Protein AF-0000000076683600 (afdb_homodimer)

Radius of gyration: 38.12 Å; Cα contacts (8 Å, |Δi|>4): 2781; chains: 2; bounding box: 148×106×95 Å

Secondary structure (DSSP, 8-state):
-----------GGGTHHHHHHHHHHHTTSS------S---------------------PPTT--HHHHHHHHHHHTT--HHHHHHHHTTB-HHHHHH----SEEEEES--EEEE---TTS-TTEEEEEEEE-EEEEEETT--EEE--PPEEEEEEEEE-TTS-EEEEE--SS-EEEHHHHHHHEEEEEEEEE-TTSSSEEEEEEEEETT-S-HHHHHHHHHHT---GGGGGG-B-SS-TT-EEEEEE-S-TTS-SEEEEEES--S--HHHHHHHHHHHHHHHHHTT----EEEEETTEESSTT--S-B-TT-TTTGGG-TT--GGGGS--EEE-SSBEEEEETTEEEE--GGGB--TT-EEEEEEEEE-TT--EEEEEEEESSSSTTS-EEEEEEETTS--EEEEEES-BPPPEEPGGG--EEEEETTTEEEEEEE-TTT--EEEEE-B-HHHHHHH-TT---EEEEEE-TTSSEEEEEETTEEEEEEEEP-SSS--EEEEEEEE---TT--EEEEEEEGGGEEEEEES-SS--EEEE-TT-S-EEEPP-TT--S---EEEE-SS-EEEE-SS-EEEEE-SSSSS-EEEEPTT--TTPEEPEE-/----------GGGGHHHHHHHHHHHHTTSS----------------------------PPTT--HHHHHHHHHHHTT--HHHHHHHHTTB-HHHHHH----SEEEEES--EEEE---TTS-TTEEEEEEEE-EEEEEETT--EEE--PPEEEEEEEEE-TTS-EEEEE--SS-EEEHHHHHHHEEEEEEEEE-TTSSSEEEEEEEEETT-S-HHHHHHHHHHT---GGGGGG-B-SS-TT-EEEEEE-S-TTS-SEEEEEES--S--HHHHHHHHHHHHHHHHHTT----EEEEETTEESSTT--S-B-TT-TTTGGG-TT--GGGGS--EEE-SSBEEEEETTEEEE--GGGB--TT-EEEEEEEEE-TT--EEEEEEEESSSSTTS-EEEEEEETTS--EEEEEES-BPPPEEPGGG--EEEEETTTEEEEEEE-TTT--EEEEE-B-HHHHHHH-TT---EEEEEE-TTSSEEEEEETTEEEEEEEEP-SSS--EEEEEEEE---TT--EEEEEEEGGGEEEEEES-SS--EEEE-TT-S-EEEPP-TT--S---EEEE-SS-EEEE-SS-EEEEE-SSSSS-EEEEPTT--TTPEEPEE-

InterPro domains:
  IPR018910 Lipoprotein LpqB, C-terminal domain [PF10647] (342-601)
  IPR019606 GerMN domain [PF10646] (188-300)
  IPR019606 GerMN domain [SM00909] (214-304)
  IPR023959 Lipoprotein LpqB [MF_01373] (13-604)
  IPR059026 Lipoprotein LpqB, N-terminal domain [PF25976] (58-180)

Structure (mmCIF, N/CA/C/O backbone):
data_AF-0000000076683600-model_v1
#
loop_
_entity.id
_entity.type
_entity.pdbx_description
1 polymer 'Lipoprotein LpqB'
#
loop_
_atom_site.group_PDB
_atom_site.id
_atom_site.type_symbol
_atom_site.label_atom_id
_atom_site.label_alt_id
_atom_site.label_comp_id
_atom_site.label_asym_id
_atom_site.label_entity_id
_atom_site.label_seq_id
_atom_site.pdbx_PDB_ins_code
_atom_site.Cartn_x
_atom_site.Cartn_y
_atom_site.Cartn_z
_atom_site.occupancy
_atom_site.B_iso_or_equiv
_atom_site.auth_seq_id
_atom_site.auth_comp_id
_atom_site.auth_asym_id
_atom_site.auth_atom_id
_atom_site.pdbx_PDB_model_num
ATOM 1 N N . MET A 1 1 ? -86.562 -39.281 -3.051 1 23.92 1 MET A N 1
ATOM 2 C CA . MET A 1 1 ? -86.688 -37.969 -3.68 1 23.92 1 MET A CA 1
ATOM 3 C C . MET A 1 1 ? -85.375 -37.531 -4.27 1 23.92 1 MET A C 1
ATOM 5 O O . MET A 1 1 ? -84.375 -37.375 -3.543 1 23.92 1 MET A O 1
ATOM 9 N N . SER A 1 2 ? -85.188 -37.719 -5.656 1 22.61 2 SER A N 1
ATOM 10 C CA . SER A 1 2 ? -84.188 -37.906 -6.707 1 22.61 2 SER A CA 1
ATOM 11 C C . SER A 1 2 ? -83.562 -36.562 -7.086 1 22.61 2 SER A C 1
ATOM 13 O O . SER A 1 2 ? -84.125 -35.5 -6.871 1 22.61 2 SER A O 1
ATOM 15 N N . GLU A 1 3 ? -82.188 -36.469 -7.602 1 23.19 3 GLU A N 1
ATOM 16 C CA . GLU A 1 3 ? -80.875 -35.938 -7.652 1 23.19 3 GLU A CA 1
ATOM 17 C C . GLU A 1 3 ? -80.688 -35 -8.852 1 23.19 3 GLU A C 1
ATOM 19 O O . GLU A 1 3 ? -79.562 -34.531 -9.117 1 23.19 3 GLU A O 1
ATOM 24 N N . PHE A 1 4 ? -81.812 -34.5 -9.57 1 23.47 4 PHE A N 1
ATOM 25 C CA . PHE A 1 4 ? -81.625 -34.219 -10.984 1 23.47 4 PHE A CA 1
ATOM 26 C C . PHE A 1 4 ? -80.812 -32.938 -11.172 1 23.47 4 PHE A C 1
ATOM 28 O O . PHE A 1 4 ? -81.188 -31.891 -10.617 1 23.47 4 PHE A O 1
ATOM 35 N N . GLN A 1 5 ? -79.5 -33.031 -11.68 1 24.97 5 GLN A N 1
ATOM 36 C CA . GLN A 1 5 ? -78.25 -32.312 -11.828 1 24.97 5 GLN A CA 1
ATOM 37 C C . GLN A 1 5 ? -78.312 -31.359 -13.016 1 24.97 5 GLN A C 1
ATOM 39 O O . GLN A 1 5 ? -78.375 -31.797 -14.164 1 24.97 5 GLN A O 1
ATOM 44 N N . HIS A 1 6 ? -79.188 -30.297 -12.977 1 24.27 6 HIS A N 1
ATOM 45 C CA . HIS A 1 6 ? -79.5 -29.5 -14.164 1 24.27 6 HIS A CA 1
ATOM 46 C C . HIS A 1 6 ? -78.312 -28.766 -14.664 1 24.27 6 HIS A C 1
ATOM 48 O O . HIS A 1 6 ? -77.562 -28.109 -13.891 1 24.27 6 HIS A O 1
ATOM 54 N N . PRO A 1 7 ? -77.625 -29.109 -15.93 1 26.67 7 PRO A N 1
ATOM 55 C CA . PRO A 1 7 ? -76.375 -28.844 -16.641 1 26.67 7 PRO A CA 1
ATOM 56 C C . PRO A 1 7 ? -76.375 -27.469 -17.297 1 26.67 7 PRO A C 1
ATOM 58 O O . PRO A 1 7 ? -77.188 -27.156 -18.141 1 26.67 7 PRO A O 1
ATOM 61 N N . ARG A 1 8 ? -76.125 -26.281 -16.469 1 25.33 8 ARG A N 1
ATOM 62 C CA . ARG A 1 8 ? -76.312 -24.922 -16.969 1 25.33 8 ARG A CA 1
ATOM 63 C C . ARG A 1 8 ? -75.375 -24.688 -18.172 1 25.33 8 ARG A C 1
ATOM 65 O O . ARG A 1 8 ? -74.25 -25.188 -18.203 1 25.33 8 ARG A O 1
ATOM 72 N N . SER A 1 9 ? -75.875 -24.219 -19.375 1 23.08 9 SER A N 1
ATOM 73 C CA . SER A 1 9 ? -75.562 -24.094 -20.781 1 23.08 9 SER A CA 1
ATOM 74 C C . SER A 1 9 ? -74.438 -23.094 -21.016 1 23.08 9 SER A C 1
ATOM 76 O O . SER A 1 9 ? -74.375 -22.031 -20.359 1 23.08 9 SER A O 1
ATOM 78 N N . PRO A 1 10 ? -73.125 -23.359 -21.719 1 26.23 10 PRO A N 1
ATOM 79 C CA . PRO A 1 10 ? -71.688 -22.953 -21.938 1 26.23 10 PRO A CA 1
ATOM 80 C C . PRO A 1 10 ? -71.562 -21.75 -22.844 1 26.23 10 PRO A C 1
ATOM 82 O O . PRO A 1 10 ? -70.5 -21.203 -23 1 26.23 10 PRO A O 1
ATOM 85 N N . LEU A 1 11 ? -72.5 -21.203 -23.766 1 23.78 11 LEU A N 1
ATOM 86 C CA . LEU A 1 11 ? -72.062 -20.875 -25.125 1 23.78 11 LEU A CA 1
ATOM 87 C C . LEU A 1 11 ? -71.625 -19.438 -25.234 1 23.78 11 LEU A C 1
ATOM 89 O O . LEU A 1 11 ? -71.062 -19.016 -26.25 1 23.78 11 LEU A O 1
ATOM 93 N N . ARG A 1 12 ? -72.125 -18.406 -24.484 1 26.25 12 ARG A N 1
ATOM 94 C CA . ARG A 1 12 ? -72.25 -17.062 -25.047 1 26.25 12 ARG A CA 1
ATOM 95 C C . ARG A 1 12 ? -70.875 -16.406 -25.172 1 26.25 12 ARG A C 1
ATOM 97 O O . ARG A 1 12 ? -70.75 -15.297 -25.672 1 26.25 12 ARG A O 1
ATOM 104 N N . ARG A 1 13 ? -70 -16.688 -24.25 1 31.48 13 ARG A N 1
ATOM 105 C CA . ARG A 1 13 ? -69 -15.656 -24.016 1 31.48 13 ARG A CA 1
ATOM 106 C C . ARG A 1 13 ? -68 -15.586 -25.172 1 31.48 13 ARG A C 1
ATOM 108 O O . ARG A 1 13 ? -66.875 -15.047 -25.031 1 31.48 13 ARG A O 1
ATOM 115 N N . ASN A 1 14 ? -68.312 -16.172 -26.406 1 27.25 14 ASN A N 1
ATOM 116 C CA . ASN A 1 14 ? -67.375 -16.375 -27.516 1 27.25 14 ASN A CA 1
ATOM 117 C C . ASN A 1 14 ? -67 -15.07 -28.203 1 27.25 14 ASN A C 1
ATOM 119 O O . ASN A 1 14 ? -66 -14.977 -28.828 1 27.25 14 ASN A O 1
ATOM 123 N N . ALA A 1 15 ? -68.062 -14.109 -28.422 1 33.12 15 ALA A N 1
ATOM 124 C CA . ALA A 1 15 ? -68 -13.211 -29.578 1 33.12 15 ALA A CA 1
ATOM 125 C C . ALA A 1 15 ? -67 -12.094 -29.359 1 33.12 15 ALA A C 1
ATOM 127 O O . ALA A 1 15 ? -66.375 -11.625 -30.312 1 33.12 15 ALA A O 1
ATOM 128 N N . ARG A 1 16 ? -67.125 -11.516 -28.156 1 33.59 16 ARG A N 1
ATOM 129 C CA . ARG A 1 16 ? -66.438 -10.242 -28 1 33.59 16 ARG A CA 1
ATOM 130 C C . ARG A 1 16 ? -64.938 -10.438 -28.094 1 33.59 16 ARG A C 1
ATOM 132 O O . ARG A 1 16 ? -64.188 -9.477 -27.938 1 33.59 16 ARG A O 1
ATOM 139 N N . ARG A 1 17 ? -64.5 -11.781 -28.031 1 31.97 17 ARG A N 1
ATOM 140 C CA . ARG A 1 17 ? -63.062 -12.047 -28.141 1 31.97 17 ARG A CA 1
ATOM 141 C C . ARG A 1 17 ? -62.531 -11.711 -29.531 1 31.97 17 ARG A C 1
ATOM 143 O O . ARG A 1 17 ? -61.344 -11.469 -29.703 1 31.97 17 ARG A O 1
ATOM 150 N N . ILE A 1 18 ? -63.5 -11.82 -30.5 1 36.06 18 ILE A N 1
ATOM 151 C CA . ILE A 1 18 ? -63 -11.844 -31.875 1 36.06 18 ILE A CA 1
ATOM 152 C C . ILE A 1 18 ? -62.531 -10.445 -32.281 1 36.06 18 ILE A C 1
ATOM 154 O O . ILE A 1 18 ? -61.531 -10.305 -32.969 1 36.06 18 ILE A O 1
ATOM 158 N N . VAL A 1 19 ? -63.375 -9.414 -31.859 1 38.5 19 VAL A N 1
ATOM 159 C CA . VAL A 1 19 ? -63.156 -8.125 -32.5 1 38.5 19 VAL A CA 1
ATOM 160 C C . VAL A 1 19 ? -61.812 -7.555 -32.062 1 38.5 19 VAL A C 1
ATOM 162 O O . VAL A 1 19 ? -61.125 -6.875 -32.812 1 38.5 19 VAL A O 1
ATOM 165 N N . ALA A 1 20 ? -61.594 -7.84 -30.719 1 34.91 20 ALA A N 1
ATOM 166 C CA . ALA A 1 20 ? -60.406 -7.148 -30.219 1 34.91 20 ALA A CA 1
ATOM 167 C C . ALA A 1 20 ? -59.156 -7.699 -30.875 1 34.91 20 ALA A C 1
ATOM 169 O O . ALA A 1 20 ? -58.062 -7.164 -30.656 1 34.91 20 ALA A O 1
ATOM 170 N N . VAL A 1 21 ? -59.219 -9.008 -31.453 1 36.06 21 VAL A N 1
ATOM 171 C CA . VAL A 1 21 ? -58.031 -9.594 -32.031 1 36.06 21 VAL A CA 1
ATOM 172 C C . VAL A 1 21 ? -57.625 -8.82 -33.312 1 36.06 21 VAL A C 1
ATOM 174 O O . VAL A 1 21 ? -56.438 -8.672 -33.625 1 36.06 21 VAL A O 1
ATOM 177 N N . SER A 1 22 ? -58.719 -8.352 -34 1 33.5 22 SER A N 1
ATOM 178 C CA . SER A 1 22 ? -58.375 -7.922 -35.344 1 33.5 22 SER A CA 1
ATOM 179 C C . SER A 1 22 ? -57.531 -6.652 -35.344 1 33.5 22 SER A C 1
ATOM 181 O O . SER A 1 22 ? -56.719 -6.418 -36.25 1 33.5 22 SER A O 1
ATOM 183 N N . ALA A 1 23 ? -58.031 -5.723 -34.406 1 35.59 23 ALA A N 1
ATOM 184 C CA . ALA A 1 23 ? -57.375 -4.418 -34.562 1 35.59 23 ALA A CA 1
ATOM 185 C C . ALA A 1 23 ? -55.875 -4.504 -34.25 1 35.59 23 ALA A C 1
ATOM 187 O O . ALA A 1 23 ? -55.125 -3.623 -34.625 1 35.59 23 ALA A O 1
ATOM 188 N N . ALA A 1 24 ? -55.594 -5.469 -33.312 1 33.28 24 ALA A N 1
ATOM 189 C CA . ALA A 1 24 ? -54.188 -5.531 -32.938 1 33.28 24 ALA A CA 1
ATOM 190 C C . ALA A 1 24 ? -53.312 -5.949 -34.125 1 33.28 24 ALA A C 1
ATOM 192 O O . ALA A 1 24 ? -52.094 -5.93 -34.031 1 33.28 24 ALA A O 1
ATOM 193 N N . LEU A 1 25 ? -54 -6.598 -35.188 1 33.19 25 LEU A N 1
ATOM 194 C CA . LEU A 1 25 ? -53.188 -7.133 -36.25 1 33.19 25 LEU A CA 1
ATOM 195 C C . LEU A 1 25 ? -52.562 -6.008 -37.094 1 33.19 25 LEU A C 1
ATOM 197 O O . LEU A 1 25 ? -51.531 -6.195 -37.719 1 33.19 25 LEU A O 1
ATOM 201 N N . VAL A 1 26 ? -53.438 -4.941 -37.281 1 34.44 26 VAL A N 1
ATOM 202 C CA . VAL A 1 26 ? -53.031 -4.105 -38.406 1 34.44 26 VAL A CA 1
ATOM 203 C C . VAL A 1 26 ? -51.719 -3.387 -38.094 1 34.44 26 VAL A C 1
ATOM 205 O O . VAL A 1 26 ? -50.938 -3.039 -38.969 1 34.44 26 VAL A O 1
ATOM 208 N N . LEU A 1 27 ? -51.625 -2.996 -36.812 1 32.88 27 LEU A N 1
ATOM 209 C CA . LEU A 1 27 ? -50.562 -2.004 -36.656 1 32.88 27 LEU A CA 1
ATOM 210 C C . LEU A 1 27 ? -49.188 -2.645 -36.812 1 32.88 27 LEU A C 1
ATOM 212 O O . LEU A 1 27 ? -48.188 -2.004 -36.562 1 32.88 27 LEU A O 1
ATOM 216 N N . GLY A 1 28 ? -49.125 -4.055 -36.938 1 29.48 28 GLY A N 1
ATOM 217 C CA . GLY A 1 28 ? -47.844 -4.695 -36.875 1 29.48 28 GLY A CA 1
ATOM 218 C C . GLY A 1 28 ? -46.938 -4.406 -38.062 1 29.48 28 GLY A C 1
ATOM 219 O O . GLY A 1 28 ? -45.75 -4.695 -38.031 1 29.48 28 GLY A O 1
ATOM 220 N N . VAL A 1 29 ? -47.594 -4.211 -39.281 1 31.8 29 VAL A N 1
ATOM 221 C CA . VAL A 1 29 ? -46.781 -4.594 -40.406 1 31.8 29 VAL A CA 1
ATOM 222 C C . VAL A 1 29 ? -45.781 -3.479 -40.75 1 31.8 29 VAL A C 1
ATOM 224 O O . VAL A 1 29 ? -45 -3.611 -41.688 1 31.8 29 VAL A O 1
ATOM 227 N N . ALA A 1 30 ? -46.125 -2.23 -40.406 1 29.38 30 ALA A N 1
ATOM 228 C CA . ALA A 1 30 ? -45.5 -1.264 -41.344 1 29.38 30 ALA A CA 1
ATOM 229 C C . ALA A 1 30 ? -43.969 -1.368 -41.312 1 29.38 30 ALA A C 1
ATOM 231 O O . ALA A 1 30 ? -43.344 -1.32 -42.375 1 29.38 30 ALA A O 1
ATOM 232 N N . GLY A 1 31 ? -43.312 -0.838 -40.312 1 29.45 31 GLY A N 1
ATOM 233 C CA . GLY A 1 31 ? -42.125 -0.04 -40.594 1 29.45 31 GLY A CA 1
ATOM 234 C C . GLY A 1 31 ? -40.906 -0.879 -40.875 1 29.45 31 GLY A C 1
ATOM 235 O O . GLY A 1 31 ? -40.125 -1.169 -39.938 1 29.45 31 GLY A O 1
ATOM 236 N N . CYS A 1 32 ? -41 -2.004 -41.625 1 30.34 32 CYS A N 1
ATOM 237 C CA . CYS A 1 32 ? -39.812 -2.775 -41.875 1 30.34 32 CYS A CA 1
ATOM 238 C C . CYS A 1 32 ? -38.75 -1.916 -42.562 1 30.34 32 CYS A C 1
ATOM 240 O O . CYS A 1 32 ? -38.812 -1.64 -43.75 1 30.34 32 CYS A O 1
ATOM 242 N N . THR A 1 33 ? -38.375 -0.649 -42.031 1 32.47 33 THR A N 1
ATOM 243 C CA . THR A 1 33 ? -37.25 0.003 -42.719 1 32.47 33 THR A CA 1
ATOM 244 C C . THR A 1 33 ? -36.125 -0.986 -42.969 1 32.47 33 THR A C 1
ATOM 246 O O . THR A 1 33 ? -35.781 -1.796 -42.094 1 32.47 33 THR A O 1
ATOM 249 N N . THR A 1 34 ? -36.094 -1.511 -44.188 1 30.12 34 THR A N 1
ATOM 250 C CA . THR A 1 34 ? -35.031 -2.336 -44.719 1 30.12 34 THR A CA 1
ATOM 251 C C . THR A 1 34 ? -33.656 -1.743 -44.406 1 30.12 34 THR A C 1
ATOM 253 O O . THR A 1 34 ? -33.344 -0.619 -44.812 1 30.12 34 THR A O 1
ATOM 256 N N . VAL A 1 35 ? -33.125 -1.924 -43.156 1 33.25 35 VAL A N 1
ATOM 257 C CA . VAL A 1 35 ? -31.734 -1.572 -42.969 1 33.25 35 VAL A CA 1
ATOM 258 C C . VAL A 1 35 ? -30.875 -2.191 -44.062 1 33.25 35 VAL A C 1
ATOM 260 O O . VAL A 1 35 ? -30.953 -3.395 -44.312 1 33.25 35 VAL A O 1
ATOM 263 N N . PRO A 1 36 ? -30.469 -1.374 -45.062 1 31.94 36 PRO A N 1
ATOM 264 C CA . PRO A 1 36 ? -29.656 -1.981 -46.125 1 31.94 36 PRO A CA 1
ATOM 265 C C . PRO A 1 36 ? -28.625 -2.979 -45.562 1 31.94 36 PRO A C 1
ATOM 267 O O . PRO A 1 36 ? -28 -2.725 -44.531 1 31.94 36 PRO A O 1
ATOM 270 N N . ARG A 1 37 ? -28.844 -4.238 -45.781 1 30.88 37 ARG A N 1
ATOM 271 C CA . ARG A 1 37 ? -28.109 -5.457 -45.469 1 30.88 37 ARG A CA 1
ATOM 272 C C . ARG A 1 37 ? -26.688 -5.391 -46 1 30.88 37 ARG A C 1
ATOM 274 O O . ARG A 1 37 ? -25.953 -6.375 -45.969 1 30.88 37 ARG A O 1
ATOM 281 N N . ASN A 1 38 ? -26.625 -4.484 -46.938 1 28.39 38 ASN A N 1
ATOM 282 C CA . ASN A 1 38 ? -25.312 -4.684 -47.531 1 28.39 38 ASN A CA 1
ATOM 283 C C . ASN A 1 38 ? -24.188 -4.363 -46.531 1 28.39 38 ASN A C 1
ATOM 285 O O . ASN A 1 38 ? -23.609 -3.283 -46.594 1 28.39 38 ASN A O 1
ATOM 289 N N . THR A 1 39 ? -24.484 -4.445 -45.312 1 31.55 39 THR A N 1
ATOM 290 C CA . THR A 1 39 ? -23.297 -4.129 -44.531 1 31.55 39 THR A CA 1
ATOM 291 C C . THR A 1 39 ? -22.203 -5.16 -44.75 1 31.55 39 THR A C 1
ATOM 293 O O . THR A 1 39 ? -22.344 -6.32 -44.344 1 31.55 39 THR A O 1
ATOM 296 N N . THR A 1 40 ? -21.641 -5.113 -45.969 1 32.81 40 THR A N 1
ATOM 297 C CA . THR A 1 40 ? -20.438 -5.914 -46.062 1 32.81 40 THR A CA 1
ATOM 298 C C . THR A 1 40 ? -19.641 -5.859 -44.75 1 32.81 40 THR A C 1
ATOM 300 O O . THR A 1 40 ? -19.375 -4.777 -44.25 1 32.81 40 THR A O 1
ATOM 303 N N . PRO A 1 41 ? -19.734 -6.996 -44.062 1 31.53 41 PRO A N 1
ATOM 304 C CA . PRO A 1 41 ? -18.969 -7.012 -42.812 1 31.53 41 PRO A CA 1
ATOM 305 C C . PRO A 1 41 ? -17.562 -6.434 -43 1 31.53 41 PRO A C 1
ATOM 307 O O . PRO A 1 41 ? -16.812 -6.855 -43.875 1 31.53 41 PRO A O 1
ATOM 310 N N . HIS A 1 42 ? -17.547 -5.105 -42.938 1 34.19 42 HIS A N 1
ATOM 311 C CA . HIS A 1 42 ? -16.172 -4.641 -42.844 1 34.19 42 HIS A CA 1
ATOM 312 C C . HIS A 1 42 ? -15.367 -5.488 -41.875 1 34.19 42 HIS A C 1
ATOM 314 O O . HIS A 1 42 ? -15.812 -5.711 -40.75 1 34.19 42 HIS A O 1
ATOM 320 N N . VAL A 1 43 ? -14.609 -6.328 -42.5 1 34 43 VAL A N 1
ATOM 321 C CA . VAL A 1 43 ? -13.625 -7.082 -41.719 1 34 43 VAL A CA 1
ATOM 322 C C . VAL A 1 43 ? -13.016 -6.18 -40.656 1 34 43 VAL A C 1
ATOM 324 O O . VAL A 1 43 ? -12.375 -5.172 -40.969 1 34 43 VAL A O 1
ATOM 327 N N . LEU A 1 44 ? -13.68 -6.059 -39.531 1 32.56 44 LEU A N 1
ATOM 328 C CA . LEU A 1 44 ? -12.977 -5.484 -38.406 1 32.56 44 LEU A CA 1
ATOM 329 C C . LEU A 1 44 ? -11.516 -5.91 -38.375 1 32.56 44 LEU A C 1
ATOM 331 O O . LEU A 1 44 ? -11.211 -7.105 -38.312 1 32.56 44 LEU A O 1
ATOM 335 N N . ARG A 1 45 ? -10.727 -5.059 -38.969 1 35.28 45 ARG A N 1
ATOM 336 C CA . ARG A 1 45 ? -9.305 -5.309 -38.75 1 35.28 45 ARG A CA 1
ATOM 337 C C . ARG A 1 45 ? -9.008 -5.668 -37.312 1 35.28 45 ARG A C 1
ATOM 339 O O . ARG A 1 45 ? -9.578 -5.086 -36.375 1 35.28 45 ARG A O 1
ATOM 346 N N . PRO A 1 46 ? -8.469 -6.867 -37.281 1 34.62 46 PRO A N 1
ATOM 347 C CA . PRO A 1 46 ? -8.109 -7.199 -35.875 1 34.62 46 PRO A CA 1
ATOM 348 C C . PRO A 1 46 ? -7.512 -6.012 -35.125 1 34.62 46 PRO A C 1
ATOM 350 O O . PRO A 1 46 ? -6.66 -5.301 -35.656 1 34.62 46 PRO A O 1
ATOM 353 N N . PHE A 1 47 ? -8.336 -5.309 -34.281 1 33.94 47 PHE A N 1
ATOM 354 C CA . PHE A 1 47 ? -7.797 -4.277 -33.406 1 33.94 47 PHE A CA 1
ATOM 355 C C . PHE A 1 47 ? -6.457 -4.711 -32.844 1 33.94 47 PHE A C 1
ATOM 357 O O . PHE A 1 47 ? -6.391 -5.672 -32.062 1 33.94 47 PHE A O 1
ATOM 364 N N . GLU A 1 48 ? -5.434 -4.715 -33.625 1 37.5 48 GLU A N 1
ATOM 365 C CA . GLU A 1 48 ? -4.172 -4.727 -32.906 1 37.5 48 GLU A CA 1
ATOM 366 C C . GLU A 1 48 ? -4.043 -3.5 -32 1 37.5 48 GLU A C 1
ATOM 368 O O . GLU A 1 48 ? -4.293 -2.375 -32.438 1 37.5 48 GLU A O 1
ATOM 373 N N . ALA A 1 49 ? -4.086 -3.727 -30.875 1 44.16 49 ALA A N 1
ATOM 374 C CA . ALA A 1 49 ? -3.852 -2.596 -29.984 1 44.16 49 ALA A CA 1
ATOM 375 C C . ALA A 1 49 ? -2.754 -1.686 -30.516 1 44.16 49 ALA A C 1
ATOM 377 O O . ALA A 1 49 ? -1.677 -2.156 -30.906 1 44.16 49 ALA A O 1
ATOM 378 N N . PRO A 1 50 ? -3.08 -0.482 -31.047 1 44.34 50 PRO A N 1
ATOM 379 C CA . PRO A 1 50 ? -2.01 0.401 -31.516 1 44.34 50 PRO A CA 1
ATOM 380 C C . PRO A 1 50 ? -0.745 0.298 -30.672 1 44.34 50 PRO A C 1
ATOM 382 O O . PRO A 1 50 ? -0.825 0.034 -29.469 1 44.34 50 PRO A O 1
ATOM 385 N N . GLN A 1 51 ? 0.361 -0.062 -31.25 1 48.34 51 GLN A N 1
ATOM 386 C CA . GLN A 1 51 ? 1.643 0.06 -30.562 1 48.34 51 GLN A CA 1
ATOM 387 C C . GLN A 1 51 ? 1.701 1.338 -29.734 1 48.34 51 GLN A C 1
ATOM 389 O O . GLN A 1 51 ? 1.467 2.434 -30.25 1 48.34 51 GLN A O 1
ATOM 394 N N . ALA A 1 52 ? 1.398 1.231 -28.609 1 55.34 52 ALA A N 1
ATOM 395 C CA . ALA A 1 52 ? 1.508 2.361 -27.688 1 55.34 52 ALA A CA 1
ATOM 396 C C . ALA A 1 52 ? 2.725 3.221 -28.016 1 55.34 52 ALA A C 1
ATOM 398 O O . ALA A 1 52 ? 3.818 2.699 -28.25 1 55.34 52 ALA A O 1
ATOM 399 N N . ARG A 1 53 ? 2.623 4.355 -28.609 1 66 53 ARG A N 1
ATOM 400 C CA . ARG A 1 53 ? 3.736 5.285 -28.766 1 66 53 ARG A CA 1
ATOM 401 C C . ARG A 1 53 ? 4.566 5.383 -27.484 1 66 53 ARG A C 1
ATOM 403 O O . ARG A 1 53 ? 4.07 5.836 -26.453 1 66 53 ARG A O 1
ATOM 410 N N . ILE A 1 54 ? 5.684 4.422 -27.531 1 82.12 54 ILE A N 1
ATOM 411 C CA . ILE A 1 54 ? 6.574 4.426 -26.375 1 82.12 54 ILE A CA 1
ATOM 412 C C . ILE A 1 54 ? 7.504 5.637 -26.438 1 82.12 54 ILE A C 1
ATOM 414 O O . ILE A 1 54 ? 8.141 5.883 -27.469 1 82.12 54 ILE A O 1
ATOM 418 N N . ASP A 1 55 ? 7.414 6.492 -25.5 1 86.12 55 ASP A N 1
ATOM 419 C CA . ASP A 1 55 ? 8.305 7.641 -25.375 1 86.12 55 ASP A CA 1
ATOM 420 C C . ASP A 1 55 ? 9.672 7.223 -24.844 1 86.12 55 ASP A C 1
ATOM 422 O O . ASP A 1 55 ? 9.812 6.852 -23.688 1 86.12 55 ASP A O 1
ATOM 426 N N . VAL A 1 56 ? 10.648 7.207 -25.781 1 93.62 56 VAL A N 1
ATOM 427 C CA . VAL A 1 56 ? 12.016 6.848 -25.422 1 93.62 56 VAL A CA 1
ATOM 428 C C . VAL A 1 56 ? 12.781 8.094 -24.984 1 93.62 56 VAL A C 1
ATOM 430 O O . VAL A 1 56 ? 12.875 9.07 -25.734 1 93.62 56 VAL A O 1
ATOM 433 N N . PRO A 1 57 ? 13.367 8.055 -23.75 1 94.12 57 PRO A N 1
ATOM 434 C CA . PRO A 1 57 ? 14.078 9.227 -23.25 1 94.12 57 PRO A CA 1
ATOM 435 C C . PRO A 1 57 ? 15.266 9.617 -24.141 1 94.12 57 PRO A C 1
ATOM 437 O O . PRO A 1 57 ? 15.961 8.742 -24.656 1 94.12 57 PRO A O 1
ATOM 440 N N . LYS A 1 58 ? 15.414 10.875 -24.312 1 95.25 58 LYS A N 1
ATOM 441 C CA . LYS A 1 58 ? 16.562 11.484 -25 1 95.25 58 LYS A CA 1
ATOM 442 C C . LYS A 1 58 ? 17.203 12.562 -24.125 1 95.25 58 LYS A C 1
ATOM 444 O O . LYS A 1 58 ? 16.547 13.141 -23.25 1 95.25 58 LYS A O 1
ATOM 449 N N . PRO A 1 59 ? 18.484 12.703 -24.297 1 96 59 PRO A N 1
ATOM 450 C CA . PRO A 1 59 ? 19.109 13.773 -23.516 1 96 59 PRO A CA 1
ATOM 451 C C . PRO A 1 59 ? 18.453 15.133 -23.75 1 96 59 PRO A C 1
ATOM 453 O O . PRO A 1 59 ? 18.406 15.609 -24.875 1 96 59 PRO A O 1
ATOM 456 N N . ARG A 1 60 ? 18.031 15.688 -22.719 1 93.94 60 ARG A N 1
ATOM 457 C CA . ARG A 1 60 ? 17.438 17.016 -22.781 1 93.94 60 ARG A CA 1
ATOM 458 C C . ARG A 1 60 ? 18.516 18.094 -22.828 1 93.94 60 ARG A C 1
ATOM 460 O O . ARG A 1 60 ? 19.531 17.984 -22.141 1 93.94 60 ARG A O 1
ATOM 467 N N . PRO A 1 61 ? 18.312 19.188 -23.531 1 94.25 61 PRO A N 1
ATOM 468 C CA . PRO A 1 61 ? 19.344 20.234 -23.594 1 94.25 61 PRO A CA 1
ATOM 469 C C . PRO A 1 61 ? 19.344 21.125 -22.359 1 94.25 61 PRO A C 1
ATOM 471 O O . PRO A 1 61 ? 18.281 21.422 -21.797 1 94.25 61 PRO A O 1
ATOM 474 N N . ASN A 1 62 ? 20.516 21.5 -21.984 1 93.19 62 ASN A N 1
ATOM 475 C CA . ASN A 1 62 ? 20.75 22.547 -20.984 1 93.19 62 ASN A CA 1
ATOM 476 C C . ASN A 1 62 ? 20.109 22.203 -19.656 1 93.19 62 ASN A C 1
ATOM 478 O O . ASN A 1 62 ? 19.438 23.031 -19.047 1 93.19 62 ASN A O 1
ATOM 482 N N . VAL A 1 63 ? 20.219 20.953 -19.25 1 91.38 63 VAL A N 1
ATOM 483 C CA . VAL A 1 63 ? 19.75 20.531 -17.938 1 91.38 63 VAL A CA 1
ATOM 484 C C . VAL A 1 63 ? 20.922 20.062 -17.078 1 91.38 63 VAL A C 1
ATOM 486 O O . VAL A 1 63 ? 22 19.766 -17.609 1 91.38 63 VAL A O 1
ATOM 489 N N . ASN A 1 64 ? 20.625 20.047 -15.805 1 88.06 64 ASN A N 1
ATOM 490 C CA . ASN A 1 64 ? 21.672 19.656 -14.852 1 88.06 64 ASN A CA 1
ATOM 491 C C . ASN A 1 64 ? 22.078 18.203 -15.023 1 88.06 64 ASN A C 1
ATOM 493 O O . ASN A 1 64 ? 21.297 17.391 -15.516 1 88.06 64 ASN A O 1
ATOM 497 N N . ALA A 1 65 ? 23.281 17.875 -14.617 1 92.06 65 ALA A N 1
ATOM 498 C CA . ALA A 1 65 ? 23.875 16.547 -14.82 1 92.06 65 ALA A CA 1
ATOM 499 C C . ALA A 1 65 ? 23.031 15.469 -14.156 1 92.06 65 ALA A C 1
ATOM 501 O O . ALA A 1 65 ? 22.875 14.367 -14.703 1 92.06 65 ALA A O 1
ATOM 502 N N . ASP A 1 66 ? 22.484 15.727 -12.969 1 89.94 66 ASP A N 1
ATOM 503 C CA . ASP A 1 66 ? 21.719 14.719 -12.25 1 89.94 66 ASP A CA 1
ATOM 504 C C . ASP A 1 66 ? 20.453 14.336 -13.031 1 89.94 66 ASP A C 1
ATOM 506 O O . ASP A 1 66 ? 20.047 13.18 -13.023 1 89.94 66 ASP A O 1
ATOM 510 N N . LEU A 1 67 ? 19.891 15.289 -13.742 1 91.12 67 LEU A N 1
ATOM 511 C CA . LEU A 1 67 ? 18.703 15.016 -14.539 1 91.12 67 LEU A CA 1
ATOM 512 C C . LEU A 1 67 ? 19.047 14.195 -15.773 1 91.12 67 LEU A C 1
ATOM 514 O O . LEU A 1 67 ? 18.281 13.32 -16.188 1 91.12 67 LEU A O 1
ATOM 518 N N . ILE A 1 68 ? 20.203 14.508 -16.344 1 95.19 68 ILE A N 1
ATOM 519 C CA . ILE A 1 68 ? 20.703 13.711 -17.453 1 95.19 68 ILE A CA 1
ATOM 520 C C . ILE A 1 68 ? 20.922 12.273 -17 1 95.19 68 ILE A C 1
ATOM 522 O O . ILE A 1 68 ? 20.531 11.328 -17.703 1 95.19 68 ILE A O 1
ATOM 526 N N . LEU A 1 69 ? 21.469 12.141 -15.867 1 95.62 69 LEU A N 1
ATOM 527 C CA . LEU A 1 69 ? 21.734 10.805 -15.336 1 95.62 69 LEU A CA 1
ATOM 528 C C . LEU A 1 69 ? 20.438 10.078 -15.023 1 95.62 69 LEU A C 1
ATOM 530 O O . LEU A 1 69 ? 20.312 8.875 -15.273 1 95.62 69 LEU A O 1
ATOM 534 N N . ARG A 1 70 ? 19.484 10.758 -14.555 1 93.25 70 ARG A N 1
ATOM 535 C CA . ARG A 1 70 ? 18.172 10.156 -14.305 1 93.25 70 ARG A CA 1
ATOM 536 C C . ARG A 1 70 ? 17.531 9.688 -15.609 1 93.25 70 ARG A C 1
ATOM 538 O O . ARG A 1 70 ? 16.969 8.586 -15.672 1 93.25 70 ARG A O 1
ATOM 545 N N . ASP A 1 71 ? 17.594 10.508 -16.578 1 94.88 71 ASP A N 1
ATOM 546 C CA . ASP A 1 71 ? 17.062 10.148 -17.891 1 94.88 71 ASP A CA 1
ATOM 547 C C . ASP A 1 71 ? 17.812 8.953 -18.484 1 94.88 71 ASP A C 1
ATOM 549 O O . ASP A 1 71 ? 17.219 8.125 -19.172 1 94.88 71 ASP A O 1
ATOM 553 N N . PHE A 1 72 ? 19.109 8.898 -18.188 1 97.06 72 PHE A N 1
ATOM 554 C CA . PHE A 1 72 ? 19.906 7.75 -18.594 1 97.06 72 PHE A CA 1
ATOM 555 C C . PHE A 1 72 ? 19.328 6.453 -18.047 1 97.06 72 PHE A C 1
ATOM 557 O O . PHE A 1 72 ? 19.141 5.484 -18.781 1 97.06 72 PHE A O 1
ATOM 564 N N . TYR A 1 73 ? 18.984 6.438 -16.797 1 96.5 73 TYR A N 1
ATOM 565 C CA . TYR A 1 73 ? 18.469 5.23 -16.172 1 96.5 73 TYR A CA 1
ATOM 566 C C . TYR A 1 73 ? 17.047 4.926 -16.672 1 96.5 73 TYR A C 1
ATOM 568 O O . TYR A 1 73 ? 16.656 3.762 -16.781 1 96.5 73 TYR A O 1
ATOM 576 N N . ALA A 1 74 ? 16.297 5.93 -17.016 1 95 74 ALA A N 1
ATOM 577 C CA . ALA A 1 74 ? 14.984 5.711 -17.625 1 95 74 ALA A CA 1
ATOM 578 C C . ALA A 1 74 ? 15.117 5.066 -19 1 95 74 ALA A C 1
ATOM 580 O O . ALA A 1 74 ? 14.281 4.25 -19.406 1 95 74 ALA A O 1
ATOM 581 N N . ALA A 1 75 ? 16.172 5.402 -19.688 1 97.25 75 ALA A N 1
ATOM 582 C CA . ALA A 1 75 ? 16.438 4.883 -21.031 1 97.25 75 ALA A CA 1
ATOM 583 C C . ALA A 1 75 ? 16.781 3.396 -20.984 1 97.25 75 ALA A C 1
ATOM 585 O O . ALA A 1 75 ? 16.719 2.709 -22.016 1 97.25 75 ALA A O 1
ATOM 586 N N . ALA A 1 76 ? 17.125 2.926 -19.844 1 97.5 76 ALA A N 1
ATOM 587 C CA . ALA A 1 76 ? 17.547 1.539 -19.672 1 97.5 76 ALA A CA 1
ATOM 588 C C . ALA A 1 76 ? 16.422 0.573 -20.016 1 97.5 76 ALA A C 1
ATOM 590 O O . ALA A 1 76 ? 16.656 -0.602 -20.297 1 97.5 76 ALA A O 1
ATOM 591 N N . ALA A 1 77 ? 15.156 1.039 -20.016 1 95.56 77 ALA A N 1
ATOM 592 C CA . ALA A 1 77 ? 14.008 0.18 -20.266 1 95.56 77 ALA A CA 1
ATOM 593 C C . ALA A 1 77 ? 13.836 -0.081 -21.75 1 95.56 77 ALA A C 1
ATOM 595 O O . ALA A 1 77 ? 12.977 -0.871 -22.156 1 95.56 77 ALA A O 1
ATOM 596 N N . HIS A 1 78 ? 14.68 0.533 -22.594 1 95.69 78 HIS A N 1
ATOM 597 C CA . HIS A 1 78 ? 14.539 0.439 -24.047 1 95.69 78 HIS A CA 1
ATOM 598 C C . HIS A 1 78 ? 15.742 -0.249 -24.672 1 95.69 78 HIS A C 1
ATOM 600 O O . HIS A 1 78 ? 16.703 0.415 -25.078 1 95.69 78 HIS A O 1
ATOM 606 N N . PRO A 1 79 ? 15.672 -1.553 -24.891 1 95.56 79 PRO A N 1
ATOM 607 C CA . PRO A 1 79 ? 16.844 -2.348 -25.281 1 95.56 79 PRO A CA 1
ATOM 608 C C . PRO A 1 79 ? 17.078 -2.359 -26.781 1 95.56 79 PRO A C 1
ATOM 610 O O . PRO A 1 79 ? 18.062 -2.928 -27.25 1 95.56 79 PRO A O 1
ATOM 613 N N . ILE A 1 80 ? 16.281 -1.76 -27.578 1 92.56 80 ILE A N 1
ATOM 614 C CA . ILE A 1 80 ? 16.344 -1.832 -29.031 1 92.56 80 ILE A CA 1
ATOM 615 C C . ILE A 1 80 ? 17.656 -1.237 -29.531 1 92.56 80 ILE A C 1
ATOM 617 O O . ILE A 1 80 ? 18.141 -0.242 -28.984 1 92.56 80 ILE A O 1
ATOM 621 N N . ASP A 1 81 ? 18.234 -1.909 -30.578 1 94 81 ASP A N 1
ATOM 622 C CA . ASP A 1 81 ? 19.469 -1.466 -31.219 1 94 81 ASP A CA 1
ATOM 623 C C . ASP A 1 81 ? 20.594 -1.364 -30.203 1 94 81 ASP A C 1
ATOM 625 O O . ASP A 1 81 ? 21.281 -0.34 -30.141 1 94 81 ASP A O 1
ATOM 629 N N . ASP A 1 82 ? 20.766 -2.377 -29.438 1 95.69 82 ASP A N 1
ATOM 630 C CA . ASP A 1 82 ? 21.844 -2.496 -28.453 1 95.69 82 ASP A CA 1
ATOM 631 C C . ASP A 1 82 ? 21.812 -1.325 -27.469 1 95.69 82 ASP A C 1
ATOM 633 O O . ASP A 1 82 ? 22.844 -0.666 -27.266 1 95.69 82 ASP A O 1
ATOM 637 N N . TYR A 1 83 ? 20.703 -0.963 -27 1 96.88 83 TYR A N 1
ATOM 638 C CA . TYR A 1 83 ? 20.453 0.097 -26.016 1 96.88 83 TYR A CA 1
ATOM 639 C C . TYR A 1 83 ? 20.891 1.45 -26.562 1 96.88 83 TYR A C 1
ATOM 641 O O . TYR A 1 83 ? 21.578 2.215 -25.875 1 96.88 83 TYR A O 1
ATOM 649 N N . ALA A 1 84 ? 20.469 1.76 -27.75 1 97.06 84 ALA A N 1
ATOM 650 C CA . ALA A 1 84 ? 20.766 3.037 -28.391 1 97.06 84 ALA A CA 1
ATOM 651 C C . ALA A 1 84 ? 20.297 4.207 -27.531 1 97.06 84 ALA A C 1
ATOM 653 O O . ALA A 1 84 ? 20.938 5.258 -27.5 1 97.06 84 ALA A O 1
ATOM 654 N N . ALA A 1 85 ? 19.203 3.984 -26.891 1 97.06 85 ALA A N 1
ATOM 655 C CA . ALA A 1 85 ? 18.656 5.035 -26.031 1 97.06 85 ALA A CA 1
ATOM 656 C C . ALA A 1 85 ? 19.625 5.398 -24.922 1 97.06 85 ALA A C 1
ATOM 658 O O . ALA A 1 85 ? 19.844 6.578 -24.641 1 97.06 85 ALA A O 1
ATOM 659 N N . MET A 1 86 ? 20.219 4.402 -24.25 1 98.25 86 MET A N 1
ATOM 660 C CA . MET A 1 86 ? 21.203 4.648 -23.188 1 98.25 86 MET A CA 1
ATOM 661 C C . MET A 1 86 ? 22.469 5.262 -23.75 1 98.25 86 MET A C 1
ATOM 663 O O . MET A 1 86 ? 23.016 6.211 -23.188 1 98.25 86 MET A O 1
ATOM 667 N N . ARG A 1 87 ? 22.922 4.754 -24.906 1 98.5 87 ARG A N 1
ATOM 668 C CA . ARG A 1 87 ? 24.172 5.191 -25.5 1 98.5 87 ARG A CA 1
ATOM 669 C C . ARG A 1 87 ? 24.109 6.664 -25.891 1 98.5 87 ARG A C 1
ATOM 671 O O . ARG A 1 87 ? 25.141 7.359 -25.875 1 98.5 87 ARG A O 1
ATOM 678 N N . ALA A 1 88 ? 22.953 7.184 -26.141 1 97.94 88 ALA A N 1
ATOM 679 C CA . ALA A 1 88 ? 22.766 8.586 -26.5 1 97.94 88 ALA A CA 1
ATOM 680 C C . ALA A 1 88 ? 23.188 9.508 -25.359 1 97.94 88 ALA A C 1
ATOM 682 O O . ALA A 1 88 ? 23.438 10.695 -25.562 1 97.94 88 ALA A O 1
ATOM 683 N N . PHE A 1 89 ? 23.281 9.008 -24.156 1 98.62 89 PHE A N 1
ATOM 684 C CA . PHE A 1 89 ? 23.594 9.82 -23 1 98.62 89 PHE A CA 1
ATOM 685 C C . PHE A 1 89 ? 25.094 9.758 -22.688 1 98.62 89 PHE A C 1
ATOM 687 O O . PHE A 1 89 ? 25.562 10.445 -21.781 1 98.62 89 PHE A O 1
ATOM 694 N N . MET A 1 90 ? 25.812 8.93 -23.422 1 98.62 90 MET A N 1
ATOM 695 C CA . MET A 1 90 ? 27.234 8.688 -23.188 1 98.62 90 MET A CA 1
ATOM 696 C C . MET A 1 90 ? 28.094 9.531 -24.109 1 98.62 90 MET A C 1
ATOM 698 O O . MET A 1 90 ? 27.609 10.016 -25.141 1 98.62 90 MET A O 1
ATOM 702 N N . THR A 1 91 ? 29.328 9.734 -23.688 1 98 91 THR A N 1
ATOM 703 C CA . THR A 1 91 ? 30.297 10.25 -24.641 1 98 91 THR A CA 1
ATOM 704 C C . THR A 1 91 ? 30.516 9.258 -25.781 1 98 91 THR A C 1
ATOM 706 O O . THR A 1 91 ? 30.281 8.055 -25.625 1 98 91 THR A O 1
ATOM 709 N N . PRO A 1 92 ? 30.906 9.75 -26.922 1 96.94 92 PRO A N 1
ATOM 710 C CA . PRO A 1 92 ? 31.125 8.844 -28.047 1 96.94 92 PRO A CA 1
ATOM 711 C C . PRO A 1 92 ? 32.094 7.719 -27.734 1 96.94 92 PRO A C 1
ATOM 713 O O . PRO A 1 92 ? 31.906 6.578 -28.156 1 96.94 92 PRO A O 1
ATOM 716 N N . GLU A 1 93 ? 33.125 8 -26.984 1 97.38 93 GLU A N 1
ATOM 717 C CA . GLU A 1 93 ? 34.125 6.992 -26.609 1 97.38 93 GLU A CA 1
ATOM 718 C C . GLU A 1 93 ? 33.5 5.906 -25.75 1 97.38 93 GLU A C 1
ATOM 720 O O . GLU A 1 93 ? 33.719 4.715 -25.984 1 97.38 93 GLU A O 1
ATOM 725 N N . LEU A 1 94 ? 32.781 6.348 -24.766 1 98.12 94 LEU A N 1
ATOM 726 C CA . LEU A 1 94 ? 32.125 5.379 -23.875 1 98.12 94 LEU A CA 1
ATOM 727 C C . LEU A 1 94 ? 31.078 4.574 -24.625 1 98.12 94 LEU A C 1
ATOM 729 O O . LEU A 1 94 ? 30.953 3.363 -24.422 1 98.12 94 LEU A O 1
ATOM 733 N N . ALA A 1 95 ? 30.281 5.199 -25.438 1 98.06 95 ALA A N 1
ATOM 734 C CA . ALA A 1 95 ? 29.203 4.543 -26.188 1 98.06 95 ALA A CA 1
ATOM 735 C C . ALA A 1 95 ? 29.734 3.379 -27.016 1 98.06 95 ALA A C 1
ATOM 737 O O . ALA A 1 95 ? 29.062 2.355 -27.156 1 98.06 95 ALA A O 1
ATOM 738 N N . LYS A 1 96 ? 30.859 3.51 -27.5 1 97.25 96 LYS A N 1
ATOM 739 C CA . LYS A 1 96 ? 31.484 2.484 -28.344 1 97.25 96 LYS A CA 1
ATOM 740 C C . LYS A 1 96 ? 31.984 1.315 -27.5 1 97.25 96 LYS A C 1
ATOM 742 O O . LYS A 1 96 ? 31.891 0.158 -27.906 1 97.25 96 LYS A O 1
ATOM 747 N N . SER A 1 97 ? 32.438 1.605 -26.312 1 97.69 97 SER A N 1
ATOM 748 C CA . SER A 1 97 ? 33.125 0.58 -25.531 1 97.69 97 SER A CA 1
ATOM 749 C C . SER A 1 97 ? 32.156 -0.072 -24.531 1 97.69 97 SER A C 1
ATOM 751 O O . SER A 1 97 ? 32.438 -1.177 -24.047 1 97.69 97 SER A O 1
ATOM 753 N N . TRP A 1 98 ? 31.188 0.56 -24.188 1 97.94 98 TRP A N 1
ATOM 754 C CA . TRP A 1 98 ? 30.266 0.113 -23.141 1 97.94 98 TRP A CA 1
ATOM 755 C C . TRP A 1 98 ? 29.562 -1.179 -23.547 1 97.94 98 TRP A C 1
ATOM 757 O O . TRP A 1 98 ? 29.125 -1.322 -24.688 1 97.94 98 TRP A O 1
ATOM 767 N N . ASN A 1 99 ? 29.469 -2.057 -22.594 1 97.81 99 ASN A N 1
ATOM 768 C CA . ASN A 1 99 ? 28.812 -3.346 -22.797 1 97.81 99 ASN A CA 1
ATOM 769 C C . ASN A 1 99 ? 27.594 -3.494 -21.891 1 97.81 99 ASN A C 1
ATOM 771 O O . ASN A 1 99 ? 27.719 -3.521 -20.672 1 97.81 99 ASN A O 1
ATOM 775 N N . PRO A 1 100 ? 26.406 -3.584 -22.422 1 96.19 100 PRO A N 1
ATOM 776 C CA . PRO A 1 100 ? 25.203 -3.723 -21.609 1 96.19 100 PRO A CA 1
ATOM 777 C C . PRO A 1 100 ? 25.156 -5.051 -20.844 1 96.19 100 PRO A C 1
ATOM 779 O O . PRO A 1 100 ? 24.422 -5.184 -19.875 1 96.19 100 PRO A O 1
ATOM 782 N N . LYS A 1 101 ? 25.938 -6.078 -21.188 1 90.12 101 LYS A N 1
ATOM 783 C CA . LYS A 1 101 ? 25.938 -7.422 -20.609 1 90.12 101 LYS A CA 1
ATOM 784 C C . LYS A 1 101 ? 24.641 -8.156 -20.922 1 90.12 101 LYS A C 1
ATOM 786 O O . LYS A 1 101 ? 23.734 -7.59 -21.547 1 90.12 101 LYS A O 1
ATOM 791 N N . GLU A 1 102 ? 24.5 -9.383 -20.422 1 88.19 102 GLU A N 1
ATOM 792 C CA . GLU A 1 102 ? 23.406 -10.266 -20.844 1 88.19 102 GLU A CA 1
ATOM 793 C C . GLU A 1 102 ? 22.172 -10.055 -19.969 1 88.19 102 GLU A C 1
ATOM 795 O O . GLU A 1 102 ? 21.047 -10.328 -20.406 1 88.19 102 GLU A O 1
ATOM 800 N N . ARG A 1 103 ? 22.438 -9.602 -18.766 1 95 103 ARG A N 1
ATOM 801 C CA . ARG A 1 103 ? 21.297 -9.422 -17.844 1 95 103 ARG A CA 1
ATOM 802 C C . ARG A 1 103 ? 21.297 -8.008 -17.266 1 95 103 ARG A C 1
ATOM 804 O O . ARG A 1 103 ? 22.328 -7.477 -16.891 1 95 103 ARG A O 1
ATOM 811 N N . ALA A 1 104 ? 20.156 -7.492 -17.266 1 97.44 104 ALA A N 1
ATOM 812 C CA . ALA A 1 104 ? 19.953 -6.176 -16.656 1 97.44 104 ALA A CA 1
ATOM 813 C C . ALA A 1 104 ? 19.562 -6.301 -15.195 1 97.44 104 ALA A C 1
ATOM 815 O O . ALA A 1 104 ? 18.828 -7.223 -14.82 1 97.44 104 ALA A O 1
ATOM 816 N N . ARG A 1 105 ? 19.969 -5.395 -14.398 1 97.75 105 ARG A N 1
ATOM 817 C CA . ARG A 1 105 ? 19.625 -5.352 -12.977 1 97.75 105 ARG A CA 1
ATOM 818 C C . ARG A 1 105 ? 18.422 -4.453 -12.734 1 97.75 105 ARG A C 1
ATOM 820 O O . ARG A 1 105 ? 18.344 -3.355 -13.289 1 97.75 105 ARG A O 1
ATOM 827 N N . ILE A 1 106 ? 17.547 -4.949 -11.953 1 97.88 106 ILE A N 1
ATOM 828 C CA . ILE A 1 106 ? 16.391 -4.176 -11.539 1 97.88 106 ILE A CA 1
ATOM 829 C C . ILE A 1 106 ? 16.531 -3.77 -10.078 1 97.88 106 ILE A C 1
ATOM 831 O O . ILE A 1 106 ? 16.812 -4.605 -9.219 1 97.88 106 ILE A O 1
ATOM 835 N N . VAL A 1 107 ? 16.312 -2.424 -9.828 1 96.12 107 VAL A N 1
ATOM 836 C CA . VAL A 1 107 ? 16.469 -1.916 -8.469 1 96.12 107 VAL A CA 1
ATOM 837 C C . VAL A 1 107 ? 15.211 -1.15 -8.055 1 96.12 107 VAL A C 1
ATOM 839 O O . VAL A 1 107 ? 14.484 -0.624 -8.906 1 96.12 107 VAL A O 1
ATOM 842 N N . ASP A 1 108 ? 14.906 -1.175 -6.797 1 91.44 108 ASP A N 1
ATOM 843 C CA . ASP A 1 108 ? 13.797 -0.404 -6.242 1 91.44 108 ASP A CA 1
ATOM 844 C C . ASP A 1 108 ? 14.227 1.033 -5.949 1 91.44 108 ASP A C 1
ATOM 846 O O . ASP A 1 108 ? 14.516 1.376 -4.801 1 91.44 108 ASP A O 1
ATOM 850 N N . GLY A 1 109 ? 14.242 1.831 -6.93 1 89.12 109 GLY A N 1
ATOM 851 C CA . GLY A 1 109 ? 14.68 3.215 -6.836 1 89.12 109 GLY A CA 1
ATOM 852 C C . GLY A 1 109 ? 16.188 3.381 -6.969 1 89.12 109 GLY A C 1
ATOM 853 O O . GLY A 1 109 ? 16.953 2.57 -6.445 1 89.12 109 GLY A O 1
ATOM 854 N N . ILE A 1 110 ? 16.625 4.387 -7.656 1 93.31 110 ILE A N 1
ATOM 855 C CA . ILE A 1 110 ? 18.031 4.719 -7.809 1 93.31 110 ILE A CA 1
ATOM 856 C C . ILE A 1 110 ? 18.328 6.07 -7.156 1 93.31 110 ILE A C 1
ATOM 858 O O . ILE A 1 110 ? 17.828 7.102 -7.609 1 93.31 110 ILE A O 1
ATOM 862 N N . ASN A 1 111 ? 19.156 5.992 -6.129 1 91.31 111 ASN A N 1
ATOM 863 C CA . ASN A 1 111 ? 19.594 7.223 -5.477 1 91.31 111 ASN A CA 1
ATOM 864 C C . ASN A 1 111 ? 20.891 7.746 -6.082 1 91.31 111 ASN A C 1
ATOM 866 O O . ASN A 1 111 ? 21.891 7.02 -6.156 1 91.31 111 ASN A O 1
ATOM 870 N N . LEU A 1 112 ? 20.844 8.922 -6.566 1 92.06 112 LEU A N 1
ATOM 871 C CA . LEU A 1 112 ? 22.016 9.578 -7.141 1 92.06 112 LEU A CA 1
ATOM 872 C C . LEU A 1 112 ? 22.625 10.555 -6.148 1 92.06 112 LEU A C 1
ATOM 874 O O . LEU A 1 112 ? 22.062 11.617 -5.879 1 92.06 112 LEU A O 1
ATOM 878 N N . ILE A 1 113 ? 23.812 10.211 -5.684 1 82.81 113 ILE A N 1
ATOM 879 C CA . ILE A 1 113 ? 24.484 11.023 -4.676 1 82.81 113 ILE A CA 1
ATOM 880 C C . ILE A 1 113 ? 25.703 11.703 -5.293 1 82.81 113 ILE A C 1
ATOM 882 O O . ILE A 1 113 ? 26.625 11.031 -5.777 1 82.81 113 ILE A O 1
ATOM 886 N N . SER A 1 114 ? 25.656 13.016 -5.297 1 84.19 114 SER A N 1
ATOM 887 C CA . SER A 1 114 ? 26.812 13.758 -5.805 1 84.19 114 SER A CA 1
ATOM 888 C C . SER A 1 114 ? 28.031 13.578 -4.906 1 84.19 114 SER A C 1
ATOM 890 O O . SER A 1 114 ? 27.922 13.664 -3.68 1 84.19 114 SER A O 1
ATOM 892 N N . THR A 1 115 ? 29.078 13.234 -5.438 1 79.5 115 THR A N 1
ATOM 893 C CA . THR A 1 115 ? 30.328 13.086 -4.684 1 79.5 115 THR A CA 1
ATOM 894 C C . THR A 1 115 ? 31.312 14.195 -5.031 1 79.5 115 THR A C 1
ATOM 896 O O . THR A 1 115 ? 32.5 14.047 -4.828 1 79.5 115 THR A O 1
ATOM 899 N N . ASN A 1 116 ? 30.688 15.18 -5.555 1 76.38 116 ASN A N 1
ATOM 900 C CA . ASN A 1 116 ? 31.531 16.297 -5.957 1 76.38 116 ASN A CA 1
ATOM 901 C C . ASN A 1 116 ? 32.031 17.094 -4.75 1 76.38 116 ASN A C 1
ATOM 903 O O . ASN A 1 116 ? 31.297 17.266 -3.771 1 76.38 116 ASN A O 1
ATOM 907 N N . SER A 1 117 ? 33.344 17.297 -4.715 1 62.81 117 SER A N 1
ATOM 908 C CA . SER A 1 117 ? 33.875 18.234 -3.736 1 62.81 117 SER A CA 1
ATOM 909 C C . SER A 1 117 ? 33.656 19.672 -4.168 1 62.81 117 SER A C 1
ATOM 911 O O . SER A 1 117 ? 33.375 19.938 -5.336 1 62.81 117 SER A O 1
ATOM 913 N N . GLU A 1 118 ? 33.438 20.672 -3.262 1 56.97 118 GLU A N 1
ATOM 914 C CA . GLU A 1 118 ? 33.25 22.094 -3.523 1 56.97 118 GLU A CA 1
ATOM 915 C C . GLU A 1 118 ? 34.25 22.578 -4.586 1 56.97 118 GLU A C 1
ATOM 917 O O . GLU A 1 118 ? 33.938 23.5 -5.355 1 56.97 118 GLU A O 1
ATOM 922 N N . SER A 1 119 ? 35.438 22.047 -4.641 1 53.59 119 SER A N 1
ATOM 923 C CA . SER A 1 119 ? 36.5 22.531 -5.516 1 53.59 119 SER A CA 1
ATOM 924 C C . SER A 1 119 ? 36.5 21.812 -6.863 1 53.59 119 SER A C 1
ATOM 926 O O . SER A 1 119 ? 37.344 22.062 -7.715 1 53.59 119 SER A O 1
ATOM 928 N N . SER A 1 120 ? 35.469 21.078 -7.102 1 58.94 120 SER A N 1
ATOM 929 C CA . SER A 1 120 ? 35.594 20.219 -8.266 1 58.94 120 SER A CA 1
ATOM 930 C C . SER A 1 120 ? 35.406 21 -9.562 1 58.94 120 SER A C 1
ATOM 932 O O . SER A 1 120 ? 34.812 22.094 -9.555 1 58.94 120 SER A O 1
ATOM 934 N N . ASN A 1 121 ? 36.156 20.703 -10.555 1 66.81 121 ASN A N 1
ATOM 935 C CA . ASN A 1 121 ? 36.031 21.172 -11.93 1 66.81 121 ASN A CA 1
ATOM 936 C C . ASN A 1 121 ? 34.594 21.266 -12.375 1 66.81 121 ASN A C 1
ATOM 938 O O . ASN A 1 121 ? 33.844 20.266 -12.344 1 66.81 121 ASN A O 1
ATOM 942 N N . GLN A 1 122 ? 34.125 22.484 -12.648 1 77.75 122 GLN A N 1
ATOM 943 C CA . GLN A 1 122 ? 32.75 22.797 -12.984 1 77.75 122 GLN A CA 1
ATOM 944 C C . GLN A 1 122 ? 32.281 22.016 -14.211 1 77.75 122 GLN A C 1
ATOM 946 O O . GLN A 1 122 ? 31.078 21.859 -14.445 1 77.75 122 GLN A O 1
ATOM 951 N N . ASN A 1 123 ? 33.312 21.453 -14.906 1 89.81 123 ASN A N 1
ATOM 952 C CA . ASN A 1 123 ? 32.906 20.766 -16.125 1 89.81 123 ASN A CA 1
ATOM 953 C C . ASN A 1 123 ? 32.875 19.25 -15.922 1 89.81 123 ASN A C 1
ATOM 955 O O . ASN A 1 123 ? 32.781 18.484 -16.891 1 89.81 123 ASN A O 1
ATOM 959 N N . ARG A 1 124 ? 33.094 18.797 -14.727 1 93 124 ARG A N 1
ATOM 960 C CA . ARG A 1 124 ? 33 17.391 -14.375 1 93 124 ARG A CA 1
ATOM 961 C C . ARG A 1 124 ? 32.156 17.188 -13.117 1 93 124 ARG A C 1
ATOM 963 O O . ARG A 1 124 ? 32.25 18 -12.188 1 93 124 ARG A O 1
ATOM 970 N N . GLN A 1 125 ? 31.375 16.172 -13.188 1 92.25 125 GLN A N 1
ATOM 971 C CA . GLN A 1 125 ? 30.578 15.82 -12.008 1 92.25 125 GLN A CA 1
ATOM 972 C C . GLN A 1 125 ? 30.594 14.312 -11.766 1 92.25 125 GLN A C 1
ATOM 974 O O . GLN A 1 125 ? 30.578 13.523 -12.711 1 92.25 125 GLN A O 1
ATOM 979 N N . SER A 1 126 ? 30.703 14 -10.516 1 93.19 126 SER A N 1
ATOM 980 C CA . SER A 1 126 ? 30.719 12.602 -10.109 1 93.19 126 SER A CA 1
ATOM 981 C C . SER A 1 126 ? 29.516 12.266 -9.227 1 93.19 126 SER A C 1
ATOM 983 O O . SER A 1 126 ? 29.125 13.062 -8.383 1 93.19 126 SER A O 1
ATOM 985 N N . PHE A 1 127 ? 28.938 11.094 -9.578 1 93 127 PHE A N 1
ATOM 986 C CA . PHE A 1 127 ? 27.812 10.602 -8.789 1 93 127 PHE A CA 1
ATOM 987 C C . PHE A 1 127 ? 28.047 9.172 -8.336 1 93 127 PHE A C 1
ATOM 989 O O . PHE A 1 127 ? 28.781 8.422 -8.992 1 93 127 PHE A O 1
ATOM 996 N N . THR A 1 128 ? 27.516 8.836 -7.23 1 93.12 128 THR A N 1
ATOM 997 C CA . THR A 1 128 ? 27.344 7.445 -6.832 1 93.12 128 THR A CA 1
ATOM 998 C C . THR A 1 128 ? 25.875 7.043 -6.93 1 93.12 128 THR A C 1
ATOM 1000 O O . THR A 1 128 ? 25 7.688 -6.34 1 93.12 128 THR A O 1
ATOM 1003 N N . ALA A 1 129 ? 25.578 6.07 -7.754 1 95 129 ALA A N 1
ATOM 1004 C CA . ALA A 1 129 ? 24.234 5.5 -7.852 1 95 129 ALA A CA 1
ATOM 1005 C C . ALA A 1 129 ? 24.078 4.324 -6.895 1 95 129 ALA A C 1
ATOM 1007 O O . ALA A 1 129 ? 24.875 3.385 -6.906 1 95 129 ALA A O 1
ATOM 1008 N N . ARG A 1 130 ? 23.062 4.438 -6.078 1 92.88 130 ARG A N 1
ATOM 1009 C CA . ARG A 1 130 ? 22.781 3.395 -5.094 1 92.88 130 ARG A CA 1
ATOM 1010 C C . ARG A 1 130 ? 21.328 2.949 -5.168 1 92.88 130 ARG A C 1
ATOM 1012 O O . ARG A 1 130 ? 20.438 3.752 -5.469 1 92.88 130 ARG A O 1
ATOM 1019 N N . GLY A 1 131 ? 21.094 1.673 -4.898 1 92.5 131 GLY A N 1
ATOM 1020 C CA . GLY A 1 131 ? 19.75 1.124 -4.863 1 92.5 131 GLY A CA 1
ATOM 1021 C C . GLY A 1 131 ? 19.703 -0.3 -4.344 1 92.5 131 GLY A C 1
ATOM 1022 O O . GLY A 1 131 ? 20.719 -0.999 -4.332 1 92.5 131 GLY A O 1
ATOM 1023 N N . ASN A 1 132 ? 18.5 -0.701 -3.959 1 91.38 132 ASN A N 1
ATOM 1024 C CA . ASN A 1 132 ? 18.297 -2.08 -3.531 1 91.38 132 ASN A CA 1
ATOM 1025 C C . ASN A 1 132 ? 17.906 -2.977 -4.703 1 91.38 132 ASN A C 1
ATOM 1027 O O . ASN A 1 132 ? 16.906 -2.715 -5.387 1 91.38 132 ASN A O 1
ATOM 1031 N N . GLY A 1 133 ? 18.703 -3.965 -4.863 1 95 133 GLY A N 1
ATOM 1032 C CA . GLY A 1 133 ? 18.375 -4.91 -5.918 1 95 133 GLY A CA 1
ATOM 1033 C C . GLY A 1 133 ? 17.125 -5.715 -5.629 1 95 133 GLY A C 1
ATOM 1034 O O . GLY A 1 133 ? 16.875 -6.109 -4.488 1 95 133 GLY A O 1
ATOM 1035 N N . VAL A 1 134 ? 16.297 -5.934 -6.762 1 95.06 134 VAL A N 1
ATOM 1036 C CA . VAL A 1 134 ? 15.102 -6.75 -6.559 1 95.06 134 VAL A CA 1
ATOM 1037 C C . VAL A 1 134 ? 15.078 -7.891 -7.574 1 95.06 134 VAL A C 1
ATOM 1039 O O . VAL A 1 134 ? 14.352 -8.867 -7.402 1 95.06 134 VAL A O 1
ATOM 1042 N N . GLY A 1 135 ? 15.875 -7.762 -8.641 1 96.5 135 GLY A N 1
ATOM 1043 C CA . GLY A 1 135 ? 15.867 -8.859 -9.602 1 96.5 135 GLY A CA 1
ATOM 1044 C C . GLY A 1 135 ? 16.781 -8.617 -10.789 1 96.5 135 GLY A C 1
ATOM 1045 O O . GLY A 1 135 ? 17.438 -7.578 -10.875 1 96.5 135 GLY A O 1
ATOM 1046 N N . LEU A 1 136 ? 16.906 -9.578 -11.641 1 96.75 136 LEU A N 1
ATOM 1047 C CA . LEU A 1 136 ? 17.594 -9.578 -12.922 1 96.75 136 LEU A CA 1
ATOM 1048 C C . LEU A 1 136 ? 16.656 -9.969 -14.055 1 96.75 136 LEU A C 1
ATOM 1050 O O . LEU A 1 136 ? 15.727 -10.766 -13.852 1 96.75 136 LEU A O 1
ATOM 1054 N N . ILE A 1 137 ? 16.891 -9.383 -15.164 1 96.88 137 ILE A N 1
ATOM 1055 C CA . ILE A 1 137 ? 16.125 -9.766 -16.344 1 96.88 137 ILE A CA 1
ATOM 1056 C C . ILE A 1 137 ? 17.062 -10.008 -17.516 1 96.88 137 ILE A C 1
ATOM 1058 O O . ILE A 1 137 ? 17.969 -9.203 -17.781 1 96.88 137 ILE A O 1
ATOM 1062 N N . GLY A 1 138 ? 16.891 -11.102 -18.172 1 93.75 138 GLY A N 1
ATOM 1063 C CA . GLY A 1 138 ? 17.719 -11.445 -19.312 1 93.75 138 GLY A CA 1
ATOM 1064 C C . GLY A 1 138 ? 17.062 -11.109 -20.641 1 93.75 138 GLY A C 1
ATOM 1065 O O . GLY A 1 138 ? 15.898 -10.719 -20.688 1 93.75 138 GLY A O 1
ATOM 1066 N N . ASP A 1 139 ? 17.859 -11.305 -21.688 1 90.56 139 ASP A N 1
ATOM 1067 C CA . ASP A 1 139 ? 17.359 -11.078 -23.047 1 90.56 139 ASP A CA 1
ATOM 1068 C C . ASP A 1 139 ? 16.234 -12.047 -23.375 1 90.56 139 ASP A C 1
ATOM 1070 O O . ASP A 1 139 ? 15.43 -11.789 -24.281 1 90.56 139 ASP A O 1
ATOM 1074 N N . ASP A 1 140 ? 16.172 -13.039 -22.656 1 93 140 ASP A N 1
ATOM 1075 C CA . ASP A 1 140 ? 15.125 -14.031 -22.875 1 93 140 ASP A CA 1
ATOM 1076 C C . ASP A 1 140 ? 13.828 -13.625 -22.172 1 93 140 ASP A C 1
ATOM 1078 O O . ASP A 1 140 ? 12.812 -14.312 -22.297 1 93 140 ASP A O 1
ATOM 1082 N N . GLY A 1 141 ? 13.844 -12.547 -21.406 1 96.06 141 GLY A N 1
ATOM 1083 C CA . GLY A 1 141 ? 12.656 -12.031 -20.75 1 96.06 141 GLY A CA 1
ATOM 1084 C C . GLY A 1 141 ? 12.383 -12.695 -19.406 1 96.06 141 GLY A C 1
ATOM 1085 O O . GLY A 1 141 ? 11.367 -12.43 -18.766 1 96.06 141 GLY A O 1
ATOM 1086 N N . ALA A 1 142 ? 13.273 -13.578 -19.047 1 96.75 142 ALA A N 1
ATOM 1087 C CA . ALA A 1 142 ? 13.078 -14.266 -17.766 1 96.75 142 ALA A CA 1
ATOM 1088 C C . ALA A 1 142 ? 13.516 -13.375 -16.594 1 96.75 142 ALA A C 1
ATOM 1090 O O . ALA A 1 142 ? 14.625 -12.844 -16.594 1 96.75 142 ALA A O 1
ATOM 1091 N N . TYR A 1 143 ? 12.68 -13.227 -15.656 1 96.69 143 TYR A N 1
ATOM 1092 C CA . TYR A 1 143 ? 12.977 -12.492 -14.43 1 96.69 143 TYR A CA 1
ATOM 1093 C C . TYR A 1 143 ? 13.438 -13.438 -13.328 1 96.69 143 TYR A C 1
ATOM 1095 O O . TYR A 1 143 ? 12.883 -14.523 -13.156 1 96.69 143 TYR A O 1
ATOM 1103 N N . GLU A 1 144 ? 14.445 -13.039 -12.594 1 94.5 144 GLU A N 1
ATOM 1104 C CA . GLU A 1 144 ? 14.945 -13.781 -11.438 1 94.5 144 GLU A CA 1
ATOM 1105 C C . GLU A 1 144 ? 15.156 -12.867 -10.242 1 94.5 144 GLU A C 1
ATOM 1107 O O . GLU A 1 144 ? 15.82 -11.836 -10.352 1 94.5 144 GLU A O 1
ATOM 1112 N N . PRO A 1 145 ? 14.633 -13.273 -9.117 1 93.5 145 PRO A N 1
ATOM 1113 C CA . PRO A 1 145 ? 14.883 -12.461 -7.922 1 93.5 145 PRO A CA 1
ATOM 1114 C C . PRO A 1 145 ? 16.375 -12.375 -7.578 1 93.5 145 PRO A C 1
ATOM 1116 O O . PRO A 1 145 ? 17.094 -13.352 -7.715 1 93.5 145 PRO A O 1
ATOM 1119 N N . ASN A 1 146 ? 16.781 -11.18 -7.258 1 93.31 146 ASN A N 1
ATOM 1120 C CA . ASN A 1 146 ? 18.156 -10.891 -6.84 1 93.31 146 ASN A CA 1
ATOM 1121 C C . ASN A 1 146 ? 18.219 -9.656 -5.941 1 93.31 146 ASN A C 1
ATOM 1123 O O . ASN A 1 146 ? 17.859 -8.555 -6.363 1 93.31 146 ASN A O 1
ATOM 1127 N N . THR A 1 147 ? 18.688 -9.766 -4.676 1 91.31 147 THR A N 1
ATOM 1128 C CA . THR A 1 147 ? 18.609 -8.695 -3.686 1 91.31 147 THR A CA 1
ATOM 1129 C C . THR A 1 147 ? 19.938 -7.969 -3.561 1 91.31 147 THR A C 1
ATOM 1131 O O . THR A 1 147 ? 20.141 -7.172 -2.641 1 91.31 147 THR A O 1
ATOM 1134 N N . ALA A 1 148 ? 20.828 -8.219 -4.461 1 92.31 148 ALA A N 1
ATOM 1135 C CA . ALA A 1 148 ? 22.125 -7.559 -4.387 1 92.31 148 ALA A CA 1
ATOM 1136 C C . ALA A 1 148 ? 21.984 -6.051 -4.559 1 92.31 148 ALA A C 1
ATOM 1138 O O . ALA A 1 148 ? 21.312 -5.586 -5.48 1 92.31 148 ALA A O 1
ATOM 1139 N N . ALA A 1 149 ? 22.672 -5.301 -3.756 1 93.06 149 ALA A N 1
ATOM 1140 C CA . ALA A 1 149 ? 22.578 -3.844 -3.783 1 93.06 149 ALA A CA 1
ATOM 1141 C C . ALA A 1 149 ? 23.375 -3.27 -4.953 1 93.06 149 ALA A C 1
ATOM 1143 O O . ALA A 1 149 ? 24.344 -3.881 -5.414 1 93.06 149 ALA A O 1
ATOM 1144 N N . LEU A 1 150 ? 22.906 -2.186 -5.434 1 95.06 150 LEU A N 1
ATOM 1145 C CA . LEU A 1 150 ? 23.609 -1.403 -6.445 1 95.06 150 LEU A CA 1
ATOM 1146 C C . LEU A 1 150 ? 24.469 -0.334 -5.797 1 95.06 150 LEU A C 1
ATOM 1148 O O . LEU A 1 150 ? 24 0.422 -4.941 1 95.06 150 LEU A O 1
ATOM 1152 N N . GLU A 1 151 ? 25.703 -0.266 -6.078 1 95.06 151 GLU A N 1
ATOM 1153 C CA . GLU A 1 151 ? 26.625 0.829 -5.789 1 95.06 151 GLU A CA 1
ATOM 1154 C C . GLU A 1 151 ? 27.625 1.03 -6.93 1 95.06 151 GLU A C 1
ATOM 1156 O O . GLU A 1 151 ? 28.516 0.206 -7.133 1 95.06 151 GLU A O 1
ATOM 1161 N N . GLU A 1 152 ? 27.391 2.051 -7.66 1 96.19 152 GLU A N 1
ATOM 1162 C CA . GLU A 1 152 ? 28.25 2.307 -8.812 1 96.19 152 GLU A CA 1
ATOM 1163 C C . GLU A 1 152 ? 28.641 3.779 -8.898 1 96.19 152 GLU A C 1
ATOM 1165 O O . GLU A 1 152 ? 27.828 4.656 -8.57 1 96.19 152 GLU A O 1
ATOM 1170 N N . SER A 1 153 ? 29.812 4.02 -9.336 1 96.38 153 SER A N 1
ATOM 1171 C CA . SER A 1 153 ? 30.312 5.375 -9.562 1 96.38 153 SER A CA 1
ATOM 1172 C C . SER A 1 153 ? 30.094 5.801 -11.016 1 96.38 153 SER A C 1
ATOM 1174 O O . SER A 1 153 ? 30.344 5.023 -11.938 1 96.38 153 SER A O 1
ATOM 1176 N N . VAL A 1 154 ? 29.656 7.012 -11.18 1 97.69 154 VAL A N 1
ATOM 1177 C CA . VAL A 1 154 ? 29.391 7.566 -12.508 1 97.69 154 VAL A CA 1
ATOM 1178 C C . VAL A 1 154 ? 30.109 8.906 -12.656 1 97.69 154 VAL A C 1
ATOM 1180 O O . VAL A 1 154 ? 30.047 9.758 -11.773 1 97.69 154 VAL A O 1
ATOM 1183 N N . GLU A 1 155 ? 30.797 9.047 -13.742 1 97.25 155 GLU A N 1
ATOM 1184 C CA . GLU A 1 155 ? 31.453 10.305 -14.086 1 97.25 155 GLU A CA 1
ATOM 1185 C C . GLU A 1 155 ? 30.781 10.969 -15.281 1 97.25 155 GLU A C 1
ATOM 1187 O O . GLU A 1 155 ? 30.438 10.289 -16.266 1 97.25 155 GLU A O 1
ATOM 1192 N N . MET A 1 156 ? 30.562 12.203 -15.133 1 97.25 156 MET A N 1
ATOM 1193 C CA . MET A 1 156 ? 29.969 12.977 -16.219 1 97.25 156 MET A CA 1
ATOM 1194 C C . MET A 1 156 ? 30.844 14.164 -16.578 1 97.25 156 MET A C 1
ATOM 1196 O O . MET A 1 156 ? 31.594 14.68 -15.742 1 97.25 156 MET A O 1
ATOM 1200 N N . GLU A 1 157 ? 30.75 14.539 -17.844 1 96.62 157 GLU A N 1
ATOM 1201 C CA . GLU A 1 157 ? 31.531 15.688 -18.328 1 96.62 157 GLU A CA 1
ATOM 1202 C C . GLU A 1 157 ? 30.672 16.594 -19.203 1 96.62 157 GLU A C 1
ATOM 1204 O O . GLU A 1 157 ? 29.75 16.125 -19.875 1 96.62 157 GLU A O 1
ATOM 1209 N N . LEU A 1 158 ? 30.969 17.797 -19.094 1 95.69 158 LEU A N 1
ATOM 1210 C CA . LEU A 1 158 ? 30.344 18.781 -19.969 1 95.69 158 LEU A CA 1
ATOM 1211 C C . LEU A 1 158 ? 31.062 18.844 -21.297 1 95.69 158 LEU A C 1
ATOM 1213 O O . LEU A 1 158 ? 32.25 19.172 -21.359 1 95.69 158 LEU A O 1
ATOM 1217 N N . GLY A 1 159 ? 30.328 18.516 -22.375 1 92.88 159 GLY A N 1
ATOM 1218 C CA . GLY A 1 159 ? 30.922 18.531 -23.703 1 92.88 159 GLY A CA 1
ATOM 1219 C C . GLY A 1 159 ? 31.141 19.938 -24.234 1 92.88 159 GLY A C 1
ATOM 1220 O O . GLY A 1 159 ? 30.703 20.906 -23.641 1 92.88 159 GLY A O 1
ATOM 1221 N N . ALA A 1 160 ? 31.75 19.969 -25.375 1 92.19 160 ALA A N 1
ATOM 1222 C CA . ALA A 1 160 ? 32.031 21.234 -26.047 1 92.19 160 ALA A CA 1
ATOM 1223 C C . ALA A 1 160 ? 30.734 21.922 -26.469 1 92.19 160 ALA A C 1
ATOM 1225 O O . ALA A 1 160 ? 30.688 23.156 -26.578 1 92.19 160 ALA A O 1
ATOM 1226 N N . ASP A 1 161 ? 29.719 21.172 -26.609 1 93.56 161 ASP A N 1
ATOM 1227 C CA . ASP A 1 161 ? 28.422 21.703 -26.984 1 93.56 161 ASP A CA 1
ATOM 1228 C C . ASP A 1 161 ? 27.656 22.219 -25.766 1 93.56 161 ASP A C 1
ATOM 1230 O O . ASP A 1 161 ? 26.516 22.672 -25.891 1 93.56 161 ASP A O 1
ATOM 1234 N N . GLY A 1 162 ? 28.219 22.047 -24.672 1 94.5 162 GLY A N 1
ATOM 1235 C CA . GLY A 1 162 ? 27.594 22.531 -23.453 1 94.5 162 GLY A CA 1
ATOM 1236 C C . GLY A 1 162 ? 26.578 21.562 -22.859 1 94.5 162 GLY A C 1
ATOM 1237 O O . GLY A 1 162 ? 25.719 21.969 -22.078 1 94.5 162 GLY A O 1
ATOM 1238 N N . GLN A 1 163 ? 26.703 20.344 -23.359 1 96.75 163 GLN A N 1
ATOM 1239 C CA . GLN A 1 163 ? 25.75 19.359 -22.875 1 96.75 163 GLN A CA 1
ATOM 1240 C C . GLN A 1 163 ? 26.438 18.312 -22 1 96.75 163 GLN A C 1
ATOM 1242 O O . GLN A 1 163 ? 27.562 17.875 -22.312 1 96.75 163 GLN A O 1
ATOM 1247 N N . TRP A 1 164 ? 25.828 17.953 -20.922 1 97.06 164 TRP A N 1
ATOM 1248 C CA . TRP A 1 164 ? 26.359 16.922 -20.031 1 97.06 164 TRP A CA 1
ATOM 1249 C C . TRP A 1 164 ? 26.219 15.531 -20.672 1 97.06 164 TRP A C 1
ATOM 1251 O O . TRP A 1 164 ? 25.188 15.211 -21.25 1 97.06 164 TRP A O 1
ATOM 1261 N N . ARG A 1 165 ? 27.297 14.75 -20.562 1 98.38 165 ARG A N 1
ATOM 1262 C CA . ARG A 1 165 ? 27.312 13.359 -21 1 98.38 165 ARG A CA 1
ATOM 1263 C C . ARG A 1 165 ? 28.047 12.477 -19.984 1 98.38 165 ARG A C 1
ATOM 1265 O O . ARG A 1 165 ? 28.906 12.953 -19.25 1 98.38 165 ARG A O 1
ATOM 1272 N N . ILE A 1 166 ? 27.703 11.266 -19.953 1 98.62 166 ILE A N 1
ATOM 1273 C CA . ILE A 1 166 ? 28.359 10.297 -19.094 1 98.62 166 ILE A CA 1
ATOM 1274 C C . ILE A 1 166 ? 29.703 9.891 -19.719 1 98.62 166 ILE A C 1
ATOM 1276 O O . ILE A 1 166 ? 29.75 9.445 -20.859 1 98.62 166 ILE A O 1
ATOM 1280 N N . SER A 1 167 ? 30.719 9.992 -18.969 1 98.25 167 SER A N 1
ATOM 1281 C CA . SER A 1 167 ? 32.031 9.68 -19.484 1 98.25 167 SER A CA 1
ATOM 1282 C C . SER A 1 167 ? 32.562 8.367 -18.922 1 98.25 167 SER A C 1
ATOM 1284 O O . SER A 1 167 ? 33.469 7.754 -19.484 1 98.25 167 SER A O 1
ATOM 1286 N N . SER A 1 168 ? 32 7.984 -17.797 1 98.06 168 SER A N 1
ATOM 1287 C CA . SER A 1 168 ? 32.406 6.711 -17.203 1 98.06 168 SER A CA 1
ATOM 1288 C C . SER A 1 168 ? 31.266 6.105 -16.391 1 98.06 168 SER A C 1
ATOM 1290 O O . SER A 1 168 ? 30.641 6.789 -15.57 1 98.06 168 SER A O 1
ATOM 1292 N N . ILE A 1 169 ? 31.062 4.863 -16.625 1 98 169 ILE A N 1
ATOM 1293 C CA . ILE A 1 169 ? 30.078 4.066 -15.898 1 98 169 ILE A CA 1
ATOM 1294 C C . ILE A 1 169 ? 30.406 2.584 -16.047 1 98 169 ILE A C 1
ATOM 1296 O O . ILE A 1 169 ? 30.906 2.148 -17.078 1 98 169 ILE A O 1
ATOM 1300 N N . PRO A 1 170 ? 30.219 1.786 -15.031 1 97.5 170 PRO A N 1
ATOM 1301 C CA . PRO A 1 170 ? 30.453 0.35 -15.188 1 97.5 170 PRO A CA 1
ATOM 1302 C C . PRO A 1 170 ? 29.562 -0.28 -16.266 1 97.5 170 PRO A C 1
ATOM 1304 O O . PRO A 1 170 ? 28.469 0.214 -16.531 1 97.5 170 PRO A O 1
ATOM 1307 N N . ASP A 1 171 ? 30 -1.356 -16.844 1 97.81 171 ASP A N 1
ATOM 1308 C CA . ASP A 1 171 ? 29.203 -2.115 -17.797 1 97.81 171 ASP A CA 1
ATOM 1309 C C . ASP A 1 171 ? 27.953 -2.689 -17.141 1 97.81 171 ASP A C 1
ATOM 1311 O O . ASP A 1 171 ? 27.906 -2.879 -15.922 1 97.81 171 ASP A O 1
ATOM 1315 N N . GLY A 1 172 ? 26.969 -2.879 -18.031 1 97.56 172 GLY A N 1
ATOM 1316 C CA . GLY A 1 172 ? 25.719 -3.457 -17.547 1 97.56 172 GLY A CA 1
ATOM 1317 C C . GLY A 1 172 ? 24.562 -2.467 -17.531 1 97.56 172 GLY A C 1
ATOM 1318 O O . GLY A 1 172 ? 24.781 -1.258 -17.438 1 97.56 172 GLY A O 1
ATOM 1319 N N . VAL A 1 173 ? 23.422 -3.012 -17.578 1 98.19 173 VAL A N 1
ATOM 1320 C CA . VAL A 1 173 ? 22.203 -2.211 -17.578 1 98.19 173 VAL A CA 1
ATOM 1321 C C . VAL A 1 173 ? 21.547 -2.277 -16.203 1 98.19 173 VAL A C 1
ATOM 1323 O O . VAL A 1 173 ? 21.438 -3.354 -15.609 1 98.19 173 VAL A O 1
ATOM 1326 N N . VAL A 1 174 ? 21.141 -1.092 -15.656 1 98 174 VAL A N 1
ATOM 1327 C CA . VAL A 1 174 ? 20.406 -0.969 -14.406 1 98 174 VAL A CA 1
ATOM 1328 C C . VAL A 1 174 ? 19.125 -0.176 -14.633 1 98 174 VAL A C 1
ATOM 1330 O O . VAL A 1 174 ? 19.141 0.875 -15.281 1 98 174 VAL A O 1
ATOM 1333 N N . MET A 1 175 ? 18.062 -0.736 -14.195 1 96.38 175 MET A N 1
ATOM 1334 C CA . MET A 1 175 ? 16.797 -0.013 -14.352 1 96.38 175 MET A CA 1
ATOM 1335 C C . MET A 1 175 ? 15.992 -0.047 -13.062 1 96.38 175 MET A C 1
ATOM 1337 O O . MET A 1 175 ? 16.125 -0.978 -12.266 1 96.38 175 MET A O 1
ATOM 1341 N N . GLU A 1 176 ? 15.203 0.986 -12.875 1 95 176 GLU A N 1
ATOM 1342 C CA . GLU A 1 176 ? 14.266 1.023 -11.75 1 95 176 GLU A CA 1
ATOM 1343 C C . GLU A 1 176 ? 13.094 0.072 -11.977 1 95 176 GLU A C 1
ATOM 1345 O O . GLU A 1 176 ? 12.602 -0.062 -13.102 1 95 176 GLU A O 1
ATOM 1350 N N . ARG A 1 177 ? 12.594 -0.474 -10.922 1 95.25 177 ARG A N 1
ATOM 1351 C CA . ARG A 1 177 ? 11.523 -1.468 -10.969 1 95.25 177 ARG A CA 1
ATOM 1352 C C . ARG A 1 177 ? 10.297 -0.916 -11.68 1 95.25 177 ARG A C 1
ATOM 1354 O O . ARG A 1 177 ? 9.734 -1.57 -12.57 1 95.25 177 ARG A O 1
ATOM 1361 N N . GLN A 1 178 ? 9.883 0.326 -11.281 1 92.06 178 GLN A N 1
ATOM 1362 C CA . GLN A 1 178 ? 8.68 0.884 -11.883 1 92.06 178 GLN A CA 1
ATOM 1363 C C . GLN A 1 178 ? 8.867 1.118 -13.383 1 92.06 178 GLN A C 1
ATOM 1365 O O . GLN A 1 178 ? 7.953 0.888 -14.172 1 92.06 178 GLN A O 1
ATOM 1370 N N . THR A 1 179 ? 10.047 1.589 -13.727 1 94.12 179 THR A N 1
ATOM 1371 C CA . THR A 1 179 ? 10.375 1.776 -15.141 1 94.12 179 THR A CA 1
ATOM 1372 C C . THR A 1 179 ? 10.312 0.449 -15.891 1 94.12 179 THR A C 1
ATOM 1374 O O . THR A 1 179 ? 9.781 0.384 -17 1 94.12 179 THR A O 1
ATOM 1377 N N . PHE A 1 180 ? 10.82 -0.596 -15.344 1 96.44 180 PHE A N 1
ATOM 1378 C CA . PHE A 1 180 ? 10.75 -1.939 -15.898 1 96.44 180 PHE A CA 1
ATOM 1379 C C . PHE A 1 180 ? 9.305 -2.357 -16.125 1 96.44 180 PHE A C 1
ATOM 1381 O O . PHE A 1 180 ? 8.93 -2.76 -17.234 1 96.44 180 PHE A O 1
ATOM 1388 N N . LEU A 1 181 ? 8.484 -2.223 -15.125 1 96.56 181 LEU A N 1
ATOM 1389 C CA . LEU A 1 181 ? 7.102 -2.688 -15.172 1 96.56 181 LEU A CA 1
ATOM 1390 C C . LEU A 1 181 ? 6.281 -1.867 -16.156 1 96.56 181 LEU A C 1
ATOM 1392 O O . LEU A 1 181 ? 5.391 -2.398 -16.828 1 96.56 181 LEU A O 1
ATOM 1396 N N . ASP A 1 182 ? 6.613 -0.603 -16.297 1 93.88 182 ASP A N 1
ATOM 1397 C CA . ASP A 1 182 ? 5.883 0.282 -17.203 1 93.88 182 ASP A CA 1
ATOM 1398 C C . ASP A 1 182 ? 6.195 -0.046 -18.656 1 93.88 182 ASP A C 1
ATOM 1400 O O . ASP A 1 182 ? 5.355 0.161 -19.531 1 93.88 182 ASP A O 1
ATOM 1404 N N . ASN A 1 183 ? 7.395 -0.587 -18.828 1 96.12 183 ASN A N 1
ATOM 1405 C CA . ASN A 1 183 ? 7.84 -0.716 -20.219 1 96.12 183 ASN A CA 1
ATOM 1406 C C . ASN A 1 183 ? 7.859 -2.174 -20.672 1 96.12 183 ASN A C 1
ATOM 1408 O O . ASN A 1 183 ? 8.234 -2.473 -21.797 1 96.12 183 ASN A O 1
ATOM 1412 N N . ASN A 1 184 ? 7.5 -3.074 -19.797 1 96.31 184 ASN A N 1
ATOM 1413 C CA . ASN A 1 184 ? 7.434 -4.492 -20.141 1 96.31 184 ASN A CA 1
ATOM 1414 C C . ASN A 1 184 ? 6.086 -5.094 -19.766 1 96.31 184 ASN A C 1
ATOM 1416 O O . ASN A 1 184 ? 5.43 -4.625 -18.828 1 96.31 184 ASN A O 1
ATOM 1420 N N . ALA A 1 185 ? 5.734 -6.121 -20.531 1 95.94 185 ALA A N 1
ATOM 1421 C CA . ALA A 1 185 ? 4.508 -6.859 -20.25 1 95.94 185 ALA A CA 1
ATOM 1422 C C . ALA A 1 185 ? 4.805 -8.32 -19.938 1 95.94 185 ALA A C 1
ATOM 1424 O O . ALA A 1 185 ? 5.562 -8.977 -20.656 1 95.94 185 ALA A O 1
ATOM 1425 N N . PRO A 1 186 ? 4.254 -8.836 -18.875 1 96.69 186 PRO A N 1
ATOM 1426 C CA . PRO A 1 186 ? 4.41 -10.266 -18.609 1 96.69 186 PRO A CA 1
ATOM 1427 C C . PRO A 1 186 ? 3.584 -11.141 -19.547 1 96.69 186 PRO A C 1
ATOM 1429 O O . PRO A 1 186 ? 2.428 -10.82 -19.828 1 96.69 186 PRO A O 1
ATOM 1432 N N . ARG A 1 187 ? 4.168 -12.156 -20.062 1 96.81 187 ARG A N 1
ATOM 1433 C CA . ARG A 1 187 ? 3.514 -13.141 -20.906 1 96.81 187 ARG A CA 1
ATOM 1434 C C . ARG A 1 187 ? 3.914 -14.562 -20.5 1 96.81 187 ARG A C 1
ATOM 1436 O O . ARG A 1 187 ? 5.062 -14.797 -20.125 1 96.81 187 ARG A O 1
ATOM 1443 N N . ASN A 1 188 ? 3.004 -15.5 -20.688 1 96.94 188 ASN A N 1
ATOM 1444 C CA . ASN A 1 188 ? 3.291 -16.891 -20.391 1 96.94 188 ASN A CA 1
ATOM 1445 C C . ASN A 1 188 ? 3.791 -17.641 -21.625 1 96.94 188 ASN A C 1
ATOM 1447 O O . ASN A 1 188 ? 3.273 -17.438 -22.719 1 96.94 188 ASN A O 1
ATOM 1451 N N . ILE A 1 189 ? 4.82 -18.359 -21.422 1 96.81 189 ILE A N 1
ATOM 1452 C CA . ILE A 1 189 ? 5.281 -19.359 -22.391 1 96.81 189 ILE A CA 1
ATOM 1453 C C . ILE A 1 189 ? 5.129 -20.75 -21.797 1 96.81 189 ILE A C 1
ATOM 1455 O O . ILE A 1 189 ? 5.125 -20.922 -20.578 1 96.81 189 ILE A O 1
ATOM 1459 N N . TYR A 1 190 ? 4.949 -21.719 -22.734 1 97.19 190 TYR A N 1
ATOM 1460 C CA . TYR A 1 190 ? 4.613 -23.047 -22.219 1 97.19 190 TYR A CA 1
ATOM 1461 C C . TYR A 1 190 ? 5.621 -24.078 -22.688 1 97.19 190 TYR A C 1
ATOM 1463 O O . TYR A 1 190 ? 5.844 -24.23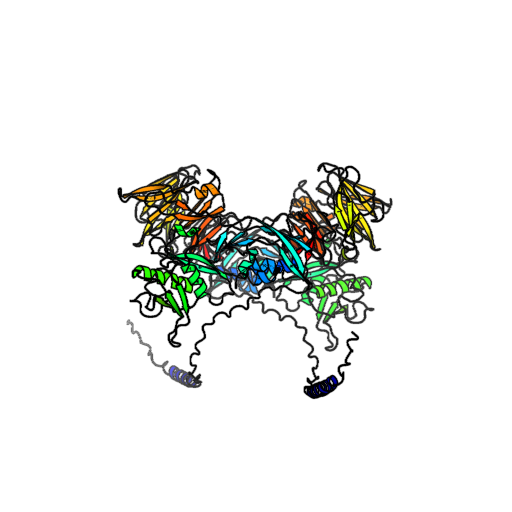4 -23.891 1 97.19 190 TYR A O 1
ATOM 1471 N N . PHE A 1 191 ? 6.176 -24.766 -21.75 1 97.25 191 PHE A N 1
ATOM 1472 C CA . PHE A 1 191 ? 7.012 -25.922 -21.984 1 97.25 191 PHE A CA 1
ATOM 1473 C C . PHE A 1 191 ? 6.277 -27.203 -21.594 1 97.25 191 PHE A C 1
ATOM 1475 O O . PHE A 1 191 ? 5.059 -27.188 -21.406 1 97.25 191 PHE A O 1
ATOM 1482 N N . LEU A 1 192 ? 7.047 -28.328 -21.641 1 96.69 192 LEU A N 1
ATOM 1483 C CA . LEU A 1 192 ? 6.395 -29.609 -21.359 1 96.69 192 LEU A CA 1
ATOM 1484 C C . LEU A 1 192 ? 6.957 -30.234 -20.094 1 96.69 192 LEU A C 1
ATOM 1486 O O . LEU A 1 192 ? 8.164 -30.172 -19.844 1 96.69 192 LEU A O 1
ATOM 1490 N N . ASP A 1 193 ? 6.059 -30.766 -19.297 1 93.69 193 ASP A N 1
ATOM 1491 C CA . ASP A 1 193 ? 6.543 -31.625 -18.234 1 93.69 193 ASP A CA 1
ATOM 1492 C C . ASP A 1 193 ? 7.266 -32.844 -18.781 1 93.69 193 ASP A C 1
ATOM 1494 O O . ASP A 1 193 ? 7.148 -33.156 -19.969 1 93.69 193 ASP A O 1
ATOM 1498 N N . PRO A 1 194 ? 8.008 -33.594 -17.984 1 86.88 194 PRO A N 1
ATOM 1499 C CA . PRO A 1 194 ? 8.812 -34.688 -18.5 1 86.88 194 PRO A CA 1
ATOM 1500 C C . PRO A 1 194 ? 7.965 -35.812 -19.141 1 86.88 194 PRO A C 1
ATOM 1502 O O . PRO A 1 194 ? 8.445 -36.531 -20 1 86.88 194 PRO A O 1
ATOM 1505 N N . SER A 1 195 ? 6.684 -35.906 -18.719 1 85.5 195 SER A N 1
ATOM 1506 C CA . SER A 1 195 ? 5.816 -36.938 -19.312 1 85.5 195 SER A CA 1
ATOM 1507 C C . SER A 1 195 ? 5.203 -36.438 -20.625 1 85.5 195 SER A C 1
ATOM 1509 O O . SER A 1 195 ? 4.66 -37.25 -21.391 1 85.5 195 SER A O 1
ATOM 1511 N N . GLY A 1 196 ? 5.25 -35.188 -20.828 1 89.12 196 GLY A N 1
ATOM 1512 C CA . GLY A 1 196 ? 4.695 -34.594 -22.047 1 89.12 196 GLY A CA 1
ATOM 1513 C C . GLY A 1 196 ? 3.184 -34.469 -22.016 1 89.12 196 GLY A C 1
ATOM 1514 O O . GLY A 1 196 ? 2.547 -34.281 -23.047 1 89.12 196 GLY A O 1
ATOM 1515 N N . ASN A 1 197 ? 2.615 -34.562 -20.875 1 87.69 197 ASN A N 1
ATOM 1516 C CA . ASN A 1 197 ? 1.159 -34.594 -20.781 1 87.69 197 ASN A CA 1
ATOM 1517 C C . ASN A 1 197 ? 0.602 -33.219 -20.375 1 87.69 197 ASN A C 1
ATOM 1519 O O . ASN A 1 197 ? -0.595 -32.969 -20.516 1 87.69 197 ASN A O 1
ATOM 1523 N N . GLN A 1 198 ? 1.513 -32.406 -19.891 1 92.56 198 GLN A N 1
ATOM 1524 C CA . GLN A 1 198 ? 1.049 -31.109 -19.391 1 92.56 198 GLN A CA 1
ATOM 1525 C C . GLN A 1 198 ? 1.972 -29.984 -19.828 1 92.56 198 GLN A C 1
ATOM 1527 O O . GLN A 1 198 ? 3.182 -30.172 -19.969 1 92.56 198 GLN A O 1
ATOM 1532 N N . LEU A 1 199 ? 1.301 -28.844 -20.047 1 96 199 LEU A N 1
ATOM 1533 C CA . LEU A 1 199 ? 2.076 -27.625 -20.266 1 96 199 LEU A CA 1
ATOM 1534 C C . LEU A 1 199 ? 2.516 -27.016 -18.938 1 96 199 LEU A C 1
ATOM 1536 O O . LEU A 1 199 ? 1.755 -27.016 -17.969 1 96 199 LEU A O 1
ATOM 1540 N N . VAL A 1 200 ? 3.723 -26.641 -18.922 1 96.69 200 VAL A N 1
ATOM 1541 C CA . VAL A 1 200 ? 4.285 -25.953 -17.766 1 96.69 200 VAL A CA 1
ATOM 1542 C C . VAL A 1 200 ? 4.461 -24.469 -18.078 1 96.69 200 VAL A C 1
ATOM 1544 O O . VAL A 1 200 ? 5.16 -24.109 -19.031 1 96.69 200 VAL A O 1
ATOM 1547 N N . THR A 1 201 ? 3.859 -23.625 -17.266 1 96.38 201 THR A N 1
ATOM 1548 C CA . THR A 1 201 ? 3.836 -22.188 -17.5 1 96.38 201 THR A CA 1
ATOM 1549 C C . THR A 1 201 ? 5.148 -21.547 -17.047 1 96.38 201 THR A C 1
ATOM 1551 O O . THR A 1 201 ? 5.641 -21.828 -15.953 1 96.38 201 THR A O 1
ATOM 1554 N N . GLU A 1 202 ? 5.672 -20.781 -17.875 1 96.5 202 GLU A N 1
ATOM 1555 C CA . GLU A 1 202 ? 6.773 -19.891 -17.5 1 96.5 202 GLU A CA 1
ATOM 1556 C C . GLU A 1 202 ? 6.484 -18.453 -17.906 1 96.5 202 GLU A C 1
ATOM 1558 O O . GLU A 1 202 ? 6.176 -18.172 -19.062 1 96.5 202 GLU A O 1
ATOM 1563 N N . ARG A 1 203 ? 6.645 -17.562 -16.938 1 96.19 203 ARG A N 1
ATOM 1564 C CA . ARG A 1 203 ? 6.375 -16.141 -17.188 1 96.19 203 ARG A CA 1
ATOM 1565 C C . ARG A 1 203 ? 7.602 -15.445 -17.75 1 96.19 203 ARG A C 1
ATOM 1567 O O . ARG A 1 203 ? 8.719 -15.625 -17.25 1 96.19 203 ARG A O 1
ATOM 1574 N N . ARG A 1 204 ? 7.41 -14.766 -18.891 1 97.38 204 ARG A N 1
ATOM 1575 C CA . ARG A 1 204 ? 8.438 -13.961 -19.531 1 97.38 204 ARG A CA 1
ATOM 1576 C C . ARG A 1 204 ? 7.988 -12.508 -19.688 1 97.38 204 ARG A C 1
ATOM 1578 O O . ARG A 1 204 ? 6.785 -12.234 -19.734 1 97.38 204 ARG A O 1
ATOM 1585 N N . TRP A 1 205 ? 8.969 -11.648 -19.734 1 97.19 205 TRP A N 1
ATOM 1586 C CA . TRP A 1 205 ? 8.664 -10.234 -19.891 1 97.19 205 TRP A CA 1
ATOM 1587 C C . TRP A 1 205 ? 9.047 -9.742 -21.281 1 97.19 205 TRP A C 1
ATOM 1589 O O . TRP A 1 205 ? 10.18 -9.945 -21.734 1 97.19 205 TRP A O 1
ATOM 1599 N N . LEU A 1 206 ? 8.07 -9.117 -21.938 1 95.94 206 LEU A N 1
ATOM 1600 C CA . LEU A 1 206 ? 8.25 -8.602 -23.281 1 95.94 206 LEU A CA 1
ATOM 1601 C C . LEU A 1 206 ? 8.273 -7.074 -23.281 1 95.94 206 LEU A C 1
ATOM 1603 O O . LEU A 1 206 ? 7.391 -6.434 -22.703 1 95.94 206 LEU A O 1
ATOM 1607 N N . TYR A 1 207 ? 9.312 -6.617 -23.938 1 95.5 207 TYR A N 1
ATOM 1608 C CA . TYR A 1 207 ? 9.359 -5.172 -24.109 1 95.5 207 TYR A CA 1
ATOM 1609 C C . TYR A 1 207 ? 8.164 -4.68 -24.922 1 95.5 207 TYR A C 1
ATOM 1611 O O . TYR A 1 207 ? 7.855 -5.223 -25.984 1 95.5 207 TYR A O 1
ATOM 1619 N N . ARG A 1 208 ? 7.5 -3.674 -24.406 1 93.56 208 ARG A N 1
ATOM 1620 C CA . ARG A 1 208 ? 6.266 -3.188 -25 1 93.56 208 ARG A CA 1
ATOM 1621 C C . ARG A 1 208 ? 6.543 -2.52 -26.344 1 93.56 208 ARG A C 1
ATOM 1623 O O . ARG A 1 208 ? 5.652 -2.42 -27.188 1 93.56 208 ARG A O 1
ATOM 1630 N N . GLY A 1 209 ? 7.723 -2.105 -26.562 1 91 209 GLY A N 1
ATOM 1631 C CA . GLY A 1 209 ? 8.055 -1.386 -27.781 1 91 209 GLY A CA 1
ATOM 1632 C C . GLY A 1 209 ? 8.453 -2.301 -28.938 1 91 209 GLY A C 1
ATOM 1633 O O . GLY A 1 209 ? 8.859 -1.831 -30 1 91 209 GLY A O 1
ATOM 1634 N N . VAL A 1 210 ? 8.328 -3.572 -28.75 1 89.06 210 VAL A N 1
ATOM 1635 C CA . VAL A 1 210 ? 8.727 -4.5 -29.797 1 89.06 210 VAL A CA 1
ATOM 1636 C C . VAL A 1 210 ? 7.73 -4.414 -30.953 1 89.06 210 VAL A C 1
ATOM 1638 O O . VAL A 1 210 ? 6.531 -4.242 -30.75 1 89.06 210 VAL A O 1
ATOM 1641 N N . ASN A 1 211 ? 8.195 -4.59 -32.125 1 85.19 211 ASN A N 1
ATOM 1642 C CA . ASN A 1 211 ? 7.359 -4.461 -33.344 1 85.19 211 ASN A CA 1
ATOM 1643 C C . ASN A 1 211 ? 6.453 -5.676 -33.531 1 85.19 211 ASN A C 1
ATOM 1645 O O . ASN A 1 211 ? 5.258 -5.531 -33.781 1 85.19 211 ASN A O 1
ATOM 1649 N N . ASP A 1 212 ? 7.016 -6.855 -33.375 1 88.31 212 ASP A N 1
ATOM 1650 C CA . ASP A 1 212 ? 6.289 -8.109 -33.531 1 88.31 212 ASP A CA 1
ATOM 1651 C C . ASP A 1 212 ? 6.312 -8.922 -32.25 1 88.31 212 ASP A C 1
ATOM 1653 O O . ASP A 1 212 ? 7.195 -9.766 -32.062 1 88.31 212 ASP A O 1
ATOM 1657 N N . GLY A 1 213 ? 5.316 -8.75 -31.516 1 91.75 213 GLY A N 1
ATOM 1658 C CA . GLY A 1 213 ? 5.262 -9.383 -30.203 1 91.75 213 GLY A CA 1
ATOM 1659 C C . GLY A 1 213 ? 5.117 -10.891 -30.281 1 91.75 213 GLY A C 1
ATOM 1660 O O . GLY A 1 213 ? 5.688 -11.617 -29.453 1 91.75 213 GLY A O 1
ATOM 1661 N N . ALA A 1 214 ? 4.352 -11.336 -31.25 1 93.56 214 ALA A N 1
ATOM 1662 C CA . ALA A 1 214 ? 4.133 -12.773 -31.391 1 93.56 214 ALA A CA 1
ATOM 1663 C C . ALA A 1 214 ? 5.43 -13.492 -31.75 1 93.56 214 ALA A C 1
ATOM 1665 O O . ALA A 1 214 ? 5.773 -14.508 -31.141 1 93.56 214 ALA A O 1
ATOM 1666 N N . THR A 1 215 ? 6.156 -12.93 -32.719 1 93.5 215 THR A N 1
ATOM 1667 C CA . THR A 1 215 ? 7.43 -13.523 -33.094 1 93.5 215 THR A CA 1
ATOM 1668 C C . THR A 1 215 ? 8.43 -13.469 -31.953 1 93.5 215 THR A C 1
ATOM 1670 O O . THR A 1 215 ? 9.156 -14.438 -31.703 1 93.5 215 THR A O 1
ATOM 1673 N N . ASP A 1 216 ? 8.453 -12.367 -31.312 1 93.56 216 ASP A N 1
ATOM 1674 C CA . ASP A 1 216 ? 9.367 -12.234 -30.172 1 93.56 216 ASP A CA 1
ATOM 1675 C C . ASP A 1 216 ? 9.062 -13.273 -29.094 1 93.56 216 ASP A C 1
ATOM 1677 O O . ASP A 1 216 ? 9.977 -13.898 -28.562 1 93.56 216 ASP A O 1
ATOM 1681 N N . LEU A 1 217 ? 7.82 -13.453 -28.828 1 95.69 217 LEU A N 1
ATOM 1682 C CA . LEU A 1 217 ? 7.398 -14.414 -27.812 1 95.69 217 LEU A CA 1
ATOM 1683 C C . LEU A 1 217 ? 7.758 -15.836 -28.219 1 95.69 217 LEU A C 1
ATOM 1685 O O . LEU A 1 217 ? 8.289 -16.609 -27.422 1 95.69 217 LEU A O 1
ATOM 1689 N N . LEU A 1 218 ? 7.543 -16.188 -29.438 1 95.62 218 LEU A N 1
ATOM 1690 C CA . LEU A 1 218 ? 7.855 -17.531 -29.922 1 95.62 218 LEU A CA 1
ATOM 1691 C C . LEU A 1 218 ? 9.367 -17.734 -30 1 95.62 218 LEU A C 1
ATOM 1693 O O . LEU A 1 218 ? 9.852 -18.859 -29.812 1 95.62 218 LEU A O 1
ATOM 1697 N N . THR A 1 219 ? 10.078 -16.672 -30.266 1 94.38 219 THR A N 1
ATOM 1698 C CA . THR A 1 219 ? 11.531 -16.766 -30.234 1 94.38 219 THR A CA 1
ATOM 1699 C C . THR A 1 219 ? 12.016 -17.109 -28.812 1 94.38 219 THR A C 1
ATOM 1701 O O . THR A 1 219 ? 12.953 -17.891 -28.656 1 94.38 219 THR A O 1
ATOM 1704 N N . LYS A 1 220 ? 11.406 -16.547 -27.859 1 95.19 220 LYS A N 1
ATOM 1705 C CA . LYS A 1 220 ? 11.734 -16.875 -26.469 1 95.19 220 LYS A CA 1
ATOM 1706 C C . LYS A 1 220 ? 11.398 -18.344 -26.172 1 95.19 220 LYS A C 1
ATOM 1708 O O . LYS A 1 220 ? 12.133 -19.016 -25.438 1 95.19 220 LYS A O 1
ATOM 1713 N N . LEU A 1 221 ? 10.312 -18.812 -26.6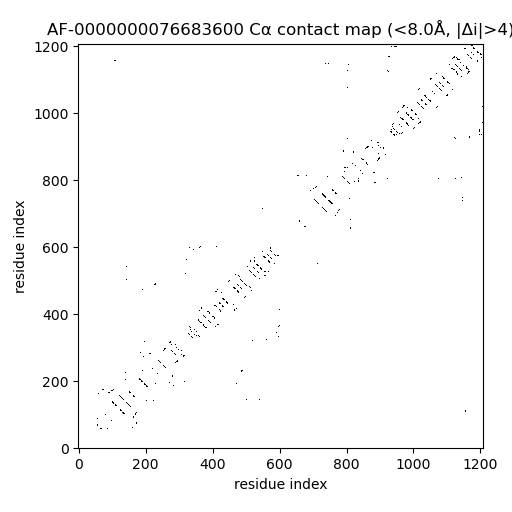88 1 96.06 221 LEU A N 1
ATOM 1714 C CA . LEU A 1 221 ? 9.992 -20.234 -26.562 1 96.06 221 LEU A CA 1
ATOM 1715 C C . LEU A 1 221 ? 11.078 -21.094 -27.203 1 96.06 221 LEU A C 1
ATOM 1717 O O . LEU A 1 221 ? 11.555 -22.062 -26.594 1 96.06 221 LEU A O 1
ATOM 1721 N N . LYS A 1 222 ? 11.469 -20.672 -28.375 1 94.88 222 LYS A N 1
ATOM 1722 C CA . LYS A 1 222 ? 12.484 -21.406 -29.141 1 94.88 222 LYS A CA 1
ATOM 1723 C C . LYS A 1 222 ? 13.812 -21.438 -28.391 1 94.88 222 LYS A C 1
ATOM 1725 O O . LYS A 1 222 ? 14.531 -22.438 -28.422 1 94.88 222 LYS A O 1
ATOM 1730 N N . ASN A 1 223 ? 14.086 -20.375 -27.703 1 93.56 223 ASN A N 1
ATOM 1731 C CA . ASN A 1 223 ? 15.344 -20.266 -26.984 1 93.56 223 ASN A CA 1
ATOM 1732 C C . ASN A 1 223 ? 15.359 -21.141 -25.734 1 93.56 223 ASN A C 1
ATOM 1734 O O . ASN A 1 223 ? 16.406 -21.312 -25.094 1 93.56 223 ASN A O 1
ATOM 1738 N N . GLY A 1 224 ? 14.234 -21.641 -25.328 1 94.69 224 GLY A N 1
ATOM 1739 C CA . GLY A 1 224 ? 14.195 -22.641 -24.266 1 94.69 224 GLY A CA 1
ATOM 1740 C C . GLY A 1 224 ? 13.844 -22.078 -22.906 1 94.69 224 GLY A C 1
ATOM 1741 O O . GLY A 1 224 ? 13.633 -20.859 -22.781 1 94.69 224 GLY A O 1
ATOM 1742 N N . PRO A 1 225 ? 13.734 -22.938 -21.906 1 95.44 225 PRO A N 1
ATOM 1743 C CA . PRO A 1 225 ? 13.352 -22.516 -20.547 1 95.44 225 PRO A CA 1
ATOM 1744 C C . PRO A 1 225 ? 14.453 -21.75 -19.828 1 95.44 225 PRO A C 1
ATOM 1746 O O . PRO A 1 225 ? 15.617 -21.781 -20.25 1 95.44 225 PRO A O 1
ATOM 1749 N N . SER A 1 226 ? 14.07 -21.031 -18.859 1 93.94 226 SER A N 1
ATOM 1750 C CA . SER A 1 226 ? 15.039 -20.375 -17.984 1 93.94 226 SER A CA 1
ATOM 1751 C C . SER A 1 226 ? 15.844 -21.391 -17.188 1 93.94 226 SER A C 1
ATOM 1753 O O . SER A 1 226 ? 15.422 -22.547 -17.047 1 93.94 226 SER A O 1
ATOM 1755 N N . ALA A 1 227 ? 16.953 -20.984 -16.625 1 91.44 227 ALA A N 1
ATOM 1756 C CA . ALA A 1 227 ? 17.891 -21.875 -15.953 1 91.44 227 ALA A CA 1
ATOM 1757 C C . ALA A 1 227 ? 17.219 -22.625 -14.805 1 91.44 227 ALA A C 1
ATOM 1759 O O . ALA A 1 227 ? 17.344 -23.844 -14.695 1 91.44 227 ALA A O 1
ATOM 1760 N N . PRO A 1 228 ? 16.438 -22 -14.031 1 93.31 228 PRO A N 1
ATOM 1761 C CA . PRO A 1 228 ? 15.852 -22.719 -12.906 1 93.31 228 PRO A CA 1
ATOM 1762 C C . PRO A 1 228 ? 14.844 -23.781 -13.344 1 93.31 228 PRO A C 1
ATOM 1764 O O . PRO A 1 228 ? 14.594 -24.734 -12.609 1 93.31 228 PRO A O 1
ATOM 1767 N N . LEU A 1 229 ? 14.281 -23.688 -14.523 1 95.5 229 LEU A N 1
ATOM 1768 C CA . LEU A 1 229 ? 13.195 -24.578 -14.93 1 95.5 229 LEU A CA 1
ATOM 1769 C C . LEU A 1 229 ? 13.727 -25.719 -15.789 1 95.5 229 LEU A C 1
ATOM 1771 O O . LEU A 1 229 ? 13.031 -26.719 -16.016 1 95.5 229 LEU A O 1
ATOM 1775 N N . ILE A 1 230 ? 15.016 -25.672 -16.234 1 94.62 230 ILE A N 1
ATOM 1776 C CA . ILE A 1 230 ? 15.609 -26.609 -17.188 1 94.62 230 ILE A CA 1
ATOM 1777 C C . ILE A 1 230 ? 15.539 -28.031 -16.641 1 94.62 230 ILE A C 1
ATOM 1779 O O . ILE A 1 230 ? 15.133 -28.953 -17.344 1 94.62 230 ILE A O 1
ATOM 1783 N N . PRO A 1 231 ? 15.812 -28.203 -15.352 1 94.69 231 PRO A N 1
ATOM 1784 C CA . PRO A 1 231 ? 15.812 -29.594 -14.867 1 94.69 231 PRO A CA 1
ATOM 1785 C C . PRO A 1 231 ? 14.422 -30.219 -14.844 1 94.69 231 PRO A C 1
ATOM 1787 O O . PRO A 1 231 ? 14.289 -31.438 -14.734 1 94.69 231 PRO A O 1
ATOM 1790 N N . GLY A 1 232 ? 13.406 -29.422 -14.93 1 94.94 232 GLY A N 1
ATOM 1791 C CA . GLY A 1 232 ? 12.07 -29.922 -14.68 1 94.94 232 GLY A CA 1
ATOM 1792 C C . GLY A 1 232 ? 11.203 -29.969 -15.93 1 94.94 232 GLY A C 1
ATOM 1793 O O . GLY A 1 232 ? 10.07 -30.438 -15.891 1 94.94 232 GLY A O 1
ATOM 1794 N N . VAL A 1 233 ? 11.719 -29.469 -17.062 1 96.44 233 VAL A N 1
ATOM 1795 C CA . VAL A 1 233 ? 10.859 -29.375 -18.219 1 96.44 233 VAL A CA 1
ATOM 1796 C C . VAL A 1 233 ? 11.594 -29.891 -19.453 1 96.44 233 VAL A C 1
ATOM 1798 O O . VAL A 1 233 ? 12.805 -30.141 -19.406 1 96.44 233 VAL A O 1
ATOM 1801 N N . THR A 1 234 ? 10.828 -30.094 -20.469 1 93.19 234 THR A N 1
ATOM 1802 C CA . THR A 1 234 ? 11.336 -30.422 -21.797 1 93.19 234 THR A CA 1
ATOM 1803 C C . THR A 1 234 ? 10.656 -29.578 -22.875 1 93.19 234 THR A C 1
ATOM 1805 O O . THR A 1 234 ? 9.711 -28.844 -22.578 1 93.19 234 THR A O 1
ATOM 1808 N N . THR A 1 235 ? 11.258 -29.469 -23.953 1 92.19 235 THR A N 1
ATOM 1809 C CA . THR A 1 235 ? 10.688 -28.75 -25.078 1 92.19 235 THR A CA 1
ATOM 1810 C C . THR A 1 235 ? 11.016 -29.453 -26.391 1 92.19 235 THR A C 1
ATOM 1812 O O . THR A 1 235 ? 12.039 -30.125 -26.5 1 92.19 235 THR A O 1
ATOM 1815 N N . VAL A 1 236 ? 10.117 -29.344 -27.312 1 89.75 236 VAL A N 1
ATOM 1816 C CA . VAL A 1 236 ? 10.281 -30.016 -28.594 1 89.75 236 VAL A CA 1
ATOM 1817 C C . VAL A 1 236 ? 11.211 -29.188 -29.484 1 89.75 236 VAL A C 1
ATOM 1819 O O . VAL A 1 236 ? 12.062 -29.75 -30.188 1 89.75 236 VAL A O 1
ATOM 1822 N N . LEU A 1 237 ? 11.008 -27.922 -29.438 1 89.88 237 LEU A N 1
ATOM 1823 C CA . LEU A 1 237 ? 11.781 -27.031 -30.297 1 89.88 237 LEU A CA 1
ATOM 1824 C C . LEU A 1 237 ? 13.219 -26.922 -29.812 1 89.88 237 LEU A C 1
ATOM 1826 O O . LEU A 1 237 ? 13.461 -26.656 -28.625 1 89.88 237 LEU A O 1
ATOM 1830 N N . ARG A 1 238 ? 14.133 -27.172 -30.75 1 82.81 238 ARG A N 1
ATOM 1831 C CA . ARG A 1 238 ? 15.547 -27.016 -30.438 1 82.81 238 ARG A CA 1
ATOM 1832 C C . ARG A 1 238 ? 16.016 -25.609 -30.781 1 82.81 238 ARG A C 1
ATOM 1834 O O . ARG A 1 238 ? 15.438 -24.938 -31.641 1 82.81 238 ARG A O 1
ATOM 1841 N N . ASN A 1 239 ? 17.109 -25.234 -30.188 1 82.25 239 ASN A N 1
ATOM 1842 C CA . ASN A 1 239 ? 17.609 -23.875 -30.328 1 82.25 239 ASN A CA 1
ATOM 1843 C C . ASN A 1 239 ? 18.125 -23.609 -31.734 1 82.25 239 ASN A C 1
ATOM 1845 O O . ASN A 1 239 ? 18.25 -22.453 -32.156 1 82.25 239 ASN A O 1
ATOM 1849 N N . THR A 1 240 ? 18.25 -24.562 -32.531 1 86.44 240 THR A N 1
ATOM 1850 C CA . THR A 1 240 ? 18.797 -24.406 -33.875 1 86.44 240 THR A CA 1
ATOM 1851 C C . THR A 1 240 ? 17.688 -24.094 -34.875 1 86.44 240 THR A C 1
ATOM 1853 O O . THR A 1 240 ? 17.953 -23.672 -36 1 86.44 240 THR A O 1
ATOM 1856 N N . ALA A 1 241 ? 16.484 -24.312 -34.438 1 91.31 241 ALA A N 1
ATOM 1857 C CA . ALA A 1 241 ? 15.352 -24 -35.312 1 91.31 241 ALA A CA 1
ATOM 1858 C C . ALA A 1 241 ? 15.086 -22.5 -35.344 1 91.31 241 ALA A C 1
ATOM 1860 O O . ALA A 1 241 ? 15.641 -21.75 -34.531 1 91.31 241 ALA A O 1
ATOM 1861 N N . SER A 1 242 ? 14.445 -22.062 -36.375 1 93.19 242 SER A N 1
ATOM 1862 C CA . SER A 1 242 ? 13.945 -20.703 -36.438 1 93.19 242 SER A CA 1
ATOM 1863 C C . SER A 1 242 ? 12.422 -20.672 -36.469 1 93.19 242 SER A C 1
ATOM 1865 O O . SER A 1 242 ? 11.797 -21.578 -37 1 93.19 242 SER A O 1
ATOM 1867 N N . ILE A 1 243 ? 11.898 -19.656 -35.844 1 93.94 243 ILE A N 1
ATOM 1868 C CA . ILE A 1 243 ? 10.445 -19.531 -35.781 1 93.94 243 ILE A CA 1
ATOM 1869 C C . ILE A 1 243 ? 10.039 -18.094 -36.062 1 93.94 243 ILE A C 1
ATOM 1871 O O . ILE A 1 243 ? 10.688 -17.156 -35.562 1 93.94 243 ILE A O 1
ATOM 1875 N N . SER A 1 244 ? 9.016 -17.844 -36.844 1 92.06 244 SER A N 1
ATOM 1876 C CA . SER A 1 244 ? 8.5 -16.516 -37.125 1 92.06 244 SER A CA 1
ATOM 1877 C C . SER A 1 244 ? 6.992 -16.547 -37.375 1 92.06 244 SER A C 1
ATOM 1879 O O . SER A 1 244 ? 6.422 -17.594 -37.656 1 92.06 244 SER A O 1
ATOM 1881 N N . VAL A 1 245 ? 6.445 -15.461 -37.125 1 90 245 VAL A N 1
ATOM 1882 C CA . VAL A 1 245 ? 5.023 -15.281 -37.406 1 90 245 VAL A CA 1
ATOM 1883 C C . VAL A 1 245 ? 4.84 -14.344 -38.594 1 90 245 VAL A C 1
ATOM 1885 O O . VAL A 1 245 ? 5.438 -13.266 -38.625 1 90 245 VAL A O 1
ATOM 1888 N N . GLU A 1 246 ? 4.262 -14.758 -39.594 1 81.75 246 GLU A N 1
ATOM 1889 C CA . GLU A 1 246 ? 4.023 -13.953 -40.781 1 81.75 246 GLU A CA 1
ATOM 1890 C C . GLU A 1 246 ? 2.535 -13.852 -41.094 1 81.75 246 GLU A C 1
ATOM 1892 O O . GLU A 1 246 ? 1.743 -14.688 -40.656 1 81.75 246 GLU A O 1
ATOM 1897 N N . ALA A 1 247 ? 2.197 -12.602 -41.688 1 65.88 247 ALA A N 1
ATOM 1898 C CA . ALA A 1 247 ? 0.834 -12.484 -42.188 1 65.88 247 ALA A CA 1
ATOM 1899 C C . ALA A 1 247 ? 0.567 -13.5 -43.281 1 65.88 247 ALA A C 1
ATOM 1901 O O . ALA A 1 247 ? 1.472 -13.852 -44.062 1 65.88 247 ALA A O 1
ATOM 1902 N N . GLY A 1 248 ? -0.384 -14.438 -43.094 1 54.69 248 GLY A N 1
ATOM 1903 C CA . GLY A 1 248 ? -0.706 -15.461 -44.062 1 54.69 248 GLY A CA 1
ATOM 1904 C C . GLY A 1 248 ? -0.784 -14.93 -45.469 1 54.69 248 GLY A C 1
ATOM 1905 O O . GLY A 1 248 ? -1.078 -13.75 -45.688 1 54.69 248 GLY A O 1
ATOM 1906 N N . PRO A 1 249 ? -0.082 -15.492 -46.5 1 46.59 249 PRO A N 1
ATOM 1907 C CA . PRO A 1 249 ? -0.179 -15.047 -47.906 1 46.59 249 PRO A CA 1
ATOM 1908 C C . PRO A 1 249 ? -1.599 -14.633 -48.281 1 46.59 249 PRO A C 1
ATOM 1910 O O . PRO A 1 249 ? -1.781 -13.734 -49.125 1 46.59 249 PRO A O 1
ATOM 1913 N N . ASP A 1 250 ? -2.525 -15.594 -48.281 1 42.66 250 ASP A N 1
ATOM 1914 C CA . ASP A 1 250 ? -3.854 -15.391 -48.844 1 42.66 250 ASP A CA 1
ATOM 1915 C C . ASP A 1 250 ? -4.734 -14.562 -47.938 1 42.66 250 ASP A C 1
ATOM 1917 O O . ASP A 1 250 ? -4.926 -14.914 -46.781 1 42.66 250 ASP A O 1
ATOM 1921 N N . ILE A 1 251 ? -4.93 -13.352 -48.344 1 42.56 251 ILE A N 1
ATOM 1922 C CA . ILE A 1 251 ? -5.844 -12.375 -47.75 1 42.56 251 ILE A CA 1
ATOM 1923 C C . ILE A 1 251 ? -7.098 -13.078 -47.25 1 42.56 251 ILE A C 1
ATOM 1925 O O . ILE A 1 251 ? -7.863 -12.508 -46.469 1 42.56 251 ILE A O 1
ATOM 1929 N N . THR A 1 252 ? -7.559 -13.977 -48.031 1 43.75 252 THR A N 1
ATOM 1930 C CA . THR A 1 252 ? -8.883 -14.539 -47.781 1 43.75 252 THR A CA 1
ATOM 1931 C C . THR A 1 252 ? -8.844 -15.508 -46.594 1 43.75 252 THR A C 1
ATOM 1933 O O . THR A 1 252 ? -9.898 -15.953 -46.125 1 43.75 252 THR A O 1
ATOM 1936 N N . ALA A 1 253 ? -7.789 -16.328 -46.406 1 46.81 253 ALA A N 1
ATOM 1937 C CA . ALA A 1 253 ? -7.781 -17.344 -45.375 1 46.81 253 ALA A CA 1
ATOM 1938 C C . ALA A 1 253 ? -7.582 -16.719 -44 1 46.81 253 ALA A C 1
ATOM 1940 O O . ALA A 1 253 ? -6.688 -15.898 -43.812 1 46.81 253 ALA A O 1
ATOM 1941 N N . GLU A 1 254 ? -8.469 -16.672 -43.156 1 55.81 254 GLU A N 1
ATOM 1942 C CA . GLU A 1 254 ? -8.773 -16.234 -41.781 1 55.81 254 GLU A CA 1
ATOM 1943 C C . GLU A 1 254 ? -7.758 -16.797 -40.812 1 55.81 254 GLU A C 1
ATOM 1945 O O . GLU A 1 254 ? -7.594 -18.016 -40.688 1 55.81 254 GLU A O 1
ATOM 1950 N N . GLY A 1 255 ? -6.332 -16.312 -40.719 1 71.81 255 GLY A N 1
ATOM 1951 C CA . GLY A 1 255 ? -5.434 -16.578 -39.594 1 71.81 255 GLY A CA 1
ATOM 1952 C C . GLY A 1 255 ? -3.998 -16.172 -39.875 1 71.81 255 GLY A C 1
ATOM 1953 O O . GLY A 1 255 ? -3.682 -15.727 -41 1 71.81 255 GLY A O 1
ATOM 1954 N N . ARG A 1 256 ? -3.092 -16.094 -38.969 1 85.62 256 ARG A N 1
ATOM 1955 C CA . ARG A 1 256 ? -1.66 -15.836 -39.062 1 85.62 256 ARG A CA 1
ATOM 1956 C C . ARG A 1 256 ? -0.862 -17.125 -39.062 1 85.62 256 ARG A C 1
ATOM 1958 O O . ARG A 1 256 ? -1.31 -18.141 -38.531 1 85.62 256 ARG A O 1
ATOM 1965 N N . THR A 1 257 ? 0.171 -17.141 -39.938 1 92.5 257 THR A N 1
ATOM 1966 C CA . THR A 1 257 ? 0.959 -18.359 -40.125 1 92.5 257 THR A CA 1
ATOM 1967 C C . THR A 1 257 ? 2.209 -18.328 -39.25 1 92.5 257 THR A C 1
ATOM 1969 O O . THR A 1 257 ? 2.908 -17.312 -39.188 1 92.5 257 THR A O 1
ATOM 1972 N N . VAL A 1 258 ? 2.438 -19.391 -38.531 1 95.5 258 VAL A N 1
ATOM 1973 C CA . VAL A 1 258 ? 3.693 -19.625 -37.812 1 95.5 258 VAL A CA 1
ATOM 1974 C C . VAL A 1 258 ? 4.582 -20.562 -38.625 1 95.5 258 VAL A C 1
ATOM 1976 O O . VAL A 1 258 ? 4.195 -21.688 -38.906 1 95.5 258 VAL A O 1
ATOM 1979 N N . ASN A 1 259 ? 5.723 -20.047 -38.969 1 95 259 ASN A N 1
ATOM 1980 C CA . ASN A 1 259 ? 6.664 -20.812 -39.781 1 95 259 ASN A CA 1
ATOM 1981 C C . ASN A 1 259 ? 7.863 -21.266 -38.938 1 95 259 ASN A C 1
ATOM 1983 O O . ASN A 1 259 ? 8.531 -20.453 -38.312 1 95 259 ASN A O 1
ATOM 1987 N N . ILE A 1 260 ? 8.062 -22.609 -38.906 1 96 260 ILE A N 1
ATOM 1988 C CA . ILE A 1 260 ? 9.227 -23.188 -38.25 1 96 260 ILE A CA 1
ATOM 1989 C C . ILE A 1 260 ? 10.18 -23.766 -39.281 1 96 260 ILE A C 1
ATOM 1991 O O . ILE A 1 260 ? 9.781 -24.547 -40.156 1 96 260 ILE A O 1
ATOM 1995 N N . SER A 1 261 ? 11.359 -23.344 -39.25 1 94.94 261 SER A N 1
ATOM 1996 C CA . SER A 1 261 ? 12.398 -23.891 -40.125 1 94.94 261 SER A CA 1
ATOM 1997 C C . SER A 1 261 ? 13.438 -24.672 -39.312 1 94.94 261 SER A C 1
ATOM 1999 O O . SER A 1 261 ? 13.82 -24.25 -38.219 1 94.94 261 SER A O 1
ATOM 2001 N N . GLY A 1 262 ? 13.781 -25.891 -39.844 1 93.88 262 GLY A N 1
ATOM 2002 C CA . GLY A 1 262 ? 14.82 -26.672 -39.188 1 93.88 262 GLY A CA 1
ATOM 2003 C C . GLY A 1 262 ? 14.281 -27.609 -38.125 1 93.88 262 GLY A C 1
ATOM 2004 O O . GLY A 1 262 ? 15 -27.969 -37.188 1 93.88 262 GLY A O 1
ATOM 2005 N N . LEU A 1 263 ? 13.039 -27.922 -38.125 1 93.12 263 LEU A N 1
ATOM 2006 C CA . LEU A 1 263 ? 12.469 -28.844 -37.125 1 93.12 263 LEU A CA 1
ATOM 2007 C C . LEU A 1 263 ? 12.977 -30.266 -37.344 1 93.12 263 LEU A C 1
ATOM 2009 O O . LEU A 1 263 ? 13.219 -30.984 -36.375 1 93.12 263 LEU A O 1
ATOM 2013 N N . GLY A 1 264 ? 13.156 -30.625 -38.594 1 88.69 264 GLY A N 1
ATOM 2014 C CA . GLY A 1 264 ? 13.625 -31.953 -38.938 1 88.69 264 GLY A CA 1
ATOM 2015 C C . GLY A 1 264 ? 12.594 -33.031 -38.688 1 88.69 264 GLY A C 1
ATOM 2016 O O . GLY A 1 264 ? 11.391 -32.812 -38.844 1 88.69 264 GLY A O 1
ATOM 2017 N N . GLU A 1 265 ? 13.141 -34.312 -38.406 1 87.94 265 GLU A N 1
ATOM 2018 C CA . GLU A 1 265 ? 12.242 -35.469 -38.25 1 87.94 265 GLU A CA 1
ATOM 2019 C C . GLU A 1 265 ? 11.828 -35.625 -36.781 1 87.94 265 GLU A C 1
ATOM 2021 O O . GLU A 1 265 ? 12.648 -36 -35.938 1 87.94 265 GLU A O 1
ATOM 2026 N N . VAL A 1 266 ? 10.703 -35.219 -36.562 1 91.38 266 VAL A N 1
ATOM 2027 C CA . VAL A 1 266 ? 10.07 -35.312 -35.25 1 91.38 266 VAL A CA 1
ATOM 2028 C C . VAL A 1 266 ? 8.781 -36.125 -35.375 1 91.38 266 VAL A C 1
ATOM 2030 O O . VAL A 1 266 ? 8.039 -36 -36.344 1 91.38 266 VAL A O 1
ATOM 2033 N N . ASP A 1 267 ? 8.555 -37 -34.469 1 91.5 267 ASP A N 1
ATOM 2034 C CA . ASP A 1 267 ? 7.367 -37.875 -34.531 1 91.5 267 ASP A CA 1
ATOM 2035 C C . ASP A 1 267 ? 6.09 -37.031 -34.375 1 91.5 267 ASP A C 1
ATOM 2037 O O . ASP A 1 267 ? 6.137 -35.875 -33.969 1 91.5 267 ASP A O 1
ATOM 2041 N N . SER A 1 268 ? 5.008 -37.656 -34.719 1 91.75 268 SER A N 1
ATOM 2042 C CA . SER A 1 268 ? 3.725 -36.969 -34.812 1 91.75 268 SER A CA 1
ATOM 2043 C C . SER A 1 268 ? 3.26 -36.5 -33.438 1 91.75 268 SER A C 1
ATOM 2045 O O . SER A 1 268 ? 2.678 -35.406 -33.312 1 91.75 268 SER A O 1
ATOM 2047 N N . ASP A 1 269 ? 3.523 -37.25 -32.406 1 92.94 269 ASP A N 1
ATOM 2048 C CA . ASP A 1 269 ? 3.105 -36.875 -31.078 1 92.94 269 ASP A CA 1
ATOM 2049 C C . ASP A 1 269 ? 3.842 -35.625 -30.594 1 92.94 269 ASP A C 1
ATOM 2051 O O . ASP A 1 269 ? 3.229 -34.719 -30.031 1 92.94 269 ASP A O 1
ATOM 2055 N N . LEU A 1 270 ? 5.078 -35.688 -30.844 1 94.31 270 LEU A N 1
ATOM 2056 C CA . LEU A 1 270 ? 5.887 -34.531 -30.469 1 94.31 270 LEU A CA 1
ATOM 2057 C C . LEU A 1 270 ? 5.473 -33.281 -31.266 1 94.31 270 LEU A C 1
ATOM 2059 O O . LEU A 1 270 ? 5.484 -32.156 -30.734 1 94.31 270 LEU A O 1
ATOM 2063 N N . ARG A 1 271 ? 5.121 -33.438 -32.469 1 95.69 271 ARG A N 1
ATOM 2064 C CA . ARG A 1 271 ? 4.641 -32.312 -33.281 1 95.69 271 ARG A CA 1
ATOM 2065 C C . ARG A 1 271 ? 3.346 -31.75 -32.719 1 95.69 271 ARG A C 1
ATOM 2067 O O . ARG A 1 271 ? 3.148 -30.531 -32.719 1 95.69 271 ARG A O 1
ATOM 2074 N N . THR A 1 272 ? 2.508 -32.625 -32.312 1 96 272 THR A N 1
ATOM 2075 C CA . THR A 1 272 ? 1.271 -32.188 -31.672 1 96 272 THR A CA 1
ATOM 2076 C C . THR A 1 272 ? 1.565 -31.422 -30.391 1 96 272 THR A C 1
ATOM 2078 O O . THR A 1 272 ? 0.936 -30.391 -30.125 1 96 272 THR A O 1
ATOM 2081 N N . MET A 1 273 ? 2.52 -31.906 -29.641 1 96.56 273 MET A N 1
ATOM 2082 C CA . MET A 1 273 ? 2.928 -31.219 -28.422 1 96.56 273 MET A CA 1
ATOM 2083 C C . MET A 1 273 ? 3.494 -29.828 -28.75 1 96.56 273 MET A C 1
ATOM 2085 O O . MET A 1 273 ? 3.254 -28.875 -28.016 1 96.56 273 MET A O 1
ATOM 2089 N N . LEU A 1 274 ? 4.207 -29.766 -29.797 1 96.56 274 LEU A N 1
ATOM 2090 C CA . LEU A 1 274 ? 4.738 -28.484 -30.234 1 96.56 274 LEU A CA 1
ATOM 2091 C C . LEU A 1 274 ? 3.607 -27.531 -30.625 1 96.56 274 LEU A C 1
ATOM 2093 O O . LEU A 1 274 ? 3.646 -26.344 -30.297 1 96.56 274 LEU A O 1
ATOM 2097 N N . ALA A 1 275 ? 2.639 -28.047 -31.297 1 96.94 275 ALA A N 1
ATOM 2098 C CA . ALA A 1 275 ? 1.46 -27.25 -31.625 1 96.94 275 ALA A CA 1
ATOM 2099 C C . ALA A 1 275 ? 0.816 -26.688 -30.359 1 96.94 275 ALA A C 1
ATOM 2101 O O . ALA A 1 275 ? 0.449 -25.516 -30.297 1 96.94 275 ALA A O 1
ATOM 2102 N N . ALA A 1 276 ? 0.705 -27.531 -29.328 1 97.31 276 ALA A N 1
ATOM 2103 C CA . ALA A 1 276 ? 0.14 -27.109 -28.047 1 97.31 276 ALA A CA 1
ATOM 2104 C C . ALA A 1 276 ? 0.969 -25.984 -27.438 1 97.31 276 ALA A C 1
ATOM 2106 O O . ALA A 1 276 ? 0.422 -24.969 -27 1 97.31 276 ALA A O 1
ATOM 2107 N N . GLN A 1 277 ? 2.293 -26.141 -27.438 1 97.31 277 GLN A N 1
ATOM 2108 C CA . GLN A 1 277 ? 3.172 -25.109 -26.891 1 97.31 277 GLN A CA 1
ATOM 2109 C C . GLN A 1 277 ? 2.965 -23.766 -27.594 1 97.31 277 GLN A C 1
ATOM 2111 O O . GLN A 1 277 ? 2.816 -22.734 -26.953 1 97.31 277 GLN A O 1
ATOM 2116 N N . ILE A 1 278 ? 2.875 -23.828 -28.859 1 97.25 278 ILE A N 1
ATOM 2117 C CA . ILE A 1 278 ? 2.807 -22.609 -29.672 1 97.25 278 ILE A CA 1
ATOM 2118 C C . ILE A 1 278 ? 1.439 -21.953 -29.516 1 97.25 278 ILE A C 1
ATOM 2120 O O . ILE A 1 278 ? 1.349 -20.781 -29.172 1 97.25 278 ILE A O 1
ATOM 2124 N N . VAL A 1 279 ? 0.391 -22.703 -29.688 1 97.12 279 VAL A N 1
ATOM 2125 C CA . VAL A 1 279 ? -0.958 -22.141 -29.734 1 97.12 279 VAL A CA 1
ATOM 2126 C C . VAL A 1 279 ? -1.357 -21.625 -28.359 1 97.12 279 VAL A C 1
ATOM 2128 O O . VAL A 1 279 ? -1.899 -20.516 -28.234 1 97.12 279 VAL A O 1
ATOM 2131 N N . TRP A 1 280 ? -1.071 -22.344 -27.312 1 96.88 280 TRP A N 1
ATOM 2132 C CA . TRP A 1 280 ? -1.437 -21.891 -25.984 1 96.88 280 TRP A CA 1
ATOM 2133 C C . TRP A 1 280 ? -0.609 -20.672 -25.562 1 96.88 280 TRP A C 1
ATOM 2135 O O . TRP A 1 280 ? -1.1 -19.797 -24.859 1 96.88 280 TRP A O 1
ATOM 2145 N N . THR A 1 281 ? 0.674 -20.625 -25.969 1 97.12 281 THR A N 1
ATOM 2146 C CA . THR A 1 281 ? 1.502 -19.438 -25.719 1 97.12 281 THR A CA 1
ATOM 2147 C C . THR A 1 281 ? 0.893 -18.203 -26.359 1 97.12 281 THR A C 1
ATOM 2149 O O . THR A 1 281 ? 0.709 -17.172 -25.703 1 97.12 281 THR A O 1
ATOM 2152 N N . LEU A 1 282 ? 0.52 -18.328 -27.562 1 96.56 282 LEU A N 1
ATOM 2153 C CA . LEU A 1 282 ? -0.044 -17.188 -28.281 1 96.56 282 LEU A CA 1
ATOM 2154 C C . LEU A 1 282 ? -1.421 -16.828 -27.75 1 96.56 282 LEU A C 1
ATOM 2156 O O . LEU A 1 282 ? -1.723 -15.648 -27.547 1 96.56 282 LEU A O 1
ATOM 2160 N N . ALA A 1 283 ? -2.195 -17.797 -27.453 1 94.62 283 ALA A N 1
ATOM 2161 C CA . ALA A 1 283 ? -3.545 -17.562 -26.938 1 94.62 283 ALA A CA 1
ATOM 2162 C C . ALA A 1 283 ? -3.508 -16.875 -25.578 1 94.62 283 ALA A C 1
ATOM 2164 O O . ALA A 1 283 ? -4.266 -15.93 -25.328 1 94.62 283 ALA A O 1
ATOM 2165 N N . SER A 1 284 ? -2.648 -17.328 -24.75 1 94.25 284 SER A N 1
ATOM 2166 C CA . SER A 1 284 ? -2.561 -16.781 -23.406 1 94.25 284 SER A CA 1
ATOM 2167 C C . SER A 1 284 ? -2.043 -15.344 -23.422 1 94.25 284 SER A C 1
ATOM 2169 O O . SER A 1 284 ? -2.262 -14.586 -22.484 1 94.25 284 SER A O 1
ATOM 2171 N N . ALA A 1 285 ? -1.381 -14.961 -24.453 1 94.19 285 ALA A N 1
ATOM 2172 C CA . ALA A 1 285 ? -0.837 -13.609 -24.594 1 94.19 285 ALA A CA 1
ATOM 2173 C C . ALA A 1 285 ? -1.801 -12.703 -25.359 1 94.19 285 ALA A C 1
ATOM 2175 O O . ALA A 1 285 ? -1.451 -11.578 -25.719 1 94.19 285 ALA A O 1
ATOM 2176 N N . ASP A 1 286 ? -2.912 -13.203 -25.703 1 88.69 286 ASP A N 1
ATOM 2177 C CA . ASP A 1 286 ? -4.008 -12.477 -26.328 1 88.69 286 ASP A CA 1
ATOM 2178 C C . ASP A 1 286 ? -3.682 -12.148 -27.781 1 88.69 286 ASP A C 1
ATOM 2180 O O . ASP A 1 286 ? -4.113 -11.117 -28.297 1 88.69 286 ASP A O 1
ATOM 2184 N N . PHE A 1 287 ? -2.756 -12.945 -28.266 1 88.19 287 PHE A N 1
ATOM 2185 C CA . PHE A 1 287 ? -2.621 -12.906 -29.719 1 88.19 287 PHE A CA 1
ATOM 2186 C C . PHE A 1 287 ? -3.709 -13.734 -30.391 1 88.19 287 PHE A C 1
ATOM 2188 O O . PHE A 1 287 ? -3.812 -14.938 -30.141 1 88.19 287 PHE A O 1
ATOM 2195 N N . ARG A 1 288 ? -4.496 -13.148 -31.141 1 83.81 288 ARG A N 1
ATOM 2196 C CA . ARG A 1 288 ? -5.688 -13.797 -31.688 1 83.81 288 ARG A CA 1
ATOM 2197 C C . ARG A 1 288 ? -5.344 -14.656 -32.906 1 83.81 288 ARG A C 1
ATOM 2199 O O . ARG A 1 288 ? -4.586 -14.227 -33.781 1 83.81 288 ARG A O 1
ATOM 2206 N N . GLY A 1 289 ? -5.789 -15.906 -32.812 1 80.12 289 GLY A N 1
ATOM 2207 C CA . GLY A 1 289 ? -5.738 -16.766 -34 1 80.12 289 GLY A CA 1
ATOM 2208 C C . GLY A 1 289 ? -6.91 -16.562 -34.938 1 80.12 289 GLY A C 1
ATOM 2209 O O . GLY A 1 289 ? -7.512 -15.484 -34.969 1 80.12 289 GLY A O 1
ATOM 2210 N N . PRO A 1 290 ? -7.121 -17.516 -35.812 1 90.44 290 PRO A N 1
ATOM 2211 C CA . PRO A 1 290 ? -6.516 -18.859 -35.812 1 90.44 290 PRO A CA 1
ATOM 2212 C C . PRO A 1 290 ? -5.105 -18.859 -36.406 1 90.44 290 PRO A C 1
ATOM 2214 O O . PRO A 1 290 ? -4.68 -17.859 -37 1 90.44 290 PRO A O 1
ATOM 2217 N N . TRP A 1 291 ? -4.367 -20.062 -36.125 1 94.31 291 TRP A N 1
ATOM 2218 C CA . TRP A 1 291 ? -2.959 -20.141 -36.5 1 94.31 291 TRP A CA 1
ATOM 2219 C C . TRP A 1 291 ? -2.715 -21.281 -37.469 1 94.31 291 TRP A C 1
ATOM 2221 O O . TRP A 1 291 ? -3.145 -22.422 -37.25 1 94.31 291 TRP A O 1
ATOM 2231 N N . LEU A 1 292 ? -2.104 -20.953 -38.594 1 93.94 292 LEU A N 1
ATOM 2232 C CA . LEU A 1 292 ? -1.567 -21.984 -39.438 1 93.94 292 LEU A CA 1
ATOM 2233 C C . LEU A 1 292 ? -0.129 -22.328 -39.062 1 93.94 292 LEU A C 1
ATOM 2235 O O . LEU A 1 292 ? 0.749 -21.469 -39.125 1 93.94 292 LEU A O 1
ATOM 2239 N N . LEU A 1 293 ? 0.074 -23.578 -38.656 1 96 293 LEU A N 1
ATOM 2240 C CA . LEU A 1 293 ? 1.409 -23.984 -38.219 1 96 293 LEU A CA 1
ATOM 2241 C C . LEU A 1 293 ? 2.111 -24.766 -39.344 1 96 293 LEU A C 1
ATOM 2243 O O . LEU A 1 293 ? 1.609 -25.797 -39.781 1 96 293 LEU A O 1
ATOM 2247 N N . MET A 1 294 ? 3.219 -24.188 -39.719 1 94.38 294 MET A N 1
ATOM 2248 C CA . MET A 1 294 ? 4 -24.797 -40.812 1 94.38 294 MET A CA 1
ATOM 2249 C C . MET A 1 294 ? 5.406 -25.156 -40.312 1 94.38 294 MET A C 1
ATOM 2251 O O . MET A 1 294 ? 6.008 -24.391 -39.562 1 94.38 294 MET A O 1
ATOM 2255 N N . ALA A 1 295 ? 5.926 -26.328 -40.688 1 94.56 295 ALA A N 1
ATOM 2256 C CA . ALA A 1 295 ? 7.301 -26.75 -40.438 1 94.56 295 ALA A CA 1
ATOM 2257 C C . ALA A 1 295 ? 7.984 -27.203 -41.719 1 94.56 295 ALA A C 1
ATOM 2259 O O . ALA A 1 295 ? 7.555 -28.172 -42.344 1 94.56 295 ALA A O 1
ATOM 2260 N N . ASP A 1 296 ? 9.008 -26.453 -42.062 1 94.19 296 ASP A N 1
ATOM 2261 C CA . ASP A 1 296 ? 9.789 -26.797 -43.25 1 94.19 296 ASP A CA 1
ATOM 2262 C C . ASP A 1 296 ? 8.898 -26.906 -44.469 1 94.19 296 ASP A C 1
ATOM 2264 O O . ASP A 1 296 ? 8.992 -27.859 -45.25 1 94.19 296 ASP A O 1
ATOM 2268 N N . GLY A 1 297 ? 7.926 -26 -44.531 1 90.38 297 GLY A N 1
ATOM 2269 C CA . GLY A 1 297 ? 7.109 -25.828 -45.719 1 90.38 297 GLY A CA 1
ATOM 2270 C C . GLY A 1 297 ? 5.883 -26.719 -45.75 1 90.38 297 GLY A C 1
ATOM 2271 O O . GLY A 1 297 ? 5.07 -26.656 -46.656 1 90.38 297 GLY A O 1
ATOM 2272 N N . LYS A 1 298 ? 5.719 -27.547 -44.75 1 92.75 298 LYS A N 1
ATOM 2273 C CA . LYS A 1 298 ? 4.574 -28.438 -44.656 1 92.75 298 LYS A CA 1
ATOM 2274 C C . LYS A 1 298 ? 3.797 -28.188 -43.344 1 92.75 298 LYS A C 1
ATOM 2276 O O . LYS A 1 298 ? 4.32 -27.578 -42.406 1 92.75 298 LYS A O 1
ATOM 2281 N N . PRO A 1 299 ? 2.557 -28.672 -43.375 1 93.75 299 PRO A N 1
ATOM 2282 C CA . PRO A 1 299 ? 1.83 -28.531 -42.125 1 93.75 299 PRO A CA 1
ATOM 2283 C C . PRO A 1 299 ? 2.543 -29.219 -40.969 1 93.75 299 PRO A C 1
ATOM 2285 O O . PRO A 1 299 ? 3.109 -30.297 -41.125 1 93.75 299 PRO A O 1
ATOM 2288 N N . LEU A 1 300 ? 2.598 -28.578 -39.844 1 95.88 300 LEU A N 1
ATOM 2289 C CA . LEU A 1 300 ? 3.303 -29.094 -38.688 1 95.88 300 LEU A CA 1
ATOM 2290 C C . LEU A 1 300 ? 2.811 -30.5 -38.344 1 95.88 300 LEU A C 1
ATOM 2292 O O . LEU A 1 300 ? 3.613 -31.391 -38.062 1 95.88 300 LEU A O 1
ATOM 2296 N N . VAL A 1 301 ? 1.507 -30.625 -38.344 1 96 301 VAL A N 1
ATOM 2297 C CA . VAL A 1 301 ? 0.867 -31.906 -38.125 1 96 301 VAL A CA 1
ATOM 2298 C C . VAL A 1 301 ? 0.103 -32.312 -39.375 1 96 301 VAL A C 1
ATOM 2300 O O . VAL A 1 301 ? -0.935 -31.75 -39.688 1 96 301 VAL A O 1
ATOM 2303 N N . PRO A 1 302 ? 0.559 -33.281 -40.094 1 90 302 PRO A N 1
ATOM 2304 C CA . PRO A 1 302 ? 0.023 -33.625 -41.406 1 90 302 PRO A CA 1
ATOM 2305 C C . PRO A 1 302 ? -1.472 -33.938 -41.375 1 90 302 PRO A C 1
ATOM 2307 O O . PRO A 1 302 ? -2.201 -33.594 -42.312 1 90 302 PRO A O 1
ATOM 2310 N N . ASN A 1 303 ? -2.002 -34.562 -40.406 1 87.56 303 ASN A N 1
ATOM 2311 C CA . ASN A 1 303 ? -3.393 -35 -40.375 1 87.56 303 ASN A CA 1
ATOM 2312 C C . ASN A 1 303 ? -4.316 -33.938 -39.812 1 87.56 303 ASN A C 1
ATOM 2314 O O . ASN A 1 303 ? -5.531 -34.125 -39.719 1 87.56 303 ASN A O 1
ATOM 2318 N N . HIS A 1 304 ? -3.699 -32.844 -39.438 1 89.81 304 HIS A N 1
ATOM 2319 C CA . HIS A 1 304 ? -4.551 -31.75 -38.938 1 89.81 304 HIS A CA 1
ATOM 2320 C C . HIS A 1 304 ? -4.992 -30.828 -40.062 1 89.81 304 HIS A C 1
ATOM 2322 O O . HIS A 1 304 ? -4.156 -30.281 -40.781 1 89.81 304 HIS A O 1
ATOM 2328 N N . GLU A 1 305 ? -6.324 -30.75 -40.188 1 81.5 305 GLU A N 1
ATOM 2329 C CA . GLU A 1 305 ? -6.879 -29.938 -41.25 1 81.5 305 GLU A CA 1
ATOM 2330 C C . GLU A 1 305 ? -7.168 -28.516 -40.781 1 81.5 305 GLU A C 1
ATOM 2332 O O . GLU A 1 305 ? -7.809 -28.328 -39.75 1 81.5 305 GLU A O 1
ATOM 2337 N N . GLY A 1 306 ? -6.578 -27.594 -41.5 1 84.44 306 GLY A N 1
ATOM 2338 C CA . GLY A 1 306 ? -6.984 -26.219 -41.25 1 84.44 306 GLY A CA 1
ATOM 2339 C C . GLY A 1 306 ? -6.168 -25.531 -40.156 1 84.44 306 GLY A C 1
ATOM 2340 O O . GLY A 1 306 ? -5.094 -26.016 -39.781 1 84.44 306 GLY A O 1
ATOM 2341 N N . PRO A 1 307 ? -6.703 -24.391 -39.688 1 92.25 307 PRO A N 1
ATOM 2342 C CA . PRO A 1 307 ? -5.98 -23.594 -38.688 1 92.25 307 PRO A CA 1
ATOM 2343 C C . PRO A 1 307 ? -6.199 -24.094 -37.281 1 92.25 307 PRO A C 1
ATOM 2345 O O . PRO A 1 307 ? -7.195 -24.766 -37 1 92.25 307 PRO A O 1
ATOM 2348 N N . TRP A 1 308 ? -5.266 -23.812 -36.438 1 95.12 308 TRP A N 1
ATOM 2349 C CA . TRP A 1 308 ? -5.266 -24.234 -35.031 1 95.12 308 TRP A CA 1
ATOM 2350 C C . TRP A 1 308 ? -5.867 -23.141 -34.125 1 95.12 308 TRP A C 1
ATOM 2352 O O . TRP A 1 308 ? -5.668 -21.953 -34.375 1 95.12 308 TRP A O 1
ATOM 2362 N N . THR A 1 309 ? -6.547 -23.5 -33.125 1 94.25 309 THR A N 1
ATOM 2363 C CA . THR A 1 309 ? -6.961 -22.688 -31.984 1 94.25 309 THR A CA 1
ATOM 2364 C C . THR A 1 309 ? -6.801 -23.469 -30.688 1 94.25 309 THR A C 1
ATOM 2366 O O . THR A 1 309 ? -6.512 -24.672 -30.703 1 94.25 309 THR A O 1
ATOM 2369 N N . LYS A 1 310 ? -6.945 -22.797 -29.641 1 94.12 310 LYS A N 1
ATOM 2370 C CA . LYS A 1 310 ? -6.824 -23.484 -28.359 1 94.12 310 LYS A CA 1
ATOM 2371 C C . LYS A 1 310 ? -7.902 -24.547 -28.188 1 94.12 310 LYS A C 1
ATOM 2373 O O . LYS A 1 310 ? -7.758 -25.469 -27.375 1 94.12 310 LYS A O 1
ATOM 2378 N N . ASP A 1 311 ? -8.93 -24.484 -29.062 1 94.19 311 ASP A N 1
ATOM 2379 C CA . ASP A 1 311 ? -10.055 -25.406 -28.969 1 94.19 311 ASP A CA 1
ATOM 2380 C C . ASP A 1 311 ? -9.867 -26.578 -29.922 1 94.19 311 ASP A C 1
ATOM 2382 O O . ASP A 1 311 ? -10.734 -27.469 -30 1 94.19 311 ASP A O 1
ATOM 2386 N N . SER A 1 312 ? -8.75 -26.547 -30.625 1 95.69 312 SER A N 1
ATOM 2387 C CA . SER A 1 312 ? -8.477 -27.703 -31.469 1 95.69 312 SER A CA 1
ATOM 2388 C C . SER A 1 312 ? -8.406 -28.984 -30.656 1 95.69 312 SER A C 1
ATOM 2390 O O . SER A 1 312 ? -7.777 -29.016 -29.594 1 95.69 312 SER A O 1
ATOM 2392 N N . ASP A 1 313 ? -8.969 -30.062 -31.109 1 94.31 313 ASP A N 1
ATOM 2393 C CA . ASP A 1 313 ? -9.172 -31.312 -30.375 1 94.31 313 ASP A CA 1
ATOM 2394 C C . ASP A 1 313 ? -7.84 -31.891 -29.906 1 94.31 313 ASP A C 1
ATOM 2396 O O . ASP A 1 313 ? -7.746 -32.438 -28.812 1 94.31 313 ASP A O 1
ATOM 2400 N N . GLU A 1 314 ? -6.867 -31.766 -30.672 1 94.88 314 GLU A N 1
ATOM 2401 C CA . GLU A 1 314 ? -5.59 -32.406 -30.391 1 94.88 314 GLU A CA 1
ATOM 2402 C C . GLU A 1 314 ? -4.867 -31.75 -29.234 1 94.88 314 GLU A C 1
ATOM 2404 O O . GLU A 1 314 ? -3.988 -32.344 -28.609 1 94.88 314 GLU A O 1
ATOM 2409 N N . ILE A 1 315 ? -5.27 -30.438 -28.984 1 96.12 315 ILE A N 1
ATOM 2410 C CA . ILE A 1 315 ? -4.41 -29.75 -28.031 1 96.12 315 ILE A CA 1
ATOM 2411 C C . ILE A 1 315 ? -5.254 -29.188 -26.891 1 96.12 315 ILE A C 1
ATOM 2413 O O . ILE A 1 315 ? -4.715 -28.672 -25.906 1 96.12 315 ILE A O 1
ATOM 2417 N N . ARG A 1 316 ? -6.531 -29.266 -26.922 1 95.25 316 ARG A N 1
ATOM 2418 C CA . ARG A 1 316 ? -7.422 -28.719 -25.906 1 95.25 316 ARG A CA 1
ATOM 2419 C C . ARG A 1 316 ? -7.117 -29.328 -24.531 1 95.25 316 ARG A C 1
ATOM 2421 O O . ARG A 1 316 ? -7.242 -28.641 -23.516 1 95.25 316 ARG A O 1
ATOM 2428 N N . SER A 1 317 ? -6.656 -30.547 -24.516 1 92.38 317 SER A N 1
ATOM 2429 C CA . SER A 1 317 ? -6.383 -31.25 -23.266 1 92.38 317 SER A CA 1
ATOM 2430 C C . SER A 1 317 ? -5.16 -30.672 -22.562 1 92.38 317 SER A C 1
ATOM 2432 O O . SER A 1 317 ? -4.918 -30.953 -21.391 1 92.38 317 SER A O 1
ATOM 2434 N N . PHE A 1 318 ? -4.414 -29.812 -23.25 1 94.56 318 PHE A N 1
ATOM 2435 C CA . PHE A 1 318 ? -3.207 -29.219 -22.688 1 94.56 318 PHE A CA 1
ATOM 2436 C C . PHE A 1 318 ? -3.529 -27.906 -21.984 1 94.56 318 PHE A C 1
ATOM 2438 O O . PHE A 1 318 ? -2.623 -27.172 -21.578 1 94.56 318 PHE A O 1
ATOM 2445 N N . ASP A 1 319 ? -4.781 -27.547 -21.812 1 93.81 319 ASP A N 1
ATOM 2446 C CA . ASP A 1 319 ? -5.172 -26.297 -21.172 1 93.81 319 ASP A CA 1
ATOM 2447 C C . ASP A 1 319 ? -4.48 -26.125 -19.828 1 93.81 319 ASP A C 1
ATOM 2449 O O . ASP A 1 319 ? -4.766 -26.859 -18.875 1 93.81 319 ASP A O 1
ATOM 2453 N N . PRO A 1 320 ? -3.6 -25.141 -19.766 1 92.19 320 PRO A N 1
ATOM 2454 C CA . PRO A 1 320 ? -2.824 -24.969 -18.531 1 92.19 320 PRO A CA 1
ATOM 2455 C C . PRO A 1 320 ? -3.664 -24.422 -17.375 1 92.19 320 PRO A C 1
ATOM 2457 O O . PRO A 1 320 ? -3.209 -24.406 -16.234 1 92.19 320 PRO A O 1
ATOM 2460 N N . SER A 1 321 ? -4.801 -23.906 -17.609 1 91.06 321 SER A N 1
ATOM 2461 C CA . SER A 1 321 ? -5.645 -23.328 -16.562 1 91.06 321 SER A CA 1
ATOM 2462 C C . SER A 1 321 ? -6.473 -24.406 -15.875 1 91.06 321 SER A C 1
ATOM 2464 O O . SER A 1 321 ? -7.055 -24.172 -14.812 1 91.06 321 SER A O 1
ATOM 2466 N N . ARG A 1 322 ? -6.492 -25.547 -16.406 1 88.75 322 ARG A N 1
ATOM 2467 C CA . ARG A 1 322 ? -7.293 -26.625 -15.844 1 88.75 322 ARG A CA 1
ATOM 2468 C C . ARG A 1 322 ? -6.602 -27.234 -14.625 1 88.75 322 ARG A C 1
ATOM 2470 O O . ARG A 1 322 ? -5.387 -27.438 -14.633 1 88.75 322 ARG A O 1
ATOM 2477 N N . MET A 1 323 ? -7.41 -27.484 -13.664 1 89.31 323 MET A N 1
ATOM 2478 C CA . MET A 1 323 ? -6.914 -28.094 -12.43 1 89.31 323 MET A CA 1
ATOM 2479 C C . MET A 1 323 ? -7.652 -29.391 -12.125 1 89.31 323 MET A C 1
ATOM 2481 O O . MET A 1 323 ? -8.836 -29.531 -12.445 1 89.31 323 MET A O 1
ATOM 2485 N N . PRO A 1 324 ? -6.957 -30.297 -11.5 1 85.12 324 PRO A N 1
ATOM 2486 C CA . PRO A 1 324 ? -7.613 -31.547 -11.133 1 85.12 324 PRO A CA 1
ATOM 2487 C C . PRO A 1 324 ? -8.844 -31.328 -10.25 1 85.12 324 PRO A C 1
ATOM 2489 O O . PRO A 1 324 ? -9.781 -32.125 -10.289 1 85.12 324 PRO A O 1
ATOM 2492 N N . ALA A 1 325 ? -8.844 -30.328 -9.547 1 86 325 ALA A N 1
ATOM 2493 C CA . ALA A 1 325 ? -9.922 -30.047 -8.602 1 86 325 ALA A CA 1
ATOM 2494 C C . ALA A 1 325 ? -11.242 -29.812 -9.328 1 86 325 ALA A C 1
ATOM 2496 O O . ALA A 1 325 ? -12.312 -29.891 -8.727 1 86 325 ALA A O 1
ATOM 2497 N N . ASP A 1 326 ? -11.188 -29.562 -10.594 1 85.75 326 ASP A N 1
ATOM 2498 C CA . ASP A 1 326 ? -12.391 -29.312 -11.383 1 85.75 326 ASP A CA 1
ATOM 2499 C C . ASP A 1 326 ? -13.195 -30.609 -11.57 1 85.75 326 ASP A C 1
ATOM 2501 O O . ASP A 1 326 ? -14.383 -30.562 -11.875 1 85.75 326 ASP A O 1
ATOM 2505 N N . LEU A 1 327 ? -12.523 -31.719 -11.352 1 82.38 327 LEU A N 1
ATOM 2506 C CA . LEU A 1 327 ? -13.086 -33 -11.758 1 82.38 327 LEU A CA 1
ATOM 2507 C C . LEU A 1 327 ? -13.727 -33.719 -10.57 1 82.38 327 LEU A C 1
ATOM 2509 O O . LEU A 1 327 ? -14.336 -34.781 -10.734 1 82.38 327 LEU A O 1
ATOM 2513 N N . VAL A 1 328 ? -13.547 -33.156 -9.43 1 87.75 328 VAL A N 1
ATOM 2514 C CA . VAL A 1 328 ? -13.992 -33.906 -8.25 1 87.75 328 VAL A CA 1
ATOM 2515 C C . VAL A 1 328 ? -14.836 -32.969 -7.363 1 87.75 328 VAL A C 1
ATOM 2517 O O . VAL A 1 328 ? -14.789 -31.766 -7.5 1 87.75 328 VAL A O 1
ATOM 2520 N N . ARG A 1 329 ? -15.508 -33.688 -6.527 1 88.75 329 ARG A N 1
ATOM 2521 C CA . ARG A 1 329 ? -16.312 -32.938 -5.562 1 88.75 329 ARG A CA 1
ATOM 2522 C C . ARG A 1 329 ? -15.438 -32.281 -4.5 1 88.75 329 ARG A C 1
ATOM 2524 O O . ARG A 1 329 ? -14.367 -32.812 -4.168 1 88.75 329 ARG A O 1
ATOM 2531 N N . MET A 1 330 ? -16 -31.266 -4.023 1 92.94 330 MET A N 1
ATOM 2532 C CA . MET A 1 330 ? -15.305 -30.594 -2.934 1 92.94 330 MET A CA 1
ATOM 2533 C C . MET A 1 330 ? -15.305 -31.453 -1.672 1 92.94 330 MET A C 1
ATOM 2535 O O . MET A 1 330 ? -16.312 -32.094 -1.346 1 92.94 330 MET A O 1
ATOM 2539 N N . ARG A 1 331 ? -14.227 -31.453 -1.027 1 95.81 331 ARG A N 1
ATOM 2540 C CA . ARG A 1 331 ? -14.102 -32.125 0.262 1 95.81 331 ARG A CA 1
ATOM 2541 C C . ARG A 1 331 ? -13.516 -31.188 1.314 1 95.81 331 ARG A C 1
ATOM 2543 O O . ARG A 1 331 ? -12.805 -30.234 0.98 1 95.81 331 ARG A O 1
ATOM 2550 N N . THR A 1 332 ? -13.836 -31.453 2.508 1 97.44 332 THR A N 1
ATOM 2551 C CA . THR A 1 332 ? -13.312 -30.719 3.65 1 97.44 332 THR A CA 1
ATOM 2552 C C . THR A 1 332 ? -12.82 -31.672 4.734 1 97.44 332 THR A C 1
ATOM 2554 O O . THR A 1 332 ? -13.109 -32.875 4.691 1 97.44 332 THR A O 1
ATOM 2557 N N . VAL A 1 333 ? -12.023 -31.125 5.621 1 97.44 333 VAL A N 1
ATOM 2558 C CA . VAL A 1 333 ? -11.469 -31.938 6.699 1 97.44 333 VAL A CA 1
ATOM 2559 C C . VAL A 1 333 ? -11.492 -31.141 8.008 1 97.44 333 VAL A C 1
ATOM 2561 O O . VAL A 1 333 ? -11.242 -29.938 8.008 1 97.44 333 VAL A O 1
ATOM 2564 N N . ASP A 1 334 ? -11.859 -31.734 9.062 1 96.31 334 ASP A N 1
ATOM 2565 C CA . ASP A 1 334 ? -11.672 -31.219 10.422 1 96.31 334 ASP A CA 1
ATOM 2566 C C . ASP A 1 334 ? -11.086 -32.312 11.336 1 96.31 334 ASP A C 1
ATOM 2568 O O . ASP A 1 334 ? -10.594 -33.312 10.867 1 96.31 334 ASP A O 1
ATOM 2572 N N . ASN A 1 335 ? -11.062 -32.031 12.625 1 96.44 335 ASN A N 1
ATOM 2573 C CA . ASN A 1 335 ? -10.406 -32.938 13.562 1 96.44 335 ASN A CA 1
ATOM 2574 C C . ASN A 1 335 ? -11.125 -34.281 13.633 1 96.44 335 ASN A C 1
ATOM 2576 O O . ASN A 1 335 ? -10.547 -35.281 14.062 1 96.44 335 ASN A O 1
ATOM 2580 N N . ASP A 1 336 ? -12.375 -34.312 13.141 1 96 336 ASP A N 1
ATOM 2581 C CA . ASP A 1 336 ? -13.18 -35.531 13.273 1 96 336 ASP A CA 1
ATOM 2582 C C . ASP A 1 336 ? -13.086 -36.375 12.016 1 96 336 ASP A C 1
ATOM 2584 O O . ASP A 1 336 ? -13.367 -37.594 12.062 1 96 336 ASP A O 1
ATOM 2588 N N . GLY A 1 337 ? -12.844 -35.781 10.883 1 96.62 337 GLY A N 1
ATOM 2589 C CA . GLY A 1 337 ? -12.75 -36.594 9.68 1 96.62 337 GLY A CA 1
ATOM 2590 C C . GLY A 1 337 ? -12.852 -35.781 8.398 1 96.62 337 GLY A C 1
ATOM 2591 O O . GLY A 1 337 ? -12.781 -34.531 8.438 1 96.62 337 GLY A O 1
ATOM 2592 N N . ILE A 1 338 ? -12.883 -36.531 7.297 1 97.31 338 ILE A N 1
ATOM 2593 C CA . ILE A 1 338 ? -13.047 -35.938 5.973 1 97.31 338 ILE A CA 1
ATOM 2594 C C . ILE A 1 338 ? -14.516 -35.969 5.566 1 97.31 338 ILE A C 1
ATOM 2596 O O . ILE A 1 338 ? -15.219 -36.938 5.852 1 97.31 338 ILE A O 1
ATOM 2600 N N . TYR A 1 339 ? -14.93 -34.844 4.93 1 96.5 339 TYR A N 1
ATOM 2601 C CA . TYR A 1 339 ? -16.312 -34.719 4.504 1 96.5 339 TYR A CA 1
ATOM 2602 C C . TYR A 1 339 ? -16.406 -34.406 3.012 1 96.5 339 TYR A C 1
ATOM 2604 O O . TYR A 1 339 ? -15.562 -33.688 2.475 1 96.5 339 TYR A O 1
ATOM 2612 N N . GLU A 1 340 ? -17.359 -34.969 2.355 1 95 340 GLU A N 1
ATOM 2613 C CA . GLU A 1 340 ? -17.703 -34.625 0.977 1 95 340 GLU A CA 1
ATOM 2614 C C . GLU A 1 340 ? -18.875 -33.625 0.921 1 95 340 GLU A C 1
ATOM 2616 O O . GLU A 1 340 ? -19.906 -33.875 1.528 1 95 340 GLU A O 1
ATOM 2621 N N . VAL A 1 341 ? -18.672 -32.625 0.243 1 93.25 341 VAL A N 1
ATOM 2622 C CA . VAL A 1 341 ? -19.703 -31.594 0.165 1 93.25 341 VAL A CA 1
ATOM 2623 C C . VAL A 1 341 ? -20.562 -31.828 -1.083 1 93.25 341 VAL A C 1
ATOM 2625 O O . VAL A 1 341 ? -20.094 -31.625 -2.205 1 93.25 341 VAL A O 1
ATOM 2628 N N . VAL A 1 342 ? -21.734 -32.219 -0.902 1 88.88 342 VAL A N 1
ATOM 2629 C CA . VAL A 1 342 ? -22.672 -32.5 -1.978 1 88.88 342 VAL A CA 1
ATOM 2630 C C . VAL A 1 342 ? -24 -31.797 -1.704 1 88.88 342 VAL A C 1
ATOM 2632 O O . VAL A 1 342 ? -24.562 -31.938 -0.62 1 88.88 342 VAL A O 1
ATOM 2635 N N . ASP A 1 343 ? -24.422 -31.094 -2.689 1 84.5 343 ASP A N 1
ATOM 2636 C CA . ASP A 1 343 ? -25.719 -30.406 -2.635 1 84.5 343 ASP A CA 1
ATOM 2637 C C . ASP A 1 343 ? -25.844 -29.562 -1.373 1 84.5 343 ASP A C 1
ATOM 2639 O O . ASP A 1 343 ? -26.844 -29.641 -0.66 1 84.5 343 ASP A O 1
ATOM 2643 N N . GLY A 1 344 ? -24.781 -28.953 -1.021 1 82.56 344 GLY A N 1
ATOM 2644 C CA . GLY A 1 344 ? -24.797 -28 0.083 1 82.56 344 GLY A CA 1
ATOM 2645 C C . GLY A 1 344 ? -24.75 -28.672 1.443 1 82.56 344 GLY A C 1
ATOM 2646 O O . GLY A 1 344 ? -25.141 -28.078 2.447 1 82.56 344 GLY A O 1
ATOM 2647 N N . ARG A 1 345 ? -24.469 -29.984 1.496 1 87.81 345 ARG A N 1
ATOM 2648 C CA . ARG A 1 345 ? -24.344 -30.734 2.744 1 87.81 345 ARG A CA 1
ATOM 2649 C C . ARG A 1 345 ? -23 -31.469 2.807 1 87.81 345 ARG A C 1
ATOM 2651 O O . ARG A 1 345 ? -22.578 -32.094 1.829 1 87.81 345 ARG A O 1
ATOM 2658 N N . ALA A 1 346 ? -22.312 -31.266 3.947 1 92.75 346 ALA A N 1
ATOM 2659 C CA . ALA A 1 346 ? -21.078 -31.984 4.195 1 92.75 346 ALA A CA 1
ATOM 2660 C C . ALA A 1 346 ? -21.359 -33.375 4.766 1 92.75 346 ALA A C 1
ATOM 2662 O O . ALA A 1 346 ? -21.812 -33.5 5.902 1 92.75 346 ALA A O 1
ATOM 2663 N N . ASN A 1 347 ? -21.047 -34.406 3.953 1 94 347 ASN A N 1
ATOM 2664 C CA . ASN A 1 347 ? -21.25 -35.781 4.363 1 94 347 ASN A CA 1
ATOM 2665 C C . ASN A 1 347 ? -19.953 -36.438 4.754 1 94 347 ASN A C 1
ATOM 2667 O O . ASN A 1 347 ? -18.984 -36.438 3.994 1 94 347 ASN A O 1
ATOM 2671 N N . PRO A 1 348 ? -19.984 -37.062 5.922 1 94.19 348 PRO A N 1
ATOM 2672 C CA . PRO A 1 348 ? -18.75 -37.719 6.324 1 94.19 348 PRO A CA 1
ATOM 2673 C C . PRO A 1 348 ? -18.391 -38.906 5.398 1 94.19 348 PRO A C 1
ATOM 2675 O O . PRO A 1 348 ? -19.266 -39.625 4.93 1 94.19 3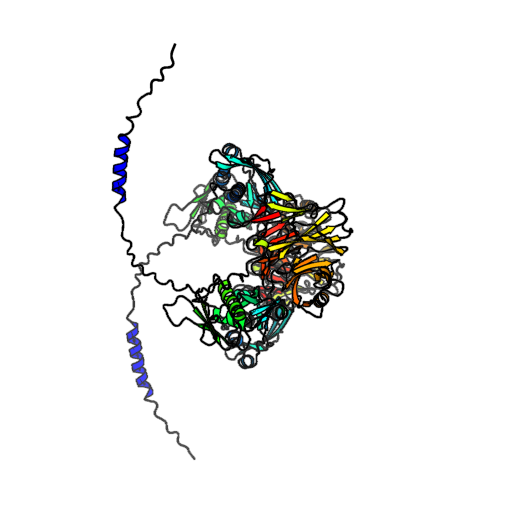48 PRO A O 1
ATOM 2678 N N . MET A 1 349 ? -17.203 -38.938 5.133 1 94.12 349 MET A N 1
ATOM 2679 C CA . MET A 1 349 ? -16.719 -40.062 4.332 1 94.12 349 MET A CA 1
ATOM 2680 C C . MET A 1 349 ? -16.703 -41.344 5.148 1 94.12 349 MET A C 1
ATOM 2682 O O . MET A 1 349 ? -17.141 -41.375 6.301 1 94.12 349 MET A O 1
ATOM 2686 N N . GLY A 1 350 ? -16.266 -42.469 4.512 1 90.06 350 GLY A N 1
ATOM 2687 C CA . GLY A 1 350 ? -16.266 -43.781 5.148 1 90.06 350 GLY A CA 1
ATOM 2688 C C . GLY A 1 350 ? -15.508 -43.812 6.457 1 90.06 350 GLY A C 1
ATOM 2689 O O . GLY A 1 350 ? -14.734 -42.875 6.758 1 90.06 350 GLY A O 1
ATOM 2690 N N . LYS A 1 351 ? -15.664 -44.844 7.215 1 86.44 351 LYS A N 1
ATOM 2691 C CA . LYS A 1 351 ? -15.164 -44.938 8.586 1 86.44 351 LYS A CA 1
ATOM 2692 C C . LYS A 1 351 ? -13.648 -44.875 8.625 1 86.44 351 LYS A C 1
ATOM 2694 O O . LYS A 1 351 ? -13.07 -44.312 9.57 1 86.44 351 LYS A O 1
ATOM 2699 N N . GLY A 1 352 ? -13.047 -45.281 7.648 1 90.56 352 GLY A N 1
ATOM 2700 C CA . GLY A 1 352 ? -11.594 -45.25 7.633 1 90.56 352 GLY A CA 1
ATOM 2701 C C . GLY A 1 352 ? -11.031 -43.844 7.551 1 90.56 352 GLY A C 1
ATOM 2702 O O . GLY A 1 352 ? -9.859 -43.625 7.879 1 90.56 352 GLY A O 1
ATOM 2703 N N . TRP A 1 353 ? -11.758 -42.938 7.172 1 96.25 353 TRP A N 1
ATOM 2704 C CA . TRP A 1 353 ? -11.305 -41.562 6.98 1 96.25 353 TRP A CA 1
ATOM 2705 C C . TRP A 1 353 ? -11.852 -40.625 8.07 1 96.25 353 TRP A C 1
ATOM 2707 O O . TRP A 1 353 ? -11.969 -39.438 7.879 1 96.25 353 TRP A O 1
ATOM 2717 N N . ARG A 1 354 ? -12.133 -41.25 9.219 1 96.12 354 ARG A N 1
ATOM 2718 C CA . ARG A 1 354 ? -12.609 -40.562 10.406 1 96.12 354 ARG A CA 1
ATOM 2719 C C . ARG A 1 354 ? -11.695 -40.812 11.602 1 96.12 354 ARG A C 1
ATOM 2721 O O . ARG A 1 354 ? -11.062 -41.875 11.68 1 96.12 354 ARG A O 1
ATOM 2728 N N . ALA A 1 355 ? -11.664 -39.844 12.422 1 95.75 355 ALA A N 1
ATOM 2729 C CA . ALA A 1 355 ? -10.914 -40 13.664 1 95.75 355 ALA A CA 1
ATOM 2730 C C . ALA A 1 355 ? -11.625 -40.969 14.617 1 95.75 355 ALA A C 1
ATOM 2732 O O . ALA A 1 355 ? -12.859 -41.031 14.625 1 95.75 355 ALA A O 1
ATOM 2733 N N . THR A 1 356 ? -10.859 -41.75 15.375 1 93 356 THR A N 1
ATOM 2734 C CA . THR A 1 356 ? -11.367 -42.656 16.391 1 93 356 THR A CA 1
ATOM 2735 C C . THR A 1 356 ? -10.617 -42.469 17.719 1 93 356 THR A C 1
ATOM 2737 O O . THR A 1 356 ? -9.414 -42.219 17.719 1 93 356 THR A O 1
ATOM 2740 N N . GLY A 1 357 ? -11.367 -42.625 18.734 1 93.88 357 GLY A N 1
ATOM 2741 C CA . GLY A 1 357 ? -10.727 -42.469 20.016 1 93.88 357 GLY A CA 1
ATOM 2742 C C . GLY A 1 357 ? -10.164 -41.094 20.266 1 93.88 357 GLY A C 1
ATOM 2743 O O . GLY A 1 357 ? -10.875 -40.094 20.141 1 93.88 357 GLY A O 1
ATOM 2744 N N . SER A 1 358 ? -8.797 -41.094 20.547 1 95.12 358 SER A N 1
ATOM 2745 C CA . SER A 1 358 ? -8.133 -39.844 20.859 1 95.12 358 SER A CA 1
ATOM 2746 C C . SER A 1 358 ? -7.508 -39.219 19.609 1 95.12 358 SER A C 1
ATOM 2748 O O . SER A 1 358 ? -7.02 -38.094 19.656 1 95.12 358 SER A O 1
ATOM 2750 N N . THR A 1 359 ? -7.598 -39.938 18.562 1 96 359 THR A N 1
ATOM 2751 C CA . THR A 1 359 ? -6.957 -39.469 17.328 1 96 359 THR A CA 1
ATOM 2752 C C . THR A 1 359 ? -7.723 -38.281 16.75 1 96 359 THR A C 1
ATOM 2754 O O . THR A 1 359 ? -8.914 -38.125 17.016 1 96 359 THR A O 1
ATOM 2757 N N . ILE A 1 360 ? -6.977 -37.438 16.078 1 97.06 360 ILE A N 1
ATOM 2758 C CA . ILE A 1 360 ? -7.605 -36.344 15.344 1 97.06 360 ILE A CA 1
ATOM 2759 C C . ILE A 1 360 ? -7.031 -36.25 13.93 1 97.06 360 ILE A C 1
ATOM 2761 O O . ILE A 1 360 ? -5.898 -36.688 13.695 1 97.06 360 ILE A O 1
ATOM 2765 N N . LEU A 1 361 ? -7.805 -35.812 13.055 1 97 361 LEU A N 1
ATOM 2766 C CA . LEU A 1 361 ? -7.352 -35.531 11.695 1 97 361 LEU A CA 1
ATOM 2767 C C . LEU A 1 361 ? -6.895 -34.094 11.57 1 97 361 LEU A C 1
ATOM 2769 O O . LEU A 1 361 ? -7.551 -33.188 12.078 1 97 361 LEU A O 1
ATOM 2773 N N . THR A 1 362 ? -5.754 -33.875 10.922 1 96.06 362 THR A N 1
ATOM 2774 C CA . THR A 1 362 ? -5.223 -32.531 10.859 1 96.06 362 THR A CA 1
ATOM 2775 C C . THR A 1 362 ? -5.258 -31.984 9.43 1 96.06 362 THR A C 1
ATOM 2777 O O . THR A 1 362 ? -5.5 -30.797 9.211 1 96.06 362 THR A O 1
ATOM 2780 N N . SER A 1 363 ? -5.004 -32.812 8.453 1 97.31 363 SER A N 1
ATOM 2781 C CA . SER A 1 363 ? -4.977 -32.375 7.059 1 97.31 363 SER A CA 1
ATOM 2782 C C . SER A 1 363 ? -5.176 -33.531 6.102 1 97.31 363 SER A C 1
ATOM 2784 O O . SER A 1 363 ? -5.074 -34.688 6.504 1 97.31 363 SER A O 1
ATOM 2786 N N . ALA A 1 364 ? -5.516 -33.219 4.863 1 97.75 364 ALA A N 1
ATOM 2787 C CA . ALA A 1 364 ? -5.723 -34.219 3.828 1 97.75 364 ALA A CA 1
ATOM 2788 C C . ALA A 1 364 ? -5.547 -33.625 2.438 1 97.75 364 ALA A C 1
ATOM 2790 O O . ALA A 1 364 ? -5.57 -32.406 2.273 1 97.75 364 ALA A O 1
ATOM 2791 N N . ALA A 1 365 ? -5.336 -34.469 1.495 1 97.5 365 ALA A N 1
ATOM 2792 C CA . ALA A 1 365 ? -5.273 -34.125 0.077 1 97.5 365 ALA A CA 1
ATOM 2793 C C . ALA A 1 365 ? -5.801 -35.281 -0.787 1 97.5 365 ALA A C 1
ATOM 2795 O O . ALA A 1 365 ? -5.723 -36.438 -0.396 1 97.5 365 ALA A O 1
ATOM 2796 N N . VAL A 1 366 ? -6.309 -34.906 -1.899 1 95.88 366 VAL A N 1
ATOM 2797 C CA . VAL A 1 366 ? -6.84 -35.906 -2.838 1 95.88 366 VAL A CA 1
ATOM 2798 C C . VAL A 1 366 ? -5.98 -35.938 -4.098 1 95.88 366 VAL A C 1
ATOM 2800 O O . VAL A 1 366 ? -5.633 -34.875 -4.648 1 95.88 366 VAL A O 1
ATOM 2803 N N . GLY A 1 367 ? -5.578 -37.094 -4.453 1 94.88 367 GLY A N 1
ATOM 2804 C CA . GLY A 1 367 ? -4.969 -37.344 -5.75 1 94.88 367 GLY A CA 1
ATOM 2805 C C . GLY A 1 367 ? -5.895 -38.031 -6.727 1 94.88 367 GLY A C 1
ATOM 2806 O O . GLY A 1 367 ? -6.664 -38.906 -6.336 1 94.88 367 GLY A O 1
ATOM 2807 N N . VAL A 1 368 ? -5.84 -37.594 -7.941 1 92.88 368 VAL A N 1
ATOM 2808 C CA . VAL A 1 368 ? -6.637 -38.25 -8.984 1 92.88 368 VAL A CA 1
ATOM 2809 C C . VAL A 1 368 ? -5.711 -38.875 -10.031 1 92.88 368 VAL A C 1
ATOM 2811 O O . VAL A 1 368 ? -4.875 -38.188 -10.617 1 92.88 368 VAL A O 1
ATOM 2814 N N . ASP A 1 369 ? -5.879 -40.094 -10.258 1 89.88 369 ASP A N 1
ATOM 2815 C CA . ASP A 1 369 ? -5 -40.75 -11.227 1 89.88 369 ASP A CA 1
ATOM 2816 C C . ASP A 1 369 ? -5.547 -40.625 -12.648 1 89.88 369 ASP A C 1
ATOM 2818 O O . ASP A 1 369 ? -6.566 -39.938 -12.859 1 89.88 369 ASP A O 1
ATOM 2822 N N . MET A 1 370 ? -4.922 -41.188 -13.602 1 84.69 370 MET A N 1
ATOM 2823 C CA . MET A 1 370 ? -5.234 -41 -15.016 1 84.69 370 MET A CA 1
ATOM 2824 C C . MET A 1 370 ? -6.602 -41.594 -15.352 1 84.69 370 MET A C 1
ATOM 2826 O O . MET A 1 370 ? -7.262 -41.156 -16.281 1 84.69 370 MET A O 1
ATOM 2830 N N . GLU A 1 371 ? -6.969 -42.594 -14.555 1 88 371 GLU A N 1
ATOM 2831 C CA . GLU A 1 371 ? -8.25 -43.25 -14.789 1 88 371 GLU A CA 1
ATOM 2832 C C . GLU A 1 371 ? -9.383 -42.562 -14.062 1 88 371 GLU A C 1
ATOM 2834 O O . GLU A 1 371 ? -10.547 -42.938 -14.203 1 88 371 GLU A O 1
ATOM 2839 N N . GLY A 1 372 ? -9.031 -41.562 -13.328 1 88.25 372 GLY A N 1
ATOM 2840 C CA . GLY A 1 372 ? -10.039 -40.812 -12.594 1 88.25 372 GLY A CA 1
ATOM 2841 C C . GLY A 1 372 ? -10.273 -41.375 -11.195 1 88.25 372 GLY A C 1
ATOM 2842 O O . GLY A 1 372 ? -11.195 -40.906 -10.508 1 88.25 372 GLY A O 1
ATOM 2843 N N . THR A 1 373 ? -9.453 -42.344 -10.805 1 91.56 373 THR A N 1
ATOM 2844 C CA . THR A 1 373 ? -9.57 -42.875 -9.453 1 91.56 373 THR A CA 1
ATOM 2845 C C . THR A 1 373 ? -9.055 -41.875 -8.422 1 91.56 373 THR A C 1
ATOM 2847 O O . THR A 1 373 ? -7.992 -41.281 -8.602 1 91.56 373 THR A O 1
ATOM 2850 N N . GLU A 1 374 ? -9.82 -41.75 -7.367 1 93.69 374 GLU A N 1
ATOM 2851 C CA . GLU A 1 374 ? -9.469 -40.812 -6.316 1 93.69 374 GLU A CA 1
ATOM 2852 C C . GLU A 1 374 ? -8.742 -41.5 -5.168 1 93.69 374 GLU A C 1
ATOM 2854 O O . GLU A 1 374 ? -9.242 -42.469 -4.609 1 93.69 374 GLU A O 1
ATOM 2859 N N . LEU A 1 375 ? -7.578 -41 -4.863 1 94.75 375 LEU A N 1
ATOM 2860 C CA . LEU A 1 375 ? -6.789 -41.469 -3.723 1 94.75 375 LEU A CA 1
ATOM 2861 C C . LEU A 1 375 ? -6.699 -40.375 -2.658 1 94.75 375 LEU A C 1
ATOM 2863 O O . LEU A 1 375 ? -6.602 -39.188 -2.984 1 94.75 375 LEU A O 1
ATOM 2867 N N . LEU A 1 376 ? -6.727 -40.844 -1.43 1 96.69 376 LEU A N 1
ATOM 2868 C CA . LEU A 1 376 ? -6.664 -39.906 -0.321 1 96.69 376 LEU A CA 1
ATOM 2869 C C . LEU A 1 376 ? -5.387 -40.094 0.489 1 96.69 376 LEU A C 1
ATOM 2871 O O . LEU A 1 376 ? -4.953 -41.219 0.706 1 96.69 376 LEU A O 1
ATOM 2875 N N . ALA A 1 377 ? -4.77 -39.062 0.821 1 98 377 ALA A N 1
ATOM 2876 C CA . ALA A 1 377 ? -3.721 -38.969 1.836 1 98 377 ALA A CA 1
ATOM 2877 C C . ALA A 1 377 ? -4.145 -38.062 2.988 1 98 377 ALA A C 1
ATOM 2879 O O . ALA A 1 377 ? -4.531 -36.906 2.773 1 98 377 ALA A O 1
ATOM 2880 N N . ALA A 1 378 ? -4.098 -38.562 4.227 1 98.31 378 ALA A N 1
ATOM 2881 C CA . ALA A 1 378 ? -4.539 -37.781 5.387 1 98.31 378 ALA A CA 1
ATOM 2882 C C . ALA A 1 378 ? -3.559 -37.938 6.547 1 98.31 378 ALA A C 1
ATOM 2884 O O . ALA A 1 378 ? -3.016 -39 6.781 1 98.31 378 ALA A O 1
ATOM 2885 N N . VAL A 1 379 ? -3.367 -36.906 7.262 1 98.25 379 VAL A N 1
ATOM 2886 C CA . VAL A 1 379 ? -2.504 -36.906 8.438 1 98.25 379 VAL A CA 1
ATOM 2887 C C . VAL A 1 379 ? -3.354 -36.969 9.703 1 98.25 379 VAL A C 1
ATOM 2889 O O . VAL A 1 379 ? -4.168 -36.094 9.953 1 98.25 379 VAL A O 1
ATOM 2892 N N . PHE A 1 380 ? -3.111 -37.969 10.469 1 97.56 380 PHE A N 1
ATOM 2893 C CA . PHE A 1 380 ? -3.725 -38.156 11.781 1 97.56 380 PHE A CA 1
ATOM 2894 C C . PHE A 1 380 ? -2.717 -37.875 12.891 1 97.56 380 PHE A C 1
ATOM 2896 O O . PHE A 1 380 ? -1.524 -38.156 12.734 1 97.56 380 PHE A O 1
ATOM 2903 N N . ARG A 1 381 ? -3.199 -37.312 13.875 1 97.81 381 ARG A N 1
ATOM 2904 C CA . ARG A 1 381 ? -2.426 -37.188 15.102 1 97.81 381 ARG A CA 1
ATOM 2905 C C . ARG A 1 381 ? -3.02 -38.031 16.219 1 97.81 381 ARG A C 1
ATOM 2907 O O . ARG A 1 381 ? -4.242 -38.156 16.344 1 97.81 381 ARG A O 1
ATOM 2914 N N . ALA A 1 382 ? -2.148 -38.5 17.094 1 96.06 382 ALA A N 1
ATOM 2915 C CA . ALA A 1 382 ? -2.561 -39.438 18.109 1 96.06 382 ALA A CA 1
ATOM 2916 C C . ALA A 1 382 ? -3.486 -38.812 19.141 1 96.06 382 ALA A C 1
ATOM 2918 O O . ALA A 1 382 ? -4.285 -39.5 19.781 1 96.06 382 ALA A O 1
ATOM 2919 N N . SER A 1 383 ? -3.285 -37.562 19.375 1 94.88 383 SER A N 1
ATOM 2920 C CA . SER A 1 383 ? -4.145 -36.781 20.266 1 94.88 383 SER A CA 1
ATOM 2921 C C . SER A 1 383 ? -4.102 -35.312 19.953 1 94.88 383 SER A C 1
ATOM 2923 O O . SER A 1 383 ? -3.428 -34.875 19.016 1 94.88 383 SER A O 1
ATOM 2925 N N . ARG A 1 384 ? -4.812 -34.594 20.75 1 93 384 ARG A N 1
ATOM 2926 C CA . ARG A 1 384 ? -4.867 -33.125 20.547 1 93 384 ARG A CA 1
ATOM 2927 C C . ARG A 1 384 ? -3.605 -32.469 21.078 1 93 384 ARG A C 1
ATOM 2929 O O . ARG A 1 384 ? -3.389 -31.281 20.844 1 93 384 ARG A O 1
ATOM 2936 N N . ASP A 1 385 ? -2.773 -33.281 21.688 1 91.94 385 ASP A N 1
ATOM 2937 C CA . ASP A 1 385 ? -1.494 -32.75 22.156 1 91.94 385 ASP A CA 1
ATOM 2938 C C . ASP A 1 385 ? -0.562 -32.438 21 1 91.94 385 ASP A C 1
ATOM 2940 O O . ASP A 1 385 ? -0.348 -33.281 20.125 1 91.94 385 ASP A O 1
ATOM 2944 N N . ASN A 1 386 ? -0.047 -31.281 21.016 1 86.5 386 ASN A N 1
ATOM 2945 C CA . ASN A 1 386 ? 0.8 -30.844 19.922 1 86.5 386 ASN A CA 1
ATOM 2946 C C . ASN A 1 386 ? 2.062 -31.688 19.797 1 86.5 386 ASN A C 1
ATOM 2948 O O . ASN A 1 386 ? 2.719 -31.703 18.766 1 86.5 386 ASN A O 1
ATOM 2952 N N . ASN A 1 387 ? 2.338 -32.438 20.828 1 90.88 387 ASN A N 1
ATOM 2953 C CA . ASN A 1 387 ? 3.531 -33.281 20.828 1 90.88 387 ASN A CA 1
ATOM 2954 C C . ASN A 1 387 ? 3.197 -34.719 20.469 1 90.88 387 ASN A C 1
ATOM 2956 O O . ASN A 1 387 ? 4.09 -35.562 20.359 1 90.88 387 ASN A O 1
ATOM 2960 N N . ALA A 1 388 ? 1.951 -34.969 20.219 1 94.81 388 ALA A N 1
ATOM 2961 C CA . ALA A 1 388 ? 1.556 -36.344 19.859 1 94.81 388 ALA A CA 1
ATOM 2962 C C . ALA A 1 388 ? 2.062 -36.719 18.469 1 94.81 388 ALA A C 1
ATOM 2964 O O . ALA A 1 388 ? 2.197 -35.844 17.594 1 94.81 388 ALA A O 1
ATOM 2965 N N . GLU A 1 389 ? 2.297 -37.969 18.266 1 96.81 389 GLU A N 1
ATOM 2966 C CA . GLU A 1 389 ? 2.82 -38.469 17 1 96.81 389 GLU A CA 1
ATOM 2967 C C . GLU A 1 389 ? 1.796 -38.312 15.875 1 96.81 389 GLU A C 1
ATOM 2969 O O . GLU A 1 389 ? 0.603 -38.562 16.078 1 96.81 389 GLU A O 1
ATOM 2974 N N . SER A 1 390 ? 2.293 -38 14.711 1 98.06 390 SER A N 1
ATOM 2975 C CA . SER A 1 390 ? 1.459 -37.938 13.516 1 98.06 390 SER A CA 1
ATOM 2976 C C . SER A 1 390 ? 1.665 -39.125 12.609 1 98.06 390 SER A C 1
ATOM 2978 O O . SER A 1 390 ? 2.77 -39.688 12.523 1 98.06 390 SER A O 1
ATOM 2980 N N . THR A 1 391 ? 0.606 -39.531 11.953 1 98.12 391 THR A N 1
ATOM 2981 C CA . THR A 1 391 ? 0.638 -40.656 11.016 1 98.12 391 THR A CA 1
ATOM 2982 C C . THR A 1 391 ? -0.035 -40.281 9.703 1 98.12 391 THR A C 1
ATOM 2984 O O . THR A 1 391 ? -1.149 -39.75 9.695 1 98.12 391 THR A O 1
ATOM 2987 N N . LEU A 1 392 ? 0.671 -40.5 8.617 1 98.5 392 LEU A N 1
ATOM 2988 C CA . LEU A 1 392 ? 0.078 -40.344 7.293 1 98.5 392 LEU A CA 1
ATOM 2989 C C . LEU A 1 392 ? -0.653 -41.625 6.867 1 98.5 392 LEU A C 1
ATOM 2991 O O . LEU A 1 392 ? -0.055 -42.688 6.812 1 98.5 392 LEU A O 1
ATOM 2995 N N . MET A 1 393 ? -1.914 -41.469 6.621 1 97.75 393 MET A N 1
ATOM 2996 C CA . MET A 1 393 ? -2.752 -42.531 6.125 1 97.75 393 MET A CA 1
ATOM 2997 C C . MET A 1 393 ? -3.01 -42.406 4.629 1 97.75 393 MET A C 1
ATOM 2999 O O . MET A 1 393 ? -3.238 -41.281 4.145 1 97.75 393 MET A O 1
ATOM 3003 N N . LEU A 1 394 ? -2.928 -43.5 3.926 1 97.31 394 LEU A N 1
ATOM 3004 C CA . LEU A 1 394 ? -3.127 -43.5 2.48 1 97.31 394 LEU A CA 1
ATOM 3005 C C . LEU A 1 394 ? -4.125 -44.594 2.074 1 97.31 394 LEU A C 1
ATOM 3007 O O . LEU A 1 394 ? -4.109 -45.688 2.621 1 97.31 394 LEU A O 1
ATOM 3011 N N . GLY A 1 395 ? -4.973 -44.25 1.087 1 95 395 GLY A N 1
ATOM 3012 C CA . GLY A 1 395 ? -5.895 -45.25 0.56 1 95 395 GLY A CA 1
ATOM 3013 C C . GLY A 1 395 ? -6.871 -44.656 -0.453 1 95 395 GLY A C 1
ATOM 3014 O O . GLY A 1 395 ? -6.824 -43.469 -0.759 1 95 395 GLY A O 1
ATOM 3015 N N . LEU A 1 396 ? -7.645 -45.625 -0.975 1 93.62 396 LEU A N 1
ATOM 3016 C CA . LEU A 1 396 ? -8.727 -45.219 -1.862 1 93.62 396 LEU A CA 1
ATOM 3017 C C . LEU A 1 396 ? -9.797 -44.438 -1.092 1 93.62 396 LEU A C 1
ATOM 3019 O O . LEU A 1 396 ? -10.039 -44.719 0.085 1 93.62 396 LEU A O 1
ATOM 3023 N N . ALA A 1 397 ? -10.406 -43.5 -1.74 1 89.19 397 ALA A N 1
ATOM 3024 C CA . ALA A 1 397 ? -11.477 -42.719 -1.112 1 89.19 397 ALA A CA 1
ATOM 3025 C C . ALA A 1 397 ? -12.594 -43.625 -0.618 1 89.19 397 ALA A C 1
ATOM 3027 O O . ALA A 1 397 ? -13.211 -43.375 0.417 1 89.19 397 ALA A O 1
ATOM 3028 N N . SER A 1 398 ? -12.852 -44.719 -1.305 1 86.31 398 SER A N 1
ATOM 3029 C CA . SER A 1 398 ? -13.922 -45.625 -0.979 1 86.31 398 SER A CA 1
ATOM 3030 C C . SER A 1 398 ? -13.422 -46.781 -0.094 1 86.31 398 SER A C 1
ATOM 3032 O O . SER A 1 398 ? -14.203 -47.625 0.345 1 86.31 398 SER A O 1
ATOM 3034 N N . GLY A 1 399 ? -12.18 -46.75 0.215 1 88.38 399 GLY A N 1
ATOM 3035 C CA . GLY A 1 399 ? -11.594 -47.906 0.897 1 88.38 399 GLY A CA 1
ATOM 3036 C C . GLY A 1 399 ? -11.125 -47.562 2.301 1 88.38 399 GLY A C 1
ATOM 3037 O O . GLY A 1 399 ? -11.578 -46.594 2.908 1 88.38 399 GLY A O 1
ATOM 3038 N N . THR A 1 400 ? -10.32 -48.562 2.797 1 90.56 400 THR A N 1
ATOM 3039 C CA . THR A 1 400 ? -9.727 -48.406 4.121 1 90.56 400 THR A CA 1
ATOM 3040 C C . THR A 1 400 ? -8.289 -47.906 4.023 1 90.56 400 THR A C 1
ATOM 3042 O O . THR A 1 400 ? -7.461 -48.5 3.334 1 90.56 400 THR A O 1
ATOM 3045 N N . PRO A 1 401 ? -8.086 -46.812 4.707 1 95.31 401 PRO A N 1
ATOM 3046 C CA . PRO A 1 401 ? -6.727 -46.25 4.645 1 95.31 401 PRO A CA 1
ATOM 3047 C C . PRO A 1 401 ? -5.715 -47.125 5.391 1 95.31 401 PRO A C 1
ATOM 3049 O O . PRO A 1 401 ? -6.082 -47.844 6.316 1 95.31 401 PRO A O 1
ATOM 3052 N N . ALA A 1 402 ? -4.477 -47.094 5.035 1 95.12 402 ALA A N 1
ATOM 3053 C CA . ALA A 1 402 ? -3.355 -47.75 5.684 1 95.12 402 ALA A CA 1
ATOM 3054 C C . ALA A 1 402 ? -2.295 -46.75 6.129 1 95.12 402 ALA A C 1
ATOM 3056 O O . ALA A 1 402 ? -2.023 -45.781 5.426 1 95.12 402 ALA A O 1
ATOM 3057 N N . PRO A 1 403 ? -1.712 -46.938 7.328 1 96.38 403 PRO A N 1
ATOM 3058 C CA . PRO A 1 403 ? -0.604 -46.094 7.75 1 96.38 403 PRO A CA 1
ATOM 3059 C C . PRO A 1 403 ? 0.651 -46.281 6.902 1 96.38 403 PRO A C 1
ATOM 3061 O O . PRO A 1 403 ? 1.067 -47.406 6.664 1 96.38 403 PRO A O 1
ATOM 3064 N N . VAL A 1 404 ? 1.225 -45.188 6.508 1 97.38 404 VAL A N 1
ATOM 3065 C CA . VAL A 1 404 ? 2.344 -45.375 5.586 1 97.38 404 VAL A CA 1
ATOM 3066 C C . VAL A 1 404 ? 3.564 -44.594 6.113 1 97.38 404 VAL A C 1
ATOM 3068 O O . VAL A 1 404 ? 4.691 -44.875 5.684 1 97.38 404 VAL A O 1
ATOM 3071 N N . LEU A 1 405 ? 3.416 -43.688 6.977 1 97.88 405 LEU A N 1
ATOM 3072 C CA . LEU A 1 405 ? 4.516 -42.875 7.496 1 97.88 405 LEU A CA 1
ATOM 3073 C C . LEU A 1 405 ? 4.172 -42.312 8.867 1 97.88 405 LEU A C 1
ATOM 3075 O O . LEU A 1 405 ? 3.049 -41.844 9.086 1 97.88 405 LEU A O 1
ATOM 3079 N N . LYS A 1 406 ? 5.121 -42.344 9.773 1 97.88 406 LYS A N 1
ATOM 3080 C CA . LYS A 1 406 ? 4.98 -41.75 11.094 1 97.88 406 LYS A CA 1
ATOM 3081 C C . LYS A 1 406 ? 6.039 -40.656 11.32 1 97.88 406 LYS A C 1
ATOM 3083 O O . LYS A 1 406 ? 7.129 -40.75 10.75 1 97.88 406 LYS A O 1
ATOM 3088 N N . GLY A 1 407 ? 5.695 -39.656 12.055 1 97.5 407 GLY A N 1
ATOM 3089 C CA . GLY A 1 407 ? 6.59 -38.594 12.461 1 97.5 407 GLY A CA 1
ATOM 3090 C C . GLY A 1 407 ? 6.031 -37.719 13.586 1 97.5 407 GLY A C 1
ATOM 3091 O O . GLY A 1 407 ? 4.871 -37.875 13.969 1 97.5 407 GLY A O 1
ATOM 3092 N N . GLN A 1 408 ? 6.898 -36.906 14.188 1 96.19 408 GLN A N 1
ATOM 3093 C CA . GLN A 1 408 ? 6.414 -35.969 15.18 1 96.19 408 GLN A CA 1
ATOM 3094 C C . GLN A 1 408 ? 5.453 -34.969 14.547 1 96.19 408 GLN A C 1
ATOM 3096 O O . GLN A 1 408 ? 4.41 -34.625 15.133 1 96.19 408 GLN A O 1
ATOM 3101 N N . SER A 1 409 ? 5.867 -34.5 13.414 1 96.25 409 SER A N 1
ATOM 3102 C CA . SER A 1 409 ? 5.008 -33.594 12.633 1 96.25 409 SER A CA 1
ATOM 3103 C C . SER A 1 409 ? 5.086 -33.938 11.148 1 96.25 409 SER A C 1
ATOM 3105 O O . SER A 1 409 ? 6.145 -34.312 10.648 1 96.25 409 SER A O 1
ATOM 3107 N N . LEU A 1 410 ? 3.953 -33.812 10.492 1 98.06 410 LEU A N 1
ATOM 3108 C CA . LEU A 1 410 ? 3.844 -33.969 9.039 1 98.06 410 LEU A CA 1
ATOM 3109 C C . LEU A 1 410 ? 3.066 -32.781 8.438 1 98.06 410 LEU A C 1
ATOM 3111 O O . LEU A 1 410 ? 2.008 -32.406 8.945 1 98.06 410 LEU A O 1
ATOM 3115 N N . THR A 1 411 ? 3.65 -32.25 7.395 1 98 411 THR A N 1
ATOM 3116 C CA . THR A 1 411 ? 2.896 -31.219 6.723 1 98 411 THR A CA 1
ATOM 3117 C C . THR A 1 411 ? 1.703 -31.797 5.973 1 98 411 THR A C 1
ATOM 3119 O O . THR A 1 411 ? 1.621 -33 5.777 1 98 411 THR A O 1
ATOM 3122 N N . ARG A 1 412 ? 0.795 -30.875 5.555 1 97.81 412 ARG A N 1
ATOM 3123 C CA . ARG A 1 412 ? -0.293 -31.266 4.664 1 97.81 412 ARG A CA 1
ATOM 3124 C C . ARG A 1 412 ? 0.241 -31.984 3.432 1 97.81 412 ARG A C 1
ATOM 3126 O O . ARG A 1 412 ? 1.177 -31.516 2.783 1 97.81 412 ARG A O 1
ATOM 3133 N N . PRO A 1 413 ? -0.272 -33.156 3.195 1 98.25 413 PRO A N 1
ATOM 3134 C CA . PRO A 1 413 ? 0.247 -33.906 2.049 1 98.25 413 PRO A CA 1
ATOM 3135 C C . PRO A 1 413 ? -0.06 -33.25 0.715 1 98.25 413 PRO A C 1
ATOM 3137 O O . PRO A 1 413 ? -1.037 -32.5 0.608 1 98.25 413 PRO A O 1
ATOM 3140 N N . SER A 1 414 ? 0.745 -33.469 -0.233 1 98.25 414 SER A N 1
ATOM 3141 C CA . SER A 1 414 ? 0.593 -32.969 -1.597 1 98.25 414 SER A CA 1
ATOM 3142 C C . SER A 1 414 ? 0.837 -34.062 -2.617 1 98.25 414 SER A C 1
ATOM 3144 O O . SER A 1 414 ? 1.739 -34.906 -2.447 1 98.25 414 SER A O 1
ATOM 3146 N N . TRP A 1 415 ? 0.027 -34.125 -3.641 1 96.88 415 TRP A N 1
ATOM 3147 C CA . TRP A 1 415 ? 0.123 -35.188 -4.625 1 96.88 415 TRP A CA 1
ATOM 3148 C C . TRP A 1 415 ? 0.891 -34.719 -5.859 1 96.88 415 TRP A C 1
ATOM 3150 O O . TRP A 1 415 ? 0.763 -33.562 -6.285 1 96.88 415 TRP A O 1
ATOM 3160 N N . SER A 1 416 ? 1.642 -35.656 -6.398 1 95.19 416 SER A N 1
ATOM 3161 C CA . SER A 1 416 ? 2.131 -35.5 -7.766 1 95.19 416 SER A CA 1
ATOM 3162 C C . SER A 1 416 ? 1.007 -35.656 -8.781 1 95.19 416 SER A C 1
ATOM 3164 O O . SER A 1 416 ? -0.017 -36.281 -8.477 1 95.19 416 SER A O 1
ATOM 3166 N N . PRO A 1 417 ? 1.241 -35.156 -9.961 1 92.5 417 PRO A N 1
ATOM 3167 C CA . PRO A 1 417 ? 0.234 -35.406 -11 1 92.5 417 PRO A CA 1
ATOM 3168 C C . PRO A 1 417 ? -0.106 -36.875 -11.172 1 92.5 417 PRO A C 1
ATOM 3170 O O . PRO A 1 417 ? 0.761 -37.75 -11 1 92.5 417 PRO A O 1
ATOM 3173 N N . ASP A 1 418 ? -1.389 -37.188 -11.422 1 91.69 418 ASP A N 1
ATOM 3174 C CA . ASP A 1 418 ? -1.911 -38.531 -11.672 1 91.69 418 ASP A CA 1
ATOM 3175 C C . ASP A 1 418 ? -1.815 -39.406 -10.422 1 91.69 418 ASP A C 1
ATOM 3177 O O . ASP A 1 418 ? -1.775 -40.625 -10.508 1 91.69 418 ASP A O 1
ATOM 3181 N N . ALA A 1 419 ? -1.61 -38.75 -9.328 1 93.75 419 ALA A N 1
ATOM 3182 C CA . ALA A 1 419 ? -1.525 -39.438 -8.031 1 93.75 419 ALA A CA 1
ATOM 3183 C C . ALA A 1 419 ? -0.369 -40.406 -8.008 1 93.75 419 ALA A C 1
ATOM 3185 O O . ALA A 1 419 ? -0.477 -41.5 -7.406 1 93.75 419 ALA A O 1
ATOM 3186 N N . SER A 1 420 ? 0.701 -40.062 -8.617 1 92.88 420 SER A N 1
ATOM 3187 C CA . SER A 1 420 ? 1.822 -41 -8.75 1 92.88 420 SER A CA 1
ATOM 3188 C C . SER A 1 420 ? 2.631 -41.094 -7.461 1 92.88 420 SER A C 1
ATOM 3190 O O . SER A 1 420 ? 3.35 -42.062 -7.23 1 92.88 420 SER A O 1
ATOM 3192 N N . ALA A 1 421 ? 2.574 -40.062 -6.672 1 95.62 421 ALA A N 1
ATOM 3193 C CA . ALA A 1 421 ? 3.287 -40 -5.398 1 95.62 421 ALA A CA 1
ATOM 3194 C C . ALA A 1 421 ? 2.641 -39 -4.441 1 95.62 421 ALA A C 1
ATOM 3196 O O . ALA A 1 421 ? 1.966 -38.062 -4.875 1 95.62 421 ALA A O 1
ATOM 3197 N N . VAL A 1 422 ? 2.875 -39.25 -3.168 1 97.62 422 VAL A N 1
ATOM 3198 C CA . VAL A 1 422 ? 2.465 -38.281 -2.141 1 97.62 422 VAL A CA 1
ATOM 3199 C C . VAL A 1 422 ? 3.699 -37.688 -1.469 1 97.62 422 VAL A C 1
ATOM 3201 O O . VAL A 1 422 ? 4.66 -38.406 -1.17 1 97.62 422 VAL A O 1
ATOM 3204 N N . TRP A 1 423 ? 3.639 -36.375 -1.313 1 98.56 423 TRP A N 1
ATOM 3205 C CA . TRP A 1 423 ? 4.734 -35.656 -0.686 1 98.56 423 TRP A CA 1
ATOM 3206 C C . TRP A 1 423 ? 4.328 -35.125 0.686 1 98.56 423 TRP A C 1
ATOM 3208 O O . TRP A 1 423 ? 3.178 -34.719 0.886 1 98.56 423 TRP A O 1
ATOM 3218 N N . THR A 1 424 ? 5.223 -35.094 1.655 1 98.56 424 THR A N 1
ATOM 3219 C CA . THR A 1 424 ? 5.07 -34.438 2.953 1 98.56 424 THR A CA 1
ATOM 3220 C C . THR A 1 424 ? 6.43 -34.094 3.555 1 98.56 424 THR A C 1
ATOM 3222 O O . THR A 1 424 ? 7.453 -34.625 3.123 1 98.56 424 THR A O 1
ATOM 3225 N N . VAL A 1 425 ? 6.434 -33.156 4.422 1 98.5 425 VAL A N 1
ATOM 3226 C CA . VAL A 1 425 ? 7.641 -32.844 5.172 1 98.5 425 VAL A CA 1
ATOM 3227 C C . VAL A 1 425 ? 7.551 -33.406 6.582 1 98.5 425 VAL A C 1
ATOM 3229 O O . VAL A 1 425 ? 6.621 -33.094 7.328 1 98.5 425 VAL A O 1
ATOM 3232 N N . LYS A 1 426 ? 8.469 -34.25 6.879 1 97.88 426 LYS A N 1
ATOM 3233 C CA . LYS A 1 426 ? 8.523 -34.875 8.188 1 97.88 426 LYS A CA 1
ATOM 3234 C C . LYS A 1 426 ? 9.383 -34.062 9.164 1 97.88 426 LYS A C 1
ATOM 3236 O O . LYS A 1 426 ? 10.523 -33.75 8.852 1 97.88 426 LYS A O 1
ATOM 3241 N N . ASP A 1 427 ? 8.781 -33.75 10.297 1 96.5 427 ASP A N 1
ATOM 3242 C CA . ASP A 1 427 ? 9.461 -33.125 11.438 1 96.5 427 ASP A CA 1
ATOM 3243 C C . ASP A 1 427 ? 10.133 -31.812 11.047 1 96.5 427 ASP A C 1
ATOM 3245 O O . ASP A 1 427 ? 11.211 -31.484 11.539 1 96.5 427 ASP A O 1
ATOM 3249 N N . GLY A 1 428 ? 9.648 -31.172 10 1 94.81 428 GLY A N 1
ATOM 3250 C CA . GLY A 1 428 ? 9.977 -29.797 9.656 1 94.81 428 GLY A CA 1
ATOM 3251 C C . GLY A 1 428 ? 11.133 -29.688 8.68 1 94.81 428 GLY A C 1
ATOM 3252 O O . GLY A 1 428 ? 11.367 -28.625 8.109 1 94.81 428 GLY A O 1
ATOM 3253 N N . ASN A 1 429 ? 11.836 -30.781 8.391 1 93.88 429 ASN A N 1
ATOM 3254 C CA . ASN A 1 429 ? 13.055 -30.562 7.625 1 93.88 429 ASN A CA 1
ATOM 3255 C C . ASN A 1 429 ? 13.32 -31.703 6.645 1 93.88 429 ASN A C 1
ATOM 3257 O O . ASN A 1 429 ? 14.227 -31.609 5.812 1 93.88 429 ASN A O 1
ATOM 3261 N N . LYS A 1 430 ? 12.555 -32.812 6.703 1 96.31 430 LYS A N 1
ATOM 3262 C CA . LYS A 1 430 ? 12.758 -33.938 5.773 1 96.31 430 LYS A CA 1
ATOM 3263 C C . LYS A 1 430 ? 11.641 -34 4.742 1 96.31 430 LYS A C 1
ATOM 3265 O O . LYS A 1 430 ? 10.508 -34.344 5.074 1 96.31 430 LYS A O 1
ATOM 3270 N N . VAL A 1 431 ? 11.984 -33.688 3.564 1 98.06 431 VAL A N 1
ATOM 3271 C CA . VAL A 1 431 ? 11.016 -33.812 2.484 1 98.06 431 VAL A CA 1
ATOM 3272 C C . VAL A 1 431 ? 10.961 -35.25 1.997 1 98.06 431 VAL A C 1
ATOM 3274 O O . VAL A 1 431 ? 11.977 -35.812 1.549 1 98.06 431 VAL A O 1
ATOM 3277 N N . LEU A 1 432 ? 9.781 -35.875 2.051 1 98.25 432 LEU A N 1
ATOM 3278 C CA . LEU A 1 432 ? 9.617 -37.281 1.675 1 98.25 432 LEU A CA 1
ATOM 3279 C C . LEU A 1 432 ? 8.617 -37.406 0.528 1 98.25 432 LEU A C 1
ATOM 3281 O O . LEU A 1 432 ? 7.598 -36.719 0.499 1 98.25 432 LEU A O 1
ATOM 3285 N N . ARG A 1 433 ? 8.992 -38.219 -0.341 1 97.5 433 ARG A N 1
ATOM 3286 C CA . ARG A 1 433 ? 8.125 -38.688 -1.423 1 97.5 433 ARG A CA 1
ATOM 3287 C C . ARG A 1 433 ? 7.762 -40.156 -1.251 1 97.5 433 ARG A C 1
ATOM 3289 O O . ARG A 1 433 ? 8.648 -41 -1.166 1 97.5 433 ARG A O 1
ATOM 3296 N N . LEU A 1 434 ? 6.473 -40.406 -1.162 1 97.19 434 LEU A N 1
ATOM 3297 C CA . LEU A 1 434 ? 6.004 -41.781 -0.996 1 97.19 434 LEU A CA 1
ATOM 3298 C C . LEU A 1 434 ? 5.457 -42.344 -2.309 1 97.19 434 LEU A C 1
ATOM 3300 O O . LEU A 1 434 ? 4.523 -41.781 -2.885 1 97.19 434 LEU A O 1
ATOM 3304 N N . VAL A 1 435 ? 6.023 -43.438 -2.707 1 94.38 435 VAL A N 1
ATOM 3305 C CA . VAL A 1 435 ? 5.672 -44.062 -3.988 1 94.38 435 VAL A CA 1
ATOM 3306 C C . VAL A 1 435 ? 5.406 -45.531 -3.797 1 94.38 435 VAL A C 1
ATOM 3308 O O . VAL A 1 435 ? 5.914 -46.156 -2.854 1 94.38 435 VAL A O 1
ATOM 3311 N N . ARG A 1 436 ? 4.551 -45.969 -4.66 1 89.5 436 ARG A N 1
ATOM 3312 C CA . ARG A 1 436 ? 4.34 -47.438 -4.668 1 89.5 436 ARG A CA 1
ATOM 3313 C C . ARG A 1 436 ? 5.492 -48.156 -5.371 1 89.5 436 ARG A C 1
ATOM 3315 O O . ARG A 1 436 ? 5.809 -47.844 -6.52 1 89.5 436 ARG A O 1
ATOM 3322 N N . SER A 1 437 ? 6.113 -49.031 -4.602 1 85.19 437 SER A N 1
ATOM 3323 C CA . SER A 1 437 ? 7.184 -49.812 -5.191 1 85.19 437 SER A CA 1
ATOM 3324 C C . SER A 1 437 ? 6.645 -50.75 -6.262 1 85.19 437 SER A C 1
ATOM 3326 O O . SER A 1 437 ? 5.699 -51.5 -6.02 1 85.19 437 SER A O 1
ATOM 3328 N N . PRO A 1 438 ? 7.227 -50.688 -7.43 1 78.81 438 PRO A N 1
ATOM 3329 C CA . PRO A 1 438 ? 6.777 -51.656 -8.453 1 78.81 438 PRO A CA 1
ATOM 3330 C C . PRO A 1 438 ? 7.062 -53.094 -8.07 1 78.81 438 PRO A C 1
ATOM 3332 O O . PRO A 1 438 ? 6.336 -54 -8.492 1 78.81 438 PRO A O 1
ATOM 3335 N N . GLU A 1 439 ? 8.102 -53.312 -7.258 1 78.25 439 GLU A N 1
ATOM 3336 C CA . GLU A 1 439 ? 8.539 -54.656 -6.883 1 78.25 439 GLU A CA 1
ATOM 3337 C C . GLU A 1 439 ? 7.629 -55.25 -5.812 1 78.25 439 GLU A C 1
ATOM 3339 O O . GLU A 1 439 ? 7.184 -56.406 -5.934 1 78.25 439 GLU A O 1
ATOM 3344 N N . SER A 1 440 ? 7.387 -54.531 -4.758 1 77.69 440 SER A N 1
ATOM 3345 C CA . SER A 1 440 ? 6.699 -55.094 -3.592 1 77.69 440 SER A CA 1
ATOM 3346 C C . SER A 1 440 ? 5.25 -54.625 -3.533 1 77.69 440 SER A C 1
ATOM 3348 O O . SER A 1 440 ? 4.457 -55.125 -2.738 1 77.69 440 SER A O 1
ATOM 3350 N N . SER A 1 441 ? 4.887 -53.719 -4.395 1 80.88 441 SER A N 1
ATOM 3351 C CA . SER A 1 441 ? 3.562 -53.094 -4.387 1 80.88 441 SER A CA 1
ATOM 3352 C C . SER A 1 441 ? 3.289 -52.375 -3.068 1 80.88 441 SER A C 1
ATOM 3354 O O . SER A 1 441 ? 2.145 -52.031 -2.771 1 80.88 441 SER A O 1
ATOM 3356 N N . GLN A 1 442 ? 4.355 -52.25 -2.254 1 87.75 442 GLN A N 1
ATOM 3357 C CA . GLN A 1 442 ? 4.246 -51.531 -0.996 1 87.75 442 GLN A CA 1
ATOM 3358 C C . GLN A 1 442 ? 4.637 -50.062 -1.175 1 87.75 442 GLN A C 1
ATOM 3360 O O . GLN A 1 442 ? 5.352 -49.719 -2.119 1 87.75 442 GLN A O 1
ATOM 3365 N N . ILE A 1 443 ? 4.102 -49.25 -0.309 1 93.12 443 ILE A N 1
ATOM 3366 C CA . ILE A 1 443 ? 4.449 -47.844 -0.322 1 93.12 443 ILE A CA 1
ATOM 3367 C C . ILE A 1 443 ? 5.801 -47.625 0.359 1 93.12 443 ILE A C 1
ATOM 3369 O O . ILE A 1 443 ? 6.02 -48.094 1.476 1 93.12 443 ILE A O 1
ATOM 3373 N N . VAL A 1 444 ? 6.691 -47.031 -0.318 1 93.06 444 VAL A N 1
ATOM 3374 C CA . VAL A 1 444 ? 8.016 -46.719 0.218 1 93.06 444 VAL A CA 1
ATOM 3375 C C . VAL A 1 444 ? 8.227 -45.219 0.264 1 93.06 444 VAL A C 1
ATOM 3377 O O . VAL A 1 444 ? 7.844 -44.5 -0.662 1 93.06 444 VAL A O 1
ATOM 3380 N N . ALA A 1 445 ? 8.828 -44.781 1.356 1 94.62 445 ALA A N 1
ATOM 3381 C CA . ALA A 1 445 ? 9.172 -43.375 1.508 1 94.62 445 ALA A CA 1
ATOM 3382 C C . ALA A 1 445 ? 10.594 -43.094 1.022 1 94.62 445 ALA A C 1
ATOM 3384 O O . ALA A 1 445 ? 11.547 -43.75 1.472 1 94.62 445 ALA A O 1
ATOM 3385 N N . GLU A 1 446 ? 10.68 -42.156 0.097 1 94.62 446 GLU A N 1
ATOM 3386 C CA . GLU A 1 446 ? 11.969 -41.719 -0.41 1 94.62 446 GLU A CA 1
ATOM 3387 C C . GLU A 1 446 ? 12.281 -40.281 0.039 1 94.62 446 GLU A C 1
ATOM 3389 O O . GLU A 1 446 ? 11.461 -39.375 -0.138 1 94.62 446 GLU A O 1
ATOM 3394 N N . GLU A 1 447 ? 13.453 -40.156 0.591 1 96.38 447 GLU A N 1
ATOM 3395 C CA . GLU A 1 447 ? 13.852 -38.812 0.979 1 96.38 447 GLU A CA 1
ATOM 3396 C C . GLU A 1 447 ? 14.344 -38.031 -0.225 1 96.38 447 GLU A C 1
ATOM 3398 O O . GLU A 1 447 ? 15.156 -38.5 -1.014 1 96.38 447 GLU A O 1
ATOM 3403 N N . VAL A 1 448 ? 13.828 -36.844 -0.404 1 97.62 448 VAL A N 1
ATOM 3404 C CA . VAL A 1 448 ? 14.211 -35.969 -1.491 1 97.62 448 VAL A CA 1
ATOM 3405 C C . VAL A 1 448 ? 15.406 -35.125 -1.065 1 97.62 448 VAL A C 1
ATOM 3407 O O . VAL A 1 448 ? 15.445 -34.625 0.061 1 97.62 448 VAL A O 1
ATOM 3410 N N . ASP A 1 449 ? 16.375 -34.969 -1.961 1 96.94 449 ASP A N 1
ATOM 3411 C CA . ASP A 1 449 ? 17.547 -34.125 -1.687 1 96.94 449 ASP A CA 1
ATOM 3412 C C . ASP A 1 449 ? 17.188 -32.656 -1.663 1 96.94 449 ASP A C 1
ATOM 3414 O O . ASP A 1 449 ? 16.781 -32.094 -2.682 1 96.94 449 ASP A O 1
ATOM 3418 N N . THR A 1 450 ? 17.328 -32.031 -0.499 1 95.88 450 THR A N 1
ATOM 3419 C CA . THR A 1 450 ? 17.031 -30.594 -0.338 1 95.88 450 THR A CA 1
ATOM 3420 C C . THR A 1 450 ? 18.281 -29.828 0.034 1 95.88 450 THR A C 1
ATOM 3422 O O . THR A 1 450 ? 18.203 -28.797 0.727 1 95.88 450 THR A O 1
ATOM 3425 N N . SER A 1 451 ? 19.438 -30.219 -0.376 1 94.25 451 SER A N 1
ATOM 3426 C CA . SER A 1 451 ? 20.719 -29.641 0.022 1 94.25 451 SER A CA 1
ATOM 3427 C C . SER A 1 451 ? 20.844 -28.203 -0.437 1 94.25 451 SER A C 1
ATOM 3429 O O . SER A 1 451 ? 21.406 -27.359 0.275 1 94.25 451 SER A O 1
ATOM 3431 N N . GLU A 1 452 ? 20.328 -27.906 -1.58 1 94.56 452 GLU A N 1
ATOM 3432 C CA . GLU A 1 452 ? 20.422 -26.531 -2.08 1 94.56 452 GLU A CA 1
ATOM 3433 C C . GLU A 1 452 ? 19.578 -25.578 -1.235 1 94.56 452 GLU A C 1
ATOM 3435 O O . GLU A 1 452 ? 19.984 -24.438 -0.993 1 94.56 452 GLU A O 1
ATOM 3440 N N . LEU A 1 453 ? 18.438 -26.016 -0.843 1 94.25 453 LEU A N 1
ATOM 3441 C CA . LEU A 1 453 ? 17.609 -25.203 0.041 1 94.25 453 LEU A CA 1
ATOM 3442 C C . LEU A 1 453 ? 18.281 -25 1.39 1 94.25 453 LEU A C 1
ATOM 3444 O O . LEU A 1 453 ? 18.266 -23.891 1.934 1 94.25 453 LEU A O 1
ATOM 3448 N N . GLU A 1 454 ? 18.875 -26.047 1.923 1 92.44 454 GLU A N 1
ATOM 3449 C CA . GLU A 1 454 ? 19.594 -25.984 3.193 1 92.44 454 GLU A CA 1
ATOM 3450 C C . GLU A 1 454 ? 20.75 -24.984 3.129 1 92.44 454 GLU A C 1
ATOM 3452 O O . GLU A 1 454 ? 21.016 -24.281 4.105 1 92.44 454 GLU A O 1
ATOM 3457 N N . GLY A 1 455 ? 21.359 -24.938 2.006 1 90.69 455 GLY A N 1
ATOM 3458 C CA . GLY A 1 455 ? 22.422 -23.969 1.817 1 90.69 455 GLY A CA 1
ATOM 3459 C C . GLY A 1 455 ? 21.953 -22.531 1.868 1 90.69 455 GLY A C 1
ATOM 3460 O O . GLY A 1 455 ? 22.656 -21.641 2.365 1 90.69 455 GLY A O 1
ATOM 3461 N N . LEU A 1 456 ? 20.828 -22.328 1.414 1 88.94 456 LEU A N 1
ATOM 3462 C CA . LEU A 1 456 ? 20.234 -20.984 1.393 1 88.94 456 LEU A CA 1
ATOM 3463 C C . LEU A 1 456 ? 19.766 -20.578 2.785 1 88.94 456 LEU A C 1
ATOM 3465 O O . LEU A 1 456 ? 19.922 -19.422 3.178 1 88.94 456 LEU A O 1
ATOM 3469 N N . LEU A 1 457 ? 19.203 -21.438 3.561 1 88.88 457 LEU A N 1
ATOM 3470 C CA . LEU A 1 457 ? 18.578 -21.141 4.84 1 88.88 457 LEU A CA 1
ATOM 3471 C C . LEU A 1 457 ? 19.562 -21.359 5.992 1 88.88 457 LEU A C 1
ATOM 3473 O O . LEU A 1 457 ? 19.344 -20.859 7.098 1 88.88 457 LEU A O 1
ATOM 3477 N N . GLY A 1 458 ? 20.562 -21.969 5.852 1 81.56 458 GLY A N 1
ATOM 3478 C CA . GLY A 1 458 ? 21.469 -22.406 6.898 1 81.56 458 GLY A CA 1
ATOM 3479 C C . GLY A 1 458 ? 21.219 -23.844 7.324 1 81.56 458 GLY A C 1
ATOM 3480 O O . GLY A 1 458 ? 20.078 -24.297 7.402 1 81.56 458 GLY A O 1
ATOM 3481 N N . GLU A 1 459 ? 22.25 -24.531 7.461 1 70.81 459 GLU A N 1
ATOM 3482 C CA . GLU A 1 459 ? 22.172 -25.953 7.773 1 70.81 459 GLU A CA 1
ATOM 3483 C C . GLU A 1 459 ? 21.406 -26.203 9.078 1 70.81 459 GLU A C 1
ATOM 3485 O O . GLU A 1 459 ? 21.719 -25.594 10.102 1 70.81 459 GLU A O 1
ATOM 3490 N N . GLY A 1 460 ? 20.5 -27.078 9 1 69.19 460 GLY A N 1
ATOM 3491 C CA . GLY A 1 460 ? 19.75 -27.5 10.172 1 69.19 460 GLY A CA 1
ATOM 3492 C C . GLY A 1 460 ? 18.719 -26.484 10.641 1 69.19 460 GLY A C 1
ATOM 3493 O O . GLY A 1 460 ? 17.984 -26.734 11.586 1 69.19 460 GLY A O 1
ATOM 3494 N N . ASP A 1 461 ? 18.562 -25.453 9.953 1 75.81 461 ASP A N 1
ATOM 3495 C CA . ASP A 1 461 ? 17.734 -24.344 10.438 1 75.81 461 ASP A CA 1
ATOM 3496 C C . ASP A 1 461 ? 16.422 -24.281 9.68 1 75.81 461 ASP A C 1
ATOM 3498 O O . ASP A 1 461 ? 15.531 -23.5 10.031 1 75.81 461 ASP A O 1
ATOM 3502 N N . GLN A 1 462 ? 16.312 -25.266 8.82 1 85.31 462 GLN A N 1
ATOM 3503 C CA . GLN A 1 462 ? 15.125 -25.156 7.973 1 85.31 462 GLN A CA 1
ATOM 3504 C C . GLN A 1 462 ? 13.883 -25.688 8.672 1 85.31 462 GLN A C 1
ATOM 3506 O O . GLN A 1 462 ? 13.914 -26.797 9.227 1 85.31 462 GLN A O 1
ATOM 3511 N N . GLN A 1 463 ? 12.898 -24.875 8.703 1 93.81 463 GLN A N 1
ATOM 3512 C CA . GLN A 1 463 ? 11.578 -25.281 9.18 1 93.81 463 GLN A CA 1
ATOM 3513 C C . GLN A 1 463 ? 10.508 -25.031 8.117 1 93.81 463 GLN A C 1
ATOM 3515 O O . GLN A 1 463 ? 10.031 -23.906 7.953 1 93.81 463 GLN A O 1
ATOM 3520 N N . ILE A 1 464 ? 10.172 -26.156 7.418 1 97.38 464 ILE A N 1
ATOM 3521 C CA . ILE A 1 464 ? 9.164 -26.078 6.367 1 97.38 464 ILE A CA 1
ATOM 3522 C C . ILE A 1 464 ? 7.777 -26.328 6.957 1 97.38 464 ILE A C 1
ATOM 3524 O O . ILE A 1 464 ? 7.512 -27.406 7.492 1 97.38 464 ILE A O 1
ATOM 3528 N N . SER A 1 465 ? 6.918 -25.359 6.832 1 97.12 465 SER A N 1
ATOM 3529 C CA . SER A 1 465 ? 5.598 -25.484 7.445 1 97.12 465 SER A CA 1
ATOM 3530 C C . SER A 1 465 ? 4.527 -25.781 6.402 1 97.12 465 SER A C 1
ATOM 3532 O O . SER A 1 465 ? 3.426 -26.219 6.746 1 97.12 465 SER A O 1
ATOM 3534 N N . GLU A 1 466 ? 4.73 -25.516 5.156 1 97.69 466 GLU A N 1
ATOM 3535 C CA . GLU A 1 466 ? 3.863 -25.797 4.02 1 97.69 466 GLU A CA 1
ATOM 3536 C C . GLU A 1 466 ? 4.672 -26.281 2.816 1 97.69 466 GLU A C 1
ATOM 3538 O O . GLU A 1 466 ? 5.773 -25.781 2.564 1 97.69 466 GLU A O 1
ATOM 3543 N N . PHE A 1 467 ? 4.098 -27.188 2.086 1 98.31 467 PHE A N 1
ATOM 3544 C CA . PHE A 1 467 ? 4.762 -27.797 0.936 1 98.31 467 PHE A CA 1
ATOM 3545 C C . PHE A 1 467 ? 3.74 -28.25 -0.099 1 98.31 467 PHE A C 1
ATOM 3547 O O . PHE A 1 467 ? 2.904 -29.109 0.187 1 98.31 467 PHE A O 1
ATOM 3554 N N . ARG A 1 468 ? 3.805 -27.656 -1.307 1 98 468 ARG A N 1
ATOM 3555 C CA . ARG A 1 468 ? 2.834 -27.969 -2.35 1 98 468 ARG A CA 1
ATOM 3556 C C . ARG A 1 468 ? 3.529 -28.25 -3.678 1 98 468 ARG A C 1
ATOM 3558 O O . ARG A 1 468 ? 4.309 -27.422 -4.164 1 98 468 ARG A O 1
ATOM 3565 N N . VAL A 1 469 ? 3.166 -29.344 -4.258 1 97.06 469 VAL A N 1
ATOM 3566 C CA . VAL A 1 469 ? 3.652 -29.688 -5.59 1 97.06 469 VAL A CA 1
ATOM 3567 C C . VAL A 1 469 ? 2.742 -29.062 -6.648 1 97.06 469 VAL A C 1
ATOM 3569 O O . VAL A 1 469 ? 1.516 -29.125 -6.527 1 97.06 469 VAL A O 1
ATOM 3572 N N . ASP A 1 470 ? 3.34 -28.5 -7.617 1 94.81 470 ASP A N 1
ATOM 3573 C CA . ASP A 1 470 ? 2.525 -27.891 -8.664 1 94.81 470 ASP A CA 1
ATOM 3574 C C . ASP A 1 470 ? 1.808 -28.953 -9.492 1 94.81 470 ASP A C 1
ATOM 3576 O O . ASP A 1 470 ? 2.281 -30.078 -9.602 1 94.81 470 ASP A O 1
ATOM 3580 N N . PRO A 1 471 ? 0.731 -28.609 -10.164 1 90.75 471 PRO A N 1
ATOM 3581 C CA . PRO A 1 471 ? -0.099 -29.594 -10.852 1 90.75 471 PRO A CA 1
ATOM 3582 C C . PRO A 1 471 ? 0.652 -30.312 -11.969 1 90.75 471 PRO A C 1
ATOM 3584 O O . PRO A 1 471 ? 0.246 -31.406 -12.383 1 90.75 471 PRO A O 1
ATOM 3587 N N . SER A 1 472 ? 1.717 -29.703 -12.445 1 92.06 472 SER A N 1
ATOM 3588 C CA . SER A 1 472 ? 2.496 -30.359 -13.492 1 92.06 472 SER A CA 1
ATOM 3589 C C . SER A 1 472 ? 3.564 -31.281 -12.891 1 92.06 472 SER A C 1
ATOM 3591 O O . SER A 1 472 ? 4.18 -32.062 -13.602 1 92.06 472 SER A O 1
ATOM 3593 N N . GLY A 1 473 ? 3.801 -31.109 -11.641 1 94.31 473 GLY A N 1
ATOM 3594 C CA . GLY A 1 473 ? 4.82 -31.906 -10.977 1 94.31 473 GLY A CA 1
ATOM 3595 C C . GLY A 1 473 ? 6.23 -31.422 -11.242 1 94.31 473 GLY A C 1
ATOM 3596 O O . GLY A 1 473 ? 7.199 -32.156 -11.023 1 94.31 473 GLY A O 1
ATOM 3597 N N . THR A 1 474 ? 6.363 -30.172 -11.641 1 96 474 THR A N 1
ATOM 3598 C CA . THR A 1 474 ? 7.66 -29.672 -12.086 1 96 474 THR A CA 1
ATOM 3599 C C . THR A 1 474 ? 8.289 -28.781 -11.016 1 96 474 THR A C 1
ATOM 3601 O O . THR A 1 474 ? 9.516 -28.672 -10.93 1 96 474 THR A O 1
ATOM 3604 N N . GLN A 1 475 ? 7.473 -28.172 -10.258 1 96.94 475 GLN A N 1
ATOM 3605 C CA . GLN A 1 475 ? 7.945 -27.266 -9.211 1 96.94 475 GLN A CA 1
ATOM 3606 C C . GLN A 1 475 ? 7.219 -27.516 -7.898 1 96.94 475 GLN A C 1
ATOM 3608 O O . GLN A 1 475 ? 6.172 -28.172 -7.875 1 96.94 475 GLN A O 1
ATOM 3613 N N . VAL A 1 476 ? 7.875 -27.031 -6.832 1 98.12 476 VAL A N 1
ATOM 3614 C CA . VAL A 1 476 ? 7.238 -27.031 -5.52 1 98.12 476 VAL A CA 1
ATOM 3615 C C . VAL A 1 476 ? 7.25 -25.625 -4.945 1 98.12 476 VAL A C 1
ATOM 3617 O O . VAL A 1 476 ? 8.172 -24.844 -5.203 1 98.12 476 VAL A O 1
ATOM 3620 N N . ALA A 1 477 ? 6.215 -25.281 -4.273 1 98.25 477 ALA A N 1
ATOM 3621 C CA . ALA A 1 477 ? 6.141 -24.094 -3.432 1 98.25 477 ALA A CA 1
ATOM 3622 C C . ALA A 1 477 ? 6.121 -24.469 -1.951 1 98.25 477 ALA A C 1
ATOM 3624 O O . ALA A 1 477 ? 5.477 -25.438 -1.558 1 98.25 477 ALA A O 1
ATOM 3625 N N . MET A 1 478 ? 6.867 -23.688 -1.108 1 98.25 478 MET A N 1
ATOM 3626 C CA . MET A 1 478 ? 6.93 -24.016 0.312 1 98.25 478 MET A CA 1
ATOM 3627 C C . MET A 1 478 ? 7.039 -22.75 1.162 1 98.25 478 MET A C 1
ATOM 3629 O O . MET A 1 478 ? 7.43 -21.703 0.665 1 98.25 478 MET A O 1
ATOM 3633 N N . ILE A 1 479 ? 6.586 -22.844 2.318 1 98 479 ILE A N 1
ATOM 3634 C CA . ILE A 1 479 ? 6.879 -21.859 3.354 1 98 479 ILE A CA 1
ATOM 3635 C C . ILE A 1 479 ? 7.941 -22.406 4.305 1 98 479 ILE A C 1
ATOM 3637 O O . ILE A 1 479 ? 7.695 -23.375 5.023 1 98 479 ILE A O 1
ATOM 3641 N N . ALA A 1 480 ? 9.109 -21.859 4.246 1 96.88 480 ALA A N 1
ATOM 3642 C CA . ALA A 1 480 ? 10.234 -22.234 5.098 1 96.88 480 ALA A CA 1
ATOM 3643 C C . ALA A 1 480 ? 10.727 -21.047 5.918 1 96.88 480 ALA A C 1
ATOM 3645 O O . ALA A 1 480 ? 11.039 -19.984 5.367 1 96.88 480 ALA A O 1
ATOM 3646 N N . ASN A 1 481 ? 10.781 -21.203 7.23 1 94.62 481 ASN A N 1
ATOM 3647 C CA . ASN A 1 481 ? 11.164 -20.125 8.133 1 94.62 481 ASN A CA 1
ATOM 3648 C C . ASN A 1 481 ? 10.336 -18.859 7.883 1 94.62 481 ASN A C 1
ATOM 3650 O O . ASN A 1 481 ? 10.891 -17.766 7.77 1 94.62 481 ASN A O 1
ATOM 3654 N N . 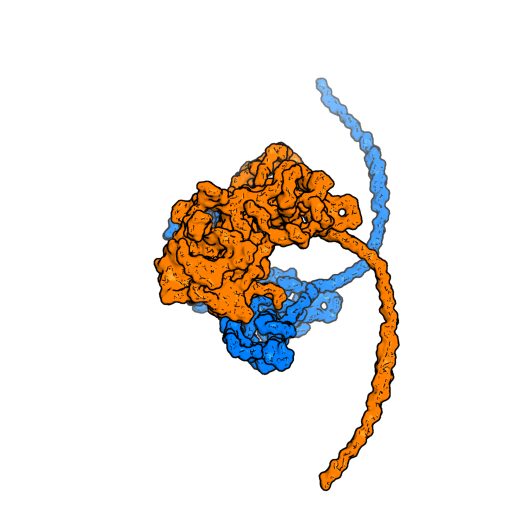ALA A 1 482 ? 9.102 -19.062 7.574 1 92.94 482 ALA A N 1
ATOM 3655 C CA . ALA A 1 482 ? 8.102 -18.016 7.453 1 92.94 482 ALA A CA 1
ATOM 3656 C C . ALA A 1 482 ? 8.305 -17.203 6.176 1 92.94 482 ALA A C 1
ATOM 3658 O O . ALA A 1 482 ? 7.93 -16.031 6.109 1 92.94 482 ALA A O 1
ATOM 3659 N N . GLN A 1 483 ? 8.969 -17.859 5.234 1 94.56 483 GLN A N 1
ATOM 3660 C CA . GLN A 1 483 ? 9.164 -17.234 3.93 1 94.56 483 GLN A CA 1
ATOM 3661 C C . GLN A 1 483 ? 8.742 -18.172 2.805 1 94.56 483 GLN A C 1
ATOM 3663 O O . GLN A 1 483 ? 8.781 -19.391 2.961 1 94.56 483 GLN A O 1
ATOM 3668 N N . VAL A 1 484 ? 8.359 -17.594 1.704 1 96.94 484 VAL A N 1
ATOM 3669 C CA . VAL A 1 484 ? 7.891 -18.391 0.568 1 96.94 484 VAL A CA 1
ATOM 3670 C C . VAL A 1 484 ? 9.062 -18.719 -0.349 1 96.94 484 VAL A C 1
ATOM 3672 O O . VAL A 1 484 ? 9.844 -17.828 -0.714 1 96.94 484 VAL A O 1
ATOM 3675 N N . TYR A 1 485 ? 9.195 -20 -0.694 1 97.12 485 TYR A N 1
ATOM 3676 C CA . TYR A 1 485 ? 10.203 -20.469 -1.633 1 97.12 485 TYR A CA 1
ATOM 3677 C C . TYR A 1 485 ? 9.578 -21.328 -2.732 1 97.12 485 TYR A C 1
ATOM 3679 O O . TYR A 1 485 ? 8.562 -21.984 -2.51 1 97.12 485 TYR A O 1
ATOM 3687 N N . ILE A 1 486 ? 10.164 -21.266 -3.857 1 97.31 486 ILE A N 1
ATOM 3688 C CA . ILE A 1 486 ? 9.852 -22.172 -4.961 1 97.31 486 ILE A CA 1
ATOM 3689 C C . ILE A 1 486 ? 11.109 -22.922 -5.391 1 97.31 486 ILE A C 1
ATOM 3691 O O . ILE A 1 486 ? 12.211 -22.359 -5.344 1 97.31 486 ILE A O 1
ATOM 3695 N N . ALA A 1 487 ? 10.984 -24.156 -5.742 1 97.81 487 ALA A N 1
ATOM 3696 C CA . ALA A 1 487 ? 12.094 -24.953 -6.25 1 97.81 487 ALA A CA 1
ATOM 3697 C C . ALA A 1 487 ? 11.641 -25.859 -7.395 1 97.81 487 ALA A C 1
ATOM 3699 O O . ALA A 1 487 ? 10.453 -26.141 -7.535 1 97.81 487 ALA A O 1
ATOM 3700 N N . THR A 1 488 ? 12.57 -26.219 -8.211 1 98 488 THR A N 1
ATOM 3701 C CA . THR A 1 488 ? 12.305 -27.125 -9.328 1 98 488 THR A CA 1
ATOM 3702 C C . THR A 1 488 ? 12.609 -28.562 -8.938 1 98 488 THR A C 1
ATOM 3704 O O . THR A 1 488 ? 13.609 -28.844 -8.266 1 98 488 THR A O 1
ATOM 3707 N N . ILE A 1 489 ? 11.758 -29.469 -9.336 1 97.75 489 ILE A N 1
ATOM 3708 C CA . ILE A 1 489 ? 11.945 -30.891 -9.07 1 97.75 489 ILE A CA 1
ATOM 3709 C C . ILE A 1 489 ? 12.828 -31.516 -10.148 1 97.75 489 ILE A C 1
ATOM 3711 O O . ILE A 1 489 ? 12.5 -31.453 -11.336 1 97.75 489 ILE A O 1
ATOM 3715 N N . GLU A 1 490 ? 13.922 -32.031 -9.758 1 96.44 490 GLU A N 1
ATOM 3716 C CA . GLU A 1 490 ? 14.781 -32.812 -10.641 1 96.44 490 GLU A CA 1
ATOM 3717 C C . GLU A 1 490 ? 14.609 -34.281 -10.406 1 96.44 490 GLU A C 1
ATOM 3719 O O . GLU A 1 490 ? 14.875 -34.781 -9.305 1 96.44 490 GLU A O 1
ATOM 3724 N N . ARG A 1 491 ? 14.227 -34.938 -11.445 1 93.19 491 ARG A N 1
ATOM 3725 C CA . ARG A 1 491 ? 13.977 -36.375 -11.359 1 93.19 491 ARG A CA 1
ATOM 3726 C C . ARG A 1 491 ? 15.227 -37.188 -11.734 1 93.19 491 ARG A C 1
ATOM 3728 O O . ARG A 1 491 ? 16.031 -36.719 -12.547 1 93.19 491 ARG A O 1
ATOM 3735 N N . SER A 1 492 ? 15.359 -38.188 -11.008 1 88.19 492 SER A N 1
ATOM 3736 C CA . SER A 1 492 ? 16.438 -39.094 -11.328 1 88.19 492 SER A CA 1
ATOM 3737 C C . SER A 1 492 ? 16.016 -40.531 -11.148 1 88.19 492 SER A C 1
ATOM 3739 O O . SER A 1 492 ? 15.195 -40.844 -10.281 1 88.19 492 SER A O 1
ATOM 3741 N N . GLU A 1 493 ? 16.516 -41.406 -12.016 1 81.31 493 GLU A N 1
ATOM 3742 C CA . GLU A 1 493 ? 16.234 -42.844 -11.906 1 81.31 493 GLU A CA 1
ATOM 3743 C C . GLU A 1 493 ? 17.188 -43.5 -10.922 1 81.31 493 GLU A C 1
ATOM 3745 O O . GLU A 1 493 ? 16.828 -44.531 -10.297 1 81.31 493 GLU A O 1
ATOM 3750 N N . SER A 1 494 ? 18.297 -43.094 -10.797 1 82.25 494 SER A N 1
ATOM 3751 C CA . SER A 1 494 ? 19.328 -43.781 -10.039 1 82.25 494 SER A CA 1
ATOM 3752 C C . SER A 1 494 ? 19.625 -43.094 -8.719 1 82.25 494 SER A C 1
ATOM 3754 O O . SER A 1 494 ? 20.266 -43.656 -7.832 1 82.25 494 SER A O 1
ATOM 3756 N N . LYS A 1 495 ? 19.266 -41.875 -8.641 1 78.81 495 LYS A N 1
ATOM 3757 C CA . LYS A 1 495 ? 19.484 -41.062 -7.445 1 78.81 495 LYS A CA 1
ATOM 3758 C C . LYS A 1 495 ? 18.156 -40.562 -6.879 1 78.81 495 LYS A C 1
ATOM 3760 O O . LYS A 1 495 ? 17.125 -40.625 -7.555 1 78.81 495 LYS A O 1
ATOM 3765 N N . PRO A 1 496 ? 18.25 -40.188 -5.656 1 85.75 496 PRO A N 1
ATOM 3766 C CA . PRO A 1 496 ? 17.062 -39.531 -5.125 1 85.75 496 PRO A CA 1
ATOM 3767 C C . PRO A 1 496 ? 16.656 -38.281 -5.938 1 85.75 496 PRO A C 1
ATOM 3769 O O . PRO A 1 496 ? 17.516 -37.625 -6.527 1 85.75 496 PRO A O 1
ATOM 3772 N N . TRP A 1 497 ? 15.367 -38.094 -6.023 1 95.88 497 TRP A N 1
ATOM 3773 C CA . TRP A 1 497 ? 14.891 -36.844 -6.594 1 95.88 497 TRP A CA 1
ATOM 3774 C C . TRP A 1 497 ? 15.461 -35.656 -5.832 1 95.88 497 TRP A C 1
ATOM 3776 O O . TRP A 1 497 ? 15.867 -35.781 -4.672 1 95.88 497 TRP A O 1
ATOM 3786 N N . LYS A 1 498 ? 15.578 -34.531 -6.484 1 97.31 498 LYS A N 1
ATOM 3787 C CA . LYS A 1 498 ? 16.234 -33.375 -5.895 1 97.31 498 LYS A CA 1
ATOM 3788 C C . LYS A 1 498 ? 15.406 -32.094 -6.125 1 97.31 498 LYS A C 1
ATOM 3790 O O . LYS A 1 498 ? 14.797 -31.938 -7.184 1 97.31 498 LYS A O 1
ATOM 3795 N N . LEU A 1 499 ? 15.312 -31.281 -5.062 1 97.44 499 LEU A N 1
ATOM 3796 C CA . LEU A 1 499 ? 14.836 -29.906 -5.238 1 97.44 499 LEU A CA 1
ATOM 3797 C C . LEU A 1 499 ? 15.992 -28.969 -5.586 1 97.44 499 LEU A C 1
ATOM 3799 O O . LEU A 1 499 ? 16.906 -28.781 -4.785 1 97.44 499 LEU A O 1
ATOM 3803 N N . THR A 1 500 ? 15.875 -28.375 -6.77 1 97.12 500 THR A N 1
ATOM 3804 C CA . THR A 1 500 ? 16.984 -27.578 -7.258 1 97.12 500 THR A CA 1
ATOM 3805 C C . THR A 1 500 ? 16.547 -26.125 -7.484 1 97.12 500 THR A C 1
ATOM 3807 O O . THR A 1 500 ? 15.352 -25.844 -7.59 1 97.12 500 THR A O 1
ATOM 3810 N N . TYR A 1 501 ? 17.484 -25.219 -7.387 1 95.5 501 TYR A N 1
ATOM 3811 C CA . TYR A 1 501 ? 17.328 -23.781 -7.648 1 95.5 501 TYR A CA 1
ATOM 3812 C C . TYR A 1 501 ? 16.25 -23.188 -6.766 1 95.5 501 TYR A C 1
ATOM 3814 O O . TYR A 1 501 ? 15.336 -22.516 -7.258 1 95.5 501 TYR A O 1
ATOM 3822 N N . PRO A 1 502 ? 16.391 -23.406 -5.469 1 96.19 502 PRO A N 1
ATOM 3823 C CA . PRO A 1 502 ? 15.43 -22.734 -4.594 1 96.19 502 PRO A CA 1
ATOM 3824 C C . PRO A 1 502 ? 15.531 -21.203 -4.68 1 96.19 502 PRO A C 1
ATOM 3826 O O . PRO A 1 502 ? 16.641 -20.656 -4.727 1 96.19 502 PRO A O 1
ATOM 3829 N N . ARG A 1 503 ? 14.422 -20.562 -4.738 1 94.69 503 ARG A N 1
ATOM 3830 C CA . ARG A 1 503 ? 14.391 -19.094 -4.82 1 94.69 503 ARG A CA 1
ATOM 3831 C C . ARG A 1 503 ? 13.312 -18.516 -3.912 1 94.69 503 ARG A C 1
ATOM 3833 O O . ARG A 1 503 ? 12.203 -19.062 -3.84 1 94.69 503 ARG A O 1
ATOM 3840 N N . ARG A 1 504 ? 13.656 -17.5 -3.287 1 94.44 504 ARG A N 1
ATOM 3841 C CA . ARG A 1 504 ? 12.734 -16.844 -2.377 1 94.44 504 ARG A CA 1
ATOM 3842 C C . ARG A 1 504 ? 11.797 -15.906 -3.133 1 94.44 504 ARG A C 1
ATOM 3844 O O . ARG A 1 504 ? 12.234 -15.172 -4.023 1 94.44 504 ARG A O 1
ATOM 3851 N N . ILE A 1 505 ? 10.555 -15.984 -2.848 1 94.69 505 ILE A N 1
ATOM 3852 C CA . ILE A 1 505 ? 9.562 -15.039 -3.342 1 94.69 505 ILE A CA 1
ATOM 3853 C C . ILE A 1 505 ? 9.273 -13.984 -2.27 1 94.69 505 ILE A C 1
ATOM 3855 O O . ILE A 1 505 ? 8.734 -14.305 -1.208 1 94.69 505 ILE A O 1
ATOM 3859 N N . ALA A 1 506 ? 9.609 -12.742 -2.578 1 89 506 ALA A N 1
ATOM 3860 C CA . ALA A 1 506 ? 9.484 -11.672 -1.59 1 89 506 ALA A CA 1
ATOM 3861 C C . ALA A 1 506 ? 8.047 -11.18 -1.499 1 89 506 ALA A C 1
ATOM 3863 O O . ALA A 1 506 ? 7.379 -11 -2.521 1 89 506 ALA A O 1
ATOM 3864 N N . LEU A 1 507 ? 7.535 -11.031 -0.284 1 88.31 507 LEU A N 1
ATOM 3865 C CA . LEU A 1 507 ? 6.273 -10.359 0.011 1 88.31 507 LEU A CA 1
ATOM 3866 C C . LEU A 1 507 ? 6.523 -9 0.662 1 88.31 507 LEU A C 1
ATOM 3868 O O . LEU A 1 507 ? 7.66 -8.672 1.009 1 88.31 507 LEU A O 1
ATOM 3872 N N . SER A 1 508 ? 5.473 -8.164 0.708 1 83.19 508 SER A N 1
ATOM 3873 C CA . SER A 1 508 ? 5.566 -6.84 1.321 1 83.19 508 SER A CA 1
ATOM 3874 C C . SER A 1 508 ? 6.023 -6.938 2.771 1 83.19 508 SER A C 1
ATOM 3876 O O . SER A 1 508 ? 5.809 -7.957 3.432 1 83.19 508 SER A O 1
ATOM 3878 N N . GLU A 1 509 ? 6.652 -5.848 3.201 1 76.62 509 GLU A N 1
ATOM 3879 C CA . GLU A 1 509 ? 7.117 -5.785 4.582 1 76.62 509 GLU A CA 1
ATOM 3880 C C . GLU A 1 509 ? 5.961 -5.969 5.562 1 76.62 509 GLU A C 1
ATOM 3882 O O . GLU A 1 509 ? 4.891 -5.391 5.379 1 76.62 509 GLU A O 1
ATOM 3887 N N . GLY A 1 510 ? 6.203 -6.875 6.512 1 78.75 510 GLY A N 1
ATOM 3888 C CA . GLY A 1 510 ? 5.219 -7.078 7.559 1 78.75 510 GLY A CA 1
ATOM 3889 C C . GLY A 1 510 ? 4.25 -8.203 7.262 1 78.75 510 GLY A C 1
ATOM 3890 O O . GLY A 1 510 ? 3.471 -8.609 8.125 1 78.75 510 GLY A O 1
ATOM 3891 N N . VAL A 1 511 ? 4.309 -8.844 6.098 1 86.69 511 VAL A N 1
ATOM 3892 C CA . VAL A 1 511 ? 3.404 -9.93 5.734 1 86.69 511 VAL A CA 1
ATOM 3893 C C . VAL A 1 511 ? 4 -11.266 6.16 1 86.69 511 VAL A C 1
ATOM 3895 O O . VAL A 1 511 ? 5.156 -11.562 5.855 1 86.69 511 VAL A O 1
ATOM 3898 N N . SER A 1 512 ? 3.242 -12.062 6.863 1 92.44 512 SER A N 1
ATOM 3899 C CA . SER A 1 512 ? 3.633 -13.398 7.301 1 92.44 512 SER A CA 1
ATOM 3900 C C . SER A 1 512 ? 2.771 -14.469 6.645 1 92.44 512 SER A C 1
ATOM 3902 O O . SER A 1 512 ? 1.615 -14.664 7.023 1 92.44 512 SER A O 1
ATOM 3904 N N . PRO A 1 513 ? 3.357 -15.227 5.742 1 97.06 513 PRO A N 1
ATOM 3905 C CA . PRO A 1 513 ? 2.574 -16.266 5.078 1 97.06 513 PRO A CA 1
ATOM 3906 C C . PRO A 1 513 ? 2.293 -17.469 5.984 1 97.06 513 PRO A C 1
ATOM 3908 O O . PRO A 1 513 ? 3.148 -17.844 6.789 1 97.06 513 PRO A O 1
ATOM 3911 N N . LEU A 1 514 ? 1.079 -18.031 5.852 1 97.38 514 LEU A N 1
ATOM 3912 C CA . LEU A 1 514 ? 0.665 -19.156 6.68 1 97.38 514 LEU A CA 1
ATOM 3913 C C . LEU A 1 514 ? 0.349 -20.375 5.816 1 97.38 514 LEU A C 1
ATOM 3915 O O . LEU A 1 514 ? 0.538 -21.516 6.254 1 97.38 514 LEU A O 1
ATOM 3919 N N . SER A 1 515 ? -0.199 -20.156 4.699 1 97.44 515 SER A N 1
ATOM 3920 C CA . SER A 1 515 ? -0.612 -21.234 3.803 1 97.44 515 SER A CA 1
ATOM 3921 C C . SER A 1 515 ? -0.445 -20.828 2.342 1 97.44 515 SER A C 1
ATOM 3923 O O . SER A 1 515 ? -0.31 -19.641 2.031 1 97.44 515 SER A O 1
ATOM 3925 N N . LEU A 1 516 ? -0.323 -21.797 1.467 1 97.94 516 LEU A N 1
ATOM 3926 C CA . LEU A 1 516 ? -0.25 -21.484 0.042 1 97.94 516 LEU A CA 1
ATOM 3927 C C . LEU A 1 516 ? -0.824 -22.641 -0.788 1 97.94 516 LEU A C 1
ATOM 3929 O O . LEU A 1 516 ? -0.954 -23.766 -0.298 1 97.94 516 LEU A O 1
ATOM 3933 N N . THR A 1 517 ? -1.266 -22.359 -1.94 1 97.31 517 THR A N 1
ATOM 3934 C CA . THR A 1 517 ? -1.734 -23.328 -2.92 1 97.31 517 THR A CA 1
ATOM 3935 C C . THR A 1 517 ? -1.418 -22.875 -4.34 1 97.31 517 THR A C 1
ATOM 3937 O O . THR A 1 517 ? -1.276 -21.672 -4.59 1 97.31 517 THR A O 1
ATOM 3940 N N . TRP A 1 518 ? -1.18 -23.844 -5.141 1 96.38 518 TRP A N 1
ATOM 3941 C CA . TRP A 1 518 ? -1.101 -23.516 -6.562 1 96.38 518 TRP A CA 1
ATOM 3942 C C . TRP A 1 518 ? -2.486 -23.234 -7.133 1 96.38 518 TRP A C 1
ATOM 3944 O O . TRP A 1 518 ? -3.455 -23.906 -6.793 1 96.38 518 TRP A O 1
ATOM 3954 N N . SER A 1 519 ? -2.553 -22.219 -7.973 1 94.94 519 SER A N 1
ATOM 3955 C CA . SER A 1 519 ? -3.787 -21.812 -8.641 1 94.94 519 SER A CA 1
ATOM 3956 C C . SER A 1 519 ? -3.645 -21.875 -10.156 1 94.94 519 SER A C 1
ATOM 3958 O O . SER A 1 519 ? -2.607 -22.297 -10.672 1 94.94 519 SER A O 1
ATOM 3960 N N . ALA A 1 520 ? -4.691 -21.516 -10.844 1 90.19 520 ALA A N 1
ATOM 3961 C CA . ALA A 1 520 ? -4.703 -21.578 -12.297 1 90.19 520 ALA A CA 1
ATOM 3962 C C . ALA A 1 520 ? -3.492 -20.859 -12.883 1 90.19 520 ALA A C 1
ATOM 3964 O O . ALA A 1 520 ? -3.035 -19.844 -12.336 1 90.19 520 ALA A O 1
ATOM 3965 N N . ASN A 1 521 ? -2.963 -21.391 -13.984 1 87.19 521 ASN A N 1
ATOM 3966 C CA . ASN A 1 521 ? -1.816 -20.859 -14.719 1 87.19 521 ASN A CA 1
ATOM 3967 C C . ASN A 1 521 ? -0.559 -20.859 -13.852 1 87.19 521 ASN A C 1
ATOM 3969 O O . ASN A 1 521 ? 0.289 -19.969 -13.992 1 87.19 521 ASN A O 1
ATOM 3973 N N . GLN A 1 522 ? -0.573 -21.734 -12.891 1 90.38 522 GLN A N 1
ATOM 3974 C CA . GLN A 1 522 ? 0.562 -21.984 -12.016 1 90.38 522 GLN A CA 1
ATOM 3975 C C . GLN A 1 522 ? 0.957 -20.734 -11.242 1 90.38 522 GLN A C 1
ATOM 3977 O O . GLN A 1 522 ? 2.143 -20.406 -11.141 1 90.38 522 GLN A O 1
ATOM 3982 N N . THR A 1 523 ? 0.002 -20.016 -10.867 1 95.5 523 THR A N 1
ATOM 3983 C CA . THR A 1 523 ? 0.194 -18.969 -9.875 1 95.5 523 THR A CA 1
ATOM 3984 C C . THR A 1 523 ? 0.065 -19.516 -8.461 1 95.5 523 THR A C 1
ATOM 3986 O O . THR A 1 523 ? -0.305 -20.672 -8.273 1 95.5 523 THR A O 1
ATOM 3989 N N . ILE A 1 524 ? 0.488 -18.703 -7.5 1 97.62 524 ILE A N 1
ATOM 3990 C CA . ILE A 1 524 ? 0.421 -19.156 -6.113 1 97.62 524 ILE A CA 1
ATOM 3991 C C . ILE A 1 524 ? -0.462 -18.203 -5.309 1 97.62 524 ILE A C 1
ATOM 3993 O O . ILE A 1 524 ? -0.294 -16.984 -5.371 1 97.62 524 ILE A O 1
ATOM 3997 N N . THR A 1 525 ? -1.41 -18.766 -4.633 1 97.69 525 THR A N 1
ATOM 3998 C CA . THR A 1 525 ? -2.232 -18.016 -3.682 1 97.69 525 THR A CA 1
ATOM 3999 C C . THR A 1 525 ? -1.74 -18.25 -2.254 1 97.69 525 THR A C 1
ATOM 4001 O O . THR A 1 525 ? -1.462 -19.375 -1.86 1 97.69 525 THR A O 1
ATOM 4004 N N . ILE A 1 526 ? -1.626 -17.156 -1.502 1 98.19 526 ILE A N 1
ATOM 4005 C CA . ILE A 1 526 ? -1.062 -17.219 -0.157 1 98.19 526 ILE A CA 1
ATOM 4006 C C . ILE A 1 526 ? -2.068 -16.672 0.851 1 98.19 526 ILE A C 1
ATOM 4008 O O . ILE A 1 526 ? -2.656 -15.609 0.634 1 98.19 526 ILE A O 1
ATOM 4012 N N . GLY A 1 527 ? -2.332 -17.469 1.923 1 98.12 527 GLY A N 1
ATOM 4013 C CA . GLY A 1 527 ? -2.994 -16.969 3.115 1 98.12 527 GLY A CA 1
ATOM 4014 C C . GLY A 1 527 ? -2.025 -16.469 4.172 1 98.12 527 GLY A C 1
ATOM 4015 O O . GLY A 1 527 ? -0.996 -17.094 4.422 1 98.12 527 GLY A O 1
ATOM 4016 N N . ALA A 1 528 ? -2.371 -15.328 4.789 1 96.25 528 ALA A N 1
ATOM 4017 C CA . ALA A 1 528 ? -1.429 -14.711 5.715 1 96.25 528 ALA A CA 1
ATOM 4018 C C . ALA A 1 528 ? -2.111 -14.352 7.035 1 96.25 528 ALA A C 1
ATOM 4020 O O . ALA A 1 528 ? -3.314 -14.57 7.195 1 96.25 528 ALA A O 1
ATOM 4021 N N . PHE A 1 529 ? -1.411 -13.867 8.094 1 90.31 529 PHE A N 1
ATOM 4022 C CA . PHE A 1 529 ? -1.87 -13.5 9.422 1 90.31 529 PHE A CA 1
ATOM 4023 C C . PHE A 1 529 ? -2.512 -12.117 9.414 1 90.31 529 PHE A C 1
ATOM 4025 O O . PHE A 1 529 ? -3.551 -11.906 10.039 1 90.31 529 PHE A O 1
ATOM 4032 N N . GLY A 1 530 ? -2.186 -11.148 8.766 1 81.56 530 GLY A N 1
ATOM 4033 C CA . GLY A 1 530 ? -2.477 -9.734 8.922 1 81.56 530 GLY A CA 1
ATOM 4034 C C . GLY A 1 530 ? -3.842 -9.344 8.383 1 81.56 530 GLY A C 1
ATOM 4035 O O . GLY A 1 530 ? -4.359 -9.977 7.461 1 81.56 530 GLY A O 1
ATOM 4036 N N . TYR A 1 531 ? -4.441 -8.227 9.031 1 82.94 531 TYR A N 1
ATOM 4037 C CA . TYR A 1 531 ? -5.777 -7.75 8.688 1 82.94 531 TYR A CA 1
ATOM 4038 C C . TYR A 1 531 ? -5.738 -6.879 7.434 1 82.94 531 TYR A C 1
ATOM 4040 O O . TYR A 1 531 ? -6.727 -6.793 6.699 1 82.94 531 TYR A O 1
ATOM 4048 N N . GLU A 1 532 ? -4.637 -6.254 7.227 1 84.5 532 GLU A N 1
ATOM 4049 C CA . GLU A 1 532 ? -4.574 -5.301 6.125 1 84.5 532 GLU A CA 1
ATOM 4050 C C . GLU A 1 532 ? -4.551 -6.02 4.777 1 84.5 532 GLU A C 1
ATOM 4052 O O . GLU A 1 532 ? -5.219 -5.594 3.83 1 84.5 532 GLU A O 1
ATOM 4057 N N . SER A 1 533 ? -3.797 -7.152 4.738 1 90.31 533 SER A N 1
ATOM 4058 C CA . SER A 1 533 ? -3.66 -7.91 3.498 1 90.31 533 SER A CA 1
ATOM 4059 C C . SER A 1 533 ? -3.533 -9.406 3.775 1 90.31 533 SER A C 1
ATOM 4061 O O . SER A 1 533 ? -2.465 -9.984 3.58 1 90.31 533 SER A O 1
ATOM 4063 N N . PRO A 1 534 ? -4.641 -10.062 4.02 1 94.06 534 PRO A N 1
ATOM 4064 C CA . PRO A 1 534 ? -4.59 -11.461 4.449 1 94.06 534 PRO A CA 1
ATOM 4065 C C . PRO A 1 534 ? -4.426 -12.43 3.281 1 94.06 534 PRO A C 1
ATOM 4067 O O . PRO A 1 534 ? -4.145 -13.617 3.492 1 94.06 534 PRO A O 1
ATOM 4070 N N . MET A 1 535 ? -4.621 -11.992 2.092 1 96.31 535 MET A N 1
ATOM 4071 C CA . MET A 1 535 ? -4.559 -12.852 0.916 1 96.31 535 MET A CA 1
ATOM 4072 C C . MET A 1 535 ? -3.686 -12.234 -0.17 1 96.31 535 MET A C 1
ATOM 4074 O O . MET A 1 535 ? -3.781 -11.031 -0.438 1 96.31 535 MET A O 1
ATOM 4078 N N . TRP A 1 536 ? -2.895 -13.156 -0.767 1 96.69 536 TRP A N 1
ATOM 4079 C CA . TRP A 1 536 ? -1.978 -12.68 -1.795 1 96.69 536 TRP A CA 1
ATOM 4080 C C . TRP A 1 536 ? -1.95 -13.625 -2.988 1 96.69 536 TRP A C 1
ATOM 4082 O O . TRP A 1 536 ? -2.189 -14.828 -2.84 1 96.69 536 TRP A O 1
ATOM 4092 N N . ARG A 1 537 ? -1.671 -13.086 -4.133 1 96.69 537 ARG A N 1
ATOM 4093 C CA . ARG A 1 537 ? -1.261 -13.836 -5.312 1 96.69 537 ARG A CA 1
ATOM 4094 C C . ARG A 1 537 ? 0.178 -13.508 -5.699 1 96.69 537 ARG A C 1
ATOM 4096 O O . ARG A 1 537 ? 0.553 -12.336 -5.773 1 96.69 537 ARG A O 1
ATOM 4103 N N . VAL A 1 538 ? 0.951 -14.562 -5.898 1 96.75 538 VAL A N 1
ATOM 4104 C CA . VAL A 1 538 ? 2.328 -14.375 -6.344 1 96.75 538 VAL A CA 1
ATOM 4105 C C . VAL A 1 538 ? 2.594 -15.242 -7.574 1 96.75 538 VAL A C 1
ATOM 4107 O O . VAL A 1 538 ? 1.828 -16.156 -7.871 1 96.75 538 VAL A O 1
ATOM 4110 N N . TYR A 1 539 ? 3.619 -14.828 -8.289 1 95.75 539 TYR A N 1
ATOM 4111 C CA . TYR A 1 539 ? 4.023 -15.547 -9.492 1 95.75 539 TYR A CA 1
ATOM 4112 C C . TYR A 1 539 ? 5.383 -16.219 -9.297 1 95.75 539 TYR A C 1
ATOM 4114 O O . TYR A 1 539 ? 6.242 -15.68 -8.594 1 95.75 539 TYR A O 1
ATOM 4122 N N . PRO A 1 540 ? 5.543 -17.281 -9.906 1 95.31 540 PRO A N 1
ATOM 4123 C CA . PRO A 1 540 ? 6.758 -18.062 -9.656 1 95.31 540 PRO A CA 1
ATOM 4124 C C . PRO A 1 540 ? 8.031 -17.297 -9.977 1 95.31 540 PRO A C 1
ATOM 4126 O O . PRO A 1 540 ? 9.094 -17.594 -9.43 1 95.31 540 PRO A O 1
ATOM 4129 N N . ASP A 1 541 ? 8 -16.359 -10.883 1 95.5 541 ASP A N 1
ATOM 4130 C CA . ASP A 1 541 ? 9.211 -15.609 -11.211 1 95.5 541 ASP A CA 1
ATOM 4131 C C . ASP A 1 541 ? 9.531 -14.578 -10.141 1 95.5 541 ASP A C 1
ATOM 4133 O O . ASP A 1 541 ? 10.641 -14.031 -10.102 1 95.5 541 ASP A O 1
ATOM 4137 N N . GLY A 1 542 ? 8.57 -14.227 -9.297 1 95.25 542 GLY A N 1
ATOM 4138 C CA . GLY A 1 542 ? 8.797 -13.359 -8.156 1 95.25 542 GLY A CA 1
ATOM 4139 C C . GLY A 1 542 ? 8.82 -11.883 -8.523 1 95.25 542 GLY A C 1
ATOM 4140 O O . GLY A 1 542 ? 9.141 -11.039 -7.688 1 95.25 542 GLY A O 1
ATOM 4141 N N . ALA A 1 543 ? 8.438 -11.547 -9.727 1 95.94 543 ALA A N 1
ATOM 4142 C CA . ALA A 1 543 ? 8.57 -10.164 -10.188 1 95.94 543 ALA A CA 1
ATOM 4143 C C . ALA A 1 543 ? 7.48 -9.281 -9.594 1 95.94 543 ALA A C 1
ATOM 4145 O O . ALA A 1 543 ? 7.715 -8.102 -9.305 1 95.94 543 ALA A O 1
ATOM 4146 N N . THR A 1 544 ? 6.305 -9.82 -9.469 1 95 544 THR A N 1
ATOM 4147 C CA . THR A 1 544 ? 5.172 -9.039 -8.984 1 95 544 THR A CA 1
ATOM 4148 C C . THR A 1 544 ? 4.316 -9.859 -8.031 1 95 544 THR A C 1
ATOM 4150 O O . THR A 1 544 ? 4.387 -11.094 -8.023 1 95 544 THR A O 1
ATOM 4153 N N . SER A 1 545 ? 3.664 -9.273 -7.156 1 94.69 545 SER A N 1
ATOM 4154 C CA . SER A 1 545 ? 2.646 -9.828 -6.27 1 94.69 545 SER A CA 1
ATOM 4155 C C . SER A 1 545 ? 1.435 -8.906 -6.176 1 94.69 545 SER A C 1
ATOM 4157 O O . SER A 1 545 ? 1.521 -7.723 -6.512 1 94.69 545 SER A O 1
ATOM 4159 N N . SER A 1 546 ? 0.278 -9.422 -5.859 1 94.19 546 SER A N 1
ATOM 4160 C CA . SER A 1 546 ? -0.931 -8.617 -5.711 1 94.19 546 SER A CA 1
ATOM 4161 C C . SER A 1 546 ? -1.724 -9.031 -4.477 1 94.19 546 SER A C 1
ATOM 4163 O O . SER A 1 546 ? -1.74 -10.211 -4.109 1 94.19 546 SER A O 1
ATOM 4165 N N . VAL A 1 547 ? -2.34 -8.047 -3.859 1 93.88 547 VAL A N 1
ATOM 4166 C CA . VAL A 1 547 ? -3.234 -8.297 -2.734 1 93.88 547 VAL A CA 1
ATOM 4167 C C . VAL A 1 547 ? -4.613 -8.695 -3.25 1 93.88 547 VAL A C 1
ATOM 4169 O O . VAL A 1 547 ? -5.137 -8.094 -4.188 1 93.88 547 VAL A O 1
ATOM 4172 N N . LEU A 1 548 ? -5.148 -9.719 -2.648 1 94.62 548 LEU A N 1
ATOM 4173 C CA . LEU A 1 548 ? -6.492 -10.164 -3.004 1 94.62 548 LEU A CA 1
ATOM 4174 C C . LEU A 1 548 ? -7.531 -9.539 -2.082 1 94.62 548 LEU A C 1
ATOM 4176 O O . LEU A 1 548 ? -7.199 -9.062 -0.996 1 94.62 548 LEU A O 1
ATOM 4180 N N . PRO A 1 549 ? -8.883 -9.516 -2.508 1 91.25 549 PRO A N 1
ATOM 4181 C CA . PRO A 1 549 ? -9.938 -8.914 -1.685 1 91.25 549 PRO A CA 1
ATOM 4182 C C . PRO A 1 549 ? -10.023 -9.539 -0.293 1 91.25 549 PRO A C 1
ATOM 4184 O O . PRO A 1 549 ? -9.812 -10.742 -0.137 1 91.25 549 PRO A O 1
ATOM 4187 N N . LYS A 1 550 ? -10.391 -8.711 0.654 1 91.81 550 LYS A N 1
ATOM 4188 C CA . LYS A 1 550 ? -10.406 -9.203 2.027 1 91.81 550 LYS A CA 1
ATOM 4189 C C . LYS A 1 550 ? -11.797 -9.109 2.633 1 91.81 550 LYS A C 1
ATOM 4191 O O . LYS A 1 550 ? -12.016 -9.523 3.773 1 91.81 550 LYS A O 1
ATOM 4196 N N . LEU A 1 551 ? -12.727 -8.555 1.884 1 88.31 551 LEU A N 1
ATOM 4197 C CA . LEU A 1 551 ? -14.047 -8.305 2.449 1 88.31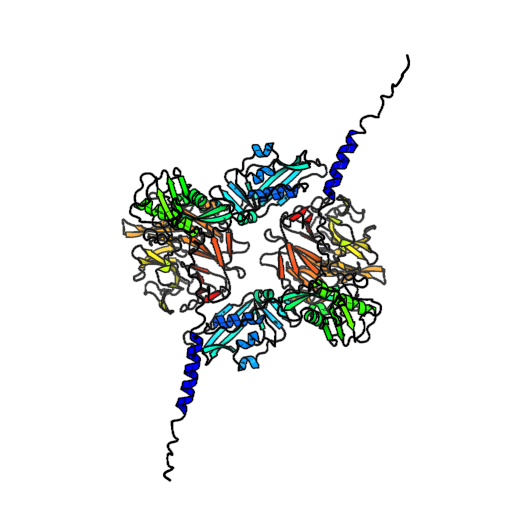 551 LEU A CA 1
ATOM 4198 C C . LEU A 1 551 ? -14.695 -9.602 2.922 1 88.31 551 LEU A C 1
ATOM 4200 O O . LEU A 1 551 ? -14.812 -10.555 2.148 1 88.31 551 LEU A O 1
ATOM 4204 N N . ASN A 1 552 ? -15.117 -9.695 4.184 1 91.06 552 ASN A N 1
ATOM 4205 C CA . ASN A 1 552 ? -15.773 -10.812 4.859 1 91.06 552 ASN A CA 1
ATOM 4206 C C . ASN A 1 552 ? -14.766 -11.852 5.336 1 91.06 552 ASN A C 1
ATOM 4208 O O . ASN A 1 552 ? -15.148 -12.906 5.836 1 91.06 552 ASN A O 1
ATOM 4212 N N . LEU A 1 553 ? -13.516 -11.562 5.188 1 92.38 553 LEU A N 1
ATOM 4213 C CA . LEU A 1 553 ? -12.5 -12.477 5.699 1 92.38 553 LEU A CA 1
ATOM 4214 C C . LEU A 1 553 ? -12.047 -12.062 7.094 1 92.38 553 LEU A C 1
ATOM 4216 O O . LEU A 1 553 ? -11.836 -10.875 7.352 1 92.38 553 LEU A O 1
ATOM 4220 N N . SER A 1 554 ? -11.945 -13.023 7.91 1 89.38 554 SER A N 1
ATOM 4221 C CA . SER A 1 554 ? -11.422 -12.805 9.258 1 89.38 554 SER A CA 1
ATOM 4222 C C . SER A 1 554 ? -10.07 -13.492 9.438 1 89.38 554 SER A C 1
ATOM 4224 O O . SER A 1 554 ? -10.008 -14.664 9.812 1 89.38 554 SER A O 1
ATOM 4226 N N . PRO A 1 555 ? -9.031 -12.758 9.242 1 90.44 555 PRO A N 1
ATOM 4227 C CA . PRO A 1 555 ? -7.711 -13.375 9.406 1 90.44 555 PRO A CA 1
ATOM 4228 C C . PRO A 1 555 ? -7.488 -13.93 10.812 1 90.44 555 PRO A C 1
ATOM 4230 O O . PRO A 1 555 ? -8.195 -13.547 11.75 1 90.44 555 PRO A O 1
ATOM 4233 N N . PRO A 1 556 ? -6.465 -14.844 11.008 1 95.5 556 PRO A N 1
ATOM 4234 C CA . PRO A 1 556 ? -5.547 -15.328 9.969 1 95.5 556 PRO A CA 1
ATOM 4235 C C . PRO A 1 556 ? -6.199 -16.328 9.016 1 95.5 556 PRO A C 1
ATOM 4237 O O . PRO A 1 556 ? -7.211 -16.938 9.359 1 95.5 556 PRO A O 1
ATOM 4240 N N . VAL A 1 557 ? -5.637 -16.422 7.805 1 97.19 557 VAL A N 1
ATOM 4241 C CA . VAL A 1 557 ? -6.051 -17.406 6.812 1 97.19 557 VAL A CA 1
ATOM 4242 C C . VAL A 1 557 ? -5.105 -18.609 6.848 1 97.19 557 VAL A C 1
ATOM 4244 O O . VAL A 1 557 ? -3.98 -18.531 6.348 1 97.19 557 VAL A O 1
ATOM 4247 N N . THR A 1 558 ? -5.594 -19.703 7.285 1 97.12 558 THR A N 1
ATOM 4248 C CA . THR A 1 558 ? -4.699 -20.781 7.68 1 97.12 558 THR A CA 1
ATOM 4249 C C . THR A 1 558 ? -4.625 -21.844 6.594 1 97.12 558 THR A C 1
ATOM 4251 O O . THR A 1 558 ? -3.703 -22.672 6.582 1 97.12 558 THR A O 1
ATOM 4254 N N . VAL A 1 559 ? -5.582 -21.969 5.746 1 97.81 559 VAL A N 1
ATOM 4255 C CA . VAL A 1 559 ? -5.562 -22.891 4.617 1 97.81 559 VAL A CA 1
ATOM 4256 C C . VAL A 1 559 ? -6.18 -22.219 3.391 1 97.81 559 VAL A C 1
ATOM 4258 O O . VAL A 1 559 ? -7.195 -21.531 3.496 1 97.81 559 VAL A O 1
ATOM 4261 N N . VAL A 1 560 ? -5.555 -22.391 2.305 1 97.62 560 VAL A N 1
ATOM 4262 C CA . VAL A 1 560 ? -6.09 -21.922 1.029 1 97.62 560 VAL A CA 1
ATOM 4263 C C . VAL A 1 560 ? -6.121 -23.078 0.029 1 97.62 560 VAL A C 1
ATOM 4265 O O . VAL A 1 560 ? -5.289 -23.984 0.092 1 97.62 560 VAL A O 1
ATOM 4268 N N . SER A 1 561 ? -7.074 -23.062 -0.848 1 96.5 561 SER A N 1
ATOM 4269 C CA . SER A 1 561 ? -7.219 -24.016 -1.944 1 96.5 561 SER A CA 1
ATOM 4270 C C . SER A 1 561 ? -7.875 -23.359 -3.158 1 96.5 561 SER A C 1
ATOM 4272 O O . SER A 1 561 ? -8.523 -22.328 -3.037 1 96.5 561 SER A O 1
ATOM 4274 N N . SER A 1 562 ? -7.598 -23.969 -4.246 1 95.25 562 SER A N 1
ATOM 4275 C CA . SER A 1 562 ? -8.117 -23.375 -5.469 1 95.25 562 SER A CA 1
ATOM 4276 C C . SER A 1 562 ? -8.516 -24.438 -6.484 1 95.25 562 SER A C 1
ATOM 4278 O O . SER A 1 562 ? -7.93 -25.531 -6.516 1 95.25 562 SER A O 1
ATOM 4280 N N . THR A 1 563 ? -9.562 -24.188 -7.219 1 93.94 563 THR A N 1
ATOM 4281 C CA . THR A 1 563 ? -9.828 -24.812 -8.5 1 93.94 563 THR A CA 1
ATOM 4282 C C . THR A 1 563 ? -9.445 -23.891 -9.656 1 93.94 563 THR A C 1
ATOM 4284 O O . THR A 1 563 ? -8.719 -22.906 -9.453 1 93.94 563 THR A O 1
ATOM 4287 N N . SER A 1 564 ? -9.836 -24.281 -10.836 1 92.81 564 SER A N 1
ATOM 4288 C CA . SER A 1 564 ? -9.531 -23.406 -11.969 1 92.81 564 SER A CA 1
ATOM 4289 C C . SER A 1 564 ? -10.328 -22.109 -11.898 1 92.81 564 SER A C 1
ATOM 4291 O O . SER A 1 564 ? -9.883 -21.078 -12.414 1 92.81 564 SER A O 1
ATOM 4293 N N . SER A 1 565 ? -11.469 -22.125 -11.164 1 91.75 565 SER A N 1
ATOM 4294 C CA . SER A 1 565 ? -12.344 -20.953 -11.227 1 91.75 565 SER A CA 1
ATOM 4295 C C . SER A 1 565 ? -12.742 -20.484 -9.828 1 91.75 565 SER A C 1
ATOM 4297 O O . SER A 1 565 ? -13.391 -19.453 -9.68 1 91.75 565 SER A O 1
ATOM 4299 N N . ARG A 1 566 ? -12.375 -21.266 -8.812 1 93.88 566 ARG A N 1
ATOM 4300 C CA . ARG A 1 566 ? -12.797 -20.922 -7.457 1 93.88 566 ARG A CA 1
ATOM 4301 C C . ARG A 1 566 ? -11.602 -20.828 -6.516 1 93.88 566 ARG A C 1
ATOM 4303 O O . ARG A 1 566 ? -10.617 -21.547 -6.68 1 93.88 566 ARG A O 1
ATOM 4310 N N . LEU A 1 567 ? -11.742 -19.969 -5.59 1 96 567 LEU A N 1
ATOM 4311 C CA . LEU A 1 567 ? -10.734 -19.781 -4.555 1 96 567 LEU A CA 1
ATOM 4312 C C . LEU A 1 567 ? -11.352 -19.891 -3.166 1 96 567 LEU A C 1
ATOM 4314 O O . LEU A 1 567 ? -12.391 -19.281 -2.893 1 96 567 LEU A O 1
ATOM 4318 N N . TYR A 1 568 ? -10.75 -20.703 -2.303 1 96.94 568 TYR A N 1
ATOM 4319 C CA . TYR A 1 568 ? -11.242 -20.969 -0.955 1 96.94 568 TYR A CA 1
ATOM 4320 C C . TYR A 1 568 ? -10.211 -20.562 0.09 1 96.94 568 TYR A C 1
ATOM 4322 O O . TYR A 1 568 ? -9.008 -20.703 -0.127 1 96.94 568 TYR A O 1
ATOM 4330 N N . ALA A 1 569 ? -10.672 -20.062 1.177 1 97.44 569 ALA A N 1
ATOM 4331 C CA . ALA A 1 569 ? -9.844 -19.656 2.303 1 97.44 569 ALA A CA 1
ATOM 4332 C C . ALA A 1 569 ? -10.484 -20.047 3.631 1 97.44 569 ALA A C 1
ATOM 4334 O O . ALA A 1 569 ? -11.672 -19.797 3.852 1 97.44 569 ALA A O 1
ATOM 4335 N N . LEU A 1 570 ? -9.695 -20.672 4.461 1 97.5 570 LEU A N 1
ATOM 4336 C CA . LEU A 1 570 ? -10.141 -20.938 5.824 1 97.5 570 LEU A CA 1
ATOM 4337 C C . LEU A 1 570 ? -9.695 -19.828 6.77 1 97.5 570 LEU A C 1
ATOM 4339 O O . LEU A 1 570 ? -8.5 -19.688 7.047 1 97.5 570 LEU A O 1
ATOM 4343 N N . ASP A 1 571 ? -10.641 -19.078 7.203 1 94.19 571 ASP A N 1
ATOM 4344 C CA . ASP A 1 571 ? -10.312 -18.031 8.164 1 94.19 571 ASP A CA 1
ATOM 4345 C C . ASP A 1 571 ? -10.695 -18.438 9.578 1 94.19 571 ASP A C 1
ATOM 4347 O O . ASP A 1 571 ? -10.797 -19.625 9.883 1 94.19 571 ASP A O 1
ATOM 4351 N N . THR A 1 572 ? -10.805 -17.531 10.531 1 91.56 572 THR A N 1
ATOM 4352 C CA . THR A 1 572 ? -10.992 -17.875 11.938 1 91.56 572 THR A CA 1
ATOM 4353 C C . THR A 1 572 ? -12.406 -18.391 12.18 1 91.56 572 THR A C 1
ATOM 4355 O O . THR A 1 572 ? -12.672 -19.031 13.195 1 91.56 572 THR A O 1
ATOM 4358 N N . ASN A 1 573 ? -13.289 -18.219 11.195 1 87.06 573 ASN A N 1
ATOM 4359 C CA . ASN A 1 573 ? -14.695 -18.531 11.461 1 87.06 573 ASN A CA 1
ATOM 4360 C C . ASN A 1 573 ? -15.18 -19.688 10.602 1 87.06 573 ASN A C 1
ATOM 4362 O O . ASN A 1 573 ? -15.945 -20.531 11.078 1 87.06 573 ASN A O 1
ATOM 4366 N N . ALA A 1 574 ? -14.781 -19.656 9.344 1 91.88 574 ALA A N 1
ATOM 4367 C CA . ALA A 1 574 ? -15.375 -20.609 8.422 1 91.88 574 ALA A CA 1
ATOM 4368 C C . ALA A 1 574 ? -14.531 -20.766 7.16 1 91.88 574 ALA A C 1
ATOM 4370 O O . ALA A 1 574 ? -13.555 -20.031 6.969 1 91.88 574 ALA A O 1
ATOM 4371 N N . LEU A 1 575 ? -14.906 -21.766 6.414 1 95.81 575 LEU A N 1
ATOM 4372 C CA . LEU A 1 575 ? -14.391 -21.875 5.055 1 95.81 575 LEU A CA 1
ATOM 4373 C C . LEU A 1 575 ? -15.102 -20.891 4.121 1 95.81 575 LEU A C 1
ATOM 4375 O O . LEU A 1 575 ? -16.328 -20.938 4.004 1 95.81 575 LEU A O 1
ATOM 4379 N N . MET A 1 576 ? -14.281 -20.078 3.51 1 95.31 576 MET A N 1
ATOM 4380 C CA . MET A 1 576 ? -14.828 -19.016 2.678 1 95.31 576 MET A CA 1
ATOM 4381 C C . MET A 1 576 ? -14.5 -19.25 1.207 1 95.31 576 MET A C 1
ATOM 4383 O O . MET A 1 576 ? -13.469 -19.844 0.886 1 95.31 576 MET A O 1
ATOM 4387 N N . GLU A 1 577 ? -15.43 -18.781 0.366 1 95.12 577 GLU A N 1
ATOM 4388 C CA . GLU A 1 577 ? -15.203 -18.766 -1.077 1 95.12 577 GLU A CA 1
ATOM 4389 C C . GLU A 1 577 ? -15.219 -17.344 -1.626 1 95.12 577 GLU A C 1
ATOM 4391 O O . GLU A 1 577 ? -16.062 -16.531 -1.24 1 95.12 577 GLU A O 1
ATOM 4396 N N . LEU A 1 578 ? -14.289 -17.047 -2.463 1 95.75 578 LEU A N 1
ATOM 4397 C CA . LEU A 1 578 ? -14.273 -15.734 -3.096 1 95.75 578 LEU A CA 1
ATOM 4398 C C . LEU A 1 578 ? -15.359 -15.633 -4.16 1 95.75 578 LEU A C 1
ATOM 4400 O O . LEU A 1 578 ? -15.391 -16.438 -5.098 1 95.75 578 LEU A O 1
ATOM 4404 N N . ILE A 1 579 ? -16.188 -14.656 -4.027 1 91.5 579 ILE A N 1
ATOM 4405 C CA . ILE A 1 579 ? -17.312 -14.438 -4.941 1 91.5 579 ILE A CA 1
ATOM 4406 C C . ILE A 1 579 ? -17 -13.266 -5.863 1 91.5 579 ILE A C 1
ATOM 4408 O O . ILE A 1 579 ? -16.672 -12.172 -5.398 1 91.5 579 ILE A O 1
ATOM 4412 N N . SER A 1 580 ? -17.078 -13.664 -7.066 1 86.38 580 SER A N 1
ATOM 4413 C CA . SER A 1 580 ? -16.875 -12.641 -8.078 1 86.38 580 SER A CA 1
ATOM 4414 C C . SER A 1 580 ? -18.125 -12.438 -8.93 1 86.38 580 SER A C 1
ATOM 4416 O O . SER A 1 580 ? -18.891 -13.375 -9.141 1 86.38 580 SER A O 1
ATOM 4418 N N . GLY A 1 581 ? -18.578 -11.297 -9.352 1 76.5 581 GLY A N 1
ATOM 4419 C CA . GLY A 1 581 ? -19.609 -11.039 -10.344 1 76.5 581 GLY A CA 1
ATOM 4420 C C . GLY A 1 581 ? -20.953 -10.727 -9.734 1 76.5 581 GLY A C 1
ATOM 4421 O O . GLY A 1 581 ? -21.938 -10.516 -10.453 1 76.5 581 GLY A O 1
ATOM 4422 N N . GLU A 1 582 ? -21.266 -10.992 -8.453 1 68.62 582 GLU A N 1
ATOM 4423 C CA . GLU A 1 582 ? -22.562 -10.75 -7.84 1 68.62 582 GLU A CA 1
ATOM 4424 C C . GLU A 1 582 ? -22.688 -9.32 -7.332 1 68.62 582 GLU A C 1
ATOM 4426 O O . GLU A 1 582 ? -23.781 -8.836 -7.051 1 68.62 582 GLU A O 1
ATOM 4431 N N . GLY A 1 583 ? -21.562 -8.586 -7.395 1 66.88 583 GLY A N 1
ATOM 4432 C CA . GLY A 1 583 ? -21.547 -7.223 -6.898 1 66.88 583 GLY A CA 1
ATOM 4433 C C . GLY A 1 583 ? -20.438 -6.379 -7.496 1 66.88 583 GLY A C 1
ATOM 4434 O O . GLY A 1 583 ? -19.812 -6.777 -8.477 1 66.88 583 GLY A O 1
ATOM 4435 N N . GLU A 1 584 ? -20.422 -5.188 -6.957 1 68.81 584 GLU A N 1
ATOM 4436 C CA . GLU A 1 584 ? -19.406 -4.246 -7.445 1 68.81 584 GLU A CA 1
ATOM 4437 C C . GLU A 1 584 ? -18.016 -4.648 -6.988 1 68.81 584 GLU A C 1
ATOM 4439 O O . GLU A 1 584 ? -17.031 -4.367 -7.672 1 68.81 584 GLU A O 1
ATOM 4444 N N . GLU A 1 585 ? -18.047 -5.297 -5.879 1 79.19 585 GLU A N 1
ATOM 4445 C CA . GLU A 1 585 ? -16.766 -5.715 -5.332 1 79.19 585 GLU A CA 1
ATOM 4446 C C . GLU A 1 585 ? -16.734 -7.219 -5.066 1 79.19 585 GLU A C 1
ATOM 4448 O O . GLU A 1 585 ? -17.781 -7.836 -4.852 1 79.19 585 GLU A O 1
ATOM 4453 N N . GLN A 1 586 ? -15.539 -7.719 -5.152 1 88.94 586 GLN A N 1
ATOM 4454 C CA . GLN A 1 586 ? -15.359 -9.109 -4.754 1 88.94 586 GLN A CA 1
ATOM 4455 C C . GLN A 1 586 ? -15.359 -9.25 -3.234 1 88.94 586 GLN A C 1
ATOM 4457 O O . GLN A 1 586 ? -14.859 -8.375 -2.525 1 88.94 586 GLN A O 1
ATOM 4462 N N . PHE A 1 587 ? -16.031 -10.328 -2.82 1 89.88 587 PHE A N 1
ATOM 4463 C CA . PHE A 1 587 ? -16.078 -10.586 -1.388 1 89.88 587 PHE A CA 1
ATOM 4464 C C . PHE A 1 587 ? -16.078 -12.086 -1.11 1 89.88 587 PHE A C 1
ATOM 4466 O O . PHE A 1 587 ? -16.281 -12.891 -2.023 1 89.88 587 PHE A O 1
ATOM 4473 N N . TRP A 1 588 ? -15.836 -12.414 0.099 1 93.12 588 TRP A N 1
ATOM 4474 C CA . TRP A 1 588 ? -15.828 -13.82 0.506 1 93.12 588 TRP A CA 1
ATOM 4475 C C . TRP A 1 588 ? -17.172 -14.211 1.115 1 93.12 588 TRP A C 1
ATOM 4477 O O . TRP A 1 588 ? -17.812 -13.406 1.794 1 93.12 588 TRP A O 1
ATOM 4487 N N . ARG A 1 589 ? -17.594 -15.422 0.859 1 89.69 589 ARG A N 1
ATOM 4488 C CA . ARG A 1 589 ? -18.828 -15.977 1.4 1 89.69 589 ARG A CA 1
ATOM 4489 C C . ARG A 1 589 ? -18.609 -17.375 1.969 1 89.69 589 ARG A C 1
ATOM 4491 O O . ARG A 1 589 ? -17.844 -18.156 1.401 1 89.69 589 ARG A O 1
ATOM 4498 N N . LYS A 1 590 ? -19.234 -17.609 3.051 1 90.5 590 LYS A N 1
ATOM 4499 C CA . LYS A 1 590 ? -19.156 -18.953 3.639 1 90.5 590 LYS A CA 1
ATOM 4500 C C . LYS A 1 590 ? -19.625 -20.016 2.65 1 90.5 590 LYS A C 1
ATOM 4502 O O . LYS A 1 590 ? -20.641 -19.844 1.985 1 90.5 590 LYS A O 1
ATOM 4507 N N . VAL A 1 591 ? -18.828 -21.078 2.58 1 91.56 591 VAL A N 1
ATOM 4508 C CA . VAL A 1 591 ? -19.234 -22.188 1.732 1 91.56 591 VAL A CA 1
ATOM 4509 C C . VAL A 1 591 ? -20.469 -22.859 2.322 1 91.56 591 VAL A C 1
ATOM 4511 O O . VAL A 1 591 ? -20.438 -23.328 3.467 1 91.56 591 VAL A O 1
ATOM 4514 N N . PRO A 1 592 ? -21.484 -22.969 1.53 1 85.12 592 PRO A N 1
ATOM 4515 C CA . PRO A 1 592 ? -22.703 -23.594 2.061 1 85.12 592 PRO A CA 1
ATOM 4516 C C . PRO A 1 592 ? -22.5 -25.047 2.461 1 85.12 592 PRO A C 1
ATOM 4518 O O . PRO A 1 592 ? -21.781 -25.781 1.781 1 85.12 592 PRO A O 1
ATOM 4521 N N . GLY A 1 593 ? -23.125 -25.422 3.479 1 85.81 593 GLY A N 1
ATOM 4522 C CA . GLY A 1 593 ? -23.125 -26.797 3.912 1 85.81 593 GLY A CA 1
ATOM 4523 C C . GLY A 1 593 ? -21.906 -27.156 4.75 1 85.81 593 GLY A C 1
ATOM 4524 O O . GLY A 1 593 ? -21.844 -28.25 5.312 1 85.81 593 GLY A O 1
ATOM 4525 N N . VAL A 1 594 ? -20.984 -26.281 4.766 1 90.12 594 VAL A N 1
ATOM 4526 C CA . VAL A 1 594 ? -19.766 -26.547 5.531 1 90.12 594 VAL A CA 1
ATOM 4527 C C . VAL A 1 594 ? -19.844 -25.828 6.879 1 90.12 594 VAL A C 1
ATOM 4529 O O . VAL A 1 594 ? -19.938 -24.594 6.93 1 90.12 594 VAL A O 1
ATOM 4532 N N . SER A 1 595 ? -19.922 -26.531 7.934 1 82.62 595 SER A N 1
ATOM 4533 C CA . SER A 1 595 ? -20.078 -25.953 9.266 1 82.62 595 SER A CA 1
ATOM 4534 C C . SER A 1 595 ? -18.719 -25.781 9.953 1 82.62 595 SER A C 1
ATOM 4536 O O . SER A 1 595 ? -17.781 -26.531 9.664 1 82.62 595 SER A O 1
ATOM 4538 N N . GLY A 1 596 ? -18.641 -24.844 10.789 1 82.5 596 GLY A N 1
ATOM 4539 C CA . GLY A 1 596 ? -17.453 -24.641 11.586 1 82.5 596 GLY A CA 1
ATOM 4540 C C . GLY A 1 596 ? -16.219 -24.312 10.75 1 82.5 596 GLY A C 1
ATOM 4541 O O . GLY A 1 596 ? -16.312 -23.641 9.727 1 82.5 596 GLY A O 1
ATOM 4542 N N . ARG A 1 597 ? -15.062 -24.734 11.289 1 90.06 597 ARG A N 1
ATOM 4543 C CA . ARG A 1 597 ? -13.781 -24.453 10.648 1 90.06 597 ARG A CA 1
ATOM 4544 C C . ARG A 1 597 ? -13.211 -25.688 9.984 1 90.06 597 ARG A C 1
ATOM 4546 O O . ARG A 1 597 ? -12.125 -26.156 10.336 1 90.06 597 ARG A O 1
ATOM 4553 N N . MET A 1 598 ? -13.977 -26.188 9.031 1 95.94 598 MET A N 1
ATOM 4554 C CA . MET A 1 598 ? -13.461 -27.281 8.219 1 95.94 598 MET A CA 1
ATOM 4555 C C . MET A 1 598 ? -12.555 -26.766 7.113 1 95.94 598 MET A C 1
ATOM 4557 O O . MET A 1 598 ? -12.922 -25.828 6.391 1 95.94 598 MET A O 1
ATOM 4561 N N . ALA A 1 599 ? -11.391 -27.328 7.031 1 97.44 599 ALA A N 1
ATOM 4562 C CA . ALA A 1 599 ? -10.43 -26.906 6.016 1 97.44 599 ALA A CA 1
ATOM 4563 C C . ALA A 1 599 ? -10.75 -27.547 4.664 1 97.44 599 ALA A C 1
ATOM 4565 O O . ALA A 1 599 ? -11.234 -28.672 4.602 1 97.44 599 ALA A O 1
ATOM 4566 N N . PRO A 1 600 ? -10.508 -26.766 3.607 1 96.81 600 PRO A N 1
ATOM 4567 C CA . PRO A 1 600 ? -10.641 -27.406 2.293 1 96.81 600 PRO A CA 1
ATOM 4568 C C . PRO A 1 600 ? -9.555 -28.438 2.027 1 96.81 600 PRO A C 1
ATOM 4570 O O . PRO A 1 600 ? -8.406 -28.266 2.438 1 96.81 600 PRO A O 1
ATOM 4573 N N . VAL A 1 601 ? -9.961 -29.5 1.377 1 95.75 601 VAL A N 1
ATOM 4574 C CA . VAL A 1 601 ? -9 -30.516 0.975 1 95.75 601 VAL A CA 1
ATOM 4575 C C . VAL A 1 601 ? -8.523 -30.25 -0.45 1 95.75 601 VAL A C 1
ATOM 4577 O O . VAL A 1 601 ? -9.328 -30.188 -1.38 1 95.75 601 VAL A O 1
ATOM 4580 N N . SER A 1 602 ? -7.258 -30.094 -0.592 1 92.06 602 SER A N 1
ATOM 4581 C CA . SER A 1 602 ? -6.688 -29.797 -1.904 1 92.06 602 SER A CA 1
ATOM 4582 C C . SER A 1 602 ? -6.762 -31.016 -2.818 1 92.06 602 SER A C 1
ATOM 4584 O O . SER A 1 602 ? -6.645 -32.156 -2.359 1 92.06 602 SER A O 1
ATOM 4586 N N . VAL A 1 603 ? -6.984 -30.703 -4.043 1 91.88 603 VAL A N 1
ATOM 4587 C CA . VAL A 1 603 ? -6.984 -31.75 -5.07 1 91.88 603 VAL A CA 1
ATOM 4588 C C . VAL A 1 603 ? -5.848 -31.484 -6.059 1 91.88 603 VAL A C 1
ATOM 4590 O O . VAL A 1 603 ? -5.707 -30.375 -6.578 1 91.88 603 VAL A O 1
ATOM 4593 N N . GLU A 1 604 ? -5.121 -32.531 -6.211 1 90.62 604 GLU A N 1
ATOM 4594 C CA . GLU A 1 604 ? -3.965 -32.375 -7.09 1 90.62 604 GLU A CA 1
ATOM 4595 C C . GLU A 1 604 ? -3.846 -33.562 -8.047 1 90.62 604 GLU A C 1
ATOM 4597 O O . GLU A 1 604 ? -4.301 -34.656 -7.738 1 90.62 604 GLU A O 1
ATOM 4602 N N . MET B 1 1 ? 62.094 39.469 -55.844 1 23.25 1 MET B N 1
ATOM 4603 C CA . MET B 1 1 ? 61.281 38.281 -55.594 1 23.25 1 MET B CA 1
ATOM 4604 C C . MET B 1 1 ? 59.938 38.656 -55 1 23.25 1 MET B C 1
ATOM 4606 O O . MET B 1 1 ? 59.5 38.094 -53.969 1 23.25 1 MET B O 1
ATOM 4610 N N . SER B 1 2 ? 59.375 39.812 -55.438 1 23.31 2 SER B N 1
ATOM 4611 C CA . SER B 1 2 ? 58.438 40.906 -55.312 1 23.31 2 SER B CA 1
ATOM 4612 C C . SER B 1 2 ? 57.031 40.469 -55.719 1 23.31 2 SER B C 1
ATOM 4614 O O . SER B 1 2 ? 56.594 40.719 -56.844 1 23.31 2 SER B O 1
ATOM 4616 N N . GLU B 1 3 ? 56.625 39.188 -55.188 1 25.45 3 GLU B N 1
ATOM 4617 C CA . GLU B 1 3 ? 55.531 38.438 -55.812 1 25.45 3 GLU B CA 1
ATOM 4618 C C . GLU B 1 3 ? 54.219 39.188 -55.656 1 25.45 3 GLU B C 1
ATOM 4620 O O . GLU B 1 3 ? 53.812 39.531 -54.562 1 25.45 3 GLU B O 1
ATOM 4625 N N . PHE B 1 4 ? 53.812 39.938 -56.781 1 22.14 4 PHE B N 1
ATOM 4626 C CA . PHE B 1 4 ? 52.812 40.938 -57.094 1 22.14 4 PHE B CA 1
ATOM 4627 C C . PHE B 1 4 ? 51.406 40.406 -56.875 1 22.14 4 PHE B C 1
ATOM 4629 O O . PHE B 1 4 ? 51.125 39.25 -57.156 1 22.14 4 PHE B O 1
ATOM 4636 N N . GLN B 1 5 ? 50.531 41.094 -56.062 1 24.95 5 GLN B N 1
ATOM 4637 C CA . GLN B 1 5 ? 49.344 41.25 -55.25 1 24.95 5 GLN B CA 1
ATOM 4638 C C . GLN B 1 5 ? 48.094 41.438 -56.125 1 24.95 5 GLN B C 1
ATOM 4640 O O . GLN B 1 5 ? 47.625 42.531 -56.312 1 24.95 5 GLN B O 1
ATOM 4645 N N . HIS B 1 6 ? 48.031 40.469 -57.25 1 24.83 6 HIS B N 1
ATOM 4646 C CA . HIS B 1 6 ? 47 40.875 -58.188 1 24.83 6 HIS B CA 1
ATOM 4647 C C . HIS B 1 6 ? 45.625 40.938 -57.531 1 24.83 6 HIS B C 1
ATOM 4649 O O . HIS B 1 6 ? 45.281 40.062 -56.75 1 24.83 6 HIS B O 1
ATOM 4655 N N . PRO B 1 7 ? 44.875 42.125 -57.531 1 26.73 7 PRO B N 1
ATOM 4656 C CA . PRO B 1 7 ? 43.75 42.719 -56.812 1 26.73 7 PRO B CA 1
ATOM 4657 C C . PRO B 1 7 ? 42.406 42.156 -57.281 1 26.73 7 PRO B C 1
ATOM 4659 O O . PRO B 1 7 ? 42.031 42.344 -58.438 1 26.73 7 PRO B O 1
ATOM 4662 N N . ARG B 1 8 ? 42.188 40.688 -57.125 1 25.84 8 ARG B N 1
ATOM 4663 C CA . ARG B 1 8 ? 41.062 40.125 -57.812 1 25.84 8 ARG B CA 1
ATOM 4664 C C . ARG B 1 8 ? 39.781 40.875 -57.531 1 25.84 8 ARG B C 1
ATOM 4666 O O . ARG B 1 8 ? 39.562 41.375 -56.406 1 25.84 8 ARG B O 1
ATOM 4673 N N . SER B 1 9 ? 39.094 41.312 -58.562 1 24.45 9 SER B N 1
ATOM 4674 C CA . SER B 1 9 ? 38 42.25 -58.844 1 24.45 9 SER B CA 1
ATOM 4675 C C . SER B 1 9 ? 36.75 41.812 -58.094 1 24.45 9 SER B C 1
ATOM 4677 O O . SER B 1 9 ? 36.406 40.625 -58.031 1 24.45 9 SER B O 1
ATOM 4679 N N . PRO B 1 10 ? 36.094 42.688 -57.094 1 27.09 10 PRO B N 1
ATOM 4680 C CA . PRO B 1 10 ? 35.125 42.656 -56 1 27.09 10 PRO B CA 1
ATOM 4681 C C . PRO B 1 10 ? 33.688 42.406 -56.5 1 27.09 10 PRO B C 1
ATOM 4683 O O . PRO B 1 10 ? 32.781 42.25 -55.688 1 27.09 10 PRO B O 1
ATOM 4686 N N . LEU B 1 11 ? 33.344 42.594 -57.781 1 24.25 11 LEU B N 1
ATOM 4687 C CA . LEU B 1 11 ? 32.094 43.312 -58.031 1 24.25 11 LEU B CA 1
ATOM 4688 C C . LEU B 1 11 ? 30.922 42.344 -57.969 1 24.25 11 LEU B C 1
ATOM 4690 O O . LEU B 1 11 ? 29.766 42.781 -57.844 1 24.25 11 LEU B O 1
ATOM 4694 N N . ARG B 1 12 ? 31.031 41.125 -58.531 1 27 12 ARG B N 1
ATOM 4695 C CA . ARG B 1 12 ? 29.828 40.531 -59.125 1 27 12 ARG B CA 1
ATOM 4696 C C . ARG B 1 12 ? 28.844 40.094 -58.031 1 27 12 ARG B C 1
ATOM 4698 O O . ARG B 1 12 ? 27.875 39.406 -58.312 1 27 12 ARG B O 1
ATOM 4705 N N . ARG B 1 13 ? 29.266 40.219 -56.781 1 30.48 13 ARG B N 1
ATOM 4706 C CA . ARG B 1 13 ? 28.484 39.562 -55.75 1 30.48 13 ARG B CA 1
ATOM 4707 C C . ARG B 1 13 ? 27.094 40.156 -55.656 1 30.48 13 ARG B C 1
ATOM 4709 O O . ARG B 1 13 ? 26.266 39.688 -54.875 1 30.48 13 ARG B O 1
ATOM 4716 N N . ASN B 1 14 ? 26.969 41.375 -56.219 1 26.55 14 ASN B N 1
ATOM 4717 C CA . ASN B 1 14 ? 25.859 42.156 -55.719 1 26.55 14 ASN B CA 1
ATOM 4718 C C . ASN B 1 14 ? 24.516 41.688 -56.25 1 26.55 14 ASN B C 1
ATOM 4720 O O . ASN B 1 14 ? 23.469 42.031 -55.75 1 26.55 14 ASN B O 1
ATOM 4724 N N . ALA B 1 15 ? 24.531 41.219 -57.625 1 34.25 15 ALA B N 1
ATOM 4725 C CA . ALA B 1 15 ? 23.266 41.219 -58.375 1 34.25 15 ALA B CA 1
ATOM 4726 C C . ALA B 1 15 ? 22.312 40.156 -57.812 1 34.25 15 ALA B C 1
ATOM 4728 O O . ALA B 1 15 ? 21.094 40.344 -57.844 1 34.25 15 ALA B O 1
ATOM 4729 N N . ARG B 1 16 ? 23.031 39.031 -57.562 1 32.97 16 ARG B N 1
ATOM 4730 C CA . ARG B 1 16 ? 22.109 37.938 -57.281 1 32.97 16 ARG B CA 1
ATOM 4731 C C . ARG B 1 16 ? 21.375 38.156 -55.969 1 32.97 16 ARG B C 1
ATOM 4733 O O . ARG B 1 16 ? 20.562 37.312 -55.531 1 32.97 16 ARG B O 1
ATOM 4740 N N . ARG B 1 17 ? 21.953 39.156 -55.188 1 33.28 17 ARG B N 1
ATOM 4741 C CA . ARG B 1 17 ? 21.297 39.438 -53.906 1 33.28 17 ARG B CA 1
ATOM 4742 C C . ARG B 1 17 ? 19.922 40.031 -54.156 1 33.28 17 ARG B C 1
ATOM 4744 O O . ARG B 1 17 ? 19.031 39.906 -53.312 1 33.28 17 ARG B O 1
ATOM 4751 N N . ILE B 1 18 ? 19.891 40.812 -55.344 1 37.22 18 ILE B N 1
ATOM 4752 C CA . ILE B 1 18 ? 18.719 41.656 -55.469 1 37.22 18 ILE B CA 1
ATOM 4753 C C . ILE B 1 18 ? 17.484 40.781 -55.719 1 37.22 18 ILE B C 1
ATOM 4755 O O . ILE B 1 18 ? 16.406 41.031 -55.188 1 37.22 18 ILE B O 1
ATOM 4759 N N . VAL B 1 19 ? 17.766 39.781 -56.719 1 38.09 19 VAL B N 1
ATOM 4760 C CA . VAL B 1 19 ? 16.531 39.156 -57.188 1 38.09 19 VAL B CA 1
ATOM 4761 C C . VAL B 1 19 ? 15.922 38.312 -56.062 1 38.09 19 VAL B C 1
ATOM 4763 O O . VAL B 1 19 ? 14.711 38.062 -56.062 1 38.09 19 VAL B O 1
ATOM 4766 N N . ALA B 1 20 ? 16.922 37.844 -55.156 1 34.75 20 ALA B N 1
ATOM 4767 C CA . ALA B 1 20 ? 16.375 36.969 -54.125 1 34.75 20 ALA B CA 1
ATOM 4768 C C . ALA B 1 20 ? 15.469 37.75 -53.188 1 34.75 20 ALA B C 1
ATOM 4770 O O . ALA B 1 20 ? 14.625 37.188 -52.469 1 34.75 20 ALA B O 1
ATOM 4771 N N . VAL B 1 21 ? 15.82 39.156 -53.062 1 37.12 21 VAL B N 1
ATOM 4772 C CA . VAL B 1 21 ? 15.062 39.906 -52.062 1 37.12 21 VAL B CA 1
ATOM 4773 C C . VAL B 1 21 ? 13.617 40.094 -52.562 1 37.12 21 VAL B C 1
ATOM 4775 O O . VAL B 1 21 ? 12.688 40.031 -51.75 1 37.12 21 VAL B O 1
ATOM 4778 N N . SER B 1 22 ? 13.547 40.25 -53.938 1 34.38 22 SER B N 1
ATOM 4779 C CA . SER B 1 22 ? 12.227 40.688 -54.344 1 34.38 22 SER B CA 1
ATOM 4780 C C . SER B 1 22 ? 11.18 39.594 -54.125 1 34.38 22 SER B C 1
ATOM 4782 O O . SER B 1 22 ? 9.992 39.906 -53.938 1 34.38 22 SER B O 1
ATOM 4784 N N . ALA B 1 23 ? 11.68 38.375 -54.531 1 35.75 23 ALA B N 1
ATOM 4785 C CA . ALA B 1 23 ? 10.641 37.344 -54.5 1 35.75 23 ALA B CA 1
ATOM 4786 C C . ALA B 1 23 ? 10.117 37.125 -53.094 1 35.75 23 ALA B C 1
ATOM 4788 O O . ALA B 1 23 ? 9.062 36.5 -52.906 1 35.75 23 ALA B O 1
ATOM 4789 N N . ALA B 1 24 ? 11.031 37.469 -52.094 1 34.28 24 ALA B N 1
ATOM 4790 C CA . ALA B 1 24 ? 10.578 37.281 -50.719 1 34.28 24 ALA B CA 1
ATOM 4791 C C . ALA B 1 24 ? 9.414 38.219 -50.375 1 34.28 24 ALA B C 1
ATOM 4793 O O . ALA B 1 24 ? 8.719 38.031 -49.375 1 34.28 24 ALA B O 1
ATOM 4794 N N . LEU B 1 25 ? 9.445 39.406 -51.156 1 33.94 25 LEU B N 1
ATOM 4795 C CA . LEU B 1 25 ? 8.461 40.406 -50.75 1 33.94 25 LEU B CA 1
ATOM 4796 C C . LEU B 1 25 ? 7.043 39.938 -51.031 1 33.94 25 LEU B C 1
ATOM 4798 O O . LEU B 1 25 ? 6.105 40.281 -50.312 1 33.94 25 LEU B O 1
ATOM 4802 N N . VAL B 1 26 ? 6.918 39.344 -52.312 1 34.97 26 VAL B N 1
ATOM 4803 C CA . VAL B 1 26 ? 5.527 39.281 -52.75 1 34.97 26 VAL B CA 1
ATOM 4804 C C . VAL B 1 26 ? 4.746 38.312 -51.875 1 34.97 26 VAL B C 1
ATOM 4806 O O . VAL B 1 26 ? 3.523 38.438 -51.75 1 34.97 26 VAL B O 1
ATOM 4809 N N . LEU B 1 27 ? 5.457 37.25 -51.469 1 32.94 27 LEU B N 1
ATOM 4810 C CA . LEU B 1 27 ? 4.57 36.219 -50.906 1 32.94 27 LEU B CA 1
ATOM 4811 C C . LEU B 1 27 ? 3.98 36.656 -49.562 1 32.94 27 LEU B C 1
ATOM 4813 O O . LEU B 1 27 ? 3.352 35.875 -48.875 1 32.94 27 LEU B O 1
ATOM 4817 N N . GLY B 1 28 ? 4.449 37.875 -49.031 1 30.38 28 GLY B N 1
ATOM 4818 C CA . GLY B 1 28 ? 4.043 38.219 -47.688 1 30.38 28 GLY B CA 1
ATOM 4819 C C . GLY B 1 28 ? 2.561 38.531 -47.562 1 30.38 28 GLY B C 1
ATOM 4820 O O . GLY B 1 28 ? 2.027 38.594 -46.438 1 30.38 28 GLY B O 1
ATOM 4821 N N . VAL B 1 29 ? 1.987 39.125 -48.625 1 32.72 29 VAL B N 1
ATOM 4822 C CA . VAL B 1 29 ? 0.827 39.938 -48.281 1 32.72 29 VAL B CA 1
ATOM 4823 C C . VAL B 1 29 ? -0.391 39.031 -48.094 1 32.72 29 VAL B C 1
ATOM 4825 O O . VAL B 1 29 ? -1.464 39.531 -47.688 1 32.72 29 VAL B O 1
ATOM 4828 N N . ALA B 1 30 ? -0.432 37.906 -48.781 1 29.62 30 ALA B N 1
ATOM 4829 C CA . ALA B 1 30 ? -1.814 37.5 -49.031 1 29.62 30 ALA B CA 1
ATOM 4830 C C . ALA B 1 30 ? -2.566 37.25 -47.719 1 29.62 30 ALA B C 1
ATOM 4832 O O . ALA B 1 30 ? -3.744 37.594 -47.625 1 29.62 30 ALA B O 1
ATOM 4833 N N . GLY B 1 31 ? -2.232 36.219 -47 1 29.86 31 GLY B N 1
ATOM 4834 C CA . GLY B 1 31 ? -3.342 35.438 -46.438 1 29.86 31 GLY B CA 1
ATOM 4835 C C . GLY B 1 31 ? -3.943 36.094 -45.188 1 29.86 31 GLY B C 1
ATOM 4836 O O . GLY B 1 31 ? -3.562 35.75 -44.062 1 29.86 31 GLY B O 1
ATOM 4837 N N . CYS B 1 32 ? -4.031 37.469 -45.156 1 30.89 32 CYS B N 1
ATOM 4838 C CA . CYS B 1 32 ? -4.633 38 -43.938 1 30.89 32 CYS B CA 1
ATOM 4839 C C . CYS B 1 32 ? -6.035 37.438 -43.75 1 30.89 32 CYS B C 1
ATOM 4841 O O . CYS B 1 32 ? -6.988 37.875 -44.406 1 30.89 32 CYS B O 1
ATOM 4843 N N . THR B 1 33 ? -6.281 36.062 -43.844 1 32.47 33 THR B N 1
ATOM 4844 C CA . THR B 1 33 ? -7.645 35.656 -43.5 1 32.47 33 THR B CA 1
ATOM 4845 C C . THR B 1 33 ? -8.109 36.344 -42.219 1 32.47 33 THR B C 1
ATOM 4847 O O . THR B 1 33 ? -7.367 36.406 -41.25 1 32.47 33 THR B O 1
ATOM 4850 N N . THR B 1 34 ? -8.797 37.438 -42.375 1 30.11 34 THR B N 1
ATOM 4851 C CA . THR B 1 34 ? -9.508 38.156 -41.344 1 30.11 34 THR B CA 1
ATOM 4852 C C . THR B 1 34 ? -10.258 37.188 -40.406 1 30.11 34 THR B C 1
ATOM 4854 O O . THR B 1 34 ? -11.133 36.438 -40.875 1 30.11 34 THR B O 1
ATOM 4857 N N . VAL B 1 35 ? -9.562 36.562 -39.438 1 33.22 35 VAL B N 1
ATOM 4858 C CA . VAL B 1 35 ? -10.305 35.844 -38.406 1 33.22 35 VAL B CA 1
ATOM 4859 C C . VAL B 1 35 ? -11.406 36.719 -37.844 1 33.22 35 VAL B C 1
ATOM 4861 O O . VAL B 1 35 ? -11.133 37.844 -37.406 1 33.22 35 VAL B O 1
ATOM 4864 N N . PRO B 1 36 ? -12.656 36.562 -38.312 1 32.22 36 PRO B N 1
ATOM 4865 C CA . PRO B 1 36 ? -13.688 37.438 -37.75 1 32.22 36 PRO B CA 1
ATOM 4866 C C . PRO B 1 36 ? -13.531 37.688 -36.25 1 32.22 36 PRO B C 1
ATOM 4868 O O . PRO B 1 36 ? -13.211 36.75 -35.531 1 32.22 36 PRO B O 1
ATOM 4871 N N . ARG B 1 37 ? -13.125 38.844 -35.844 1 31.19 37 ARG B N 1
ATOM 4872 C CA . ARG B 1 37 ? -12.914 39.438 -34.531 1 31.19 37 ARG B CA 1
ATOM 4873 C C . ARG B 1 37 ? -14.156 39.312 -33.656 1 31.19 37 ARG B C 1
ATOM 4875 O O . ARG B 1 37 ? -14.219 39.906 -32.562 1 31.19 37 ARG B O 1
ATOM 4882 N N . ASN B 1 38 ? -15.203 39.094 -34.406 1 28.66 38 ASN B N 1
ATOM 4883 C CA . ASN B 1 38 ? -16.328 39.188 -33.469 1 28.66 38 ASN B CA 1
ATOM 4884 C C . ASN B 1 38 ? -16.312 38.094 -32.406 1 28.66 38 ASN B C 1
ATOM 4886 O O . ASN B 1 38 ? -16.984 37.062 -32.562 1 28.66 38 ASN B O 1
ATOM 4890 N N . THR B 1 39 ? -15.148 37.719 -32.031 1 31.64 39 THR B N 1
ATOM 4891 C CA . THR B 1 39 ? -15.211 36.75 -30.953 1 31.64 39 THR B CA 1
ATOM 4892 C C . THR B 1 39 ? -15.844 37.344 -29.703 1 31.64 39 THR B C 1
ATOM 4894 O O . THR B 1 39 ? -15.227 38.156 -29.016 1 31.64 39 THR B O 1
ATOM 4897 N N . THR B 1 40 ? -17.094 37.75 -29.859 1 33.47 40 THR B N 1
ATOM 4898 C CA . THR B 1 40 ? -17.719 38.062 -28.578 1 33.47 40 THR B CA 1
ATOM 4899 C C . THR B 1 40 ? -17.281 37.062 -27.516 1 33.47 40 THR B C 1
ATOM 4901 O O . THR B 1 40 ? -17.375 35.875 -27.719 1 33.47 40 THR B O 1
ATOM 4904 N N . PRO B 1 41 ? -16.422 37.594 -26.625 1 31.48 41 PRO B N 1
ATOM 4905 C CA . PRO B 1 41 ? -15.992 36.688 -25.562 1 31.48 41 PRO B CA 1
ATOM 4906 C C . PRO B 1 41 ? -17.156 35.906 -24.953 1 31.48 41 PRO B C 1
ATOM 4908 O O . PRO B 1 41 ? -18.156 36.5 -24.516 1 31.48 41 PRO B O 1
ATOM 4911 N N . HIS B 1 42 ? -17.5 34.875 -25.672 1 34.16 42 HIS B N 1
ATOM 4912 C CA . HIS B 1 42 ? -18.422 34.031 -24.906 1 34.16 42 HIS B CA 1
ATOM 4913 C C . HIS B 1 42 ? -17.953 33.844 -23.469 1 34.16 42 HIS B C 1
ATOM 4915 O O . HIS B 1 42 ? -16.797 33.5 -23.234 1 34.16 42 HIS B O 1
ATOM 4921 N N . VAL B 1 43 ? -18.609 34.625 -22.641 1 34.09 43 VAL B N 1
ATOM 4922 C CA . VAL B 1 43 ? -18.438 34.406 -21.203 1 34.09 43 VAL B CA 1
ATOM 4923 C C . VAL B 1 43 ? -18.359 32.938 -20.891 1 34.09 43 VAL B C 1
ATOM 4925 O O . VAL B 1 43 ? -19.297 32.188 -21.156 1 34.09 43 VAL B O 1
ATOM 4928 N N . LEU B 1 44 ? -17.172 32.375 -21 1 32.41 44 LEU B N 1
ATOM 4929 C CA . LEU B 1 44 ? -16.984 31.062 -20.406 1 32.41 44 LEU B CA 1
ATOM 4930 C C . LEU B 1 44 ? -17.781 30.922 -19.109 1 32.41 44 LEU B C 1
ATOM 4932 O O . LEU B 1 44 ? -17.547 31.688 -18.156 1 32.41 44 LEU B O 1
ATOM 4936 N N . ARG B 1 45 ? -18.922 30.375 -19.266 1 35.44 45 ARG B N 1
ATOM 4937 C CA . ARG B 1 45 ? -19.594 30 -18.031 1 35.44 45 ARG B CA 1
ATOM 4938 C C . ARG B 1 45 ? -18.641 29.312 -17.062 1 35.44 45 ARG B C 1
ATOM 4940 O O . ARG B 1 45 ? -17.797 28.516 -17.484 1 35.44 45 ARG B O 1
ATOM 4947 N N . PRO B 1 46 ? -18.578 30.016 -15.938 1 34.53 46 PRO B N 1
ATOM 4948 C CA . PRO B 1 46 ? -17.719 29.328 -14.969 1 34.53 46 PRO B CA 1
ATOM 4949 C C . PRO B 1 46 ? -17.906 27.812 -14.977 1 34.53 46 PRO B C 1
ATOM 4951 O O . PRO B 1 46 ? -19.047 27.328 -15.008 1 34.53 46 PRO B O 1
ATOM 4954 N N . PHE B 1 47 ? -17.016 27.062 -15.68 1 33.81 47 PHE B N 1
ATOM 4955 C CA . PHE B 1 47 ? -17.031 25.609 -15.594 1 33.81 47 PHE B CA 1
ATOM 4956 C C . PHE B 1 47 ? -17.328 25.156 -14.172 1 33.81 47 PHE B C 1
ATOM 4958 O O . PHE B 1 47 ? -16.531 25.375 -13.258 1 33.81 47 PHE B O 1
ATOM 4965 N N . GLU B 1 48 ? -18.547 25.297 -13.742 1 37.28 48 GLU B N 1
ATOM 4966 C CA . GLU B 1 48 ? -18.812 24.469 -12.57 1 37.28 48 GLU B CA 1
ATOM 4967 C C . GLU B 1 48 ? -18.625 22.984 -12.891 1 37.28 48 GLU B C 1
ATOM 4969 O O . GLU B 1 48 ? -19.125 22.5 -13.906 1 37.28 48 GLU B O 1
ATOM 4974 N N . ALA B 1 49 ? -17.703 22.5 -12.398 1 43.53 49 ALA B N 1
ATOM 4975 C CA . ALA B 1 49 ? -17.562 21.047 -12.578 1 43.53 49 ALA B CA 1
ATOM 4976 C C . ALA B 1 49 ? -18.922 20.359 -12.539 1 43.53 49 ALA B C 1
ATOM 4978 O O . ALA B 1 49 ? -19.719 20.594 -11.633 1 43.53 49 ALA B O 1
ATOM 4979 N N . PRO B 1 50 ? -19.438 19.891 -13.688 1 44.09 50 PRO B N 1
ATOM 4980 C CA . PRO B 1 50 ? -20.719 19.188 -13.625 1 44.09 50 PRO B CA 1
ATOM 4981 C C . PRO B 1 50 ? -20.891 18.344 -12.352 1 44.09 50 PRO B C 1
ATOM 4983 O O . PRO B 1 50 ? -19.891 17.859 -11.812 1 44.09 50 PRO B O 1
ATOM 4986 N N . GLN B 1 51 ? -21.875 18.609 -11.547 1 48.09 51 GLN B N 1
ATOM 4987 C CA . GLN B 1 51 ? -22.234 17.703 -10.461 1 48.09 51 GLN B CA 1
ATOM 4988 C C . GLN B 1 51 ? -22.078 16.234 -10.883 1 48.09 51 GLN B C 1
ATOM 4990 O O . GLN B 1 51 ? -22.625 15.812 -11.898 1 48.09 51 GLN B O 1
ATOM 4995 N N . ALA B 1 52 ? -21.062 15.734 -10.625 1 55.19 52 ALA B N 1
ATOM 4996 C CA . ALA B 1 52 ? -20.812 14.32 -10.891 1 55.19 52 ALA B CA 1
ATOM 4997 C C . ALA B 1 52 ? -22.078 13.5 -10.664 1 55.19 52 ALA B C 1
ATOM 4999 O O . ALA B 1 52 ? -22.781 13.68 -9.656 1 55.19 52 ALA B O 1
ATOM 5000 N N . ARG B 1 53 ? -22.781 13.023 -11.625 1 65.94 53 ARG B N 1
ATOM 5001 C CA . ARG B 1 53 ? -23.891 12.094 -11.453 1 65.94 53 ARG B CA 1
ATOM 5002 C C . ARG B 1 53 ? -23.531 10.992 -10.453 1 65.94 53 ARG B C 1
ATOM 5004 O O . ARG B 1 53 ? -22.641 10.188 -10.703 1 65.94 53 ARG B O 1
ATOM 5011 N N . ILE B 1 54 ? -23.953 11.375 -9.086 1 81.88 54 ILE B N 1
ATOM 5012 C CA . ILE B 1 54 ? -23.703 10.398 -8.031 1 81.88 54 ILE B CA 1
ATOM 5013 C C . ILE B 1 54 ? -24.703 9.258 -8.133 1 81.88 54 ILE B C 1
ATOM 5015 O O . ILE B 1 54 ? -25.922 9.492 -8.195 1 81.88 54 ILE B O 1
ATOM 5019 N N . ASP B 1 55 ? -24.234 8.094 -8.367 1 86.25 55 ASP B N 1
ATOM 5020 C CA . ASP B 1 55 ? -25.078 6.898 -8.383 1 86.25 55 ASP B CA 1
ATOM 5021 C C . ASP B 1 55 ? -25.438 6.465 -6.961 1 86.25 55 ASP B C 1
ATOM 5023 O O . ASP B 1 55 ? -24.562 6.004 -6.211 1 86.25 55 ASP B O 1
ATOM 5027 N N . VAL B 1 56 ? -26.719 6.73 -6.602 1 93.69 56 VAL B N 1
ATOM 5028 C CA . VAL B 1 56 ? -27.203 6.348 -5.281 1 93.69 56 VAL B CA 1
ATOM 5029 C C . VAL B 1 56 ? -27.766 4.93 -5.328 1 93.69 56 VAL B C 1
ATOM 5031 O O . VAL B 1 56 ? -28.672 4.637 -6.117 1 93.69 56 VAL B O 1
ATOM 5034 N N . PRO B 1 57 ? -27.25 4.031 -4.445 1 94.25 57 PRO B N 1
ATOM 5035 C CA . PRO B 1 57 ? -27.719 2.641 -4.457 1 94.25 57 PRO B CA 1
ATOM 5036 C C . PRO B 1 57 ? -29.203 2.516 -4.172 1 94.25 57 PRO B C 1
ATOM 5038 O O . PRO B 1 57 ? -29.75 3.258 -3.348 1 94.25 57 PRO B O 1
ATOM 5041 N N . LYS B 1 58 ? -29.828 1.641 -4.879 1 95.38 58 LYS B N 1
ATOM 5042 C CA . LYS B 1 58 ? -31.219 1.245 -4.684 1 95.38 58 LYS B CA 1
ATOM 5043 C C . LYS B 1 58 ? -31.344 -0.27 -4.551 1 95.38 58 LYS B C 1
ATOM 5045 O O . LYS B 1 58 ? -30.5 -1.015 -5.047 1 95.38 58 LYS B O 1
ATOM 5050 N N . PRO B 1 59 ? -32.312 -0.67 -3.781 1 96 59 PRO B N 1
ATOM 5051 C CA . PRO B 1 59 ? -32.5 -2.121 -3.691 1 96 59 PRO B CA 1
ATOM 5052 C C . PRO B 1 59 ? -32.688 -2.781 -5.055 1 96 59 PRO B C 1
ATOM 5054 O O . PRO B 1 59 ? -33.594 -2.438 -5.801 1 96 59 PRO B O 1
ATOM 5057 N N . ARG B 1 60 ? -31.844 -3.68 -5.324 1 93.94 60 ARG B N 1
ATOM 5058 C CA . ARG B 1 60 ? -31.922 -4.445 -6.562 1 93.94 60 ARG B CA 1
ATOM 5059 C C . ARG B 1 60 ? -32.969 -5.547 -6.453 1 93.94 60 ARG B C 1
ATOM 5061 O O . ARG B 1 60 ? -33.094 -6.199 -5.414 1 93.94 60 ARG B O 1
ATOM 5068 N N . PRO B 1 61 ? -33.688 -5.871 -7.52 1 94.31 61 PRO B N 1
ATOM 5069 C CA . PRO B 1 61 ? -34.719 -6.926 -7.441 1 94.31 61 PRO B CA 1
ATOM 5070 C C . PRO B 1 61 ? -34.125 -8.328 -7.523 1 94.31 61 PRO B C 1
ATOM 5072 O O . PRO B 1 61 ? -33.125 -8.547 -8.25 1 94.31 61 PRO B O 1
ATOM 5075 N N . ASN B 1 62 ? -34.719 -9.203 -6.773 1 93.19 62 ASN B N 1
ATOM 5076 C CA . ASN B 1 62 ? -34.469 -10.641 -6.867 1 93.19 62 ASN B CA 1
ATOM 5077 C C . ASN B 1 62 ? -33 -10.984 -6.629 1 93.19 62 ASN B C 1
ATOM 5079 O O . ASN B 1 62 ? -32.406 -11.758 -7.383 1 93.19 62 ASN B O 1
ATOM 5083 N N . VAL B 1 63 ? -32.406 -10.336 -5.645 1 91.19 63 VAL B N 1
ATOM 5084 C CA . VAL B 1 63 ? -31.031 -10.672 -5.258 1 91.19 63 VAL B CA 1
ATOM 5085 C C . VAL B 1 63 ? -31.016 -11.211 -3.83 1 91.19 63 VAL B C 1
ATOM 5087 O O . VAL B 1 63 ? -31.969 -11.008 -3.072 1 91.19 63 VAL B O 1
ATOM 5090 N N . ASN B 1 64 ? -29.922 -11.867 -3.551 1 87.88 64 ASN B N 1
ATOM 5091 C CA . ASN B 1 64 ? -29.781 -12.477 -2.234 1 87.88 64 ASN B CA 1
ATOM 5092 C C . ASN B 1 64 ? -29.703 -11.43 -1.131 1 87.88 64 ASN B C 1
ATOM 5094 O O . ASN B 1 64 ? -29.312 -10.289 -1.38 1 87.88 64 ASN B O 1
ATOM 5098 N N . ALA B 1 65 ? -30.078 -11.789 0.063 1 91.94 65 ALA B N 1
ATOM 5099 C CA . ALA B 1 65 ? -30.172 -10.883 1.205 1 91.94 65 ALA B CA 1
ATOM 5100 C C . ALA B 1 65 ? -28.844 -10.219 1.502 1 91.94 65 ALA B C 1
ATOM 5102 O O . ALA B 1 65 ? -28.797 -9.039 1.852 1 91.94 65 ALA B O 1
ATOM 5103 N N . ASP B 1 66 ? -27.734 -10.961 1.399 1 89.75 66 ASP B N 1
ATOM 5104 C CA . ASP B 1 66 ? -26.422 -10.406 1.717 1 89.75 66 ASP B CA 1
ATOM 5105 C C . ASP B 1 66 ? -26.062 -9.266 0.767 1 89.75 66 ASP B C 1
ATOM 5107 O O . ASP B 1 66 ? -25.438 -8.289 1.173 1 89.75 66 ASP B O 1
ATOM 5111 N N . LEU B 1 67 ? -26.516 -9.359 -0.465 1 91 67 LEU B N 1
ATOM 5112 C CA . LEU B 1 67 ? -26.25 -8.305 -1.44 1 91 67 LEU B CA 1
ATOM 5113 C C . LEU B 1 67 ? -27.094 -7.07 -1.152 1 91 67 LEU B C 1
ATOM 5115 O O . LEU B 1 67 ? -26.625 -5.941 -1.318 1 91 67 LEU B O 1
ATOM 5119 N N . ILE B 1 68 ? -28.328 -7.324 -0.727 1 95.12 68 ILE B N 1
ATOM 5120 C CA . ILE B 1 68 ? -29.172 -6.215 -0.311 1 95.12 68 ILE B CA 1
ATOM 5121 C C . ILE B 1 68 ? -28.547 -5.492 0.876 1 95.12 68 ILE B C 1
ATOM 5123 O O . ILE B 1 68 ? -28.5 -4.262 0.912 1 95.12 68 ILE B O 1
ATOM 5127 N N . LEU B 1 69 ? -28.031 -6.25 1.765 1 95.62 69 LEU B N 1
ATOM 5128 C CA . LEU B 1 69 ? -27.406 -5.672 2.949 1 95.62 69 LEU B CA 1
ATOM 5129 C C . LEU B 1 69 ? -26.141 -4.91 2.576 1 95.62 69 LEU B C 1
ATOM 5131 O O . LEU B 1 69 ? -25.875 -3.842 3.125 1 95.62 69 LEU B O 1
ATOM 5135 N N . ARG B 1 70 ? -25.422 -5.402 1.654 1 93.25 70 ARG B N 1
ATOM 5136 C CA . ARG B 1 70 ? -24.234 -4.699 1.179 1 93.25 70 ARG B CA 1
ATOM 5137 C C . ARG B 1 70 ? -24.594 -3.375 0.525 1 93.25 70 ARG B C 1
ATOM 5139 O O . ARG B 1 70 ? -23.953 -2.354 0.767 1 93.25 70 ARG B O 1
ATOM 5146 N N . ASP B 1 71 ? -25.594 -3.416 -0.264 1 94.81 71 ASP B N 1
ATOM 5147 C CA . ASP B 1 71 ? -26.078 -2.199 -0.912 1 94.81 71 ASP B CA 1
ATOM 5148 C C . ASP B 1 71 ? -26.594 -1.196 0.118 1 94.81 71 ASP B C 1
ATOM 5150 O O . ASP B 1 71 ? -26.438 0.015 -0.062 1 94.81 71 ASP B O 1
ATOM 5154 N N . PHE B 1 72 ? -27.188 -1.731 1.176 1 97.06 72 PHE B N 1
ATOM 5155 C CA . PHE B 1 72 ? -27.625 -0.886 2.279 1 97.06 72 PHE B CA 1
ATOM 5156 C C . PHE B 1 72 ? -26.453 -0.091 2.854 1 97.06 72 PHE B C 1
ATOM 5158 O O . PHE B 1 72 ? -26.562 1.125 3.029 1 97.06 72 PHE B O 1
ATOM 5165 N N . TYR B 1 73 ? -25.359 -0.715 3.078 1 96.44 73 TYR B N 1
ATOM 5166 C CA . TYR B 1 73 ? -24.203 -0.038 3.658 1 96.44 73 TYR B CA 1
ATOM 5167 C C . TYR B 1 73 ? -23.578 0.923 2.656 1 96.44 73 TYR B C 1
ATOM 5169 O O . TYR B 1 73 ? -23.047 1.969 3.039 1 96.44 73 TYR B O 1
ATOM 5177 N N . ALA B 1 74 ? -23.656 0.629 1.385 1 95 74 ALA B N 1
ATOM 5178 C CA . ALA B 1 74 ? -23.188 1.562 0.36 1 95 74 ALA B CA 1
ATOM 5179 C C . ALA B 1 74 ? -24.047 2.82 0.335 1 95 74 ALA B C 1
ATOM 5181 O O . ALA B 1 74 ? -23.547 3.92 0.083 1 95 74 ALA B O 1
ATOM 5182 N N . ALA B 1 75 ? -25.312 2.664 0.638 1 97.19 75 ALA B N 1
ATOM 5183 C CA . ALA B 1 75 ? -26.266 3.771 0.64 1 97.19 75 ALA B CA 1
ATOM 5184 C C . ALA B 1 75 ? -25.984 4.73 1.793 1 97.19 75 ALA B C 1
ATOM 5186 O O . ALA B 1 75 ? -26.469 5.871 1.788 1 97.19 75 ALA B O 1
ATOM 5187 N N . ALA B 1 76 ? -25.25 4.281 2.738 1 97.5 76 ALA B N 1
ATOM 5188 C CA . ALA B 1 76 ? -24.969 5.066 3.938 1 97.5 76 ALA B CA 1
ATOM 5189 C C . ALA B 1 76 ? -24.188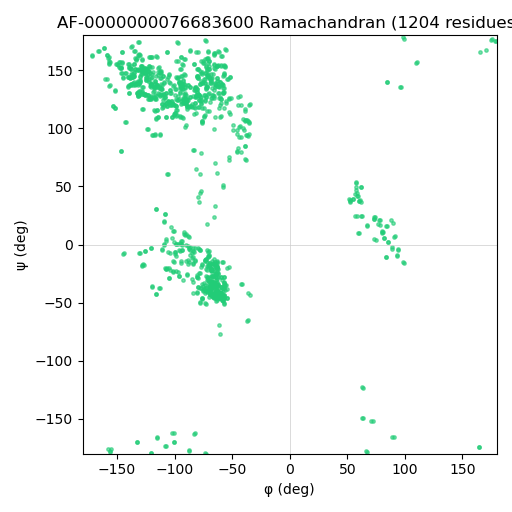 6.34 3.592 1 97.5 76 ALA B C 1
ATOM 5191 O O . ALA B 1 76 ? -24.188 7.301 4.367 1 97.5 76 ALA B O 1
ATOM 5192 N N . ALA B 1 77 ? -23.547 6.387 2.416 1 95.56 77 ALA B N 1
ATOM 5193 C CA . ALA B 1 77 ? -22.734 7.531 2.023 1 95.56 77 ALA B CA 1
ATOM 5194 C C . ALA B 1 77 ? -23.609 8.68 1.517 1 95.56 77 ALA B C 1
ATOM 5196 O O . ALA B 1 77 ? -23.109 9.773 1.245 1 95.56 77 ALA B O 1
ATOM 5197 N N . HIS B 1 78 ? -24.922 8.461 1.438 1 95.69 78 HIS B N 1
ATOM 5198 C CA . HIS B 1 78 ? -25.828 9.445 0.863 1 95.69 78 HIS B CA 1
ATOM 5199 C C . HIS B 1 78 ? -26.828 9.945 1.903 1 95.69 78 HIS B C 1
ATOM 5201 O O . HIS B 1 78 ? -27.922 9.398 2.041 1 95.69 78 HIS B O 1
ATOM 5207 N N . PRO B 1 79 ? -26.547 11.062 2.555 1 95.56 79 PRO B N 1
ATOM 5208 C CA . PRO B 1 79 ? -27.297 11.516 3.725 1 95.56 79 PRO B CA 1
ATOM 5209 C C . PRO B 1 79 ? -28.531 12.344 3.35 1 95.56 79 PRO B C 1
ATOM 5211 O O . PRO B 1 79 ? -29.312 12.734 4.223 1 95.56 79 PRO B O 1
ATOM 5214 N N . ILE B 1 80 ? -28.766 12.641 2.135 1 92.56 80 ILE B N 1
ATOM 5215 C CA . ILE B 1 80 ? -29.828 13.555 1.688 1 92.56 80 ILE B CA 1
ATOM 5216 C C . ILE B 1 80 ? -31.188 13 2.086 1 92.56 80 ILE B C 1
ATOM 5218 O O . ILE B 1 80 ? -31.422 11.789 2.021 1 92.56 80 ILE B O 1
ATOM 5222 N N . ASP B 1 81 ? -32.094 13.945 2.518 1 94 81 ASP B N 1
ATOM 5223 C CA . ASP B 1 81 ? -33.469 13.617 2.895 1 94 81 ASP B CA 1
ATOM 5224 C C . ASP B 1 81 ? -33.5 12.578 4.012 1 94 81 ASP B C 1
ATOM 5226 O O . ASP B 1 81 ? -34.188 11.57 3.906 1 94 81 ASP B O 1
ATOM 5230 N N . ASP B 1 82 ? -32.719 12.797 5.008 1 95.75 82 ASP B N 1
ATOM 5231 C CA . ASP B 1 82 ? -32.656 11.961 6.203 1 95.75 82 ASP B CA 1
ATOM 5232 C C . ASP B 1 82 ? -32.312 10.516 5.84 1 95.75 82 ASP B C 1
ATOM 5234 O O . ASP B 1 82 ? -33.031 9.586 6.242 1 95.75 82 ASP B O 1
ATOM 5238 N N . TYR B 1 83 ? -31.391 10.312 5.008 1 96.94 83 TYR B N 1
ATOM 5239 C CA . TYR B 1 83 ? -30.875 9.023 4.547 1 96.94 83 TYR B CA 1
ATOM 5240 C C . TYR B 1 83 ? -31.953 8.219 3.844 1 96.94 83 TYR B C 1
ATOM 5242 O O . TYR B 1 83 ? -32.125 7.031 4.117 1 96.94 83 TYR B O 1
ATOM 5250 N N . ALA B 1 84 ? -32.625 8.852 2.926 1 97.06 84 ALA B N 1
ATOM 5251 C CA . ALA B 1 84 ? -33.656 8.195 2.139 1 97.06 84 ALA B CA 1
ATOM 5252 C C . ALA B 1 84 ? -33.125 6.973 1.41 1 97.06 84 ALA B C 1
ATOM 5254 O O . ALA B 1 84 ? -33.844 5.973 1.252 1 97.06 84 ALA B O 1
ATOM 5255 N N . ALA B 1 85 ? -31.906 7.082 0.999 1 97.12 85 ALA B N 1
ATOM 5256 C CA . ALA B 1 85 ? -31.281 5.965 0.293 1 97.12 85 ALA B CA 1
ATOM 5257 C C . ALA B 1 85 ? -31.219 4.727 1.179 1 97.12 85 ALA B C 1
ATOM 5259 O O . ALA B 1 85 ? -31.516 3.617 0.727 1 97.12 85 ALA B O 1
ATOM 5260 N N . MET B 1 86 ? -30.797 4.867 2.449 1 98.25 86 MET B N 1
ATOM 5261 C CA . MET B 1 86 ? -30.734 3.746 3.381 1 98.25 86 MET B CA 1
ATOM 5262 C C . MET B 1 86 ? -32.125 3.232 3.707 1 98.25 86 MET B C 1
ATOM 5264 O O . MET B 1 86 ? -32.375 2.023 3.734 1 98.25 86 MET B O 1
ATOM 5268 N N . ARG B 1 87 ? -33.094 4.152 3.908 1 98.5 87 ARG B N 1
ATOM 5269 C CA . ARG B 1 87 ? -34.438 3.799 4.32 1 98.5 87 ARG B CA 1
ATOM 5270 C C . ARG B 1 87 ? -35.125 2.961 3.25 1 98.5 87 ARG B C 1
ATOM 5272 O O . ARG B 1 87 ? -35.969 2.119 3.566 1 98.5 87 ARG B O 1
ATOM 5279 N N . ALA B 1 88 ? -34.719 3.102 2.018 1 97.94 88 ALA B N 1
ATOM 5280 C CA . ALA B 1 88 ? -35.312 2.342 0.913 1 97.94 88 ALA B CA 1
ATOM 5281 C C . ALA B 1 88 ? -35.031 0.847 1.078 1 97.94 88 ALA B C 1
ATOM 5283 O O . ALA B 1 88 ? -35.719 0.02 0.469 1 97.94 88 ALA B O 1
ATOM 5284 N N . PHE B 1 89 ? -34.094 0.469 1.875 1 98.62 89 PHE B N 1
ATOM 5285 C CA . PHE B 1 89 ? -33.719 -0.929 2.047 1 98.62 89 PHE B CA 1
ATOM 5286 C C . PHE B 1 89 ? -34.438 -1.535 3.254 1 98.62 89 PHE B C 1
ATOM 5288 O O . PHE B 1 89 ? -34.312 -2.734 3.514 1 98.62 89 PHE B O 1
ATOM 5295 N N . MET B 1 90 ? -35.156 -0.712 3.994 1 98.62 90 MET B N 1
ATOM 5296 C CA . MET B 1 90 ? -35.781 -1.124 5.238 1 98.62 90 MET B CA 1
ATOM 5297 C C . MET B 1 90 ? -37.25 -1.457 5 1 98.62 90 MET B C 1
ATOM 5299 O O . MET B 1 90 ? -37.844 -1.048 3.992 1 98.62 90 MET B O 1
ATOM 5303 N N . THR B 1 91 ? -37.781 -2.24 5.898 1 97.94 91 THR B N 1
ATOM 5304 C CA . THR B 1 91 ? -39.25 -2.348 5.934 1 97.94 91 THR B CA 1
ATOM 5305 C C . THR B 1 91 ? -39.875 -0.998 6.258 1 97.94 91 THR B C 1
ATOM 5307 O O . THR B 1 91 ? -39.25 -0.142 6.879 1 97.94 91 THR B O 1
ATOM 5310 N N . PRO B 1 92 ? -41.094 -0.803 5.84 1 96.94 92 PRO B N 1
ATOM 5311 C CA . PRO B 1 92 ? -41.75 0.472 6.121 1 96.94 92 PRO B CA 1
ATOM 5312 C C . PRO B 1 92 ? -41.781 0.801 7.609 1 96.94 92 PRO B C 1
ATOM 5314 O O . PRO B 1 92 ? -41.625 1.959 7.996 1 96.94 92 PRO B O 1
ATOM 5317 N N . GLU B 1 93 ? -42 -0.166 8.43 1 97.38 93 GLU B N 1
ATOM 5318 C CA . GLU B 1 93 ? -42.031 0.039 9.875 1 97.38 93 GLU B CA 1
ATOM 5319 C C . GLU B 1 93 ? -40.688 0.513 10.406 1 97.38 93 GLU B C 1
ATOM 5321 O O . GLU B 1 93 ? -40.625 1.458 11.195 1 97.38 93 GLU B O 1
ATOM 5326 N N . LEU B 1 94 ? -39.688 -0.173 9.984 1 98.12 94 LEU B N 1
ATOM 5327 C CA . LEU B 1 94 ? -38.344 0.208 10.445 1 98.12 94 LEU B CA 1
ATOM 5328 C C . LEU B 1 94 ? -37.969 1.58 9.906 1 98.12 94 LEU B C 1
ATOM 5330 O O . LEU B 1 94 ? -37.375 2.389 10.617 1 98.12 94 LEU B O 1
ATOM 5334 N N . ALA B 1 95 ? -38.25 1.855 8.664 1 98.06 95 ALA B N 1
ATOM 5335 C CA . ALA B 1 95 ? -37.875 3.117 8.023 1 98.06 95 ALA B CA 1
ATOM 5336 C C . ALA B 1 95 ? -38.438 4.305 8.797 1 98.06 95 ALA B C 1
ATOM 5338 O O . ALA B 1 95 ? -37.812 5.359 8.875 1 98.06 95 ALA B O 1
ATOM 5339 N N . LYS B 1 96 ? -39.562 4.145 9.336 1 97.25 96 LYS B N 1
ATOM 5340 C CA . LYS B 1 96 ? -40.219 5.211 10.078 1 97.25 96 LYS B CA 1
ATOM 5341 C C . LYS B 1 96 ? -39.562 5.414 11.445 1 97.25 96 LYS B C 1
ATOM 5343 O O . LYS B 1 96 ? -39.438 6.547 11.922 1 97.25 96 LYS B O 1
ATOM 5348 N N . SER B 1 97 ? -39.094 4.363 12.016 1 97.69 97 SER B N 1
ATOM 5349 C CA . SER B 1 97 ? -38.656 4.441 13.406 1 97.69 97 SER B CA 1
ATOM 5350 C C . SER B 1 97 ? -37.156 4.609 13.5 1 97.69 97 SER B C 1
ATOM 5352 O O . SER B 1 97 ? -36.625 5.059 14.523 1 97.69 97 SER B O 1
ATOM 5354 N N . TRP B 1 98 ? -36.469 4.242 12.555 1 97.94 98 TRP B N 1
ATOM 5355 C CA . TRP B 1 98 ? -35 4.227 12.555 1 97.94 98 TRP B CA 1
ATOM 5356 C C . TRP B 1 98 ? -34.469 5.641 12.688 1 97.94 98 TRP B C 1
ATOM 5358 O O . TRP B 1 98 ? -34.938 6.57 12.039 1 97.94 98 TRP B O 1
ATOM 5368 N N . ASN B 1 99 ? -33.438 5.746 13.5 1 97.81 99 ASN B N 1
ATOM 5369 C CA . ASN B 1 99 ? -32.75 7.02 13.742 1 97.81 99 ASN B CA 1
ATOM 5370 C C . ASN B 1 99 ? -31.297 6.977 13.289 1 97.81 99 ASN B C 1
ATOM 5372 O O . ASN B 1 99 ? -30.5 6.215 13.836 1 97.81 99 ASN B O 1
ATOM 5376 N N . PRO B 1 100 ? -30.906 7.742 12.305 1 96.25 100 PRO B N 1
ATOM 5377 C CA . PRO B 1 100 ? -29.516 7.723 11.836 1 96.25 100 PRO B CA 1
ATOM 5378 C C . PRO B 1 100 ? -28.547 8.266 12.883 1 96.25 100 PRO B C 1
ATOM 5380 O O . PRO B 1 100 ? -27.344 8.008 12.789 1 96.25 100 PRO B O 1
ATOM 5383 N N . LYS B 1 101 ? -28.953 8.977 13.93 1 90.19 101 LYS B N 1
ATOM 5384 C CA . LYS B 1 101 ? -28.125 9.625 14.945 1 90.19 101 LYS B CA 1
ATOM 5385 C C . LYS B 1 101 ? -27.297 10.758 14.344 1 90.19 101 LYS B C 1
ATOM 5387 O O . LYS B 1 101 ? -27.359 11 13.141 1 90.19 101 LYS B O 1
ATOM 5392 N N . GLU B 1 102 ? -26.469 11.398 15.164 1 88.5 102 GLU B N 1
ATOM 5393 C CA . GLU B 1 102 ? -25.812 12.641 14.773 1 88.5 102 GLU B CA 1
ATOM 5394 C C . GLU B 1 102 ? -24.469 12.352 14.086 1 88.5 102 GLU B C 1
ATOM 5396 O O . GLU B 1 102 ? -23.984 13.172 13.305 1 88.5 102 GLU B O 1
ATOM 5401 N N . ARG B 1 103 ? -23.938 11.203 14.438 1 95 103 ARG B N 1
ATOM 5402 C CA . ARG B 1 103 ? -22.625 10.883 13.859 1 95 103 ARG B CA 1
ATOM 5403 C C . ARG B 1 103 ? -22.641 9.5 13.219 1 95 103 ARG B C 1
ATOM 5405 O O . ARG B 1 103 ? -23.203 8.555 13.773 1 95 103 ARG B O 1
ATOM 5412 N N . ALA B 1 104 ? -22.094 9.477 12.102 1 97.44 104 ALA B N 1
ATOM 5413 C CA . ALA B 1 104 ? -21.938 8.203 11.391 1 97.44 104 ALA B CA 1
ATOM 5414 C C . ALA B 1 104 ? -20.609 7.543 11.719 1 97.44 104 ALA B C 1
ATOM 5416 O O . ALA B 1 104 ? -19.594 8.227 11.891 1 97.44 104 ALA B O 1
ATOM 5417 N N . ARG B 1 105 ? -20.578 6.25 11.766 1 97.81 105 ARG B N 1
ATOM 5418 C CA . ARG B 1 105 ? -19.375 5.477 12.016 1 97.81 105 ARG B CA 1
ATOM 5419 C C . ARG B 1 105 ? -18.719 5.047 10.711 1 97.81 105 ARG B C 1
ATOM 5421 O O . ARG B 1 105 ? -19.406 4.602 9.781 1 97.81 105 ARG B O 1
ATOM 5428 N N . ILE B 1 106 ? -17.453 5.219 10.672 1 97.88 106 ILE B N 1
ATOM 5429 C CA . ILE B 1 106 ? -16.672 4.77 9.531 1 97.88 106 ILE B CA 1
ATOM 5430 C C . ILE B 1 106 ? -15.844 3.543 9.93 1 97.88 106 ILE B C 1
ATOM 5432 O O . ILE B 1 106 ? -15.156 3.553 10.953 1 97.88 106 ILE B O 1
ATOM 5436 N N . VAL B 1 107 ? -15.945 2.477 9.055 1 96.12 107 VAL B N 1
ATOM 5437 C CA . VAL B 1 107 ? -15.234 1.235 9.359 1 96.12 107 VAL B CA 1
ATOM 5438 C C . VAL B 1 107 ? -14.391 0.815 8.156 1 96.12 107 VAL B C 1
ATOM 5440 O O . VAL B 1 107 ? -14.695 1.168 7.02 1 96.12 107 VAL B O 1
ATOM 5443 N N . ASP B 1 108 ? -13.305 0.175 8.43 1 91.5 108 ASP B N 1
ATOM 5444 C CA . ASP B 1 108 ? -12.445 -0.377 7.383 1 91.5 108 ASP B CA 1
ATOM 5445 C C . ASP B 1 108 ? -12.945 -1.748 6.934 1 91.5 108 ASP B C 1
ATOM 5447 O O . ASP B 1 108 ? -12.422 -2.777 7.363 1 91.5 108 ASP B O 1
ATOM 5451 N N . GLY B 1 109 ? -13.906 -1.754 6.098 1 89.12 109 GLY B N 1
ATOM 5452 C CA . GLY B 1 109 ? -14.539 -2.969 5.613 1 89.12 109 GLY B CA 1
ATOM 5453 C C . GLY B 1 109 ? -15.633 -3.477 6.535 1 89.12 109 GLY B C 1
ATOM 5454 O O . GLY B 1 109 ? -15.5 -3.426 7.758 1 89.12 109 GLY B O 1
ATOM 5455 N N . ILE B 1 110 ? -16.719 -3.947 5.992 1 93.31 110 ILE B N 1
ATOM 5456 C CA . ILE B 1 110 ? -17.828 -4.543 6.738 1 93.31 110 ILE B CA 1
ATOM 5457 C C . ILE B 1 110 ? -17.969 -6.016 6.367 1 93.31 110 ILE B C 1
ATOM 5459 O O . ILE B 1 110 ? -18.297 -6.344 5.223 1 93.31 110 ILE B O 1
ATOM 5463 N N . ASN B 1 111 ? -17.734 -6.844 7.391 1 91.25 111 ASN B N 1
ATOM 5464 C CA . ASN B 1 111 ? -17.938 -8.273 7.203 1 91.25 111 ASN B CA 1
ATOM 5465 C C . ASN B 1 111 ? -19.344 -8.703 7.59 1 91.25 111 ASN B C 1
ATOM 5467 O O . ASN B 1 111 ? -19.797 -8.438 8.703 1 91.25 111 ASN B O 1
ATOM 5471 N N . LEU B 1 112 ? -20.016 -9.266 6.668 1 92 112 LEU B N 1
ATOM 5472 C CA . LEU B 1 112 ? -21.375 -9.766 6.898 1 92 112 LEU B CA 1
ATOM 5473 C C . LEU B 1 112 ? -21.359 -11.281 7.117 1 92 112 LEU B C 1
ATOM 5475 O O . LEU B 1 112 ? -21.141 -12.047 6.172 1 92 112 LEU B O 1
ATOM 5479 N N . ILE B 1 113 ? -21.656 -11.68 8.328 1 82.69 113 ILE B N 1
ATOM 5480 C CA . ILE B 1 113 ? -21.625 -13.094 8.695 1 82.69 113 ILE B CA 1
ATOM 5481 C C . ILE B 1 113 ? -23.047 -13.602 8.922 1 82.69 113 ILE B C 1
ATOM 5483 O O . ILE B 1 113 ? -23.766 -13.102 9.797 1 82.69 113 ILE B O 1
ATOM 5487 N N . SER B 1 114 ? -23.422 -14.555 8.109 1 83.94 114 SER B N 1
ATOM 5488 C CA . SER B 1 114 ? -24.734 -15.156 8.289 1 83.94 114 SER B CA 1
ATOM 5489 C C . SER B 1 114 ? -24.812 -15.945 9.586 1 83.94 114 SER B C 1
ATOM 5491 O O . SER B 1 114 ? -23.906 -16.719 9.906 1 83.94 114 SER B O 1
ATOM 5493 N N . THR B 1 115 ? -25.75 -15.703 10.344 1 79.25 115 THR B N 1
ATOM 5494 C CA . THR B 1 115 ? -25.938 -16.422 11.594 1 79.25 115 THR B CA 1
ATOM 5495 C C . THR B 1 115 ? -27.156 -17.344 11.5 1 79.25 115 THR B C 1
ATOM 5497 O O . THR B 1 115 ? -27.719 -17.75 12.523 1 79.25 115 THR B O 1
ATOM 5500 N N . ASN B 1 116 ? -27.438 -17.578 10.273 1 76.5 116 ASN B N 1
ATOM 5501 C CA . ASN B 1 116 ? -28.609 -18.422 10.062 1 76.5 116 ASN B CA 1
ATOM 5502 C C . ASN B 1 116 ? -28.312 -19.875 10.375 1 76.5 116 ASN B C 1
ATOM 5504 O O . ASN B 1 116 ? -27.203 -20.359 10.109 1 76.5 116 ASN B O 1
ATOM 5508 N N . SER B 1 117 ? -29.172 -20.469 11.211 1 62.69 117 SER B N 1
ATOM 5509 C CA . SER B 1 117 ? -29.109 -21.922 11.383 1 62.69 117 SER B CA 1
ATOM 5510 C C . SER B 1 117 ? -29.719 -22.656 10.188 1 62.69 117 SER B C 1
ATOM 5512 O O . SER B 1 117 ? -30.453 -22.047 9.398 1 62.69 117 SER B O 1
ATOM 5514 N N . GLU B 1 118 ? -29.234 -23.859 9.766 1 57.03 118 GLU B N 1
ATOM 5515 C CA . GLU B 1 118 ? -29.75 -24.688 8.68 1 57.03 118 GLU B CA 1
ATOM 5516 C C . GLU B 1 118 ? -31.281 -24.719 8.688 1 57.03 118 GLU B C 1
ATOM 5518 O O . GLU B 1 118 ? -31.906 -24.828 7.637 1 57.03 118 GLU B O 1
ATOM 5523 N N . SER B 1 119 ? -31.922 -24.672 9.852 1 53.88 119 SER B N 1
ATOM 5524 C CA . SER B 1 119 ? -33.344 -24.828 10 1 53.88 119 SER B CA 1
ATOM 5525 C C . SER B 1 119 ? -34.094 -23.5 9.914 1 53.88 119 SER B C 1
ATOM 5527 O O . SER B 1 119 ? -35.312 -23.438 10.062 1 53.88 119 SER B O 1
ATOM 5529 N N . SER B 1 120 ? -33.375 -22.484 9.547 1 59.34 120 SER B N 1
ATOM 5530 C CA . SER B 1 120 ? -34 -21.188 9.719 1 59.34 120 SER B CA 1
ATOM 5531 C C . SER B 1 120 ? -35.062 -20.938 8.633 1 59.34 120 SER B C 1
ATOM 5533 O O . SER B 1 120 ? -35 -21.547 7.566 1 59.34 120 SER B O 1
ATOM 5535 N N . ASN B 1 121 ? -36.156 -20.359 9 1 66.75 121 ASN B N 1
ATOM 5536 C CA . ASN B 1 121 ? -37.219 -19.844 8.133 1 66.75 121 ASN B CA 1
ATOM 5537 C C . ASN B 1 121 ? -36.625 -19.188 6.879 1 66.75 121 ASN B C 1
ATOM 5539 O O . ASN B 1 121 ? -35.844 -18.25 6.973 1 66.75 121 ASN B O 1
ATOM 5543 N N . GLN B 1 122 ? -36.938 -19.781 5.73 1 77.75 122 GLN B N 1
ATOM 5544 C CA . GLN B 1 122 ? -36.406 -19.375 4.434 1 77.75 122 GLN B CA 1
ATOM 5545 C C . GLN B 1 122 ? -36.75 -17.922 4.125 1 77.75 122 GLN B C 1
ATOM 5547 O O . GLN B 1 122 ? -36.094 -17.297 3.271 1 77.75 122 GLN B O 1
ATOM 5552 N N . ASN B 1 123 ? -37.719 -17.406 4.93 1 89.75 123 ASN B N 1
ATOM 5553 C CA . ASN B 1 123 ? -38.125 -16.031 4.629 1 89.75 123 ASN B CA 1
ATOM 5554 C C . ASN B 1 123 ? -37.469 -15.039 5.582 1 89.75 123 ASN B C 1
ATOM 5556 O O . ASN B 1 123 ? -37.875 -13.867 5.621 1 89.75 123 ASN B O 1
ATOM 5560 N N . ARG B 1 124 ? -36.656 -15.484 6.453 1 93 124 ARG B N 1
ATOM 5561 C CA . ARG B 1 124 ? -35.875 -14.617 7.355 1 93 124 ARG B CA 1
ATOM 5562 C C . ARG B 1 124 ? -34.406 -14.977 7.344 1 93 124 ARG B C 1
ATOM 5564 O O . ARG B 1 124 ? -34.031 -16.156 7.25 1 93 124 ARG B O 1
ATOM 5571 N N . GLN B 1 125 ? -33.625 -13.93 7.363 1 92.12 125 GLN B N 1
ATOM 5572 C CA . GLN B 1 125 ? -32.188 -14.133 7.438 1 92.12 125 GLN B CA 1
ATOM 5573 C C . GLN B 1 125 ? -31.547 -13.18 8.453 1 92.12 125 GLN B C 1
ATOM 5575 O O . GLN B 1 125 ? -31.969 -12.023 8.562 1 92.12 125 GLN B O 1
ATOM 5580 N N . SER B 1 126 ? -30.625 -13.727 9.172 1 93.12 126 SER B N 1
ATOM 5581 C CA . SER B 1 126 ? -29.906 -12.945 10.18 1 93.12 126 SER B CA 1
ATOM 5582 C C . SER B 1 126 ? -28.422 -12.844 9.852 1 93.12 126 SER B C 1
ATOM 5584 O O . SER B 1 126 ? -27.812 -13.82 9.406 1 93.12 126 SER B O 1
ATOM 5586 N N . PHE B 1 127 ? -27.938 -11.594 10.008 1 93 127 PHE B N 1
ATOM 5587 C CA . PHE B 1 127 ? -26.516 -11.352 9.789 1 93 127 PHE B CA 1
ATOM 5588 C C . PHE B 1 127 ? -25.906 -10.641 10.992 1 93 127 PHE B C 1
ATOM 5590 O O . PHE B 1 127 ? -26.594 -9.93 11.719 1 93 127 PHE B O 1
ATOM 5597 N N . THR B 1 128 ? -24.672 -10.891 11.227 1 93.12 128 THR B N 1
ATOM 5598 C CA . THR B 1 128 ? -23.844 -10.047 12.078 1 93.12 128 THR B CA 1
ATOM 5599 C C . THR B 1 128 ? -22.859 -9.234 11.234 1 93.12 128 THR B C 1
ATOM 5601 O O . THR B 1 128 ? -22.094 -9.789 10.445 1 93.12 128 THR B O 1
ATOM 5604 N N . ALA B 1 129 ? -22.969 -7.938 11.312 1 95 129 ALA B N 1
ATOM 5605 C CA . ALA B 1 129 ? -22.016 -7.039 10.664 1 95 129 ALA B CA 1
ATOM 5606 C C . ALA B 1 129 ? -20.859 -6.695 11.602 1 95 129 ALA B C 1
ATOM 5608 O O . ALA B 1 129 ? -21.078 -6.246 12.727 1 95 129 ALA B O 1
ATOM 5609 N N . ARG B 1 130 ? -19.672 -6.945 11.109 1 92.94 130 ARG B N 1
ATOM 5610 C CA . ARG B 1 130 ? -18.469 -6.684 11.898 1 92.94 130 ARG B CA 1
ATOM 5611 C C . ARG B 1 130 ? -17.469 -5.855 11.102 1 92.94 130 ARG B C 1
ATOM 5613 O O . ARG B 1 130 ? -17.375 -5.988 9.883 1 92.94 130 ARG B O 1
ATOM 5620 N N . GLY B 1 131 ? -16.734 -5.004 11.797 1 92.56 131 GLY B N 1
ATOM 5621 C CA . GLY B 1 131 ? -15.688 -4.203 11.18 1 92.56 131 GLY B CA 1
ATOM 5622 C C . GLY B 1 131 ? -14.844 -3.449 12.195 1 92.56 131 GLY B C 1
ATOM 5623 O O . GLY B 1 131 ? -15.258 -3.254 13.336 1 92.56 131 GLY B O 1
ATOM 5624 N N . ASN B 1 132 ? -13.695 -3.012 11.734 1 91.31 132 ASN B N 1
ATOM 5625 C CA . ASN B 1 132 ? -12.828 -2.188 12.57 1 91.31 132 ASN B CA 1
ATOM 5626 C C . ASN B 1 132 ? -13.141 -0.703 12.406 1 91.31 132 ASN B C 1
ATOM 5628 O O . ASN B 1 132 ? -13.094 -0.174 11.297 1 91.31 132 ASN B O 1
ATOM 5632 N N . GLY B 1 133 ? -13.445 -0.129 13.508 1 95.06 133 GLY B N 1
ATOM 5633 C CA . GLY B 1 133 ? -13.688 1.303 13.453 1 95.06 133 GLY B CA 1
ATOM 5634 C C . GLY B 1 133 ? -12.445 2.113 13.148 1 95.06 133 GLY B C 1
ATOM 5635 O O . GLY B 1 133 ? -11.359 1.797 13.633 1 95.06 133 GLY B O 1
ATOM 5636 N N . VAL B 1 134 ? -12.664 3.215 12.281 1 95 134 VAL B N 1
ATOM 5637 C CA . VAL B 1 134 ? -11.516 4.066 11.992 1 95 134 VAL B CA 1
ATOM 5638 C C . VAL B 1 134 ? -11.867 5.523 12.281 1 95 134 VAL B C 1
ATOM 5640 O O . VAL B 1 134 ? -10.984 6.371 12.406 1 95 134 VAL B O 1
ATOM 5643 N N . GLY B 1 135 ? -13.18 5.816 12.391 1 96.5 135 GLY B N 1
ATOM 5644 C CA . GLY B 1 135 ? -13.508 7.199 12.688 1 96.5 135 GLY B CA 1
ATOM 5645 C C . GLY B 1 135 ? -15 7.457 12.758 1 96.5 135 GLY B C 1
ATOM 5646 O O . GLY B 1 135 ? -15.805 6.535 12.578 1 96.5 135 GLY B O 1
ATOM 5647 N N . LEU B 1 136 ? -15.383 8.641 13.117 1 96.75 136 LEU B N 1
ATOM 5648 C CA . LEU B 1 136 ? -16.734 9.195 13.141 1 96.75 136 LEU B CA 1
ATOM 5649 C C . LEU B 1 136 ? -16.812 10.461 12.281 1 96.75 136 LEU B C 1
ATOM 5651 O O . LEU B 1 136 ? -15.844 11.203 12.18 1 96.75 136 LEU B O 1
ATOM 5655 N N . ILE B 1 137 ? -17.938 10.625 11.695 1 96.88 137 ILE B N 1
ATOM 5656 C CA . ILE B 1 137 ? -18.172 11.852 10.945 1 96.88 137 ILE B CA 1
ATOM 5657 C C . ILE B 1 137 ? -19.531 12.445 11.336 1 96.88 137 ILE B C 1
ATOM 5659 O O . ILE B 1 137 ? -20.531 11.727 11.398 1 96.88 137 ILE B O 1
ATOM 5663 N N . GLY B 1 138 ? -19.531 13.688 11.633 1 93.75 138 GLY B N 1
ATOM 5664 C CA . GLY B 1 138 ? -20.75 14.375 12.008 1 93.75 138 GLY B CA 1
ATOM 5665 C C . GLY B 1 138 ? -21.391 15.125 10.852 1 93.75 138 GLY B C 1
ATOM 5666 O O . GLY B 1 138 ? -20.812 15.219 9.773 1 93.75 138 GLY B O 1
ATOM 5667 N N . ASP B 1 139 ? -22.594 15.656 11.148 1 90.44 139 ASP B N 1
ATOM 5668 C CA . ASP B 1 139 ? -23.312 16.453 10.164 1 90.44 139 ASP B CA 1
ATOM 5669 C C . ASP B 1 139 ? -22.531 17.719 9.812 1 90.44 139 ASP B C 1
ATOM 5671 O O . ASP B 1 139 ? -22.75 18.328 8.758 1 90.44 139 ASP B O 1
ATOM 5675 N N . ASP B 1 140 ? -21.672 18.047 10.633 1 92.88 140 ASP B N 1
ATOM 5676 C CA . ASP B 1 140 ? -20.844 19.234 10.398 1 92.88 140 ASP B CA 1
ATOM 5677 C C . ASP B 1 140 ? -19.672 18.906 9.484 1 92.88 140 ASP B C 1
ATOM 5679 O O . ASP B 1 140 ? -18.891 19.812 9.133 1 92.88 140 ASP B O 1
ATOM 5683 N N . GLY B 1 141 ? -19.469 17.656 9.133 1 96 141 GLY B N 1
ATOM 5684 C CA . GLY B 1 141 ? -18.406 17.25 8.227 1 96 141 GLY B CA 1
ATOM 5685 C C . GLY B 1 141 ? -17.078 17.016 8.922 1 96 141 GLY B C 1
ATOM 5686 O O . GLY B 1 141 ? -16.078 16.75 8.266 1 96 141 GLY B O 1
ATOM 5687 N N . ALA B 1 142 ? -17.109 17.172 10.219 1 96.69 142 ALA B N 1
ATOM 5688 C CA . ALA B 1 142 ? -15.867 16.953 10.961 1 96.69 142 ALA B CA 1
ATOM 5689 C C . ALA B 1 142 ? -15.594 15.477 11.172 1 96.69 142 ALA B C 1
ATOM 5691 O O . ALA B 1 142 ? -16.469 14.734 11.625 1 96.69 142 ALA B O 1
ATOM 5692 N N . TYR B 1 143 ? -14.438 15.062 10.828 1 96.62 143 TYR B N 1
ATOM 5693 C CA . TYR B 1 143 ? -13.977 13.695 11.047 1 96.62 143 TYR B CA 1
ATOM 5694 C C . TYR B 1 143 ? -13.188 13.586 12.352 1 96.62 143 TYR B C 1
ATOM 5696 O O . TYR B 1 143 ? -12.383 14.461 12.672 1 96.62 143 TYR B O 1
ATOM 5704 N N . GLU B 1 144 ? -13.43 12.539 13.102 1 94.44 144 GLU B N 1
ATOM 5705 C CA . GLU B 1 144 ? -12.695 12.234 14.32 1 94.44 144 GLU B CA 1
ATOM 5706 C C . GLU B 1 144 ? -12.258 10.773 14.359 1 94.44 144 GLU B C 1
ATOM 5708 O O . GLU B 1 144 ? -13.078 9.875 14.164 1 94.44 144 GLU B O 1
ATOM 5713 N N . PRO B 1 145 ? -11.008 10.562 14.648 1 93.5 145 PRO B N 1
ATOM 5714 C CA . PRO B 1 145 ? -10.578 9.164 14.781 1 93.5 145 PRO B CA 1
ATOM 5715 C C . PRO B 1 145 ? -11.297 8.422 15.898 1 93.5 145 PRO B C 1
ATOM 5717 O O . PRO B 1 145 ? -11.562 9 16.953 1 93.5 145 PRO B O 1
ATOM 5720 N N . ASN B 1 146 ? -11.695 7.219 15.594 1 93.38 146 ASN B N 1
ATOM 5721 C CA . ASN B 1 146 ? -12.359 6.328 16.547 1 93.38 146 ASN B CA 1
ATOM 5722 C C . ASN B 1 146 ? -12.141 4.863 16.188 1 93.38 146 ASN B C 1
ATOM 5724 O O . ASN B 1 146 ? -12.555 4.414 15.117 1 93.38 146 ASN B O 1
ATOM 5728 N N . THR B 1 147 ? -11.516 4.031 17.047 1 91.31 147 THR B N 1
ATOM 5729 C CA . THR B 1 147 ? -11.094 2.676 16.719 1 91.31 147 THR B CA 1
ATOM 5730 C C . THR B 1 147 ? -12.078 1.648 17.281 1 91.31 147 THR B C 1
ATOM 5732 O O . THR B 1 147 ? -11.797 0.448 17.266 1 91.31 147 THR B O 1
ATOM 5735 N N . ALA B 1 148 ? -13.195 2.102 17.719 1 92.38 148 ALA B N 1
ATOM 5736 C CA . ALA B 1 148 ? -14.172 1.161 18.281 1 92.38 148 ALA B CA 1
ATOM 5737 C C . ALA B 1 148 ? -14.672 0.199 17.203 1 92.38 148 ALA B C 1
ATOM 5739 O O . ALA B 1 148 ? -15.039 0.623 16.109 1 92.38 148 ALA B O 1
ATOM 5740 N N . ALA B 1 149 ? -14.758 -1.058 17.531 1 93.12 149 ALA B N 1
ATOM 5741 C CA . ALA B 1 149 ? -15.18 -2.088 16.578 1 93.12 149 ALA B CA 1
ATOM 5742 C C . ALA B 1 149 ? -16.688 -2.057 16.359 1 93.12 149 ALA B C 1
ATOM 5744 O O . ALA B 1 149 ? -17.438 -1.634 17.25 1 93.12 149 ALA B O 1
ATOM 5745 N N . LEU B 1 150 ? -17.062 -2.406 15.203 1 95.12 150 LEU B N 1
ATOM 5746 C CA . LEU B 1 150 ? -18.469 -2.6 14.859 1 95.12 150 LEU B CA 1
ATOM 5747 C C . LEU B 1 150 ? -18.891 -4.051 15.078 1 95.12 150 LEU B C 1
ATOM 5749 O O . LEU B 1 150 ? -18.219 -4.969 14.602 1 95.12 150 LEU B O 1
ATOM 5753 N N . GLU B 1 151 ? -19.891 -4.309 15.812 1 95.06 151 GLU B N 1
ATOM 5754 C CA . GLU B 1 151 ? -20.594 -5.578 15.922 1 95.06 151 GLU B CA 1
ATOM 5755 C C . GLU B 1 151 ? -22.094 -5.355 16.094 1 95.06 151 GLU B C 1
ATOM 5757 O O . GLU B 1 151 ? -22.547 -4.91 17.141 1 95.06 151 GLU B O 1
ATOM 5762 N N . GLU B 1 152 ? -22.781 -5.602 15.047 1 96.25 152 GLU B N 1
ATOM 5763 C CA . GLU B 1 152 ? -24.219 -5.363 15.078 1 96.25 152 GLU B CA 1
ATOM 5764 C C . GLU B 1 152 ? -24.984 -6.52 14.438 1 96.25 152 GLU B C 1
ATOM 5766 O O . GLU B 1 152 ? -24.531 -7.113 13.461 1 96.25 152 GLU B O 1
ATOM 5771 N N . SER B 1 153 ? -26.109 -6.801 14.977 1 96.38 153 SER B N 1
ATOM 5772 C CA . SER B 1 153 ? -27 -7.812 14.43 1 96.38 153 SER B CA 1
ATOM 5773 C C . SER B 1 153 ? -28.031 -7.191 13.492 1 96.38 153 SER B C 1
ATOM 5775 O O . SER B 1 153 ? -28.609 -6.141 13.797 1 96.38 153 SER B O 1
ATOM 5777 N N . VAL B 1 154 ? -28.266 -7.84 12.383 1 97.69 154 VAL B N 1
ATOM 5778 C CA . VAL B 1 154 ? -29.219 -7.371 11.383 1 97.69 154 VAL B CA 1
ATOM 5779 C C . VAL B 1 154 ? -30.188 -8.492 11.039 1 97.69 154 VAL B C 1
ATOM 5781 O O . VAL B 1 154 ? -29.781 -9.633 10.797 1 97.69 154 VAL B O 1
ATOM 5784 N N . GLU B 1 155 ? -31.438 -8.156 11.039 1 97.25 155 GLU B N 1
ATOM 5785 C CA . GLU B 1 155 ? -32.469 -9.086 10.625 1 97.25 155 GLU B CA 1
ATOM 5786 C C . GLU B 1 155 ? -33.125 -8.648 9.312 1 97.25 155 GLU B C 1
ATOM 5788 O O . GLU B 1 155 ? -33.375 -7.457 9.109 1 97.25 155 GLU B O 1
ATOM 5793 N N . MET B 1 156 ? -33.25 -9.578 8.461 1 97.25 156 MET B N 1
ATOM 5794 C CA . MET B 1 156 ? -33.906 -9.312 7.176 1 97.25 156 MET B CA 1
ATOM 5795 C C . MET B 1 156 ? -35.062 -10.25 6.953 1 97.25 156 MET B C 1
ATOM 5797 O O . MET B 1 156 ? -35.094 -11.367 7.48 1 97.25 156 MET B O 1
ATOM 5801 N N . GLU B 1 157 ? -36.031 -9.742 6.199 1 96.62 157 GLU B N 1
ATOM 5802 C CA . GLU B 1 157 ? -37.219 -10.539 5.883 1 96.62 157 GLU B CA 1
ATOM 5803 C C . GLU B 1 157 ? -37.594 -10.414 4.406 1 96.62 157 GLU B C 1
ATOM 5805 O O . GLU B 1 157 ? -37.344 -9.375 3.789 1 96.62 157 GLU B O 1
ATOM 5810 N N . LEU B 1 158 ? -38.062 -11.461 3.93 1 95.56 158 LEU B N 1
ATOM 5811 C CA . LEU B 1 158 ? -38.594 -11.477 2.576 1 95.56 158 LEU B CA 1
ATOM 5812 C C . LEU B 1 158 ? -40.031 -10.945 2.557 1 95.56 158 LEU B C 1
ATOM 5814 O O . LEU B 1 158 ? -40.938 -11.516 3.193 1 95.56 158 LEU B O 1
ATOM 5818 N N . GLY B 1 159 ? -40.219 -9.82 1.844 1 92.69 159 GLY B N 1
ATOM 5819 C CA . GLY B 1 159 ? -41.531 -9.219 1.768 1 92.69 159 GLY B CA 1
ATOM 5820 C C . GLY B 1 159 ? -42.5 -10 0.893 1 92.69 159 GLY B C 1
ATOM 5821 O O . GLY B 1 159 ? -42.094 -10.945 0.214 1 92.69 159 GLY B O 1
ATOM 5822 N N . ALA B 1 160 ? -43.719 -9.531 0.885 1 92.12 160 ALA B N 1
ATOM 5823 C CA . ALA B 1 160 ? -44.75 -10.148 0.071 1 92.12 160 ALA B CA 1
ATOM 5824 C C . ALA B 1 160 ? -44.438 -10.008 -1.417 1 92.12 160 ALA B C 1
ATOM 5826 O O . ALA B 1 160 ? -44.875 -10.828 -2.229 1 92.12 160 ALA B O 1
ATOM 5827 N N . ASP B 1 161 ? -43.688 -9.047 -1.724 1 93.5 161 ASP B N 1
ATOM 5828 C CA . ASP B 1 161 ? -43.281 -8.797 -3.107 1 93.5 161 ASP B CA 1
ATOM 5829 C C . ASP B 1 161 ? -42.094 -9.664 -3.508 1 93.5 161 ASP B C 1
ATOM 5831 O O . ASP B 1 161 ? -41.594 -9.562 -4.633 1 93.5 161 ASP B O 1
ATOM 5835 N N . GLY B 1 162 ? -41.625 -10.383 -2.625 1 94.5 162 GLY B N 1
ATOM 5836 C CA . GLY B 1 162 ? -40.531 -11.281 -2.91 1 94.5 162 GLY B CA 1
ATOM 5837 C C . GLY B 1 162 ? -39.156 -10.602 -2.834 1 94.5 162 GLY B C 1
ATOM 5838 O O . GLY B 1 162 ? -38.188 -11.094 -3.4 1 94.5 162 GLY B O 1
ATOM 5839 N N . GLN B 1 163 ? -39.219 -9.445 -2.195 1 96.75 163 GLN B N 1
ATOM 5840 C CA . GLN B 1 163 ? -37.938 -8.711 -2.098 1 96.75 163 GLN B CA 1
ATOM 5841 C C . GLN B 1 163 ? -37.438 -8.672 -0.659 1 96.75 163 GLN B C 1
ATOM 5843 O O . GLN B 1 163 ? -38.219 -8.523 0.278 1 96.75 163 GLN B O 1
ATOM 5848 N N . TRP B 1 164 ? -36.188 -8.859 -0.481 1 97.06 164 TRP B N 1
ATOM 5849 C CA . TRP B 1 164 ? -35.562 -8.797 0.84 1 97.06 164 TRP B CA 1
ATOM 5850 C C . TRP B 1 164 ? -35.5 -7.359 1.338 1 97.06 164 TRP B C 1
ATOM 5852 O O . TRP B 1 164 ? -35.156 -6.449 0.578 1 97.06 164 TRP B O 1
ATOM 5862 N N . ARG B 1 165 ? -35.844 -7.184 2.607 1 98.38 165 ARG B N 1
ATOM 5863 C CA . ARG B 1 165 ? -35.75 -5.898 3.289 1 98.38 165 ARG B CA 1
ATOM 5864 C C . ARG B 1 165 ? -35.219 -6.078 4.711 1 98.38 165 ARG B C 1
ATOM 5866 O O . ARG B 1 165 ? -35.375 -7.145 5.309 1 98.38 165 ARG B O 1
ATOM 5873 N N . ILE B 1 166 ? -34.594 -5.105 5.207 1 98.62 166 ILE B N 1
ATOM 5874 C CA . ILE B 1 166 ? -34.094 -5.113 6.578 1 98.62 166 ILE B CA 1
ATOM 5875 C C . ILE B 1 166 ? -35.25 -4.859 7.543 1 98.62 166 ILE B C 1
ATOM 5877 O O . ILE B 1 166 ? -35.969 -3.857 7.426 1 98.62 166 ILE B O 1
ATOM 5881 N N . SER B 1 167 ? -35.406 -5.695 8.484 1 98.25 167 SER B N 1
ATOM 5882 C CA . SER B 1 167 ? -36.5 -5.57 9.422 1 98.25 167 SER B CA 1
ATOM 5883 C C . SER B 1 167 ? -36.031 -5.105 10.789 1 98.25 167 SER B C 1
ATOM 5885 O O . SER B 1 167 ? -36.812 -4.594 11.594 1 98.25 167 SER B O 1
ATOM 5887 N N . SER B 1 168 ? -34.75 -5.316 11.031 1 98.06 168 SER B N 1
ATOM 5888 C CA . SER B 1 168 ? -34.188 -4.863 12.297 1 98.06 168 SER B CA 1
ATOM 5889 C C . SER B 1 168 ? -32.688 -4.551 12.156 1 98.06 168 SER B C 1
ATOM 5891 O O . SER B 1 168 ? -31.938 -5.355 11.602 1 98.06 168 SER B O 1
ATOM 5893 N N . ILE B 1 169 ? -32.344 -3.426 12.656 1 98 169 ILE B N 1
ATOM 5894 C CA . ILE B 1 169 ? -30.969 -2.973 12.711 1 98 169 ILE B CA 1
ATOM 5895 C C . ILE B 1 169 ? -30.812 -1.896 13.781 1 98 169 ILE B C 1
ATOM 5897 O O . ILE B 1 169 ? -31.734 -1.111 14.016 1 98 169 ILE B O 1
ATOM 5901 N N . PRO B 1 170 ? -29.734 -1.853 14.5 1 97.5 170 PRO B N 1
ATOM 5902 C CA . PRO B 1 170 ? -29.547 -0.773 15.469 1 97.5 170 PRO B CA 1
ATOM 5903 C C . PRO B 1 170 ? -29.547 0.61 14.82 1 97.5 170 PRO B C 1
ATOM 5905 O O . PRO B 1 170 ? -29.203 0.75 13.648 1 97.5 170 PRO B O 1
ATOM 5908 N N . ASP B 1 171 ? -29.906 1.61 15.562 1 97.81 171 ASP B N 1
ATOM 5909 C CA . ASP B 1 171 ? -29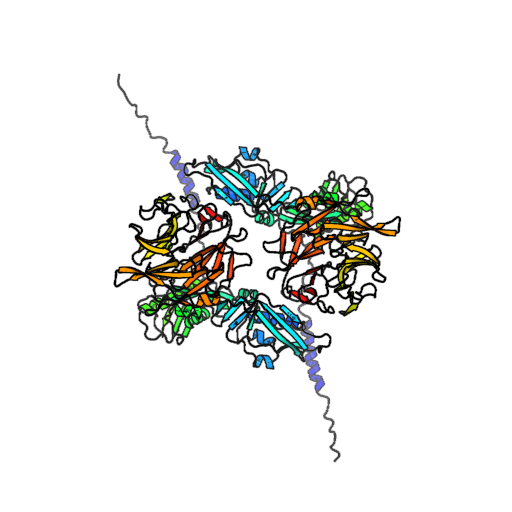.859 2.994 15.102 1 97.81 171 ASP B CA 1
ATOM 5910 C C . ASP B 1 171 ? -28.422 3.414 14.797 1 97.81 171 ASP B C 1
ATOM 5912 O O . ASP B 1 171 ? -27.469 2.84 15.336 1 97.81 171 ASP B O 1
ATOM 5916 N N . GLY B 1 172 ? -28.375 4.391 13.883 1 97.56 172 GLY B N 1
ATOM 5917 C CA . GLY B 1 172 ? -27.062 4.918 13.523 1 97.56 172 GLY B CA 1
ATOM 5918 C C . GLY B 1 172 ? -26.641 4.543 12.109 1 97.56 172 GLY B C 1
ATOM 5919 O O . GLY B 1 172 ? -27.094 3.531 11.57 1 97.56 172 GLY B O 1
ATOM 5920 N N . VAL B 1 173 ? -25.781 5.336 11.617 1 98.19 173 VAL B N 1
ATOM 5921 C CA . VAL B 1 173 ? -25.25 5.125 10.273 1 98.19 173 VAL B CA 1
ATOM 5922 C C . VAL B 1 173 ? -23.844 4.551 10.352 1 98.19 173 VAL B C 1
ATOM 5924 O O . VAL B 1 173 ? -23.016 5.027 11.133 1 98.19 173 VAL B O 1
ATOM 5927 N N . VAL B 1 174 ? -23.562 3.48 9.547 1 98 174 VAL B N 1
ATOM 5928 C CA . VAL B 1 174 ? -22.25 2.867 9.414 1 98 174 VAL B CA 1
ATOM 5929 C C . VAL B 1 174 ? -21.844 2.824 7.938 1 98 174 VAL B C 1
ATOM 5931 O O . VAL B 1 174 ? -22.641 2.428 7.082 1 98 174 VAL B O 1
ATOM 5934 N N . MET B 1 175 ? -20.688 3.309 7.688 1 96.44 175 MET B N 1
ATOM 5935 C CA . MET B 1 175 ? -20.234 3.268 6.301 1 96.44 175 MET B CA 1
ATOM 5936 C C . MET B 1 175 ? -18.797 2.771 6.219 1 96.44 175 MET B C 1
ATOM 5938 O O . MET B 1 175 ? -18.016 2.939 7.16 1 96.44 175 MET B O 1
ATOM 5942 N N . GLU B 1 176 ? -18.484 2.146 5.105 1 95.06 176 GLU B N 1
ATOM 5943 C CA . GLU B 1 176 ? -17.109 1.734 4.836 1 95.06 176 GLU B CA 1
ATOM 5944 C C . GLU B 1 176 ? -16.234 2.934 4.492 1 95.06 176 GLU B C 1
ATOM 5946 O O . GLU B 1 176 ? -16.672 3.861 3.812 1 95.06 176 GLU B O 1
ATOM 5951 N N . ARG B 1 177 ? -15 2.859 4.848 1 95.25 177 ARG B N 1
ATOM 5952 C CA . ARG B 1 177 ? -14.047 3.953 4.668 1 95.25 177 ARG B CA 1
ATOM 5953 C C . ARG B 1 177 ? -13.953 4.355 3.199 1 95.25 177 ARG B C 1
ATOM 5955 O O . ARG B 1 177 ? -14.023 5.543 2.871 1 95.25 177 ARG B O 1
ATOM 5962 N N . GLN B 1 178 ? -13.789 3.326 2.311 1 92.06 178 GLN B N 1
ATOM 5963 C CA . GLN B 1 178 ? -13.633 3.654 0.897 1 92.06 178 GLN B CA 1
ATOM 5964 C C . GLN B 1 178 ? -14.891 4.32 0.344 1 92.06 178 GLN B C 1
ATOM 5966 O O . GLN B 1 178 ? -14.805 5.246 -0.463 1 92.06 178 GLN B O 1
ATOM 5971 N N . THR B 1 179 ? -16.031 3.826 0.779 1 94.19 179 THR B N 1
ATOM 5972 C CA . THR B 1 179 ? -17.297 4.434 0.38 1 94.19 179 THR B CA 1
ATOM 5973 C C . THR B 1 179 ? -17.375 5.883 0.856 1 94.19 179 THR B C 1
ATOM 5975 O O . THR B 1 179 ? -17.812 6.762 0.111 1 94.19 179 THR B O 1
ATOM 5978 N N . PHE B 1 180 ? -16.984 6.156 2.047 1 96.44 180 PHE B N 1
ATOM 5979 C CA . PHE B 1 180 ? -16.922 7.504 2.598 1 96.44 180 PHE B CA 1
ATOM 5980 C C . PHE B 1 180 ? -16.031 8.398 1.737 1 96.44 180 PHE B C 1
ATOM 5982 O O . PHE B 1 180 ? -16.453 9.477 1.311 1 96.44 180 PHE B O 1
ATOM 5989 N N . LEU B 1 181 ? -14.852 7.945 1.434 1 96.56 181 LEU B N 1
ATOM 5990 C CA . LEU B 1 181 ? -13.867 8.75 0.715 1 96.56 181 LEU B CA 1
ATOM 5991 C C . LEU B 1 181 ? -14.312 8.992 -0.723 1 96.56 181 LEU B C 1
ATOM 5993 O O . LEU B 1 181 ? -14.055 10.062 -1.28 1 96.56 181 LEU B O 1
ATOM 5997 N N . ASP B 1 182 ? -15.008 8.047 -1.293 1 93.88 182 ASP B N 1
ATOM 5998 C CA . ASP B 1 182 ? -15.469 8.164 -2.674 1 93.88 182 ASP B CA 1
ATOM 5999 C C . ASP B 1 182 ? -16.594 9.188 -2.791 1 93.88 182 ASP B C 1
ATOM 6001 O O . ASP B 1 182 ? -16.75 9.828 -3.834 1 93.88 182 ASP B O 1
ATOM 6005 N N . ASN B 1 183 ? -17.312 9.32 -1.678 1 96.12 183 ASN B N 1
ATOM 6006 C CA . ASN B 1 183 ? -18.531 10.109 -1.79 1 96.12 183 ASN B CA 1
ATOM 6007 C C . ASN B 1 183 ? -18.406 11.445 -1.063 1 96.12 183 ASN B C 1
ATOM 6009 O O . ASN B 1 183 ? -19.359 12.227 -1.032 1 96.12 183 ASN B O 1
ATOM 6013 N N . ASN B 1 184 ? -17.281 11.703 -0.47 1 96.25 184 ASN B N 1
ATOM 6014 C CA . ASN B 1 184 ? -17.031 12.969 0.212 1 96.25 184 ASN B CA 1
ATOM 6015 C C . ASN B 1 184 ? -15.727 13.602 -0.241 1 96.25 184 ASN B C 1
ATOM 6017 O O . ASN B 1 184 ? -14.797 12.898 -0.645 1 96.25 184 ASN B O 1
ATOM 6021 N N . ALA B 1 185 ? -15.734 14.93 -0.158 1 95.88 185 ALA B N 1
ATOM 6022 C CA . ALA B 1 185 ? -14.531 15.688 -0.484 1 95.88 185 ALA B CA 1
ATOM 6023 C C . ALA B 1 185 ? -14.031 16.469 0.724 1 95.88 185 ALA B C 1
ATOM 6025 O O . ALA B 1 185 ? -14.82 17.156 1.396 1 95.88 185 ALA B O 1
ATOM 6026 N N . PRO B 1 186 ? -12.781 16.391 1.021 1 96.62 186 PRO B N 1
ATOM 6027 C CA . PRO B 1 186 ? -12.234 17.234 2.092 1 96.62 186 PRO B CA 1
ATOM 6028 C C . PRO B 1 186 ? -12.109 18.703 1.688 1 96.62 186 PRO B C 1
ATOM 6030 O O . PRO B 1 186 ? -11.688 19 0.569 1 96.62 186 PRO B O 1
ATOM 6033 N N . ARG B 1 187 ? -12.523 19.578 2.527 1 96.75 187 ARG B N 1
ATOM 6034 C CA . ARG B 1 187 ? -12.406 21.016 2.348 1 96.75 187 ARG B CA 1
ATOM 6035 C C . ARG B 1 187 ? -11.93 21.703 3.629 1 96.75 187 ARG B C 1
ATOM 6037 O O . ARG B 1 187 ? -12.305 21.281 4.73 1 96.75 187 ARG B O 1
ATOM 6044 N N . ASN B 1 188 ? -11.195 22.766 3.48 1 96.81 188 ASN B N 1
ATOM 6045 C CA . ASN B 1 188 ? -10.727 23.531 4.637 1 96.81 188 ASN B CA 1
ATOM 6046 C C . ASN B 1 188 ? -11.688 24.672 4.984 1 96.81 188 ASN B C 1
ATOM 6048 O O . ASN B 1 188 ? -12.211 25.344 4.094 1 96.81 188 ASN B O 1
ATOM 6052 N N . ILE B 1 189 ? -11.961 24.766 6.215 1 96.75 189 ILE B N 1
ATOM 6053 C CA . ILE B 1 189 ? -12.625 25.922 6.789 1 96.75 189 ILE B CA 1
ATOM 6054 C C . ILE B 1 189 ? -11.672 26.641 7.738 1 96.75 189 ILE B C 1
ATOM 6056 O O . ILE B 1 189 ? -10.75 26.031 8.281 1 96.75 189 ILE B O 1
ATOM 6060 N N . TYR B 1 190 ? -11.93 27.969 7.84 1 97.12 190 TYR B N 1
ATOM 6061 C CA . TYR B 1 190 ? -10.945 28.75 8.578 1 97.12 190 TYR B CA 1
ATOM 6062 C C . TYR B 1 190 ? -11.594 29.484 9.75 1 97.12 190 TYR B C 1
ATOM 6064 O O . TYR B 1 190 ? -12.547 30.234 9.562 1 97.12 190 TYR B O 1
ATOM 6072 N N . PHE B 1 191 ? -11.047 29.25 10.891 1 97.19 191 PHE B N 1
ATOM 6073 C CA . PHE B 1 191 ? -11.375 30 12.102 1 97.19 191 PHE B CA 1
ATOM 6074 C C . PHE B 1 191 ? -10.234 30.922 12.492 1 97.19 191 PHE B C 1
ATOM 6076 O O . PHE B 1 191 ? -9.328 31.172 11.695 1 97.19 191 PHE B O 1
ATOM 6083 N N . LEU B 1 192 ? -10.414 31.547 13.695 1 96.62 192 LEU B N 1
ATOM 6084 C CA . LEU B 1 192 ? -9.406 32.531 14.102 1 96.62 192 LEU B CA 1
ATOM 6085 C C . LEU B 1 192 ? -8.664 32.062 15.344 1 96.62 192 LEU B C 1
ATOM 6087 O O . LEU B 1 192 ? -9.273 31.484 16.25 1 96.62 192 LEU B O 1
ATOM 6091 N N . ASP B 1 193 ? -7.367 32.25 15.312 1 93.5 193 ASP B N 1
ATOM 6092 C CA . ASP B 1 193 ? -6.641 32.094 16.562 1 93.5 193 ASP B CA 1
ATOM 6093 C C . ASP B 1 193 ? -7.113 33.094 17.609 1 93.5 193 ASP B C 1
ATOM 6095 O O . ASP B 1 193 ? -7.793 34.062 17.281 1 93.5 193 ASP B O 1
ATOM 6099 N N . PRO B 1 194 ? -6.777 32.906 18.875 1 86.69 194 PRO B N 1
ATOM 6100 C CA . PRO B 1 194 ? -7.305 33.812 19.922 1 86.69 194 PRO B CA 1
ATOM 6101 C C . PRO B 1 194 ? -6.875 35.25 19.75 1 86.69 194 PRO B C 1
ATOM 6103 O O . PRO B 1 194 ? -7.566 36.156 20.203 1 86.69 194 PRO B O 1
ATOM 6106 N N . SER B 1 195 ? -5.742 35.5 19.062 1 85.56 195 SER B N 1
ATOM 6107 C CA . SER B 1 195 ? -5.297 36.844 18.844 1 85.56 195 SER B CA 1
ATOM 6108 C C . SER B 1 195 ? -5.984 37.469 17.625 1 85.56 195 SER B C 1
ATOM 6110 O O . SER B 1 195 ? -5.938 38.688 17.438 1 85.56 195 SER B O 1
ATOM 6112 N N . GLY B 1 196 ? -6.562 36.656 16.828 1 89.12 196 GLY B N 1
ATOM 6113 C CA . GLY B 1 196 ? -7.254 37.125 15.633 1 89.12 196 GLY B CA 1
ATOM 6114 C C . GLY B 1 196 ? -6.312 37.5 14.5 1 89.12 196 GLY B C 1
ATOM 6115 O O . GLY B 1 196 ? -6.707 38.156 13.547 1 89.12 196 GLY B O 1
ATOM 6116 N N . ASN B 1 197 ? -5.121 37.062 14.562 1 87.62 197 ASN B N 1
ATOM 6117 C CA . ASN B 1 197 ? -4.121 37.469 13.578 1 87.62 197 ASN B CA 1
ATOM 6118 C C . ASN B 1 197 ? -3.906 36.375 12.516 1 87.62 197 ASN B C 1
ATOM 6120 O O . ASN B 1 197 ? -3.336 36.656 11.461 1 87.62 197 ASN B O 1
ATOM 6124 N N . GLN B 1 198 ? -4.406 35.188 12.836 1 92.44 198 GLN B N 1
ATOM 6125 C CA . GLN B 1 198 ? -4.156 34.094 11.922 1 92.44 198 GLN B CA 1
ATOM 6126 C C . GLN B 1 198 ? -5.41 33.25 11.734 1 92.44 198 GLN B C 1
ATOM 6128 O O . GLN B 1 198 ? -6.203 33.094 12.664 1 92.44 198 GLN B O 1
ATOM 6133 N N . LEU B 1 199 ? -5.5 32.75 10.5 1 95.88 199 LEU B N 1
ATOM 6134 C CA . LEU B 1 199 ? -6.523 31.734 10.242 1 95.88 199 LEU B CA 1
ATOM 6135 C C . LEU B 1 199 ? -6.051 30.359 10.68 1 95.88 199 LEU B C 1
ATOM 6137 O O . LEU B 1 199 ? -4.883 30.016 10.492 1 95.88 199 LEU B O 1
ATOM 6141 N N . VAL B 1 200 ? -6.918 29.703 11.32 1 96.56 200 VAL B N 1
ATOM 6142 C CA . VAL B 1 200 ? -6.664 28.328 11.734 1 96.56 200 VAL B CA 1
ATOM 6143 C C . VAL B 1 200 ? -7.461 27.359 10.852 1 96.56 200 VAL B C 1
ATOM 6145 O O . VAL B 1 200 ? -8.688 27.453 10.781 1 96.56 200 VAL B O 1
ATOM 6148 N N . THR B 1 201 ? -6.754 26.438 10.219 1 96.31 201 THR B N 1
ATOM 6149 C CA . THR B 1 201 ? -7.359 25.531 9.258 1 96.31 201 THR B CA 1
ATOM 6150 C C . THR B 1 201 ? -8.062 24.375 9.961 1 96.31 201 THR B C 1
ATOM 6152 O O . THR B 1 201 ? -7.512 23.781 10.883 1 96.31 201 THR B O 1
ATOM 6155 N N . GLU B 1 202 ? -9.227 24.156 9.562 1 96.38 202 GLU B N 1
ATOM 6156 C CA . GLU B 1 202 ? -9.93 22.938 9.953 1 96.38 202 GLU B CA 1
ATOM 6157 C C . GLU B 1 202 ? -10.484 22.203 8.734 1 96.38 202 GLU B C 1
ATOM 6159 O O . GLU B 1 202 ? -11.195 22.797 7.918 1 96.38 202 GLU B O 1
ATOM 6164 N N . ARG B 1 203 ? -10.188 20.906 8.672 1 96.06 203 ARG B N 1
ATOM 6165 C CA . ARG B 1 203 ? -10.633 20.094 7.547 1 96.06 203 ARG B CA 1
ATOM 6166 C C . ARG B 1 203 ? -12.031 19.547 7.785 1 96.06 203 ARG B C 1
ATOM 6168 O O . ARG B 1 203 ? -12.32 19.031 8.867 1 96.06 203 ARG B O 1
ATOM 6175 N N . ARG B 1 204 ? -12.922 19.781 6.832 1 97.31 204 ARG B N 1
ATOM 6176 C CA . ARG B 1 204 ? -14.281 19.25 6.84 1 97.31 204 ARG B CA 1
ATOM 6177 C C . ARG B 1 204 ? -14.555 18.422 5.594 1 97.31 204 ARG B C 1
ATOM 6179 O O . ARG B 1 204 ? -13.914 18.625 4.559 1 97.31 204 ARG B O 1
ATOM 6186 N N . TRP B 1 205 ? -15.484 17.5 5.758 1 97.12 205 TRP B N 1
ATOM 6187 C CA . TRP B 1 205 ? -15.844 16.641 4.633 1 97.12 205 TRP B CA 1
ATOM 6188 C C . TRP B 1 205 ? -17.234 17 4.102 1 97.12 205 TRP B C 1
ATOM 6190 O O . TRP B 1 205 ? -18.203 17.062 4.859 1 97.12 205 TRP B O 1
ATOM 6200 N N . LEU B 1 206 ? -17.266 17.25 2.787 1 95.88 206 LEU B N 1
ATOM 6201 C CA . LEU B 1 206 ? -18.5 17.625 2.104 1 95.88 206 LEU B CA 1
ATOM 6202 C C . LEU B 1 206 ? -18.984 16.484 1.208 1 95.88 206 LEU B C 1
ATOM 6204 O O . LEU B 1 206 ? -18.219 15.945 0.413 1 95.88 206 LEU B O 1
ATOM 6208 N N . TYR B 1 207 ? -20.25 16.219 1.436 1 95.44 207 TYR B N 1
ATOM 6209 C CA . TYR B 1 207 ? -20.859 15.242 0.539 1 95.44 207 TYR B CA 1
ATOM 6210 C C . TYR B 1 207 ? -20.828 15.734 -0.903 1 95.44 207 TYR B C 1
ATOM 6212 O O . TYR B 1 207 ? -21.234 16.875 -1.185 1 95.44 207 TYR B O 1
ATOM 6220 N N . ARG B 1 208 ? -20.359 14.898 -1.791 1 93.56 208 ARG B N 1
ATOM 6221 C CA . ARG B 1 208 ? -20.172 15.289 -3.184 1 93.56 208 ARG B CA 1
ATOM 6222 C C . ARG B 1 208 ? -21.516 15.516 -3.879 1 93.56 208 ARG B C 1
ATOM 6224 O O . ARG B 1 208 ? -21.578 16.219 -4.887 1 93.56 208 ARG B O 1
ATOM 6231 N N . GLY B 1 209 ? -22.547 14.977 -3.363 1 90.88 209 GLY B N 1
ATOM 6232 C CA . GLY B 1 209 ? -23.844 15.07 -4.004 1 90.88 209 GLY B CA 1
ATOM 6233 C C . GLY B 1 209 ? -24.625 16.297 -3.586 1 90.88 209 GLY B C 1
ATOM 6234 O O . GLY B 1 209 ? -25.781 16.469 -3.973 1 90.88 209 GLY B O 1
ATOM 6235 N N . VAL B 1 210 ? -24.016 17.172 -2.844 1 89 210 VAL B N 1
ATOM 6236 C CA . VAL B 1 210 ? -24.719 18.359 -2.395 1 89 210 VAL B CA 1
ATOM 6237 C C . VAL B 1 210 ? -24.938 19.312 -3.572 1 89 210 VAL B C 1
ATOM 6239 O O . VAL B 1 210 ? -24.078 19.438 -4.445 1 89 210 VAL B O 1
ATOM 6242 N N . ASN B 1 211 ? -26.016 20 -3.566 1 85.25 211 ASN B N 1
ATOM 6243 C CA . ASN B 1 211 ? -26.375 20.875 -4.672 1 85.25 211 ASN B CA 1
ATOM 6244 C C . ASN B 1 211 ? -25.562 22.172 -4.652 1 85.25 211 ASN B C 1
ATOM 6246 O O . ASN B 1 211 ? -25.031 22.594 -5.68 1 85.25 211 ASN B O 1
ATOM 6250 N N . ASP B 1 212 ? -25.453 22.781 -3.496 1 88.25 212 ASP B N 1
ATOM 6251 C CA . ASP B 1 212 ? -24.719 24.031 -3.316 1 88.25 212 ASP B CA 1
ATOM 6252 C C . ASP B 1 212 ? -23.547 23.844 -2.338 1 88.25 212 ASP B C 1
ATOM 6254 O O . ASP B 1 212 ? -23.703 24.078 -1.138 1 88.25 212 ASP B O 1
ATOM 6258 N N . GLY B 1 213 ? -22.453 23.594 -2.896 1 91.75 213 GLY B N 1
ATOM 6259 C CA . GLY B 1 213 ? -21.297 23.281 -2.074 1 91.75 213 GLY B CA 1
ATOM 6260 C C . GLY B 1 213 ? -20.781 24.484 -1.301 1 91.75 213 GLY B C 1
ATOM 6261 O O . GLY B 1 213 ? -20.344 24.344 -0.16 1 91.75 213 GLY B O 1
ATOM 6262 N N . ALA B 1 214 ? -20.844 25.625 -1.931 1 93.56 214 ALA B N 1
ATOM 6263 C CA . ALA B 1 214 ? -20.359 26.844 -1.275 1 93.56 214 ALA B CA 1
ATOM 6264 C C . ALA B 1 214 ? -21.219 27.188 -0.055 1 93.56 214 ALA B C 1
ATOM 6266 O O . ALA B 1 214 ? -20.688 27.469 1.021 1 93.56 214 ALA B O 1
ATOM 6267 N N . THR B 1 215 ? -22.531 27.125 -0.224 1 93.5 215 THR B N 1
ATOM 6268 C CA . THR B 1 215 ? -23.422 27.406 0.892 1 93.5 215 THR B CA 1
ATOM 6269 C C . THR B 1 215 ? -23.25 26.359 1.992 1 93.5 215 THR B C 1
ATOM 6271 O O . THR B 1 215 ? -23.234 26.688 3.178 1 93.5 215 THR B O 1
ATOM 6274 N N . ASP B 1 216 ? -23.156 25.141 1.579 1 93.56 216 ASP B N 1
ATOM 6275 C CA . ASP B 1 216 ? -22.969 24.078 2.561 1 93.56 216 ASP B CA 1
ATOM 6276 C C . ASP B 1 216 ? -21.688 24.297 3.363 1 93.56 216 ASP B C 1
ATOM 6278 O O . ASP B 1 216 ? -21.688 24.156 4.586 1 93.56 216 ASP B O 1
ATOM 6282 N N . LEU B 1 217 ? -20.656 24.656 2.684 1 95.69 217 LEU B N 1
ATOM 6283 C CA . LEU B 1 217 ? -19.375 24.891 3.33 1 95.69 217 LEU B CA 1
ATOM 6284 C C . LEU B 1 217 ? -19.438 26.062 4.289 1 95.69 217 LEU B C 1
ATOM 6286 O O . LEU B 1 217 ? -18.969 25.984 5.422 1 95.69 217 LEU B O 1
ATOM 6290 N N . LEU B 1 218 ? -20.062 27.125 3.906 1 95.56 218 LEU B N 1
ATOM 6291 C CA . LEU B 1 218 ? -20.188 28.297 4.758 1 95.56 218 LEU B CA 1
ATOM 6292 C C . LEU B 1 218 ? -21.125 28.031 5.926 1 95.56 218 LEU B C 1
ATOM 6294 O O . LEU B 1 218 ? -20.953 28.594 7.008 1 95.56 218 LEU B O 1
ATOM 6298 N N . THR B 1 219 ? -22.094 27.203 5.691 1 94.31 219 THR B N 1
ATOM 6299 C CA . THR B 1 219 ? -22.953 26.781 6.797 1 94.31 219 THR B CA 1
ATOM 6300 C C . THR B 1 219 ? -22.156 26.047 7.855 1 94.31 219 THR B C 1
ATOM 6302 O O . THR B 1 219 ? -22.375 26.219 9.055 1 94.31 219 THR B O 1
ATOM 6305 N N . LYS B 1 220 ? -21.266 25.234 7.445 1 95.06 220 LYS B N 1
ATOM 6306 C CA . LYS B 1 220 ? -20.391 24.562 8.391 1 95.06 220 LYS B CA 1
ATOM 6307 C C . LYS B 1 220 ? -19.5 25.547 9.141 1 95.06 220 LYS B C 1
ATOM 6309 O O . LYS B 1 220 ? -19.234 25.375 10.328 1 95.06 220 LYS B O 1
ATOM 6314 N N . LEU B 1 221 ? -19.031 26.547 8.453 1 95.94 221 LEU B N 1
ATOM 6315 C CA . LEU B 1 221 ? -18.297 27.625 9.125 1 95.94 221 LEU B CA 1
ATOM 6316 C C . LEU B 1 221 ? -19.156 28.297 10.18 1 95.94 221 LEU B C 1
ATOM 6318 O O . LEU B 1 221 ? -18.734 28.5 11.312 1 95.94 221 LEU B O 1
ATOM 6322 N N . LYS B 1 222 ? -20.375 28.578 9.773 1 94.81 222 LYS B N 1
ATOM 6323 C CA . LYS B 1 222 ? -21.328 29.25 10.656 1 94.81 222 LYS B CA 1
ATOM 6324 C C . LYS B 1 222 ? -21.625 28.406 11.898 1 94.81 222 LYS B C 1
ATOM 6326 O O . LYS B 1 222 ? -21.797 28.938 12.992 1 94.81 222 LYS B O 1
ATOM 6331 N N . ASN B 1 223 ? -21.641 27.141 11.703 1 93.5 223 ASN B N 1
ATOM 6332 C CA . ASN B 1 223 ? -21.953 26.219 12.797 1 93.5 223 ASN B CA 1
ATOM 6333 C C . ASN B 1 223 ? -20.812 26.109 13.789 1 93.5 223 ASN B C 1
ATOM 6335 O O . ASN B 1 223 ? -20.969 25.547 14.867 1 93.5 223 ASN B O 1
ATOM 6339 N N . GLY B 1 224 ? -19.656 26.594 13.445 1 94.56 224 GLY B N 1
ATOM 6340 C CA . GLY B 1 224 ? -18.562 26.703 14.398 1 94.56 224 GLY B CA 1
ATOM 6341 C C . GLY B 1 224 ? -17.562 25.578 14.305 1 94.56 224 GLY B C 1
ATOM 6342 O O . GLY B 1 224 ? -17.703 24.672 13.484 1 94.56 224 GLY B O 1
ATOM 6343 N N . PRO B 1 225 ? -16.516 25.625 15.117 1 95.31 225 PRO B N 1
ATOM 6344 C CA . PRO B 1 225 ? -15.438 24.625 15.086 1 95.31 225 PRO B CA 1
ATOM 6345 C C . PRO B 1 225 ? -15.867 23.297 15.672 1 95.31 225 PRO B C 1
ATOM 6347 O O . PRO B 1 225 ? -16.891 23.219 16.375 1 95.31 225 PRO B O 1
ATOM 6350 N N . SER B 1 226 ? -15.156 22.312 15.32 1 93.81 226 SER B N 1
ATOM 6351 C CA . SER B 1 226 ? -15.352 21 15.945 1 93.81 226 SER B CA 1
ATOM 6352 C C . SER B 1 226 ? -14.969 21.031 17.422 1 93.81 226 SER B C 1
ATOM 6354 O O . SER B 1 226 ? -14.242 21.906 17.859 1 93.81 226 SER B O 1
ATOM 6356 N N . ALA B 1 227 ? -15.391 20.031 18.156 1 91.25 227 ALA B N 1
ATOM 6357 C CA . ALA B 1 227 ? -15.227 19.984 19.609 1 91.25 227 ALA B CA 1
ATOM 6358 C C . ALA B 1 227 ? -13.758 20.062 20.016 1 91.25 227 ALA B C 1
ATOM 6360 O O . ALA B 1 227 ? -13.375 20.859 20.875 1 91.25 227 ALA B O 1
ATOM 6361 N N . PRO B 1 228 ? -12.914 19.375 19.359 1 93.19 228 PRO B N 1
ATOM 6362 C CA . PRO B 1 228 ? -11.516 19.422 19.781 1 93.19 228 PRO B CA 1
ATOM 6363 C C . PRO B 1 228 ? -10.859 20.781 19.547 1 93.19 228 PRO B C 1
ATOM 6365 O O . PRO B 1 228 ? -9.883 21.125 20.203 1 93.19 228 PRO B O 1
ATOM 6368 N N . LEU B 1 229 ? -11.383 21.594 18.656 1 95.38 229 LEU B N 1
ATOM 6369 C CA . LEU B 1 229 ? -10.703 22.828 18.281 1 95.38 229 LEU B CA 1
ATOM 6370 C C . LEU B 1 229 ? -11.297 24.031 19.016 1 95.38 229 LEU B C 1
ATOM 6372 O O . LEU B 1 229 ? -10.703 25.109 19.031 1 95.38 229 LEU B O 1
ATOM 6376 N N . ILE B 1 230 ? -12.438 23.859 19.75 1 94.5 230 ILE B N 1
ATOM 6377 C CA . ILE B 1 230 ? -13.195 24.922 20.391 1 94.5 230 ILE B CA 1
ATOM 6378 C C . ILE B 1 230 ? -12.312 25.656 21.391 1 94.5 230 ILE B C 1
ATOM 6380 O O . ILE B 1 230 ? -12.266 26.891 21.406 1 94.5 230 ILE B O 1
ATOM 6384 N N . PRO B 1 231 ? -11.508 24.953 22.156 1 94.62 231 PRO B N 1
ATOM 6385 C CA . PRO B 1 231 ? -10.734 25.672 23.172 1 94.62 231 PRO B CA 1
ATOM 6386 C C . PRO B 1 231 ? -9.648 26.547 22.562 1 94.62 231 PRO B C 1
ATOM 6388 O O . PRO B 1 231 ? -9.109 27.422 23.234 1 94.62 231 PRO B O 1
ATOM 6391 N N . GLY B 1 232 ? -9.32 26.328 21.328 1 94.88 232 GLY B N 1
ATOM 6392 C CA . GLY B 1 232 ? -8.141 26.969 20.766 1 94.88 232 GLY B CA 1
ATOM 6393 C C . GLY B 1 232 ? -8.477 28.016 19.719 1 94.88 232 GLY B C 1
ATOM 6394 O O . GLY B 1 232 ? -7.582 28.703 19.203 1 94.88 232 GLY B O 1
ATOM 6395 N N . VAL B 1 233 ? -9.758 28.172 19.375 1 96.38 233 VAL B N 1
ATOM 6396 C CA . VAL B 1 233 ? -10.07 29.078 18.281 1 96.38 233 VAL B CA 1
ATOM 6397 C C . VAL B 1 233 ? -11.258 29.969 18.656 1 96.38 233 VAL B C 1
ATOM 6399 O O . VAL B 1 233 ? -11.898 29.734 19.688 1 96.38 233 VAL B O 1
ATOM 6402 N N . THR B 1 234 ? -11.414 30.969 17.859 1 93.06 234 THR B N 1
ATOM 6403 C CA . THR B 1 234 ? -12.578 31.844 17.938 1 93.06 234 THR B CA 1
ATOM 6404 C C . THR B 1 234 ? -13.172 32.062 16.547 1 93.06 234 THR B C 1
ATOM 6406 O O . THR B 1 234 ? -12.602 31.641 15.547 1 93.06 234 THR B O 1
ATOM 6409 N N . THR B 1 235 ? -14.352 32.469 16.516 1 92.06 235 THR B N 1
ATOM 6410 C CA . THR B 1 235 ? -15.031 32.781 15.266 1 92.06 235 THR B CA 1
ATOM 6411 C C . THR B 1 235 ? -15.945 34 15.445 1 92.06 235 THR B C 1
ATOM 6413 O O . THR B 1 235 ? -16.453 34.219 16.547 1 92.06 235 THR B O 1
ATOM 6416 N N . VAL B 1 236 ? -16.062 34.75 14.398 1 89.38 236 VAL B N 1
ATOM 6417 C CA . VAL B 1 236 ? -16.875 35.969 14.445 1 89.38 236 VAL B CA 1
ATOM 6418 C C . VAL B 1 236 ? -18.344 35.594 14.281 1 89.38 236 VAL B C 1
ATOM 6420 O O . VAL B 1 236 ? -19.203 36.156 14.969 1 89.38 236 VAL B O 1
ATOM 6423 N N . LEU B 1 237 ? -18.578 34.688 13.398 1 89.62 237 LEU B N 1
ATOM 6424 C CA . LEU B 1 237 ? -19.953 34.312 13.086 1 89.62 237 LEU B CA 1
ATOM 6425 C C . LEU B 1 237 ? -20.547 33.5 14.219 1 89.62 237 LEU B C 1
ATOM 6427 O O . LEU B 1 237 ? -19.953 32.5 14.664 1 89.62 237 LEU B O 1
ATOM 6431 N N . ARG B 1 238 ? -21.719 33.969 14.695 1 82.56 238 ARG B N 1
ATOM 6432 C CA . ARG B 1 238 ? -22.438 33.219 15.719 1 82.56 238 ARG B CA 1
ATOM 6433 C C . ARG B 1 238 ? -23.422 32.25 15.078 1 82.56 238 ARG B C 1
ATOM 6435 O O . ARG B 1 238 ? -23.875 32.438 13.953 1 82.56 238 ARG B O 1
ATOM 6442 N N . ASN B 1 239 ? -23.797 31.281 15.844 1 82.19 239 ASN B N 1
ATOM 6443 C CA . ASN B 1 239 ? -24.641 30.203 15.328 1 82.19 239 ASN B CA 1
ATOM 6444 C C . ASN B 1 239 ? -26.047 30.688 15.031 1 82.19 239 ASN B C 1
ATOM 6446 O O . ASN B 1 239 ? -26.781 30.047 14.273 1 82.19 239 ASN B O 1
ATOM 6450 N N . THR B 1 240 ? -26.391 31.844 15.406 1 86.25 240 THR B N 1
ATOM 6451 C CA . THR B 1 240 ? -27.734 32.375 15.203 1 86.25 240 THR B CA 1
ATOM 6452 C C . THR B 1 240 ? -27.844 33.062 13.852 1 86.25 240 THR B C 1
ATOM 6454 O O . THR B 1 240 ? -28.953 33.344 13.375 1 86.25 240 THR B O 1
ATOM 6457 N N . ALA B 1 241 ? -26.703 33.344 13.312 1 91.38 241 ALA B N 1
ATOM 6458 C CA . ALA B 1 241 ? -26.703 33.969 12 1 91.38 241 ALA B CA 1
ATOM 6459 C C . ALA B 1 241 ? -27.031 32.969 10.898 1 91.38 241 ALA B C 1
ATOM 6461 O O . ALA B 1 241 ? -27.047 31.766 11.141 1 91.38 241 ALA B O 1
ATOM 6462 N N . SER B 1 242 ? -27.484 33.469 9.812 1 93.12 242 SER B N 1
ATOM 6463 C CA . SER B 1 242 ? -27.656 32.656 8.609 1 93.12 242 SER B CA 1
ATOM 6464 C C . SER B 1 242 ? -26.734 33.156 7.488 1 93.12 242 SER B C 1
ATOM 6466 O O . SER B 1 242 ? -26.422 34.344 7.402 1 93.12 242 SER B O 1
ATOM 6468 N N . ILE B 1 243 ? -26.281 32.188 6.738 1 93.88 243 ILE B N 1
ATOM 6469 C CA . ILE B 1 243 ? -25.359 32.531 5.652 1 93.88 243 ILE B CA 1
ATOM 6470 C C . ILE B 1 243 ? -25.734 31.734 4.398 1 93.88 243 ILE B C 1
ATOM 6472 O O . ILE B 1 243 ? -26.094 30.562 4.477 1 93.88 243 ILE B O 1
ATOM 6476 N N . SER B 1 244 ? -25.719 32.344 3.234 1 92 244 SER B N 1
ATOM 6477 C CA . SER B 1 244 ? -26.031 31.719 1.956 1 92 244 SER B CA 1
ATOM 6478 C C . SER B 1 244 ? -25.234 32.344 0.819 1 92 244 SER B C 1
ATOM 6480 O O . SER B 1 244 ? -24.75 33.469 0.942 1 92 244 SER B O 1
ATOM 6482 N N . VAL B 1 245 ? -25.047 31.562 -0.12 1 90 245 VAL B N 1
ATOM 6483 C CA . VAL B 1 245 ? -24.406 32.031 -1.339 1 90 245 VAL B CA 1
ATOM 6484 C C . VAL B 1 245 ? -25.438 32.125 -2.467 1 90 245 VAL B C 1
ATOM 6486 O O . VAL B 1 245 ? -26.188 31.172 -2.705 1 90 245 VAL B O 1
ATOM 6489 N N . GLU B 1 246 ? -25.609 33.219 -2.994 1 81.44 246 GLU B N 1
ATOM 6490 C CA . GLU B 1 246 ? -26.562 33.406 -4.082 1 81.44 246 GLU B CA 1
ATOM 6491 C C . GLU B 1 246 ? -25.875 34 -5.312 1 81.44 246 GLU B C 1
ATOM 6493 O O . GLU B 1 246 ? -24.781 34.562 -5.211 1 81.44 246 GLU B O 1
ATOM 6498 N N . ALA B 1 247 ? -26.406 33.5 -6.496 1 65 247 ALA B N 1
ATOM 6499 C CA . ALA B 1 247 ? -25.969 34.125 -7.727 1 65 247 ALA B CA 1
ATOM 6500 C C . ALA B 1 247 ? -26.266 35.625 -7.711 1 65 247 ALA B C 1
ATOM 6502 O O . ALA B 1 247 ? -27.281 36.062 -7.156 1 65 247 ALA B O 1
ATOM 6503 N N . GLY B 1 248 ? -25.297 36.562 -7.777 1 53.16 248 GLY B N 1
ATOM 6504 C CA . GLY B 1 248 ? -25.484 38 -7.73 1 53.16 248 GLY B CA 1
ATOM 6505 C C . GLY B 1 248 ? -26.625 38.469 -8.602 1 53.16 248 GLY B C 1
ATOM 6506 O O . GLY B 1 248 ? -26.969 37.844 -9.594 1 53.16 248 GLY B O 1
ATOM 6507 N N . PRO B 1 249 ? -27.625 39.25 -8.109 1 45.78 249 PRO B N 1
ATOM 6508 C CA . PRO B 1 249 ? -28.688 39.812 -8.953 1 45.78 249 PRO B CA 1
ATOM 6509 C C . PRO B 1 249 ? -28.188 40.219 -10.344 1 45.78 249 PRO B C 1
ATOM 6511 O O . PRO B 1 249 ? -28.938 40.156 -11.312 1 45.78 249 PRO B O 1
ATOM 6514 N N . ASP B 1 250 ? -27.297 41.219 -10.406 1 42.31 250 ASP B N 1
ATOM 6515 C CA . ASP B 1 250 ? -26.922 41.844 -11.664 1 42.31 250 ASP B CA 1
ATOM 6516 C C . ASP B 1 250 ? -25.969 40.969 -12.469 1 42.31 250 ASP B C 1
ATOM 6518 O O . ASP B 1 250 ? -24.906 40.562 -11.977 1 42.31 250 ASP B O 1
ATOM 6522 N N . ILE B 1 251 ? -26.516 40.375 -13.484 1 42.31 251 ILE B N 1
ATOM 6523 C CA . ILE B 1 251 ? -25.844 39.625 -14.523 1 42.31 251 ILE B CA 1
ATOM 6524 C C . ILE B 1 251 ? -24.484 40.25 -14.812 1 42.31 251 ILE B C 1
ATOM 6526 O O . ILE B 1 251 ? -23.625 39.625 -15.445 1 42.31 251 ILE B O 1
ATOM 6530 N N . THR B 1 252 ? -24.453 41.5 -14.891 1 43.59 252 THR B N 1
ATOM 6531 C CA . THR B 1 252 ? -23.281 42.188 -15.406 1 43.59 252 THR B CA 1
ATOM 6532 C C . THR B 1 252 ? -22.156 42.156 -14.383 1 43.59 252 THR B C 1
ATOM 6534 O O . THR B 1 252 ? -21.016 42.531 -14.695 1 43.59 252 THR B O 1
ATOM 6537 N N . ALA B 1 253 ? -22.438 42.312 -13.078 1 46.81 253 ALA B N 1
ATOM 6538 C CA . ALA B 1 253 ? -21.375 42.406 -12.086 1 46.81 253 ALA B CA 1
ATOM 6539 C C . ALA B 1 253 ? -20.719 41.062 -11.844 1 46.81 253 ALA B C 1
ATOM 6541 O O . ALA B 1 253 ? -21.406 40.031 -11.656 1 46.81 253 ALA B O 1
ATOM 6542 N N . GLU B 1 254 ? -19.578 40.781 -12.172 1 55.97 254 GLU B N 1
ATOM 6543 C CA . GLU B 1 254 ? -18.547 39.75 -12.148 1 55.97 254 GLU B CA 1
ATOM 6544 C C . GLU B 1 254 ? -18.312 39.25 -10.734 1 55.97 254 GLU B C 1
ATOM 6546 O O . GLU B 1 254 ? -18 40 -9.836 1 55.97 254 GLU B O 1
ATOM 6551 N N . GLY B 1 255 ? -19.25 38.312 -10 1 72.12 255 GLY B N 1
ATOM 6552 C CA . GLY B 1 255 ? -18.953 37.562 -8.797 1 72.12 255 GLY B CA 1
ATOM 6553 C C . GLY B 1 255 ? -20.188 37 -8.125 1 72.12 255 GLY B C 1
ATOM 6554 O O . GLY B 1 255 ? -21.312 37.25 -8.57 1 72.12 255 GLY B O 1
ATOM 6555 N N . ARG B 1 256 ? -20.125 36.094 -7.203 1 85.81 256 ARG B N 1
ATOM 6556 C CA . ARG B 1 256 ? -21.188 35.531 -6.379 1 85.81 256 ARG B CA 1
ATOM 6557 C C . ARG B 1 256 ? -21.281 36.219 -5.035 1 85.81 256 ARG B C 1
ATOM 6559 O O . ARG B 1 256 ? -20.297 36.781 -4.551 1 85.81 256 ARG B O 1
ATOM 6566 N N . THR B 1 257 ? -22.547 36.438 -4.605 1 92.44 257 THR B N 1
ATOM 6567 C CA . THR B 1 257 ? -22.797 37.188 -3.381 1 92.44 257 THR B CA 1
ATOM 6568 C C . THR B 1 257 ? -22.969 36.25 -2.193 1 92.44 257 THR B C 1
ATOM 6570 O O . THR B 1 257 ? -23.688 35.25 -2.289 1 92.44 257 THR B O 1
ATOM 6573 N N . VAL B 1 258 ? -22.281 36.531 -1.126 1 95.56 258 VAL B N 1
ATOM 6574 C CA . VAL B 1 258 ? -22.5 35.906 0.165 1 95.56 258 VAL B CA 1
ATOM 6575 C C . VAL B 1 258 ? -23.344 36.812 1.06 1 95.56 258 VAL B C 1
ATOM 6577 O O . VAL B 1 258 ? -22.953 37.938 1.361 1 95.56 258 VAL B O 1
ATOM 6580 N N . ASN B 1 259 ? -24.469 36.281 1.432 1 95.06 259 ASN B N 1
ATOM 6581 C CA . ASN B 1 259 ? -25.391 37.031 2.275 1 95.06 259 ASN B CA 1
ATOM 6582 C C . ASN B 1 259 ? -25.422 36.5 3.701 1 95.06 259 ASN B C 1
ATOM 6584 O O . ASN B 1 259 ? -25.656 35.312 3.914 1 95.06 259 ASN B O 1
ATOM 6588 N N . ILE B 1 260 ? -25.094 37.406 4.656 1 96.06 260 ILE B N 1
ATOM 6589 C CA . ILE B 1 260 ? -25.188 37.062 6.074 1 96.06 260 ILE B CA 1
ATOM 6590 C C . ILE B 1 260 ? -26.344 37.812 6.711 1 96.06 260 ILE B C 1
ATOM 6592 O O . ILE B 1 260 ? -26.453 39.031 6.574 1 96.06 260 ILE B O 1
ATOM 6596 N N . SER B 1 261 ? -27.188 37.125 7.312 1 94.94 261 SER B N 1
ATOM 6597 C CA . SER B 1 261 ? -28.281 37.719 8.055 1 94.94 261 SER B CA 1
ATOM 6598 C C . SER B 1 261 ? -28.125 37.5 9.555 1 94.94 261 SER B C 1
ATOM 6600 O O . SER B 1 261 ? -27.719 36.406 9.984 1 94.94 261 SER B O 1
ATOM 6602 N N . GLY B 1 262 ? -28.344 38.594 10.352 1 93.88 262 GLY B N 1
ATOM 6603 C CA . GLY B 1 262 ? -28.297 38.469 11.805 1 93.88 262 GLY B CA 1
ATOM 6604 C C . GLY B 1 262 ? -26.906 38.656 12.375 1 93.88 262 GLY B C 1
ATOM 6605 O O . GLY B 1 262 ? -26.594 38.156 13.445 1 93.88 262 GLY B O 1
ATOM 6606 N N . LEU B 1 263 ? -26.016 39.281 11.672 1 93.06 263 LEU B N 1
ATOM 6607 C CA . LEU B 1 263 ? -24.672 39.531 12.18 1 93.06 263 LEU B CA 1
ATOM 6608 C C . LEU B 1 263 ? -24.703 40.562 13.312 1 93.06 263 LEU B C 1
ATOM 6610 O O . LEU B 1 263 ? -23.953 40.438 14.273 1 93.06 263 LEU B O 1
ATOM 6614 N N . GLY B 1 264 ? -25.578 41.531 13.195 1 88.62 264 GLY B N 1
ATOM 6615 C CA . GLY B 1 264 ? -25.703 42.562 14.211 1 88.62 264 GLY B CA 1
ATOM 6616 C C . GLY B 1 264 ? -24.531 43.531 14.211 1 88.62 264 GLY B C 1
ATOM 6617 O O . GLY B 1 264 ? -23.969 43.812 13.156 1 88.62 264 GLY B O 1
ATOM 6618 N N . GLU B 1 265 ? -24.266 44.125 15.469 1 87.88 265 GLU B N 1
ATOM 6619 C CA . GLU B 1 265 ? -23.234 45.156 15.586 1 87.88 265 GLU B CA 1
ATOM 6620 C C . GLU B 1 265 ? -21.875 44.531 15.922 1 87.88 265 GLU B C 1
ATOM 6622 O O . GLU B 1 265 ? -21.672 44.031 17.031 1 87.88 265 GLU B O 1
ATOM 6627 N N . VAL B 1 266 ? -21.156 44.438 14.945 1 91.44 266 VAL B N 1
ATOM 6628 C CA . VAL B 1 266 ? -19.797 43.938 15.039 1 91.44 266 VAL B CA 1
ATOM 6629 C C . VAL B 1 266 ? -18.812 45 14.555 1 91.44 266 VAL B C 1
ATOM 6631 O O . VAL B 1 266 ? -19.078 45.719 13.594 1 91.44 266 VAL B O 1
ATOM 6634 N N . ASP B 1 267 ? -17.75 45.188 15.258 1 91.5 267 ASP B N 1
ATOM 6635 C CA . ASP B 1 267 ? -16.781 46.219 14.898 1 91.5 267 ASP B CA 1
ATOM 6636 C C . ASP B 1 267 ? -16.125 45.906 13.555 1 91.5 267 ASP B C 1
ATOM 6638 O O . ASP B 1 267 ? -16.219 44.781 13.055 1 91.5 267 ASP B O 1
ATOM 6642 N N . SER B 1 268 ? -15.5 46.906 13.023 1 91.75 268 SER B N 1
ATOM 6643 C CA . SER B 1 268 ? -14.961 46.844 11.672 1 91.75 268 SER B CA 1
ATOM 6644 C C . SER B 1 268 ? -13.836 45.812 11.57 1 91.75 268 SER B C 1
ATOM 6646 O O . SER B 1 268 ? -13.711 45.125 10.555 1 91.75 268 SER B O 1
ATOM 6648 N N . ASP B 1 269 ? -13.047 45.688 12.594 1 92.81 269 ASP B N 1
ATOM 6649 C CA . ASP B 1 269 ? -11.945 44.75 12.57 1 92.81 269 ASP B CA 1
ATOM 6650 C C . ASP B 1 269 ? -12.461 43.312 12.516 1 92.81 269 ASP B C 1
ATOM 6652 O O . ASP B 1 269 ? -11.953 42.469 11.742 1 92.81 269 ASP B O 1
ATOM 6656 N N . LEU B 1 270 ? -13.406 43.094 13.32 1 94.31 270 LEU B N 1
ATOM 6657 C CA . LEU B 1 270 ? -14.008 41.781 13.344 1 94.31 270 LEU B CA 1
ATOM 6658 C C . LEU B 1 270 ? -14.695 41.469 12.016 1 94.31 270 LEU B C 1
ATOM 6660 O O . LEU B 1 270 ? -14.68 40.312 11.547 1 94.31 270 LEU B O 1
ATOM 6664 N N . ARG B 1 271 ? -15.281 42.406 11.414 1 95.62 271 ARG B N 1
ATOM 6665 C CA . ARG B 1 271 ? -15.906 42.219 10.109 1 95.62 271 ARG B CA 1
ATOM 6666 C C . ARG B 1 271 ? -14.867 41.875 9.047 1 95.62 271 ARG B C 1
ATOM 6668 O O . ARG B 1 271 ? -15.125 41.031 8.18 1 95.62 271 ARG B O 1
ATOM 6675 N N . THR B 1 272 ? -13.766 42.531 9.141 1 95.94 272 THR B N 1
ATOM 6676 C CA . THR B 1 272 ? -12.68 42.219 8.227 1 95.94 272 THR B CA 1
ATOM 6677 C C . THR B 1 272 ? -12.188 40.781 8.445 1 95.94 272 THR B C 1
ATOM 6679 O O . THR B 1 272 ? -11.922 40.062 7.48 1 95.94 272 THR B O 1
ATOM 6682 N N . MET B 1 273 ? -12.102 40.375 9.695 1 96.5 273 MET B N 1
ATOM 6683 C CA . MET B 1 273 ? -11.719 39 10.008 1 96.5 273 MET B CA 1
ATOM 6684 C C . MET B 1 273 ? -12.742 38.031 9.461 1 96.5 273 MET B C 1
ATOM 6686 O O . MET B 1 273 ? -12.367 36.938 8.984 1 96.5 273 MET B O 1
ATOM 6690 N N . LEU B 1 274 ? -13.945 38.375 9.547 1 96.56 274 LEU B N 1
ATOM 6691 C CA . LEU B 1 274 ? -15 37.531 8.984 1 96.56 274 LEU B CA 1
ATOM 6692 C C . LEU B 1 274 ? -14.859 37.438 7.473 1 96.56 274 LEU B C 1
ATOM 6694 O O . LEU B 1 274 ? -15.016 36.344 6.91 1 96.56 274 LEU B O 1
ATOM 6698 N N . ALA B 1 275 ? -14.57 38.5 6.848 1 96.94 275 ALA B N 1
ATOM 6699 C CA . ALA B 1 275 ? -14.305 38.469 5.41 1 96.94 275 ALA B CA 1
ATOM 6700 C C . ALA B 1 275 ? -13.172 37.5 5.086 1 96.94 275 ALA B C 1
ATOM 6702 O O . ALA B 1 275 ? -13.266 36.719 4.137 1 96.94 275 ALA B O 1
ATOM 6703 N N . ALA B 1 276 ? -12.109 37.531 5.891 1 97.25 276 ALA B N 1
ATOM 6704 C CA . ALA B 1 276 ? -10.984 36.625 5.699 1 97.25 276 ALA B CA 1
ATOM 6705 C C . ALA B 1 276 ? -11.422 35.188 5.84 1 97.25 276 ALA B C 1
ATOM 6707 O O . ALA B 1 276 ? -11.086 34.344 5.004 1 97.25 276 ALA B O 1
ATOM 6708 N N . GLN B 1 277 ? -12.211 34.875 6.875 1 97.25 277 GLN B N 1
ATOM 6709 C CA . GLN B 1 277 ? -12.703 33.531 7.082 1 97.25 277 GLN B CA 1
ATOM 6710 C C . GLN B 1 277 ? -13.492 33.031 5.871 1 97.25 277 GLN B C 1
ATOM 6712 O O . GLN B 1 277 ? -13.266 31.922 5.383 1 97.25 277 GLN B O 1
ATOM 6717 N N . ILE B 1 278 ? -14.312 33.875 5.379 1 97.19 278 ILE B N 1
ATOM 6718 C CA . ILE B 1 278 ? -15.227 33.469 4.305 1 97.19 278 ILE B CA 1
ATOM 6719 C C . ILE B 1 278 ? -14.453 33.312 2.998 1 97.19 278 ILE B C 1
ATOM 6721 O O . ILE B 1 278 ? -14.523 32.281 2.35 1 97.19 278 ILE B O 1
ATOM 6725 N N . VAL B 1 279 ? -13.68 34.281 2.635 1 97.06 279 VAL B N 1
ATOM 6726 C CA . VAL B 1 279 ? -13.039 34.344 1.323 1 97.06 279 VAL B CA 1
ATOM 6727 C C . VAL B 1 279 ? -11.969 33.25 1.232 1 97.06 279 VAL B C 1
ATOM 6729 O O . VAL B 1 279 ? -11.891 32.531 0.231 1 97.06 279 VAL B O 1
ATOM 6732 N N . TRP B 1 280 ? -11.195 33.062 2.252 1 96.81 280 TRP B N 1
ATOM 6733 C CA . TRP B 1 280 ? -10.156 32.031 2.215 1 96.81 280 TRP B CA 1
ATOM 6734 C C . TRP B 1 280 ? -10.766 30.641 2.225 1 96.81 280 TRP B C 1
ATOM 6736 O O . TRP B 1 280 ? -10.234 29.719 1.605 1 96.81 280 TRP B O 1
ATOM 6746 N N . THR B 1 281 ? -11.875 30.438 2.951 1 97.12 281 THR B N 1
ATOM 6747 C CA . THR B 1 281 ? -12.586 29.172 2.93 1 97.12 281 THR B CA 1
ATOM 6748 C C . THR B 1 281 ? -13.047 28.828 1.517 1 97.12 281 THR B C 1
ATOM 6750 O O . THR B 1 281 ? -12.789 27.734 1.016 1 97.12 281 THR B O 1
ATOM 6753 N N . LEU B 1 282 ? -13.625 29.75 0.884 1 96.56 282 LEU B N 1
ATOM 6754 C CA . LEU B 1 282 ? -14.141 29.531 -0.462 1 96.56 282 LEU B CA 1
ATOM 6755 C C . LEU B 1 282 ? -13 29.359 -1.462 1 96.56 282 LEU B C 1
ATOM 6757 O O . LEU B 1 282 ? -13.039 28.469 -2.312 1 96.56 282 LEU B O 1
ATOM 6761 N N . ALA B 1 283 ? -11.992 30.141 -1.316 1 94.62 283 ALA B N 1
ATOM 6762 C CA . ALA B 1 283 ? -10.859 30.094 -2.234 1 94.62 283 ALA B CA 1
ATOM 6763 C C . ALA B 1 283 ? -10.133 28.75 -2.123 1 94.62 283 ALA B C 1
ATOM 6765 O O . ALA B 1 283 ? -9.773 28.141 -3.137 1 94.62 283 ALA B O 1
ATOM 6766 N N . SER B 1 284 ? -9.945 28.312 -0.94 1 94.25 284 SER B N 1
ATOM 6767 C CA . SER B 1 284 ? -9.211 27.078 -0.719 1 94.25 284 SER B CA 1
ATOM 6768 C C . SER B 1 284 ? -10.008 25.875 -1.224 1 94.25 284 SER B C 1
ATOM 6770 O O . SER B 1 284 ? -9.438 24.812 -1.487 1 94.25 284 SER B O 1
ATOM 6772 N N . ALA B 1 285 ? -11.273 26 -1.356 1 94.12 285 ALA B N 1
ATOM 6773 C CA . ALA B 1 285 ? -12.133 24.922 -1.829 1 94.12 285 ALA B CA 1
ATOM 6774 C C . ALA B 1 285 ? -12.352 25.016 -3.338 1 94.12 285 ALA B C 1
ATOM 6776 O O . ALA B 1 285 ? -13.172 24.281 -3.896 1 94.12 285 ALA B O 1
ATOM 6777 N N . ASP B 1 286 ? -11.734 25.938 -3.949 1 88.69 286 ASP B N 1
ATOM 6778 C CA . ASP B 1 286 ? -11.719 26.125 -5.395 1 88.69 286 ASP B CA 1
ATOM 6779 C C . ASP B 1 286 ? -13.062 26.656 -5.895 1 88.69 286 ASP B C 1
ATOM 6781 O O . ASP B 1 286 ? -13.484 26.344 -7.008 1 88.69 286 ASP B O 1
ATOM 6785 N N . PHE B 1 287 ? -13.742 27.25 -4.938 1 88.31 287 PHE B N 1
ATOM 6786 C CA . PHE B 1 287 ? -14.867 28.047 -5.391 1 88.31 287 PHE B CA 1
ATOM 6787 C C . PHE B 1 287 ? -14.391 29.406 -5.906 1 88.31 287 PHE B C 1
ATOM 6789 O O . PHE B 1 287 ? -13.789 30.172 -5.164 1 88.31 287 PHE B O 1
ATOM 6796 N N . ARG B 1 288 ? -14.609 29.672 -7.094 1 83.69 288 ARG B N 1
ATOM 6797 C CA . ARG B 1 288 ? -14.039 30.844 -7.746 1 83.69 288 ARG B CA 1
ATOM 6798 C C . ARG B 1 288 ? -14.852 32.094 -7.43 1 83.69 288 ARG B C 1
ATOM 6800 O O . ARG B 1 288 ? -16.078 32.062 -7.469 1 83.69 288 ARG B O 1
ATOM 6807 N N . GLY B 1 289 ? -14.125 33.094 -6.973 1 80.19 289 GLY B N 1
ATOM 6808 C CA . GLY B 1 289 ? -14.727 34.438 -6.844 1 80.19 289 GLY B CA 1
ATOM 6809 C C . GLY B 1 289 ? -14.719 35.219 -8.141 1 80.19 289 GLY B C 1
ATOM 6810 O O . GLY B 1 289 ? -14.703 34.625 -9.227 1 80.19 289 GLY B O 1
ATOM 6811 N N . PRO B 1 290 ? -14.906 36.5 -8.062 1 90.56 290 PRO B N 1
ATOM 6812 C CA . PRO B 1 290 ? -14.875 37.312 -6.84 1 90.56 290 PRO B CA 1
ATOM 6813 C C . PRO B 1 290 ? -16.188 37.219 -6.055 1 90.56 290 PRO B C 1
ATOM 6815 O O . PRO B 1 290 ? -17.188 36.719 -6.566 1 90.56 290 PRO B O 1
ATOM 6818 N N . TRP B 1 291 ? -16.094 37.719 -4.699 1 94.31 291 TRP B N 1
ATOM 6819 C CA . TRP B 1 291 ? -17.219 37.562 -3.787 1 94.31 291 TRP B CA 1
ATOM 6820 C C . TRP B 1 291 ? -17.703 38.906 -3.279 1 94.31 291 TRP B C 1
ATOM 6822 O O . TRP B 1 291 ? -16.906 39.719 -2.809 1 94.31 291 TRP B O 1
ATOM 6832 N N . LEU B 1 292 ? -18.969 39.156 -3.451 1 93.94 292 LEU B N 1
ATOM 6833 C CA . LEU B 1 292 ? -19.609 40.281 -2.758 1 93.94 292 LEU B CA 1
ATOM 6834 C C . LEU B 1 292 ? -20.141 39.844 -1.395 1 93.94 292 LEU B C 1
ATOM 6836 O O . LEU B 1 292 ? -21 38.969 -1.31 1 93.94 292 LEU B O 1
ATOM 6840 N N . LEU B 1 293 ? -19.578 40.438 -0.356 1 96.12 293 LEU B N 1
ATOM 6841 C CA . LEU B 1 293 ? -19.984 40.062 0.993 1 96.12 293 LEU B CA 1
ATOM 6842 C C . LEU B 1 293 ? -20.984 41.094 1.553 1 96.12 293 LEU B C 1
ATOM 6844 O O . LEU B 1 293 ? -20.656 42.281 1.646 1 96.12 293 LEU B O 1
ATOM 6848 N N . MET B 1 294 ? -22.125 40.562 1.854 1 94.44 294 MET B N 1
ATOM 6849 C CA . MET B 1 294 ? -23.188 41.406 2.387 1 94.44 294 MET B CA 1
ATOM 6850 C C . MET B 1 294 ? -23.625 40.938 3.768 1 94.44 294 MET B C 1
ATOM 6852 O O . MET B 1 294 ? -23.703 39.75 4.023 1 94.44 294 MET B O 1
ATOM 6856 N N . ALA B 1 295 ? -23.859 41.875 4.691 1 94.62 295 ALA B N 1
ATOM 6857 C CA . ALA B 1 295 ? -24.406 41.594 6.02 1 94.62 295 ALA B CA 1
ATOM 6858 C C . ALA B 1 295 ? -25.609 42.5 6.309 1 94.62 295 ALA B C 1
ATOM 6860 O O . ALA B 1 295 ? -25.484 43.719 6.359 1 94.62 295 ALA B O 1
ATOM 6861 N N . ASP B 1 296 ? -26.734 41.844 6.469 1 94.31 296 ASP B N 1
ATOM 6862 C CA . ASP B 1 296 ? -27.953 42.562 6.793 1 94.31 296 ASP B CA 1
ATOM 6863 C C . ASP B 1 296 ? -28.234 43.656 5.766 1 94.31 296 ASP B C 1
ATOM 6865 O O . ASP B 1 296 ? -28.547 44.781 6.129 1 94.31 296 ASP B O 1
ATOM 6869 N N . GLY B 1 297 ? -27.953 43.312 4.527 1 90.5 297 GLY B N 1
ATOM 6870 C CA . GLY B 1 297 ? -28.328 44.188 3.41 1 90.5 297 GLY B CA 1
ATOM 6871 C C . GLY B 1 297 ? -27.281 45.219 3.068 1 90.5 297 GLY B C 1
ATOM 6872 O O . GLY B 1 297 ? -27.453 45.969 2.109 1 90.5 297 GLY B O 1
ATOM 6873 N N . LYS B 1 298 ? -26.234 45.281 3.799 1 92.75 298 LYS B N 1
ATOM 6874 C CA . LYS B 1 298 ? -25.156 46.219 3.568 1 92.75 298 LYS B CA 1
ATOM 6875 C C . LYS B 1 298 ? -23.828 45.5 3.336 1 92.75 298 LYS B C 1
ATOM 6877 O O . LYS B 1 298 ? -23.688 44.312 3.678 1 92.75 298 LYS B O 1
ATOM 6882 N N . PRO B 1 299 ? -22.922 46.281 2.732 1 93.75 299 PRO B N 1
ATOM 6883 C CA . PRO B 1 299 ? -21.609 45.625 2.598 1 93.75 299 PRO B CA 1
ATOM 6884 C C . PRO B 1 299 ? -21.016 45.219 3.941 1 93.75 299 PRO B C 1
ATOM 6886 O O . PRO B 1 299 ? -21.156 45.938 4.934 1 93.75 299 PRO B O 1
ATOM 6889 N N . LEU B 1 300 ? -20.453 44.062 3.998 1 95.88 300 LEU B N 1
ATOM 6890 C CA . LEU B 1 300 ? -19.906 43.531 5.238 1 95.88 300 LEU B CA 1
ATOM 6891 C C . LEU B 1 300 ? -18.922 44.5 5.859 1 95.88 300 LEU B C 1
ATOM 6893 O O . LEU B 1 300 ? -18.953 44.75 7.062 1 95.88 300 LEU B O 1
ATOM 6897 N N . VAL B 1 301 ? -18.062 45 5.004 1 96 301 VAL B N 1
ATOM 6898 C CA . VAL B 1 301 ? -17.094 46 5.402 1 96 301 VAL B CA 1
ATOM 6899 C C . VAL B 1 301 ? -17.375 47.312 4.648 1 96 301 VAL B C 1
ATOM 6901 O O . VAL B 1 301 ? -17.125 47.406 3.443 1 96 301 VAL B O 1
ATOM 6904 N N . PRO B 1 302 ? -17.859 48.312 5.277 1 90 302 PRO B N 1
ATOM 6905 C CA . PRO B 1 302 ? -18.359 49.531 4.617 1 90 302 PRO B CA 1
ATOM 6906 C C . PRO B 1 302 ? -17.281 50.188 3.758 1 90 302 PRO B C 1
ATOM 6908 O O . PRO B 1 302 ? -17.594 50.719 2.684 1 90 302 PRO B O 1
ATOM 6911 N N . ASN B 1 303 ? -16.062 50.219 4.113 1 87.56 303 ASN B N 1
ATOM 6912 C CA . ASN B 1 303 ? -15.039 50.969 3.396 1 87.56 303 ASN B CA 1
ATOM 6913 C C . ASN B 1 303 ? -14.383 50.125 2.307 1 87.56 303 ASN B C 1
ATOM 6915 O O . ASN B 1 303 ? -13.5 50.594 1.592 1 87.56 303 ASN B O 1
ATOM 6919 N N . HIS B 1 304 ? -14.859 48.875 2.225 1 89.88 304 HIS B N 1
ATOM 6920 C CA . HIS B 1 304 ? -14.312 48.062 1.155 1 89.88 304 HIS B CA 1
ATOM 6921 C C . HIS B 1 304 ? -15.125 48.219 -0.125 1 89.88 304 HIS B C 1
ATOM 6923 O O . HIS B 1 304 ? -16.328 47.969 -0.128 1 89.88 304 HIS B O 1
ATOM 6929 N N . GLU B 1 305 ? -14.391 48.625 -1.162 1 81.5 305 GLU B N 1
ATOM 6930 C CA . GLU B 1 305 ? -15.062 48.844 -2.441 1 81.5 305 GLU B CA 1
ATOM 6931 C C . GLU B 1 305 ? -14.977 47.625 -3.326 1 81.5 305 GLU B C 1
ATOM 6933 O O . GLU B 1 305 ? -13.898 47.062 -3.51 1 81.5 305 GLU B O 1
ATOM 6938 N N . GLY B 1 306 ? -16.141 47.156 -3.725 1 84.44 306 GLY B N 1
ATOM 6939 C CA . GLY B 1 306 ? -16.141 46.125 -4.746 1 84.44 306 GLY B CA 1
ATOM 6940 C C . GLY B 1 306 ? -16.094 44.719 -4.176 1 84.44 306 GLY B C 1
ATOM 6941 O O . GLY B 1 306 ? -16.359 44.531 -2.986 1 84.44 306 GLY B O 1
ATOM 6942 N N . PRO B 1 307 ? -15.789 43.75 -5.059 1 92.25 307 PRO B N 1
ATOM 6943 C CA . PRO B 1 307 ? -15.789 42.344 -4.656 1 92.25 307 PRO B CA 1
ATOM 6944 C C . PRO B 1 307 ? -14.484 41.938 -3.992 1 92.25 307 PRO B C 1
ATOM 6946 O O . PRO B 1 307 ? -13.445 42.562 -4.199 1 92.25 307 PRO B O 1
ATOM 6949 N N . TRP B 1 308 ? -14.555 40.938 -3.186 1 95 308 TRP B N 1
ATOM 6950 C CA . TRP B 1 308 ? -13.43 40.406 -2.426 1 95 308 TRP B CA 1
ATOM 6951 C C . TRP B 1 308 ? -12.758 39.25 -3.18 1 95 308 TRP B C 1
ATOM 6953 O O . TRP B 1 308 ? -13.438 38.438 -3.838 1 95 308 TRP B O 1
ATOM 6963 N N . THR B 1 309 ? -11.5 39.125 -3.084 1 94.19 309 THR B N 1
ATOM 6964 C CA . THR B 1 309 ? -10.68 37.969 -3.447 1 94.19 309 THR B CA 1
ATOM 6965 C C . THR B 1 309 ? -9.617 37.688 -2.387 1 94.19 309 THR B C 1
ATOM 6967 O O . THR B 1 309 ? -9.438 38.5 -1.469 1 94.19 309 THR B O 1
ATOM 6970 N N . LYS B 1 310 ? -8.992 36.625 -2.514 1 94.06 310 LYS B N 1
ATOM 6971 C CA . LYS B 1 310 ? -7.945 36.312 -1.545 1 94.06 310 LYS B CA 1
ATOM 6972 C C . LYS B 1 310 ? -6.816 37.344 -1.606 1 94.06 310 LYS B C 1
ATOM 6974 O O . LYS B 1 310 ? -6.043 37.469 -0.655 1 94.06 310 LYS B O 1
ATOM 6979 N N . ASP B 1 311 ? -6.801 38.125 -2.703 1 94.12 311 ASP B N 1
ATOM 6980 C CA . ASP B 1 311 ? -5.738 39.125 -2.91 1 94.12 311 ASP B CA 1
ATOM 6981 C C . ASP B 1 311 ? -6.16 40.5 -2.422 1 94.12 311 ASP B C 1
ATOM 6983 O O . ASP B 1 311 ? -5.398 41.469 -2.531 1 94.12 311 ASP B O 1
ATOM 6987 N N . SER B 1 312 ? -7.367 40.531 -1.894 1 95.62 312 SER B N 1
ATOM 6988 C CA . SER B 1 312 ? -7.781 41.812 -1.32 1 95.62 312 SER B CA 1
ATOM 6989 C C . SER B 1 312 ? -6.844 42.25 -0.199 1 95.62 312 SER B C 1
ATOM 6991 O O . SER B 1 312 ? -6.477 41.438 0.658 1 95.62 312 SER B O 1
ATOM 6993 N N . ASP B 1 313 ? -6.477 43.469 -0.129 1 94.31 313 ASP B N 1
ATOM 6994 C CA . ASP B 1 313 ? -5.438 44.031 0.742 1 94.31 313 ASP B CA 1
ATOM 6995 C C . ASP B 1 313 ? -5.766 43.75 2.211 1 94.31 313 ASP B C 1
ATOM 6997 O O . ASP B 1 313 ? -4.871 43.5 3.012 1 94.31 313 ASP B O 1
ATOM 7001 N N . GLU B 1 314 ? -6.965 43.812 2.551 1 94.81 314 GLU B N 1
ATOM 7002 C CA . GLU B 1 314 ? -7.375 43.75 3.949 1 94.81 314 GLU B CA 1
ATOM 7003 C C . GLU B 1 314 ? -7.215 42.312 4.488 1 94.81 314 GLU B C 1
ATOM 7005 O O . GLU B 1 314 ? -7.137 42.125 5.703 1 94.81 314 GLU B O 1
ATOM 7010 N N . ILE B 1 315 ? -7.188 41.344 3.518 1 96.06 315 ILE B N 1
ATOM 7011 C CA . ILE B 1 315 ? -7.27 40 4.059 1 96.06 315 ILE B CA 1
ATOM 7012 C C . ILE B 1 315 ? -6.105 39.156 3.543 1 96.06 315 ILE B C 1
ATOM 7014 O O . ILE B 1 315 ? -5.91 38.031 3.977 1 96.06 315 ILE B O 1
ATOM 7018 N N . ARG B 1 316 ? -5.301 39.625 2.668 1 95.19 316 ARG B N 1
ATOM 7019 C CA . ARG B 1 316 ? -4.184 38.906 2.084 1 95.19 316 ARG B CA 1
ATOM 7020 C C . ARG B 1 316 ? -3.219 38.406 3.164 1 95.19 316 ARG B C 1
ATOM 7022 O O . ARG B 1 316 ? -2.627 37.344 3.045 1 95.19 316 ARG B O 1
ATOM 7029 N N . SER B 1 317 ? -3.102 39.156 4.242 1 92.31 317 SER B N 1
ATOM 7030 C CA . SER B 1 317 ? -2.168 38.844 5.316 1 92.31 317 SER B CA 1
ATOM 7031 C C . SER B 1 317 ? -2.627 37.625 6.094 1 92.31 317 SER B C 1
ATOM 7033 O O . SER B 1 317 ? -1.858 37.031 6.867 1 92.31 317 SER B O 1
ATOM 7035 N N . PHE B 1 318 ? -3.846 37.156 5.848 1 94.5 318 PHE B N 1
ATOM 7036 C CA . PHE B 1 318 ? -4.395 36 6.559 1 94.5 318 PHE B CA 1
ATOM 7037 C C . PHE B 1 318 ? -4.109 34.719 5.797 1 94.5 318 PHE B C 1
ATOM 7039 O O . PHE B 1 318 ? -4.613 33.656 6.16 1 94.5 318 PHE B O 1
ATOM 7046 N N . ASP B 1 319 ? -3.303 34.75 4.766 1 93.69 319 ASP B N 1
ATOM 7047 C CA . ASP B 1 319 ? -3.002 33.562 3.969 1 93.69 319 ASP B CA 1
ATOM 7048 C C . ASP B 1 319 ? -2.531 32.406 4.852 1 93.69 319 ASP B C 1
ATOM 7050 O O . ASP B 1 319 ? -1.447 32.469 5.434 1 93.69 319 ASP B O 1
ATOM 7054 N N . PRO B 1 320 ? -3.348 31.359 4.902 1 92.12 320 PRO B N 1
ATOM 7055 C CA . PRO B 1 320 ? -3.012 30.266 5.805 1 92.12 320 PRO B CA 1
ATOM 7056 C C . PRO B 1 320 ? -1.835 29.422 5.301 1 92.12 320 PRO B C 1
ATOM 7058 O O . PRO B 1 320 ? -1.313 28.578 6.035 1 92.12 320 PRO B O 1
ATOM 7061 N N . SER B 1 321 ? -1.452 29.547 4.098 1 91 321 SER B N 1
ATOM 7062 C CA . SER B 1 321 ? -0.359 28.75 3.533 1 91 321 SER B CA 1
ATOM 7063 C C . SER B 1 321 ? 0.993 29.391 3.844 1 91 321 SER B C 1
ATOM 7065 O O . SER B 1 321 ? 2.037 28.75 3.67 1 91 321 SER B O 1
ATOM 7067 N N . ARG B 1 322 ? 0.98 30.562 4.312 1 88.69 322 ARG B N 1
ATOM 7068 C CA . ARG B 1 322 ? 2.229 31.25 4.602 1 88.69 322 ARG B CA 1
ATOM 7069 C C . ARG B 1 322 ? 2.842 30.766 5.906 1 88.69 322 ARG B C 1
ATOM 7071 O O . ARG B 1 322 ? 2.129 30.531 6.887 1 88.69 322 ARG B O 1
ATOM 7078 N N . MET B 1 323 ? 4.121 30.609 5.84 1 89.31 323 MET B N 1
ATOM 7079 C CA . MET B 1 323 ? 4.871 30.172 7.012 1 89.31 323 MET B CA 1
ATOM 7080 C C . MET B 1 323 ? 5.953 31.172 7.383 1 89.31 323 MET B C 1
ATOM 7082 O O . MET B 1 323 ? 6.516 31.844 6.508 1 89.31 323 MET B O 1
ATOM 7086 N N . PRO B 1 324 ? 6.246 31.25 8.633 1 85 324 PRO B N 1
ATOM 7087 C CA . PRO B 1 324 ? 7.312 32.156 9.062 1 85 324 PRO B CA 1
ATOM 7088 C C . PRO B 1 324 ? 8.648 31.859 8.383 1 85 324 PRO B C 1
ATOM 7090 O O . PRO B 1 324 ? 9.461 32.75 8.188 1 85 324 PRO B O 1
ATOM 7093 N N . ALA B 1 325 ? 8.836 30.688 8.039 1 86.06 325 ALA B N 1
ATOM 7094 C CA . ALA B 1 325 ? 10.094 30.25 7.449 1 86.06 325 ALA B CA 1
ATOM 7095 C C . ALA B 1 325 ? 10.336 30.922 6.102 1 86.06 325 ALA B C 1
ATOM 7097 O O . ALA B 1 325 ? 11.461 30.953 5.602 1 86.06 325 ALA B O 1
ATOM 7098 N N . ASP B 1 326 ? 9.328 31.484 5.523 1 85.81 326 ASP B N 1
ATOM 7099 C CA . ASP B 1 326 ? 9.445 32.156 4.227 1 85.81 326 ASP B CA 1
ATOM 7100 C C . ASP B 1 326 ? 10.219 33.469 4.355 1 85.81 326 ASP B C 1
ATOM 7102 O O . ASP B 1 326 ? 10.734 33.969 3.363 1 85.81 326 ASP B O 1
ATOM 7106 N N . LEU B 1 327 ? 10.297 33.938 5.582 1 82.25 327 LEU B N 1
ATOM 7107 C CA . LEU B 1 327 ? 10.766 35.312 5.801 1 82.25 327 LEU B CA 1
ATOM 7108 C C . LEU B 1 327 ? 12.234 35.312 6.215 1 82.25 327 LEU B C 1
ATOM 7110 O O . LEU B 1 327 ? 12.836 36.375 6.359 1 82.25 327 LEU B O 1
ATOM 7114 N N . VAL B 1 328 ? 12.766 34.156 6.434 1 87.62 328 VAL B N 1
ATOM 7115 C CA . VAL B 1 328 ? 14.109 34.125 6.996 1 87.62 328 VAL B CA 1
ATOM 7116 C C . VAL B 1 328 ? 14.992 33.188 6.18 1 87.62 328 VAL B C 1
ATOM 7118 O O . VAL B 1 328 ? 14.484 32.344 5.434 1 87.62 328 VAL B O 1
ATOM 7121 N N . ARG B 1 329 ? 16.219 33.406 6.418 1 88.69 329 ARG B N 1
ATOM 7122 C CA . ARG B 1 329 ? 17.188 32.531 5.762 1 88.69 329 ARG B CA 1
ATOM 7123 C C . ARG B 1 329 ? 17.188 31.156 6.383 1 88.69 329 ARG B C 1
ATOM 7125 O O . ARG B 1 329 ? 16.906 31 7.574 1 88.69 329 ARG B O 1
ATOM 7132 N N . MET B 1 330 ? 17.562 30.281 5.547 1 92.94 330 MET B N 1
ATOM 7133 C CA . MET B 1 330 ? 17.688 28.922 6.039 1 92.94 330 MET B CA 1
ATOM 7134 C C . MET B 1 330 ? 18.844 28.797 7.016 1 92.94 330 MET B C 1
ATOM 7136 O O . MET B 1 330 ? 19.922 29.375 6.793 1 92.94 330 MET B O 1
ATOM 7140 N N . ARG B 1 331 ? 18.625 28.078 8.031 1 95.75 331 ARG B N 1
ATOM 7141 C CA . ARG B 1 331 ? 19.672 27.75 8.992 1 95.75 331 ARG B CA 1
ATOM 7142 C C . ARG B 1 331 ? 19.75 26.25 9.242 1 95.75 331 ARG B C 1
ATOM 7144 O O . ARG B 1 331 ? 18.781 25.531 9.047 1 95.75 331 ARG B O 1
ATOM 7151 N N . THR B 1 332 ? 20.891 25.828 9.602 1 97.44 332 THR B N 1
ATOM 7152 C CA . THR B 1 332 ? 21.141 24.438 9.953 1 97.44 332 THR B CA 1
ATOM 7153 C C . THR B 1 332 ? 21.891 24.344 11.273 1 97.44 332 THR B C 1
ATOM 7155 O O . THR B 1 332 ? 22.422 25.328 11.773 1 97.44 332 THR B O 1
ATOM 7158 N N . VAL B 1 333 ? 21.859 23.156 11.844 1 97.5 333 VAL B N 1
ATOM 7159 C CA . VAL B 1 333 ? 22.516 22.938 13.125 1 97.5 333 VAL B CA 1
ATOM 7160 C C . VAL B 1 333 ? 23.219 21.562 13.109 1 97.5 333 VAL B C 1
ATOM 7162 O O . VAL B 1 333 ? 22.688 20.609 12.562 1 97.5 333 VAL B O 1
ATOM 7165 N N . ASP B 1 334 ? 24.375 21.484 13.602 1 96.31 334 ASP B N 1
ATOM 7166 C CA . ASP B 1 334 ? 25.062 20.234 13.922 1 96.31 334 ASP B CA 1
ATOM 7167 C C . ASP B 1 334 ? 25.672 20.297 15.32 1 96.31 334 ASP B C 1
ATOM 7169 O O . ASP B 1 334 ? 25.344 21.172 16.109 1 96.31 334 ASP B O 1
ATOM 7173 N N . ASN B 1 335 ? 26.5 19.312 15.641 1 96.44 335 ASN B N 1
ATOM 7174 C CA . ASN B 1 335 ? 27.031 19.219 17 1 96.44 335 ASN B CA 1
ATOM 7175 C C . ASN B 1 335 ? 27.953 20.391 17.328 1 96.44 335 ASN B C 1
ATOM 7177 O O . ASN B 1 335 ? 28.203 20.688 18.484 1 96.44 335 ASN B O 1
ATOM 7181 N N . ASP B 1 336 ? 28.406 21.094 16.266 1 95.94 336 ASP B N 1
ATOM 7182 C CA . ASP B 1 336 ? 29.391 22.156 16.484 1 95.94 336 ASP B CA 1
ATOM 7183 C C . ASP B 1 336 ? 28.703 23.516 16.594 1 95.94 336 ASP B C 1
ATOM 7185 O O . ASP B 1 336 ? 29.281 24.469 17.141 1 95.94 336 ASP B O 1
ATOM 7189 N N . GLY B 1 337 ? 27.562 23.672 15.984 1 96.62 337 GLY B N 1
ATOM 7190 C CA . GLY B 1 337 ? 26.891 24.969 16.094 1 96.62 337 GLY B CA 1
ATOM 7191 C C . GLY B 1 337 ? 25.797 25.156 15.07 1 96.62 337 GLY B C 1
ATOM 7192 O O . GLY B 1 337 ? 25.391 24.219 14.398 1 96.62 337 GLY B O 1
ATOM 7193 N N . ILE B 1 338 ? 25.266 26.391 15.078 1 97.31 338 ILE B N 1
ATOM 7194 C CA . ILE B 1 338 ? 24.25 26.797 14.125 1 97.31 338 ILE B CA 1
ATOM 7195 C C . ILE B 1 338 ? 24.906 27.531 12.953 1 97.31 338 ILE B C 1
ATOM 7197 O O . ILE B 1 338 ? 25.844 28.297 13.141 1 97.31 338 ILE B O 1
ATOM 7201 N N . TYR B 1 339 ? 24.375 27.219 11.758 1 96.5 339 TYR B N 1
ATOM 7202 C CA . TYR B 1 339 ? 24.891 27.812 10.531 1 96.5 339 TYR B CA 1
ATOM 7203 C C . TYR B 1 339 ? 23.797 28.5 9.742 1 96.5 339 TYR B C 1
ATOM 7205 O O . TYR B 1 339 ? 22.656 28.031 9.703 1 96.5 339 TYR B O 1
ATOM 7213 N N . GLU B 1 340 ? 24.109 29.609 9.148 1 95 340 GLU B N 1
ATOM 7214 C CA . GLU B 1 340 ? 23.219 30.281 8.195 1 95 340 GLU B CA 1
ATOM 7215 C C . GLU B 1 340 ? 23.625 29.969 6.758 1 95 340 GLU B C 1
ATOM 7217 O O . GLU B 1 340 ? 24.781 30.109 6.383 1 95 340 GLU B O 1
ATOM 7222 N N . VAL B 1 341 ? 22.703 29.562 6.027 1 93.25 341 VAL B N 1
ATOM 7223 C CA . VAL B 1 341 ? 22.984 29.188 4.648 1 93.25 341 VAL B CA 1
ATOM 7224 C C . VAL B 1 341 ? 22.703 30.359 3.723 1 93.25 341 VAL B C 1
ATOM 7226 O O . VAL B 1 341 ? 21.547 30.75 3.527 1 93.25 341 VAL B O 1
ATOM 7229 N N . VAL B 1 342 ? 23.688 30.906 3.189 1 88.88 342 VAL B N 1
ATOM 7230 C CA . VAL B 1 342 ? 23.609 32.062 2.299 1 88.88 342 VAL B CA 1
ATOM 7231 C C . VAL B 1 342 ? 24.422 31.781 1.03 1 88.88 342 VAL B C 1
ATOM 7233 O O . VAL B 1 342 ? 25.594 31.422 1.101 1 88.88 342 VAL B O 1
ATOM 7236 N N . ASP B 1 343 ? 23.781 31.984 -0.064 1 84.56 343 ASP B N 1
ATOM 7237 C CA . ASP B 1 343 ? 24.422 31.859 -1.368 1 84.56 343 ASP B CA 1
ATOM 7238 C C . ASP B 1 343 ? 25.125 30.5 -1.504 1 84.56 343 ASP B C 1
ATOM 7240 O O . ASP B 1 343 ? 26.281 30.438 -1.903 1 84.56 343 ASP B O 1
ATOM 7244 N N . GLY B 1 344 ? 24.516 29.531 -0.992 1 82.56 344 GLY B N 1
ATOM 7245 C CA . GLY B 1 344 ? 25 28.172 -1.163 1 82.56 344 GLY B CA 1
ATOM 7246 C C . GLY B 1 344 ? 26.141 27.828 -0.226 1 82.56 344 GLY B C 1
ATOM 7247 O O . GLY B 1 344 ? 26.906 26.906 -0.494 1 82.56 344 GLY B O 1
ATOM 7248 N N . ARG B 1 345 ? 26.453 28.688 0.77 1 87.81 345 ARG B N 1
ATOM 7249 C CA . ARG B 1 345 ? 27.484 28.438 1.77 1 87.81 345 ARG B CA 1
ATOM 7250 C C . ARG B 1 345 ? 26.922 28.531 3.182 1 87.81 345 ARG B C 1
ATOM 7252 O O . ARG B 1 345 ? 26.156 29.453 3.494 1 87.81 345 ARG B O 1
ATOM 7259 N N . ALA B 1 346 ? 27.203 27.453 3.975 1 92.75 346 ALA B N 1
ATOM 7260 C CA . ALA B 1 346 ? 26.828 27.469 5.383 1 92.75 346 ALA B CA 1
ATOM 7261 C C . ALA B 1 346 ? 27.844 28.234 6.223 1 92.75 346 ALA B C 1
ATOM 7263 O O . ALA B 1 346 ? 28.984 27.797 6.387 1 92.75 346 ALA B O 1
ATOM 7264 N N . ASN B 1 347 ? 27.391 29.375 6.766 1 94 347 ASN B N 1
ATOM 7265 C CA . ASN B 1 347 ? 28.25 30.219 7.602 1 94 347 ASN B CA 1
ATOM 7266 C C . ASN B 1 347 ? 27.906 30.062 9.078 1 94 347 ASN B C 1
ATOM 7268 O O . ASN B 1 347 ? 26.75 30.203 9.469 1 94 347 ASN B O 1
ATOM 7272 N N . PRO B 1 348 ? 28.938 29.828 9.852 1 94.19 348 PRO B N 1
ATOM 7273 C CA . PRO B 1 348 ? 28.641 29.703 11.281 1 94.19 348 PRO B CA 1
ATOM 7274 C C . PRO B 1 348 ? 28.125 30.984 11.898 1 94.19 348 PRO B C 1
ATOM 7276 O O . PRO B 1 348 ? 28.578 32.094 11.539 1 94.19 348 PRO B O 1
ATOM 7279 N N . MET B 1 349 ? 27.219 30.828 12.672 1 94.25 349 MET B N 1
ATOM 7280 C CA . MET B 1 349 ? 26.688 31.984 13.391 1 94.25 349 MET B CA 1
ATOM 7281 C C . MET B 1 349 ? 27.656 32.438 14.484 1 94.25 349 MET B C 1
ATOM 7283 O O . MET B 1 349 ? 28.766 31.891 14.602 1 94.25 349 MET B O 1
ATOM 7287 N N . GLY B 1 350 ? 27.281 33.5 15.242 1 90.19 350 GLY B N 1
ATOM 7288 C CA . GLY B 1 350 ? 28.141 34.062 16.25 1 90.19 350 GLY B CA 1
ATOM 7289 C C . GLY B 1 350 ? 28.609 33.062 17.297 1 90.19 350 GLY B C 1
ATOM 7290 O O . GLY B 1 350 ? 28.047 31.969 17.406 1 90.19 350 GLY B O 1
ATOM 7291 N N . LYS B 1 351 ? 29.562 33.438 18.078 1 86.62 351 LYS B N 1
ATOM 7292 C CA . LYS B 1 351 ? 30.25 32.531 19 1 86.62 351 LYS B CA 1
ATOM 7293 C C . LYS B 1 351 ? 29.281 31.984 20.047 1 86.62 351 LYS B C 1
ATOM 7295 O O . LYS B 1 351 ? 29.422 30.844 20.484 1 86.62 351 LYS B O 1
ATOM 7300 N N . GLY B 1 352 ? 28.344 32.688 20.359 1 90.75 352 GLY B N 1
ATOM 7301 C CA . GLY B 1 352 ? 27.406 32.219 21.375 1 90.75 352 GLY B CA 1
ATOM 7302 C C . GLY B 1 352 ? 26.547 31.047 20.891 1 90.75 352 GLY B C 1
ATOM 7303 O O . GLY B 1 352 ? 25.969 30.328 21.703 1 90.75 352 GLY B O 1
ATOM 7304 N N . TRP B 1 353 ? 26.469 30.828 19.688 1 96.25 353 TRP B N 1
ATOM 7305 C CA . TRP B 1 353 ? 25.609 29.797 19.109 1 96.25 353 TRP B CA 1
ATOM 7306 C C . TRP B 1 353 ? 26.453 28.641 18.578 1 96.25 353 TRP B C 1
ATOM 7308 O O . TRP B 1 353 ? 26.016 27.891 17.703 1 96.25 353 TRP B O 1
ATOM 7318 N N . ARG B 1 354 ? 27.641 28.484 19.188 1 96.19 354 ARG B N 1
ATOM 7319 C CA . ARG B 1 354 ? 28.547 27.406 18.859 1 96.19 354 ARG B CA 1
ATOM 7320 C C . ARG B 1 354 ? 28.906 26.609 20.109 1 96.19 354 ARG B C 1
ATOM 7322 O O . ARG B 1 354 ? 28.906 27.141 21.219 1 96.19 354 ARG B O 1
ATOM 7329 N N . ALA B 1 355 ? 29.172 25.375 19.828 1 95.81 355 ALA B N 1
ATOM 7330 C CA . ALA B 1 355 ? 29.625 24.516 20.922 1 95.81 355 ALA B CA 1
ATOM 7331 C C . ALA B 1 355 ? 31.062 24.875 21.344 1 95.81 355 ALA B C 1
ATOM 7333 O O . ALA B 1 355 ? 31.859 25.297 20.5 1 95.81 355 ALA B O 1
ATOM 7334 N N . THR B 1 356 ? 31.359 24.766 22.641 1 92.94 356 THR B N 1
ATOM 7335 C CA . THR B 1 356 ? 32.688 24.969 23.188 1 92.94 356 THR B CA 1
ATOM 7336 C C . THR B 1 356 ? 33.094 23.812 24.109 1 92.94 356 THR B C 1
ATOM 7338 O O . THR B 1 356 ? 32.25 23.234 24.797 1 92.94 356 THR B O 1
ATOM 7341 N N . GLY B 1 357 ? 34.344 23.547 24.016 1 93.88 357 GLY B N 1
ATOM 7342 C CA . GLY B 1 357 ? 34.812 22.469 24.875 1 93.88 357 GLY B CA 1
ATOM 7343 C C . GLY B 1 357 ? 34.188 21.125 24.531 1 93.88 357 GLY B C 1
ATOM 7344 O O . GLY B 1 357 ? 34.25 20.688 23.391 1 93.88 357 GLY B O 1
ATOM 7345 N N . SER B 1 358 ? 33.531 20.531 25.625 1 95.06 358 SER B N 1
ATOM 7346 C CA . SER B 1 358 ? 32.938 19.203 25.453 1 95.06 358 SER B CA 1
ATOM 7347 C C . SER B 1 358 ? 31.453 19.312 25.062 1 95.06 358 SER B C 1
ATOM 7349 O O . SER B 1 358 ? 30.828 18.297 24.75 1 95.06 358 SER B O 1
ATOM 7351 N N . THR B 1 359 ? 30.984 20.5 25.047 1 96 359 THR B N 1
ATOM 7352 C CA . THR B 1 359 ? 29.562 20.672 24.766 1 96 359 THR B CA 1
ATOM 7353 C C . THR B 1 359 ? 29.266 20.391 23.297 1 96 359 THR B C 1
ATOM 7355 O O . THR B 1 359 ? 30.156 20.484 22.438 1 96 359 THR B O 1
ATOM 7358 N N . ILE B 1 360 ? 28.047 19.938 23.062 1 97.06 360 ILE B N 1
ATOM 7359 C CA . ILE B 1 360 ? 27.578 19.766 21.688 1 97.06 360 ILE B CA 1
ATOM 7360 C C . ILE B 1 360 ? 26.203 20.391 21.531 1 97.06 360 ILE B C 1
ATOM 7362 O O . ILE B 1 360 ? 25.438 20.484 22.5 1 97.06 360 ILE B O 1
ATOM 7366 N N . LEU B 1 361 ? 25.938 20.828 20.406 1 97 361 LEU B N 1
ATOM 7367 C CA . LEU B 1 361 ? 24.594 21.297 20.047 1 97 361 LEU B CA 1
ATOM 7368 C C . LEU B 1 361 ? 23.766 20.156 19.453 1 97 361 LEU B C 1
ATOM 7370 O O . LEU B 1 361 ? 24.266 19.391 18.641 1 97 361 LEU B O 1
ATOM 7374 N N . THR B 1 362 ? 22.516 20.047 19.906 1 96 362 THR B N 1
ATOM 7375 C CA . THR B 1 362 ? 21.719 18.922 19.453 1 96 362 THR B CA 1
ATOM 7376 C C . THR B 1 362 ? 20.547 19.406 18.578 1 96 362 THR B C 1
ATOM 7378 O O . THR B 1 362 ? 20.172 18.734 17.609 1 96 362 THR B O 1
ATOM 7381 N N . SER B 1 363 ? 19.953 20.516 18.891 1 97.31 363 SER B N 1
ATOM 7382 C CA . SER B 1 363 ? 18.812 21.016 18.125 1 97.31 363 SER B CA 1
ATOM 7383 C C . SER B 1 363 ? 18.625 22.516 18.328 1 97.31 363 SER B C 1
ATOM 7385 O O . SER B 1 363 ? 19.219 23.094 19.25 1 97.31 363 SER B O 1
ATOM 7387 N N . ALA B 1 364 ? 17.859 23.109 17.438 1 97.81 364 ALA B N 1
ATOM 7388 C CA . ALA B 1 364 ? 17.562 24.547 17.516 1 97.81 364 ALA B CA 1
ATOM 7389 C C . ALA B 1 364 ? 16.281 24.891 16.766 1 97.81 364 ALA B C 1
ATOM 7391 O O . ALA B 1 364 ? 15.797 24.094 15.961 1 97.81 364 ALA B O 1
ATOM 7392 N N . ALA B 1 365 ? 15.742 26.016 17.094 1 97.5 365 ALA B N 1
ATOM 7393 C CA . ALA B 1 365 ? 14.594 26.594 16.406 1 97.5 365 ALA B CA 1
ATOM 7394 C C . ALA B 1 365 ? 14.672 28.109 16.391 1 97.5 365 ALA B C 1
ATOM 7396 O O . ALA B 1 365 ? 15.258 28.719 17.297 1 97.5 365 ALA B O 1
ATOM 7397 N N . VAL B 1 366 ? 14.094 28.688 15.414 1 95.94 366 VAL B N 1
ATOM 7398 C CA . VAL B 1 366 ? 14.07 30.141 15.273 1 95.94 366 VAL B CA 1
ATOM 7399 C C . VAL B 1 366 ? 12.641 30.656 15.445 1 95.94 366 VAL B C 1
ATOM 7401 O O . VAL B 1 366 ? 11.703 30.094 14.875 1 95.94 366 VAL B O 1
ATOM 7404 N N . GLY B 1 367 ? 12.508 31.594 16.297 1 94.88 367 GLY B N 1
ATOM 7405 C CA . GLY B 1 367 ? 11.273 32.375 16.391 1 94.88 367 GLY B CA 1
ATOM 7406 C C . GLY B 1 367 ? 11.383 33.75 15.805 1 94.88 367 GLY B C 1
ATOM 7407 O O . GLY B 1 367 ? 12.422 34.406 15.93 1 94.88 367 GLY B O 1
ATOM 7408 N N . VAL B 1 368 ? 10.344 34.156 15.133 1 92.88 368 VAL B N 1
ATOM 7409 C CA . VAL B 1 368 ? 10.305 35.5 14.57 1 92.88 368 VAL B CA 1
ATOM 7410 C C . VAL B 1 368 ? 9.18 36.281 15.219 1 92.88 368 VAL B C 1
ATOM 7412 O O . VAL B 1 368 ? 8.016 35.875 15.188 1 92.88 368 VAL B O 1
ATOM 7415 N N . ASP B 1 369 ? 9.508 37.406 15.75 1 90 369 ASP B N 1
ATOM 7416 C CA . ASP B 1 369 ? 8.477 38.188 16.406 1 90 369 ASP B CA 1
ATOM 7417 C C . ASP B 1 369 ? 7.766 39.094 15.422 1 90 369 ASP B C 1
ATOM 7419 O O . ASP B 1 369 ? 8.039 39.062 14.219 1 90 369 ASP B O 1
ATOM 7423 N N . MET B 1 370 ? 6.867 39.906 15.867 1 84.69 370 MET B N 1
ATOM 7424 C CA . MET B 1 370 ? 6.008 40.719 15.023 1 84.69 370 MET B CA 1
ATOM 7425 C C . MET B 1 370 ? 6.816 41.781 14.289 1 84.69 370 MET B C 1
ATOM 7427 O O . MET B 1 370 ? 6.43 42.25 13.211 1 84.69 370 MET B O 1
ATOM 7431 N N . GLU B 1 371 ? 7.938 42.156 14.914 1 88.06 371 GLU B N 1
ATOM 7432 C CA . GLU B 1 371 ? 8.781 43.188 14.312 1 88.06 371 GLU B CA 1
ATOM 7433 C C . GLU B 1 371 ? 9.789 42.562 13.344 1 88.06 371 GLU B C 1
ATOM 7435 O O . GLU B 1 371 ? 10.539 43.312 12.688 1 88.06 371 GLU B O 1
ATOM 7440 N N . GLY B 1 372 ? 9.781 41.312 13.281 1 88.31 372 GLY B N 1
ATOM 7441 C CA . GLY B 1 372 ? 10.703 40.625 12.383 1 88.31 372 GLY B CA 1
ATOM 7442 C C . GLY B 1 372 ? 12.016 40.25 13.047 1 88.31 372 GLY B C 1
ATOM 7443 O O . GLY B 1 372 ? 12.945 39.781 12.383 1 88.31 372 GLY B O 1
ATOM 7444 N N . THR B 1 373 ? 12.07 40.469 14.367 1 91.62 373 THR B N 1
ATOM 7445 C CA . THR B 1 373 ? 13.273 40.094 15.102 1 91.62 373 THR B CA 1
ATOM 7446 C C . THR B 1 373 ? 13.367 38.594 15.25 1 91.62 373 THR B C 1
ATOM 7448 O O . THR B 1 373 ? 12.383 37.906 15.594 1 91.62 373 THR B O 1
ATOM 7451 N N . GLU B 1 374 ? 14.555 38.094 15.008 1 93.75 374 GLU B N 1
ATOM 7452 C CA . GLU B 1 374 ? 14.781 36.656 15.078 1 93.75 374 GLU B CA 1
ATOM 7453 C C . GLU B 1 374 ? 15.352 36.25 16.438 1 93.75 374 GLU B C 1
ATOM 7455 O O . GLU B 1 374 ? 16.375 36.781 16.875 1 93.75 374 GLU B O 1
ATOM 7460 N N . LEU B 1 375 ? 14.695 35.344 17.078 1 94.81 375 LEU B N 1
ATOM 7461 C CA . LEU B 1 375 ? 15.148 34.75 18.328 1 94.81 375 LEU B CA 1
ATOM 7462 C C . LEU B 1 375 ? 15.508 33.281 18.125 1 94.81 375 LEU B C 1
ATOM 7464 O O . LEU B 1 375 ? 14.836 32.562 17.375 1 94.81 375 LEU B O 1
ATOM 7468 N N . LEU B 1 376 ? 16.547 32.906 18.844 1 96.69 376 LEU B N 1
ATOM 7469 C CA . LEU B 1 376 ? 16.984 31.516 18.734 1 96.69 376 LEU B CA 1
ATOM 7470 C C . LEU B 1 376 ? 16.812 30.766 20.047 1 96.69 376 LEU B C 1
ATOM 7472 O O . LEU B 1 376 ? 17.047 31.344 21.125 1 96.69 376 LEU B O 1
ATOM 7476 N N . ALA B 1 377 ? 16.344 29.609 19.984 1 98 377 ALA B N 1
ATOM 7477 C CA . ALA B 1 377 ? 16.375 28.625 21.062 1 98 377 ALA B CA 1
ATOM 7478 C C . ALA B 1 377 ? 17.188 27.391 20.641 1 98 377 ALA B C 1
ATOM 7480 O O . ALA B 1 377 ? 16.922 26.797 19.594 1 98 377 ALA B O 1
ATOM 7481 N N . ALA B 1 378 ? 18.172 27 21.438 1 98.31 378 ALA B N 1
ATOM 7482 C CA . ALA B 1 378 ? 19.031 25.875 21.078 1 98.31 378 ALA B CA 1
ATOM 7483 C C . ALA B 1 378 ? 19.281 24.969 22.281 1 98.31 378 ALA B C 1
ATOM 7485 O O . ALA B 1 378 ? 19.438 25.453 23.406 1 98.31 378 ALA B O 1
ATOM 7486 N N . VAL B 1 379 ? 19.359 23.734 22.062 1 98.31 379 VAL B N 1
ATOM 7487 C CA . VAL B 1 379 ? 19.641 22.75 23.109 1 98.31 379 VAL B CA 1
ATOM 7488 C C . VAL B 1 379 ? 21.109 22.297 23.016 1 98.31 379 VAL B C 1
ATOM 7490 O O . VAL B 1 379 ? 21.516 21.75 22 1 98.31 379 VAL B O 1
ATOM 7493 N N . PHE B 1 380 ? 21.797 22.516 24.078 1 97.56 380 PHE B N 1
ATOM 7494 C CA . PHE B 1 380 ? 23.172 22.047 24.234 1 97.56 380 PHE B CA 1
ATOM 7495 C C . PHE B 1 380 ? 23.234 20.859 25.188 1 97.56 380 PHE B C 1
ATOM 7497 O O . PHE B 1 380 ? 22.469 20.781 26.156 1 97.56 380 PHE B O 1
ATOM 7504 N N . ARG B 1 381 ? 24.078 20 24.875 1 97.81 381 ARG B N 1
ATOM 7505 C CA . ARG B 1 381 ? 24.422 18.922 25.797 1 97.81 381 ARG B CA 1
ATOM 7506 C C . ARG B 1 381 ? 25.844 19.062 26.297 1 97.81 381 ARG B C 1
ATOM 7508 O O . ARG B 1 381 ? 26.734 19.453 25.531 1 97.81 381 ARG B O 1
ATOM 7515 N N . ALA B 1 382 ? 26.062 18.609 27.516 1 96.06 382 ALA B N 1
ATOM 7516 C CA . ALA B 1 382 ? 27.344 18.828 28.172 1 96.06 382 ALA B CA 1
ATOM 7517 C C . ALA B 1 382 ? 28.453 18.031 27.5 1 96.06 382 ALA B C 1
ATOM 7519 O O . ALA B 1 382 ? 29.625 18.391 27.578 1 96.06 382 ALA B O 1
ATOM 7520 N N . SER B 1 383 ? 28.094 16.906 26.969 1 94.94 383 SER B N 1
ATOM 7521 C CA . SER B 1 383 ? 29.047 16.062 26.25 1 94.94 383 SER B CA 1
ATOM 7522 C C . SER B 1 383 ? 28.328 15.148 25.266 1 94.94 383 SER B C 1
ATOM 7524 O O . SER B 1 383 ? 27.109 15.195 25.141 1 94.94 383 SER B O 1
ATOM 7526 N N . ARG B 1 384 ? 29.109 14.352 24.625 1 93 384 ARG B N 1
ATOM 7527 C CA . ARG B 1 384 ? 28.562 13.422 23.656 1 93 384 ARG B CA 1
ATOM 7528 C C . ARG B 1 384 ? 27.938 12.219 24.344 1 93 384 ARG B C 1
ATOM 7530 O O . ARG B 1 384 ? 27.266 11.406 23.688 1 93 384 ARG B O 1
ATOM 7537 N N . ASP B 1 385 ? 28.094 12.195 25.625 1 91.81 385 ASP B N 1
ATOM 7538 C CA . ASP B 1 385 ? 27.453 11.133 26.406 1 91.81 385 ASP B CA 1
ATOM 7539 C C . ASP B 1 385 ? 25.938 11.312 26.438 1 91.81 385 ASP B C 1
ATOM 7541 O O . ASP B 1 385 ? 25.453 12.391 26.781 1 91.81 385 ASP B O 1
ATOM 7545 N N . ASN B 1 386 ? 25.281 10.289 26.141 1 86.5 386 ASN B N 1
ATOM 7546 C CA . ASN B 1 386 ? 23.828 10.352 26.062 1 86.5 386 ASN B CA 1
ATOM 7547 C C . ASN B 1 386 ? 23.203 10.656 27.422 1 86.5 386 ASN B C 1
ATOM 7549 O O . ASN B 1 386 ? 22.047 11.078 27.5 1 86.5 386 ASN B O 1
ATOM 7553 N N . ASN B 1 387 ? 23.984 10.508 28.438 1 90.88 387 ASN B N 1
ATOM 7554 C CA . ASN B 1 387 ? 23.484 10.758 29.797 1 90.88 387 ASN B CA 1
ATOM 7555 C C . ASN B 1 387 ? 23.891 12.141 30.281 1 90.88 387 ASN B C 1
ATOM 7557 O O . ASN B 1 387 ? 23.516 12.539 31.391 1 90.88 387 ASN B O 1
ATOM 7561 N N . ALA B 1 388 ? 24.578 12.867 29.469 1 94.81 388 ALA B N 1
ATOM 7562 C CA . ALA B 1 388 ? 25 14.211 29.875 1 94.81 388 ALA B CA 1
ATOM 7563 C C . ALA B 1 388 ? 23.797 15.156 29.938 1 94.81 388 ALA B C 1
ATOM 7565 O O . ALA B 1 388 ? 22.828 15 29.188 1 94.81 388 ALA B O 1
ATOM 7566 N N . GLU B 1 389 ? 23.891 16.125 30.781 1 96.81 389 GLU B N 1
ATOM 7567 C CA . GLU B 1 389 ? 22.828 17.094 30.984 1 96.81 389 GLU B CA 1
ATOM 7568 C C . GLU B 1 389 ? 22.641 17.984 29.766 1 96.81 389 GLU B C 1
ATOM 7570 O O . GLU B 1 389 ? 23.609 18.391 29.125 1 96.81 389 GLU B O 1
ATOM 7575 N N . SER B 1 390 ? 21.406 18.312 29.484 1 98.06 390 SER B N 1
ATOM 7576 C CA . SER B 1 390 ? 21.062 19.219 28.406 1 98.06 390 SER B CA 1
ATOM 7577 C C . SER B 1 390 ? 20.656 20.594 28.938 1 98.06 390 SER B C 1
ATOM 7579 O O . SER B 1 390 ? 20.078 20.688 30.016 1 98.06 390 SER B O 1
ATOM 7581 N N . THR B 1 391 ? 20.984 21.609 28.188 1 98.12 391 THR B N 1
ATOM 7582 C CA . THR B 1 391 ? 20.656 22.984 28.547 1 98.12 391 THR B CA 1
ATOM 7583 C C . THR B 1 391 ? 20.031 23.703 27.359 1 98.12 391 THR B C 1
ATOM 7585 O O . THR B 1 391 ? 20.562 23.672 26.25 1 98.12 391 THR B O 1
ATOM 7588 N N . LEU B 1 392 ? 18.875 24.312 27.594 1 98.5 392 LEU B N 1
ATOM 7589 C CA . LEU B 1 392 ? 18.266 25.172 26.594 1 98.5 392 LEU B CA 1
ATOM 7590 C C . LEU B 1 392 ? 18.812 26.594 26.672 1 98.5 392 LEU B C 1
ATOM 7592 O O . LEU B 1 392 ? 18.734 27.234 27.719 1 98.5 392 LEU B O 1
ATOM 7596 N N . MET B 1 393 ? 19.406 27.016 25.594 1 97.75 393 MET B N 1
ATOM 7597 C CA . MET B 1 393 ? 19.922 28.375 25.469 1 97.75 393 MET B CA 1
ATOM 7598 C C . MET B 1 393 ? 18.969 29.25 24.656 1 97.75 393 MET B C 1
ATOM 7600 O O . MET B 1 393 ? 18.422 28.797 23.656 1 97.75 393 MET B O 1
ATOM 7604 N N . LEU B 1 394 ? 18.766 30.469 25.125 1 97.31 394 LEU B N 1
ATOM 7605 C CA . LEU B 1 394 ? 17.859 31.391 24.453 1 97.31 394 LEU B CA 1
ATOM 7606 C C . LEU B 1 394 ? 18.547 32.75 24.234 1 97.31 394 LEU B C 1
ATOM 7608 O O . LEU B 1 394 ? 19.281 33.219 25.109 1 97.31 394 LEU B O 1
ATOM 7612 N N . GLY B 1 395 ? 18.281 33.344 23.062 1 94.94 395 GLY B N 1
ATOM 7613 C CA . GLY B 1 395 ? 18.797 34.688 22.812 1 94.94 395 GLY B CA 1
ATOM 7614 C C . GLY B 1 395 ? 18.516 35.188 21.406 1 94.94 395 GLY B C 1
ATOM 7615 O O . GLY B 1 395 ? 17.891 34.469 20.609 1 94.94 395 GLY B O 1
ATOM 7616 N N . LEU B 1 396 ? 18.938 36.438 21.234 1 93.62 396 LEU B N 1
ATOM 7617 C CA . LEU B 1 396 ? 18.859 37 19.891 1 93.62 396 LEU B CA 1
ATOM 7618 C C . LEU B 1 396 ? 19.844 36.312 18.953 1 93.62 396 LEU B C 1
ATOM 7620 O O . LEU B 1 396 ? 20.922 35.875 19.375 1 93.62 396 LEU B O 1
ATOM 7624 N N . ALA B 1 397 ? 19.469 36.188 17.703 1 89.12 397 ALA B N 1
ATOM 7625 C CA . ALA B 1 397 ? 20.359 35.562 16.719 1 89.12 397 ALA B CA 1
ATOM 7626 C C . ALA B 1 397 ? 21.703 36.281 16.656 1 89.12 397 ALA B C 1
ATOM 7628 O O . ALA B 1 397 ? 22.734 35.656 16.438 1 89.12 397 ALA B O 1
ATOM 7629 N N . SER B 1 398 ? 21.703 37.562 16.859 1 86.31 398 SER B N 1
ATOM 7630 C CA . SER B 1 398 ? 22.906 38.406 16.766 1 86.31 398 SER B CA 1
ATOM 7631 C C . SER B 1 398 ? 23.562 38.562 18.141 1 86.31 398 SER B C 1
ATOM 7633 O O . SER B 1 398 ? 24.641 39.156 18.25 1 86.31 398 SER B O 1
ATOM 7635 N N . GLY B 1 399 ? 23 37.969 19.125 1 88.31 399 GLY B N 1
ATOM 7636 C CA . GLY B 1 399 ? 23.469 38.219 20.484 1 88.31 399 GLY B CA 1
ATOM 7637 C C . GLY B 1 399 ? 24.062 37 21.141 1 88.31 399 GLY B C 1
ATOM 7638 O O . GLY B 1 399 ? 24.484 36.062 20.469 1 88.31 399 GLY B O 1
ATOM 7639 N N . THR B 1 400 ? 24.203 37.156 22.484 1 90.56 400 THR B N 1
ATOM 7640 C CA . THR B 1 400 ? 24.719 36.062 23.297 1 90.56 400 THR B CA 1
ATOM 7641 C C . THR B 1 400 ? 23.594 35.312 23.969 1 90.56 400 THR B C 1
ATOM 7643 O O . THR B 1 400 ? 22.766 35.906 24.672 1 90.56 400 THR B O 1
ATOM 7646 N N . PRO B 1 401 ? 23.609 34.031 23.719 1 95.25 401 PRO B N 1
ATOM 7647 C CA . PRO B 1 401 ? 22.531 33.25 24.344 1 95.25 401 PRO B CA 1
ATOM 7648 C C . PRO B 1 401 ? 22.703 33.125 25.859 1 95.25 401 PRO B C 1
ATOM 7650 O O . PRO B 1 401 ? 23.812 33.188 26.359 1 95.25 401 PRO B O 1
ATOM 7653 N N . ALA B 1 402 ? 21.656 32.906 26.562 1 95.12 402 ALA B N 1
ATOM 7654 C CA . ALA B 1 402 ? 21.609 32.656 28.016 1 95.12 402 ALA B CA 1
ATOM 7655 C C . ALA B 1 402 ? 20.953 31.328 28.328 1 95.12 402 ALA B C 1
ATOM 7657 O O . ALA B 1 402 ? 19.984 30.953 27.672 1 95.12 402 ALA B O 1
ATOM 7658 N N . PRO B 1 403 ? 21.484 30.578 29.297 1 96.38 403 PRO B N 1
ATOM 7659 C CA . PRO B 1 403 ? 20.812 29.344 29.719 1 96.38 403 PRO B CA 1
ATOM 7660 C C . PRO B 1 403 ? 19.484 29.609 30.422 1 96.38 403 PRO B C 1
ATOM 7662 O O . PRO B 1 403 ? 19.406 30.453 31.312 1 96.38 403 PRO B O 1
ATOM 7665 N N . VAL B 1 404 ? 18.5 28.859 30.031 1 97.44 404 VAL B N 1
ATOM 7666 C CA . VAL B 1 404 ? 17.203 29.188 30.578 1 97.44 404 VAL B CA 1
ATOM 7667 C C . VAL B 1 404 ? 16.562 27.938 31.188 1 97.44 404 VAL B C 1
ATOM 7669 O O . VAL B 1 404 ? 15.625 28.031 31.984 1 97.44 404 VAL B O 1
ATOM 7672 N N . LEU B 1 405 ? 16.984 26.781 30.859 1 97.88 405 LEU B N 1
ATOM 7673 C CA . LEU B 1 405 ? 16.406 25.531 31.344 1 97.88 405 LEU B CA 1
ATOM 7674 C C . LEU B 1 405 ? 17.422 24.391 31.25 1 97.88 405 LEU B C 1
ATOM 7676 O O . LEU B 1 405 ? 18.141 24.281 30.266 1 97.88 405 LEU B O 1
ATOM 7680 N N . LYS B 1 406 ? 17.469 23.594 32.312 1 97.81 406 LYS B N 1
ATOM 7681 C CA . LYS B 1 406 ? 18.312 22.391 32.312 1 97.81 406 LYS B CA 1
ATOM 7682 C C . LYS B 1 406 ? 17.469 21.125 32.5 1 97.81 406 LYS B C 1
ATOM 7684 O O . LYS B 1 406 ? 16.391 21.188 33.094 1 97.81 406 LYS B O 1
ATOM 7689 N N . GLY B 1 407 ? 17.891 20.047 31.922 1 97.5 407 GLY B N 1
ATOM 7690 C CA . GLY B 1 407 ? 17.281 18.734 32.062 1 97.5 407 GLY B CA 1
ATOM 7691 C C . GLY B 1 407 ? 18.156 17.609 31.562 1 97.5 407 GLY B C 1
ATOM 7692 O O . GLY B 1 407 ? 19.203 17.844 30.969 1 97.5 407 GLY B O 1
ATOM 7693 N N . GLN B 1 408 ? 17.781 16.391 31.906 1 96.19 408 GLN B N 1
ATOM 7694 C CA . GLN B 1 408 ? 18.484 15.234 31.359 1 96.19 408 GLN B CA 1
ATOM 7695 C C . GLN B 1 408 ? 18.328 15.172 29.844 1 96.19 408 GLN B C 1
ATOM 7697 O O . GLN B 1 408 ? 19.297 14.906 29.125 1 96.19 408 GLN B O 1
ATOM 7702 N N . SER B 1 409 ? 17.109 15.367 29.438 1 96.19 409 SER B N 1
ATOM 7703 C CA . SER B 1 409 ? 16.828 15.453 28 1 96.19 409 SER B CA 1
ATOM 7704 C C . SER B 1 409 ? 15.82 16.562 27.703 1 96.19 409 SER B C 1
ATOM 7706 O O . SER B 1 409 ? 14.922 16.828 28.5 1 96.19 409 SER B O 1
ATOM 7708 N N . LEU B 1 410 ? 16.047 17.219 26.594 1 98.06 410 LEU B N 1
ATOM 7709 C CA . LEU B 1 410 ? 15.133 18.234 26.062 1 98.06 410 LEU B CA 1
ATOM 7710 C C . LEU B 1 410 ? 14.828 17.984 24.594 1 98.06 410 LEU B C 1
ATOM 7712 O O . LEU B 1 4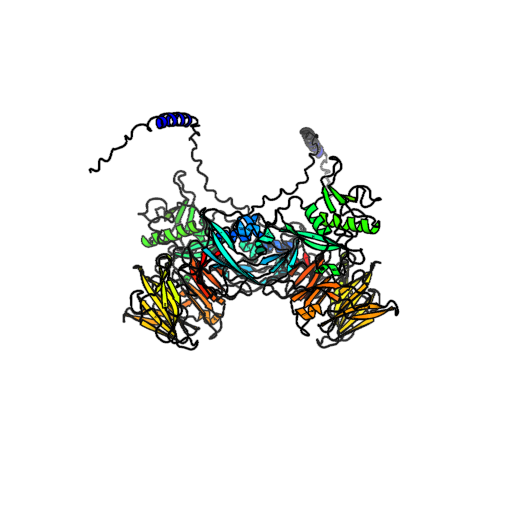10 ? 15.742 17.719 23.812 1 98.06 410 LEU B O 1
ATOM 7716 N N . THR B 1 411 ? 13.562 18.031 24.297 1 98 411 THR B N 1
ATOM 7717 C CA . THR B 1 411 ? 13.227 17.906 22.891 1 98 411 THR B CA 1
ATOM 7718 C C . THR B 1 411 ? 13.633 19.156 22.125 1 98 411 THR B C 1
ATOM 7720 O O . THR B 1 411 ? 13.93 20.203 22.719 1 98 411 THR B O 1
ATOM 7723 N N . ARG B 1 412 ? 13.633 19.016 20.766 1 97.81 412 ARG B N 1
ATOM 7724 C CA . ARG B 1 412 ? 13.812 20.188 19.906 1 97.81 412 ARG B CA 1
ATOM 7725 C C . ARG B 1 412 ? 12.828 21.281 20.266 1 97.81 412 ARG B C 1
ATOM 7727 O O . ARG B 1 412 ? 11.633 21.031 20.406 1 97.81 412 ARG B O 1
ATOM 7734 N N . PRO B 1 413 ? 13.352 22.453 20.531 1 98.25 413 PRO B N 1
ATOM 7735 C CA . PRO B 1 413 ? 12.445 23.531 20.922 1 98.25 413 PRO B CA 1
ATOM 7736 C C . PRO B 1 413 ? 11.484 23.938 19.812 1 98.25 413 PRO B C 1
ATOM 7738 O O . PRO B 1 413 ? 11.789 23.75 18.625 1 98.25 413 PRO B O 1
ATOM 7741 N N . SER B 1 414 ? 10.359 24.406 20.156 1 98.25 414 SER B N 1
ATOM 7742 C CA . SER B 1 414 ? 9.328 24.906 19.25 1 98.25 414 SER B CA 1
ATOM 7743 C C . SER B 1 414 ? 8.797 26.266 19.719 1 98.25 414 SER B C 1
ATOM 7745 O O . SER B 1 414 ? 8.609 26.484 20.922 1 98.25 414 SER B O 1
ATOM 7747 N N . TRP B 1 415 ? 8.617 27.172 18.797 1 96.88 415 TRP B N 1
ATOM 7748 C CA . TRP B 1 415 ? 8.188 28.516 19.141 1 96.88 415 TRP B CA 1
ATOM 7749 C C . TRP B 1 415 ? 6.684 28.688 18.953 1 96.88 415 TRP B C 1
ATOM 7751 O O . TRP B 1 415 ? 6.105 28.125 18.016 1 96.88 415 TRP B O 1
ATOM 7761 N N . SER B 1 416 ? 6.109 29.453 19.844 1 95.19 416 SER B N 1
ATOM 7762 C CA . SER B 1 416 ? 4.781 30 19.594 1 95.19 416 SER B CA 1
ATOM 7763 C C . SER B 1 416 ? 4.828 31.094 18.531 1 95.19 416 SER B C 1
ATOM 7765 O O . SER B 1 416 ? 5.883 31.688 18.297 1 95.19 416 SER B O 1
ATOM 7767 N N . PRO B 1 417 ? 3.686 31.359 17.969 1 92.56 417 PRO B N 1
ATOM 7768 C CA . PRO B 1 417 ? 3.656 32.469 17 1 92.56 417 PRO B CA 1
ATOM 7769 C C . PRO B 1 417 ? 4.207 33.781 17.594 1 92.56 417 PRO B C 1
ATOM 7771 O O . PRO B 1 417 ? 4.043 34.031 18.781 1 92.56 417 PRO B O 1
ATOM 7774 N N . ASP B 1 418 ? 4.934 34.562 16.781 1 91.75 418 ASP B N 1
ATOM 7775 C CA . ASP B 1 418 ? 5.508 35.844 17.125 1 91.75 418 ASP B CA 1
ATOM 7776 C C . ASP B 1 418 ? 6.605 35.719 18.172 1 91.75 418 ASP B C 1
ATOM 7778 O O . ASP B 1 418 ? 6.895 36.656 18.906 1 91.75 418 ASP B O 1
ATOM 7782 N N . ALA B 1 419 ? 7.051 34.531 18.312 1 93.75 419 ALA B N 1
ATOM 7783 C CA . ALA B 1 419 ? 8.125 34.219 19.266 1 93.75 419 ALA B CA 1
ATOM 7784 C C . ALA B 1 419 ? 7.719 34.562 20.688 1 93.75 419 ALA B C 1
ATOM 7786 O O . ALA B 1 419 ? 8.547 35.031 21.484 1 93.75 419 ALA B O 1
ATOM 7787 N N . SER B 1 420 ? 6.512 34.344 21.031 1 92.94 420 SER B N 1
ATOM 7788 C CA . SER B 1 420 ? 5.996 34.75 22.328 1 92.94 420 SER B CA 1
ATOM 7789 C C . SER B 1 420 ? 6.422 33.781 23.422 1 92.94 420 SER B C 1
ATOM 7791 O O . SER B 1 420 ? 6.43 34.125 24.609 1 92.94 420 SER B O 1
ATOM 7793 N N . ALA B 1 421 ? 6.703 32.562 23.062 1 95.62 421 ALA B N 1
ATOM 7794 C CA . ALA B 1 421 ? 7.141 31.547 24 1 95.62 421 ALA B CA 1
ATOM 7795 C C . ALA B 1 421 ? 7.918 30.438 23.297 1 95.62 421 ALA B C 1
ATOM 7797 O O . ALA B 1 421 ? 7.742 30.219 22.094 1 95.62 421 ALA B O 1
ATOM 7798 N N . VAL B 1 422 ? 8.742 29.766 24.078 1 97.62 422 VAL B N 1
ATOM 7799 C CA . VAL B 1 422 ? 9.43 28.578 23.594 1 97.62 422 VAL B CA 1
ATOM 7800 C C . VAL B 1 422 ? 8.938 27.344 24.344 1 97.62 422 VAL B C 1
ATOM 7802 O O . VAL B 1 422 ? 8.766 27.391 25.562 1 97.62 422 VAL B O 1
ATOM 7805 N N . TRP B 1 423 ? 8.688 26.312 23.578 1 98.56 423 TRP B N 1
ATOM 7806 C CA . TRP B 1 423 ? 8.211 25.062 24.141 1 98.56 423 TRP B CA 1
ATOM 7807 C C . TRP B 1 423 ? 9.281 23.969 24.047 1 98.56 423 TRP B C 1
ATOM 7809 O O . TRP B 1 423 ? 10.023 23.922 23.062 1 98.56 423 TRP B O 1
ATOM 7819 N N . THR B 1 424 ? 9.375 23.078 25.016 1 98.56 424 THR B N 1
ATOM 7820 C CA . THR B 1 424 ? 10.195 21.859 25 1 98.56 424 THR B CA 1
ATOM 7821 C C . THR B 1 424 ? 9.648 20.828 25.984 1 98.56 424 THR B C 1
ATOM 7823 O O . THR B 1 424 ? 8.859 21.172 26.859 1 98.56 424 THR B O 1
ATOM 7826 N N . VAL B 1 425 ? 9.992 19.625 25.734 1 98.5 425 VAL B N 1
ATOM 7827 C CA . VAL B 1 425 ? 9.648 18.547 26.672 1 98.5 425 VAL B CA 1
ATOM 7828 C C . VAL B 1 425 ? 10.891 18.156 27.469 1 98.5 425 VAL B C 1
ATOM 7830 O O . VAL B 1 425 ? 11.914 17.766 26.906 1 98.5 425 VAL B O 1
ATOM 7833 N N . LYS B 1 426 ? 10.773 18.312 28.75 1 97.88 426 LYS B N 1
ATOM 7834 C CA . LYS B 1 426 ? 11.875 17.984 29.656 1 97.88 426 LYS B CA 1
ATOM 7835 C C . LYS B 1 426 ? 11.773 16.531 30.125 1 97.88 426 LYS B C 1
ATOM 7837 O O . LYS B 1 426 ? 10.719 16.109 30.625 1 97.88 426 LYS B O 1
ATOM 7842 N N . ASP B 1 427 ? 12.836 15.789 29.922 1 96.44 427 ASP B N 1
ATOM 7843 C CA . ASP B 1 427 ? 13.031 14.445 30.453 1 96.44 427 ASP B CA 1
ATOM 7844 C C . ASP B 1 427 ? 11.922 13.508 30 1 96.44 427 ASP B C 1
ATOM 7846 O O . ASP B 1 427 ? 11.484 12.633 30.75 1 96.44 427 ASP B O 1
ATOM 7850 N N . GLY B 1 428 ? 11.289 13.805 28.891 1 94.81 428 GLY B N 1
ATOM 7851 C CA . GLY B 1 428 ? 10.406 12.906 28.172 1 94.81 428 GLY B CA 1
ATOM 7852 C C . GLY B 1 428 ? 8.945 13.047 28.562 1 94.81 428 GLY B C 1
ATOM 7853 O O . GLY B 1 428 ? 8.062 12.531 27.875 1 94.81 428 GLY B O 1
ATOM 7854 N N . ASN B 1 429 ? 8.648 13.805 29.625 1 93.88 429 ASN B N 1
ATOM 7855 C CA . ASN B 1 429 ? 7.258 13.727 30.062 1 93.88 429 ASN B CA 1
ATOM 7856 C C . ASN B 1 429 ? 6.75 15.07 30.578 1 93.88 429 ASN B C 1
ATOM 7858 O O . ASN B 1 429 ? 5.559 15.219 30.859 1 93.88 429 ASN B O 1
ATOM 7862 N N . LYS B 1 430 ? 7.629 16.094 30.719 1 96.31 430 LYS B N 1
ATOM 7863 C CA . LYS B 1 430 ? 7.188 17.406 31.188 1 96.31 430 LYS B CA 1
ATOM 7864 C C . LYS B 1 430 ? 7.184 18.438 30.062 1 96.31 430 LYS B C 1
ATOM 7866 O O . LYS B 1 430 ? 8.242 18.844 29.594 1 96.31 430 LYS B O 1
ATOM 7871 N N . VAL B 1 431 ? 6.031 18.797 29.688 1 98.12 431 VAL B N 1
ATOM 7872 C CA . VAL B 1 431 ? 5.918 19.844 28.672 1 98.12 431 VAL B CA 1
ATOM 7873 C C . VAL B 1 431 ? 6.055 21.219 29.328 1 98.12 431 VAL B C 1
ATOM 7875 O O . VAL B 1 431 ? 5.27 21.562 30.219 1 98.12 431 VAL B O 1
ATOM 7878 N N . LEU B 1 432 ? 7.035 22 28.875 1 98.25 432 LEU B N 1
ATOM 7879 C CA . LEU B 1 432 ? 7.309 23.312 29.469 1 98.25 432 LEU B CA 1
ATOM 7880 C C . LEU B 1 432 ? 7.168 24.406 28.422 1 98.25 432 LEU B C 1
ATOM 7882 O O . LEU B 1 432 ? 7.574 24.234 27.266 1 98.25 432 LEU B O 1
ATOM 7886 N N . ARG B 1 433 ? 6.57 25.422 28.844 1 97.5 433 ARG B N 1
ATOM 7887 C CA . ARG B 1 433 ? 6.492 26.672 28.109 1 97.5 433 ARG B CA 1
ATOM 7888 C C . ARG B 1 433 ? 7.305 27.766 28.797 1 97.5 433 ARG B C 1
ATOM 7890 O O . ARG B 1 433 ? 7.074 28.062 29.969 1 97.5 433 ARG B O 1
ATOM 7897 N N . LEU B 1 434 ? 8.266 28.312 28.078 1 97.19 434 LEU B N 1
ATOM 7898 C CA . LEU B 1 434 ? 9.109 29.375 28.625 1 97.19 434 LEU B CA 1
ATOM 7899 C C . LEU B 1 434 ? 8.695 30.734 28.094 1 97.19 434 LEU B C 1
ATOM 7901 O O . LEU B 1 434 ? 8.688 30.953 26.875 1 97.19 434 LEU B O 1
ATOM 7905 N N . VAL B 1 435 ? 8.391 31.609 29 1 94.38 435 VAL B N 1
ATOM 7906 C CA . VAL B 1 435 ? 7.891 32.938 28.641 1 94.38 435 VAL B CA 1
ATOM 7907 C C . VAL B 1 435 ? 8.656 34 29.422 1 94.38 435 VAL B C 1
ATOM 7909 O O . VAL B 1 435 ? 9.195 33.719 30.5 1 94.38 435 VAL B O 1
ATOM 7912 N N . ARG B 1 436 ? 8.727 35.125 28.766 1 89.56 436 ARG B N 1
ATOM 7913 C CA . ARG B 1 436 ? 9.305 36.25 29.484 1 89.56 436 ARG B CA 1
ATOM 7914 C C . ARG B 1 436 ? 8.297 36.844 30.469 1 89.56 436 ARG B C 1
ATOM 7916 O O . ARG B 1 436 ? 7.191 37.219 30.094 1 89.56 436 ARG B O 1
ATOM 7923 N N . SER B 1 437 ? 8.727 36.844 31.719 1 85.25 437 SER B N 1
ATOM 7924 C CA . SER B 1 437 ? 7.879 37.438 32.75 1 85.25 437 SER B CA 1
ATOM 7925 C C . SER B 1 437 ? 7.746 38.938 32.531 1 85.25 437 SER B C 1
ATOM 7927 O O . SER B 1 437 ? 8.75 39.625 32.406 1 85.25 437 SER B O 1
ATOM 7929 N N . PRO B 1 438 ? 6.531 39.406 32.469 1 78.81 438 PRO B N 1
ATOM 7930 C CA . PRO B 1 438 ? 6.383 40.875 32.375 1 78.81 438 PRO B CA 1
ATOM 7931 C C . PRO B 1 438 ? 6.922 41.625 33.562 1 78.81 438 PRO B C 1
ATOM 7933 O O . PRO B 1 438 ? 7.363 42.75 33.438 1 78.81 438 PRO B O 1
ATOM 7936 N N . GLU B 1 439 ? 6.926 40.969 34.75 1 78.44 439 GLU B N 1
ATOM 7937 C CA . GLU B 1 439 ? 7.336 41.594 36 1 78.44 439 GLU B CA 1
ATOM 7938 C C . GLU B 1 439 ? 8.859 41.688 36.125 1 78.44 439 GLU B C 1
ATOM 7940 O O . GLU B 1 439 ? 9.406 42.719 36.438 1 78.44 439 GLU B O 1
ATOM 7945 N N . SER B 1 440 ? 9.531 40.562 35.875 1 77.88 440 SER B N 1
ATOM 7946 C CA . SER B 1 440 ? 10.969 40.5 36.156 1 77.88 440 SER B CA 1
ATOM 7947 C C . SER B 1 440 ? 11.773 40.562 34.844 1 77.88 440 SER B C 1
ATOM 7949 O O . SER B 1 440 ? 13 40.719 34.906 1 77.88 440 SER B O 1
ATOM 7951 N N . SER B 1 441 ? 11.102 40.531 33.75 1 80.94 441 SER B N 1
ATOM 7952 C CA . SER B 1 441 ? 11.758 40.5 32.438 1 80.94 441 SER B CA 1
ATOM 7953 C C . SER B 1 441 ? 12.648 39.25 32.312 1 80.94 441 SER B C 1
ATOM 7955 O O . SER B 1 441 ? 13.477 39.188 31.391 1 80.94 441 SER B O 1
ATOM 7957 N N . GLN B 1 442 ? 12.516 38.344 33.281 1 87.81 442 GLN B N 1
ATOM 7958 C CA . GLN B 1 442 ? 13.25 37.094 33.219 1 87.81 442 GLN B CA 1
ATOM 7959 C C . GLN B 1 442 ? 12.422 36 32.562 1 87.81 442 GLN B C 1
ATOM 7961 O O . GLN B 1 442 ? 11.188 36.094 32.5 1 87.81 442 GLN B O 1
ATOM 7966 N N . ILE B 1 443 ? 13.117 35.031 32 1 93.12 443 ILE B N 1
ATOM 7967 C CA . ILE B 1 443 ? 12.445 33.875 31.391 1 93.12 443 ILE B CA 1
ATOM 7968 C C . ILE B 1 443 ? 12.016 32.906 32.469 1 93.12 443 ILE B C 1
ATOM 7970 O O . ILE B 1 443 ? 12.82 32.5 33.312 1 93.12 443 ILE B O 1
ATOM 7974 N N . VAL B 1 444 ? 10.781 32.594 32.5 1 93.06 444 VAL B N 1
ATOM 7975 C CA . VAL B 1 444 ? 10.234 31.641 33.438 1 93.06 444 VAL B CA 1
ATOM 7976 C C . VAL B 1 444 ? 9.656 30.438 32.719 1 93.06 444 VAL B C 1
ATOM 7978 O O . VAL B 1 444 ? 9.023 30.578 31.672 1 93.06 444 VAL B O 1
ATOM 7981 N N . ALA B 1 445 ? 9.914 29.281 33.281 1 94.69 445 ALA B N 1
ATOM 7982 C CA . ALA B 1 445 ? 9.367 28.047 32.75 1 94.69 445 ALA B CA 1
ATOM 7983 C C . ALA B 1 445 ? 8.039 27.688 33.406 1 94.69 445 ALA B C 1
ATOM 7985 O O . ALA B 1 445 ? 7.957 27.609 34.656 1 94.69 445 ALA B O 1
ATOM 7986 N N . GLU B 1 446 ? 7.039 27.516 32.562 1 94.69 446 GLU B N 1
ATOM 7987 C CA . GLU B 1 446 ? 5.723 27.094 33.031 1 94.69 446 GLU B CA 1
ATOM 7988 C C . GLU B 1 446 ? 5.402 25.688 32.562 1 94.69 446 GLU B C 1
ATOM 7990 O O . GLU B 1 446 ? 5.52 25.375 31.375 1 94.69 446 GLU B O 1
ATOM 7995 N N . GLU B 1 447 ? 5.008 24.906 33.531 1 96.44 447 GLU B N 1
ATOM 7996 C CA . GLU B 1 447 ? 4.609 23.547 33.156 1 96.44 447 GLU B CA 1
ATOM 7997 C C . GLU B 1 447 ? 3.195 23.531 32.562 1 96.44 447 GLU B C 1
ATOM 7999 O O . GLU B 1 447 ? 2.277 24.125 33.156 1 96.44 447 GLU B O 1
ATOM 8004 N N . VAL B 1 448 ? 3.037 22.938 31.438 1 97.62 448 VAL B N 1
ATOM 8005 C CA . VAL B 1 448 ? 1.746 22.812 30.781 1 97.62 448 VAL B CA 1
ATOM 8006 C C . VAL B 1 448 ? 1.029 21.547 31.266 1 97.62 448 VAL B C 1
ATOM 8008 O O . VAL B 1 448 ? 1.646 20.5 31.406 1 97.62 448 VAL B O 1
ATOM 8011 N N . ASP B 1 449 ? -0.263 21.672 31.516 1 96.94 449 ASP B N 1
ATOM 8012 C CA . ASP B 1 449 ? -1.066 20.547 31.969 1 96.94 449 ASP B CA 1
ATOM 8013 C C . ASP B 1 449 ? -1.285 19.547 30.828 1 96.94 449 ASP B C 1
ATOM 8015 O O . ASP B 1 449 ? -1.925 19.875 29.828 1 96.94 449 ASP B O 1
ATOM 8019 N N . THR B 1 450 ? -0.749 18.344 30.969 1 95.88 450 THR B N 1
ATOM 8020 C CA . THR B 1 450 ? -0.888 17.297 29.969 1 95.88 450 THR B CA 1
ATOM 8021 C C . THR B 1 450 ? -1.663 16.094 30.531 1 95.88 450 THR B C 1
ATOM 8023 O O . THR B 1 450 ? -1.442 14.961 30.109 1 95.88 450 THR B O 1
ATOM 8026 N N . SER B 1 451 ? -2.557 16.281 31.438 1 94.25 451 SER B N 1
ATOM 8027 C CA . SER B 1 451 ? -3.264 15.227 32.156 1 94.25 451 SER B CA 1
ATOM 8028 C C . SER B 1 451 ? -4.121 14.398 31.203 1 94.25 451 SER B C 1
ATOM 8030 O O . SER B 1 451 ? -4.23 13.18 31.359 1 94.25 451 SER B O 1
ATOM 8032 N N . GLU B 1 452 ? -4.691 15.023 30.219 1 94.56 452 GLU B N 1
ATOM 8033 C CA . GLU B 1 452 ? -5.535 14.289 29.281 1 94.56 452 GLU B CA 1
ATOM 8034 C C . GLU B 1 452 ? -4.703 13.344 28.422 1 94.56 452 GLU B C 1
ATOM 8036 O O . GLU B 1 452 ? -5.145 12.234 28.109 1 94.56 452 GLU B O 1
ATOM 8041 N N . LEU B 1 453 ? -3.564 13.781 28.031 1 94.25 453 LEU B N 1
ATOM 8042 C CA . LEU B 1 453 ? -2.664 12.914 27.266 1 94.25 453 LEU B CA 1
ATOM 8043 C C . LEU B 1 453 ? -2.203 11.734 28.125 1 94.25 453 LEU B C 1
ATOM 8045 O O . LEU B 1 453 ? -2.154 10.602 27.656 1 94.25 453 LEU B O 1
ATOM 8049 N N . GLU B 1 454 ? -1.871 12.016 29.375 1 92.44 454 GLU B N 1
ATOM 8050 C CA . GLU B 1 454 ? -1.442 10.977 30.312 1 92.44 454 GLU B CA 1
ATOM 8051 C C . GLU B 1 454 ? -2.527 9.922 30.5 1 92.44 454 GLU B C 1
ATOM 8053 O O . GLU B 1 454 ? -2.227 8.734 30.641 1 92.44 454 GLU B O 1
ATOM 8058 N N . GLY B 1 455 ? -3.723 10.359 30.5 1 90.69 455 GLY B N 1
ATOM 8059 C CA . GLY B 1 455 ? -4.836 9.43 30.609 1 90.69 455 GLY B CA 1
ATOM 8060 C C . GLY B 1 455 ? -4.941 8.492 29.422 1 90.69 455 GLY B C 1
ATOM 8061 O O . GLY B 1 455 ? -5.316 7.324 29.578 1 90.69 455 GLY B O 1
ATOM 8062 N N . LEU B 1 456 ? -4.617 8.969 28.344 1 89 456 LEU B N 1
ATOM 8063 C CA . LEU B 1 456 ? -4.68 8.18 27.109 1 89 456 LEU B CA 1
ATOM 8064 C C . LEU B 1 456 ? -3.525 7.188 27.047 1 89 456 LEU B C 1
ATOM 8066 O O . LEU B 1 456 ? -3.703 6.051 26.609 1 89 456 LEU B O 1
ATOM 8070 N N . LEU B 1 457 ? -2.352 7.527 27.438 1 88.75 457 LEU B N 1
ATOM 8071 C CA . LEU B 1 457 ? -1.144 6.723 27.281 1 88.75 457 LEU B CA 1
ATOM 8072 C C . LEU B 1 457 ? -0.879 5.891 28.531 1 88.75 457 LEU B C 1
ATOM 8074 O O . LEU B 1 457 ? -0.115 4.926 28.484 1 88.75 457 LEU B O 1
ATOM 8078 N N . GLY B 1 458 ? -1.427 6.102 29.547 1 81.44 458 GLY B N 1
ATOM 8079 C CA . GLY B 1 458 ? -1.114 5.516 30.844 1 81.44 458 GLY B CA 1
ATOM 8080 C C . GLY B 1 458 ? -0.208 6.391 31.688 1 81.44 458 GLY B C 1
ATOM 8081 O O . GLY B 1 458 ? 0.712 7.023 31.172 1 81.44 458 GLY B O 1
ATOM 8082 N N . GLU B 1 459 ? -0.538 6.492 32.875 1 70.62 459 GLU B N 1
ATOM 8083 C CA . GLU B 1 459 ? 0.179 7.371 33.812 1 70.62 459 GLU B CA 1
ATOM 8084 C C . GLU B 1 459 ? 1.655 6.992 33.875 1 70.62 459 GLU B C 1
ATOM 8086 O O . GLU B 1 459 ? 1.993 5.832 34.125 1 70.62 459 GLU B O 1
ATOM 8091 N N . GLY B 1 460 ? 2.451 7.98 33.75 1 69.19 460 GLY B N 1
ATOM 8092 C CA . GLY B 1 460 ? 3.887 7.82 33.906 1 69.19 460 GLY B CA 1
ATOM 8093 C C . GLY B 1 460 ? 4.547 7.113 32.75 1 69.19 460 GLY B C 1
ATOM 8094 O O . GLY B 1 460 ? 5.77 6.957 32.719 1 69.19 460 GLY B O 1
ATOM 8095 N N . ASP B 1 461 ? 3.838 6.816 31.75 1 75.75 461 ASP B N 1
ATOM 8096 C CA . ASP B 1 461 ? 4.359 5.977 30.688 1 75.75 461 ASP B CA 1
ATOM 8097 C C . ASP B 1 461 ? 4.629 6.797 29.422 1 75.75 461 ASP B C 1
ATOM 8099 O O . ASP B 1 461 ? 5.195 6.289 28.453 1 75.75 461 ASP B O 1
ATOM 8103 N N . GLN B 1 462 ? 4.41 8.07 29.641 1 85.38 462 GLN B N 1
ATOM 8104 C CA . GLN B 1 462 ? 4.508 8.867 28.422 1 85.38 462 GLN B CA 1
ATOM 8105 C C . GLN B 1 462 ? 5.961 9.234 28.125 1 85.38 462 GLN B C 1
ATOM 8107 O O . GLN B 1 462 ? 6.68 9.703 29 1 85.38 462 GLN B O 1
ATOM 8112 N N . GLN B 1 463 ? 6.355 8.938 26.922 1 93.88 463 GLN B N 1
ATOM 8113 C CA . GLN B 1 463 ? 7.652 9.359 26.406 1 93.88 463 GLN B CA 1
ATOM 8114 C C . GLN B 1 463 ? 7.492 10.148 25.109 1 93.88 463 GLN B C 1
ATOM 8116 O O . GLN B 1 463 ? 7.316 9.57 24.031 1 93.88 463 GLN B O 1
ATOM 8121 N N . ILE B 1 464 ? 7.555 11.508 25.297 1 97.31 464 ILE B N 1
ATOM 8122 C CA . ILE B 1 464 ? 7.422 12.391 24.141 1 97.31 464 ILE B CA 1
ATOM 8123 C C . ILE B 1 464 ? 8.797 12.656 23.531 1 97.31 464 ILE B C 1
ATOM 8125 O O . ILE B 1 464 ? 9.68 13.211 24.188 1 97.31 464 ILE B O 1
ATOM 8129 N N . SER B 1 465 ? 8.953 12.281 22.297 1 97.19 465 SER B N 1
ATOM 8130 C CA . SER B 1 465 ? 10.258 12.406 21.656 1 97.19 465 SER B CA 1
ATOM 8131 C C . SER B 1 465 ? 10.289 13.594 20.688 1 97.19 465 SER B C 1
ATOM 8133 O O . SER B 1 465 ? 11.367 14.047 20.297 1 97.19 465 SER B O 1
ATOM 8135 N N . GLU B 1 466 ? 9.188 14.07 20.203 1 97.75 466 GLU B N 1
ATOM 8136 C CA . GLU B 1 466 ? 9.016 15.234 19.344 1 97.75 466 GLU B CA 1
ATOM 8137 C C . GLU B 1 466 ? 7.801 16.062 19.766 1 97.75 466 GLU B C 1
ATOM 8139 O O . GLU B 1 466 ? 6.773 15.508 20.156 1 97.75 466 GLU B O 1
ATOM 8144 N N . PHE B 1 467 ? 7.941 17.359 19.641 1 98.31 467 PHE B N 1
ATOM 8145 C CA . PHE B 1 467 ? 6.895 18.281 20.047 1 98.31 467 PHE B CA 1
ATOM 8146 C C . PHE B 1 467 ? 6.949 19.562 19.219 1 98.31 467 PHE B C 1
ATOM 8148 O O . PHE B 1 467 ? 7.949 20.281 19.234 1 98.31 467 PHE B O 1
ATOM 8155 N N . ARG B 1 468 ? 5.863 19.828 18.453 1 98 468 ARG B N 1
ATOM 8156 C CA . ARG B 1 468 ? 5.832 20.984 17.562 1 98 468 ARG B CA 1
ATOM 8157 C C . ARG B 1 468 ? 4.539 21.781 17.734 1 98 468 ARG B C 1
ATOM 8159 O O . ARG B 1 468 ? 3.445 21.219 17.625 1 98 468 ARG B O 1
ATOM 8166 N N . VAL B 1 469 ? 4.703 23.047 17.938 1 97.06 469 VAL B N 1
ATOM 8167 C CA . VAL B 1 469 ? 3.557 23.938 18 1 97.06 469 VAL B CA 1
ATOM 8168 C C . VAL B 1 469 ? 3.189 24.406 16.594 1 97.06 469 VAL B C 1
ATOM 8170 O O . VAL B 1 469 ? 4.066 24.75 15.789 1 97.06 469 VAL B O 1
ATOM 8173 N N . ASP B 1 470 ? 1.937 24.391 16.312 1 94.81 470 ASP B N 1
ATOM 8174 C CA . ASP B 1 470 ? 1.52 24.828 14.977 1 94.81 470 ASP B CA 1
ATOM 8175 C C . ASP B 1 470 ? 1.717 26.328 14.805 1 94.81 470 ASP B C 1
ATOM 8177 O O . ASP B 1 470 ? 1.691 27.078 15.781 1 94.81 470 ASP B O 1
ATOM 8181 N N . PRO B 1 471 ? 1.825 26.812 13.594 1 90.69 471 PRO B N 1
ATOM 8182 C CA . PRO B 1 471 ? 2.168 28.219 13.352 1 90.69 471 PRO B CA 1
ATOM 8183 C C . PRO B 1 471 ? 1.128 29.188 13.906 1 90.69 471 PRO B C 1
ATOM 8185 O O . PRO B 1 471 ? 1.43 30.359 14.125 1 90.69 471 PRO B O 1
ATOM 8188 N N . SER B 1 472 ? -0.082 28.688 14.117 1 91.94 472 SER B N 1
ATOM 8189 C CA . SER B 1 472 ? -1.11 29.562 14.68 1 91.94 472 SER B CA 1
ATOM 8190 C C . SER B 1 472 ? -1.078 29.531 16.203 1 91.94 472 SER B C 1
ATOM 8192 O O . SER B 1 472 ? -1.722 30.359 16.859 1 91.94 472 SER B O 1
ATOM 8194 N N . GLY B 1 473 ? -0.386 28.594 16.734 1 94.25 473 GLY B N 1
ATOM 8195 C CA . GLY B 1 473 ? -0.313 28.453 18.188 1 94.25 473 GLY B CA 1
ATOM 8196 C C . GLY B 1 473 ? -1.549 27.812 18.781 1 94.25 473 GLY B C 1
ATOM 8197 O O . GLY B 1 473 ? -1.777 27.906 20 1 94.25 473 GLY B O 1
ATOM 8198 N N . THR B 1 474 ? -2.307 27.094 17.984 1 95.94 474 THR B N 1
ATOM 8199 C CA . THR B 1 474 ? -3.596 26.578 18.438 1 95.94 474 THR B CA 1
ATOM 8200 C C . THR B 1 474 ? -3.508 25.094 18.734 1 95.94 474 THR B C 1
ATOM 8202 O O . THR B 1 474 ? -4.246 24.578 19.594 1 95.94 474 THR B O 1
ATOM 8205 N N . GLN B 1 475 ? -2.656 24.438 18.062 1 96.94 475 GLN B N 1
ATOM 8206 C CA . GLN B 1 475 ? -2.494 23 18.234 1 96.94 475 GLN B CA 1
ATOM 8207 C C . GLN B 1 475 ? -1.021 22.625 18.359 1 96.94 475 GLN B C 1
ATOM 8209 O O . GLN B 1 475 ? -0.142 23.422 18.016 1 96.94 475 GLN B O 1
ATOM 8214 N N . VAL B 1 476 ? -0.829 21.422 18.938 1 98.06 476 VAL B N 1
ATOM 8215 C CA . VAL B 1 476 ? 0.504 20.844 18.969 1 98.06 476 VAL B CA 1
ATOM 8216 C C . VAL B 1 476 ? 0.468 19.453 18.344 1 98.06 476 VAL B C 1
ATOM 8218 O O . VAL B 1 476 ? -0.541 18.75 18.438 1 98.06 476 VAL B O 1
ATOM 8221 N N . ALA B 1 477 ? 1.493 19.109 17.656 1 98.25 477 ALA B N 1
ATOM 8222 C CA . ALA B 1 477 ? 1.764 17.75 17.203 1 98.25 477 ALA B CA 1
ATOM 8223 C C . ALA B 1 477 ? 2.941 17.141 17.953 1 98.25 477 ALA B C 1
ATOM 8225 O O . ALA B 1 477 ? 3.932 17.828 18.219 1 98.25 477 ALA B O 1
ATOM 8226 N N . MET B 1 478 ? 2.826 15.836 18.312 1 98.31 478 MET B N 1
ATOM 8227 C CA . MET B 1 478 ? 3.895 15.203 19.094 1 98.31 478 MET B CA 1
ATOM 8228 C C . MET B 1 478 ? 4.035 13.727 18.719 1 98.31 478 MET B C 1
ATOM 8230 O O . MET B 1 478 ? 3.107 13.133 18.172 1 98.31 478 MET B O 1
ATOM 8234 N N . ILE B 1 479 ? 5.168 13.242 18.875 1 98 479 ILE B N 1
ATOM 8235 C CA . ILE B 1 479 ? 5.41 11.797 18.875 1 98 479 ILE B CA 1
ATOM 8236 C C . ILE B 1 479 ? 5.586 11.305 20.297 1 98 479 ILE B C 1
ATOM 8238 O O . ILE B 1 479 ? 6.555 11.664 20.969 1 98 479 ILE B O 1
ATOM 8242 N N . ALA B 1 480 ? 4.637 10.57 20.781 1 96.88 480 ALA B N 1
ATOM 8243 C CA . ALA B 1 480 ? 4.648 9.992 22.125 1 96.88 480 ALA B CA 1
ATOM 8244 C C . ALA B 1 480 ? 4.547 8.469 22.062 1 96.88 480 ALA B C 1
ATOM 8246 O O . ALA B 1 480 ? 3.631 7.926 21.438 1 96.88 480 ALA B O 1
ATOM 8247 N N . ASN B 1 481 ? 5.488 7.785 22.672 1 94.62 481 ASN B N 1
ATOM 8248 C CA . ASN B 1 481 ? 5.547 6.328 22.625 1 94.62 481 ASN B CA 1
ATOM 8249 C C . ASN B 1 481 ? 5.492 5.809 21.203 1 94.62 481 ASN B C 1
ATOM 8251 O O . ASN B 1 481 ? 4.715 4.902 20.891 1 94.62 481 ASN B O 1
ATOM 8255 N N . ALA B 1 482 ? 6.129 6.527 20.328 1 92.94 482 ALA B N 1
ATOM 8256 C CA . ALA B 1 482 ? 6.348 6.133 18.938 1 92.94 482 ALA B CA 1
ATOM 8257 C C . ALA B 1 482 ? 5.059 6.234 18.141 1 92.94 482 ALA B C 1
ATOM 8259 O O . ALA B 1 482 ? 4.883 5.527 17.141 1 92.94 482 ALA B O 1
ATOM 8260 N N . GLN B 1 483 ? 4.18 7.082 18.656 1 94.5 483 GLN B N 1
ATOM 8261 C CA . GLN B 1 483 ? 2.936 7.348 17.938 1 94.5 483 GLN B CA 1
ATOM 8262 C C . GLN B 1 483 ? 2.697 8.852 17.781 1 94.5 483 GLN B C 1
ATOM 8264 O O . GLN B 1 483 ? 3.168 9.641 18.594 1 94.5 483 GLN B O 1
ATOM 8269 N N . VAL B 1 484 ? 1.972 9.195 16.766 1 96.94 484 VAL B N 1
ATOM 8270 C CA . VAL B 1 484 ? 1.707 10.602 16.484 1 96.94 484 VAL B CA 1
ATOM 8271 C C . VAL B 1 484 ? 0.417 11.039 17.172 1 96.94 484 VAL B C 1
ATOM 8273 O O . VAL B 1 484 ? -0.61 10.359 17.062 1 96.94 484 VAL B O 1
ATOM 8276 N N . TYR B 1 485 ? 0.497 12.156 17.906 1 97.12 485 TYR B N 1
ATOM 8277 C CA . TYR B 1 485 ? -0.661 12.75 18.562 1 97.12 485 TYR B CA 1
ATOM 8278 C C . TYR B 1 485 ? -0.78 14.227 18.219 1 97.12 485 TYR B C 1
ATOM 8280 O O . TYR B 1 485 ? 0.226 14.898 17.984 1 97.12 485 TYR B O 1
ATOM 8288 N N . ILE B 1 486 ? -1.966 14.688 18.188 1 97.31 486 ILE B N 1
ATOM 8289 C CA . ILE B 1 486 ? -2.268 16.109 18.109 1 97.31 486 ILE B CA 1
ATOM 8290 C C . ILE B 1 486 ? -3.141 16.531 19.281 1 97.31 486 ILE B C 1
ATOM 8292 O O . ILE B 1 486 ? -3.986 15.758 19.75 1 97.31 486 ILE B O 1
ATOM 8296 N N . ALA B 1 487 ? -2.914 17.688 19.828 1 97.81 487 ALA B N 1
ATOM 8297 C CA . ALA B 1 487 ? -3.725 18.234 20.906 1 97.81 487 ALA B CA 1
ATOM 8298 C C . ALA B 1 487 ? -3.967 19.734 20.703 1 97.81 487 ALA B C 1
ATOM 8300 O O . ALA B 1 487 ? -3.225 20.391 19.984 1 97.81 487 ALA B O 1
ATOM 8301 N N . THR B 1 488 ? -5.027 20.188 21.281 1 97.94 488 THR B N 1
ATOM 8302 C CA . THR B 1 488 ? -5.367 21.609 21.234 1 97.94 488 THR B CA 1
ATOM 8303 C C . THR B 1 488 ? -4.836 22.344 22.453 1 97.94 488 THR B C 1
ATOM 8305 O O . THR B 1 488 ? -4.906 21.828 23.578 1 97.94 488 THR B O 1
ATOM 8308 N N . ILE B 1 489 ? -4.293 23.516 22.25 1 97.75 489 ILE B N 1
ATOM 8309 C CA . ILE B 1 489 ? -3.779 24.344 23.328 1 97.75 489 ILE B CA 1
ATOM 8310 C C . ILE B 1 489 ? -4.914 25.172 23.938 1 97.75 489 ILE B C 1
ATOM 8312 O O . ILE B 1 489 ? -5.57 25.938 23.234 1 97.75 489 ILE B O 1
ATOM 8316 N N . GLU B 1 490 ? -5.16 24.969 25.156 1 96.38 490 GLU B N 1
ATOM 8317 C CA . GLU B 1 490 ? -6.09 25.797 25.906 1 96.38 490 GLU B CA 1
ATOM 8318 C C . GLU B 1 490 ? -5.344 26.812 26.781 1 96.38 490 GLU B C 1
ATOM 8320 O O . GLU B 1 490 ? -4.574 26.438 27.656 1 96.38 490 GLU B O 1
ATOM 8325 N N . ARG B 1 491 ? -5.637 28.047 26.516 1 93.25 491 ARG B N 1
ATOM 8326 C CA . ARG B 1 491 ? -4.969 29.125 27.219 1 93.25 491 ARG B CA 1
ATOM 8327 C C . ARG B 1 491 ? -5.773 29.547 28.453 1 93.25 491 ARG B C 1
ATOM 8329 O O . ARG B 1 491 ? -7.004 29.453 28.453 1 93.25 491 ARG B O 1
ATOM 8336 N N . SER B 1 492 ? -5.027 29.812 29.406 1 88.19 492 SER B N 1
ATOM 8337 C CA . SER B 1 492 ? -5.652 30.344 30.625 1 88.19 492 SER B CA 1
ATOM 8338 C C . SER B 1 492 ? -4.797 31.438 31.25 1 88.19 492 SER B C 1
ATOM 8340 O O . SER B 1 492 ? -3.57 31.406 31.156 1 88.19 492 SER B O 1
ATOM 8342 N N . GLU B 1 493 ? -5.469 32.438 31.812 1 81.5 493 GLU B N 1
ATOM 8343 C CA . GLU B 1 493 ? -4.758 33.5 32.5 1 81.5 493 GLU B CA 1
ATOM 8344 C C . GLU B 1 493 ? -4.449 33.125 33.938 1 81.5 493 GLU B C 1
ATOM 8346 O O . GLU B 1 493 ? -3.475 33.594 34.531 1 81.5 493 GLU B O 1
ATOM 8351 N N . SER B 1 494 ? -5.195 32.375 34.531 1 82.31 494 SER B N 1
ATOM 8352 C CA . SER B 1 494 ? -5.098 32.125 35.969 1 82.31 494 SER B CA 1
ATOM 8353 C C . SER B 1 494 ? -4.562 30.719 36.219 1 82.31 494 SER B C 1
ATOM 8355 O O . SER B 1 494 ? -4.152 30.406 37.344 1 82.31 494 SER B O 1
ATOM 8357 N N . LYS B 1 495 ? -4.66 29.906 35.281 1 78.81 495 LYS B N 1
ATOM 8358 C CA . LYS B 1 495 ? -4.203 28.516 35.406 1 78.81 495 LYS B CA 1
ATOM 8359 C C . LYS B 1 495 ? -3.129 28.219 34.344 1 78.81 495 LYS B C 1
ATOM 8361 O O . LYS B 1 495 ? -2.939 28.984 33.406 1 78.81 495 LYS B O 1
ATOM 8366 N N . PRO B 1 496 ? -2.438 27.172 34.656 1 85.88 496 PRO B N 1
ATOM 8367 C CA . PRO B 1 496 ? -1.518 26.734 33.594 1 85.88 496 PRO B CA 1
ATOM 8368 C C . PRO B 1 496 ? -2.227 26.453 32.281 1 85.88 496 PRO B C 1
ATOM 8370 O O . PRO B 1 496 ? -3.393 26.047 32.281 1 85.88 496 PRO B O 1
ATOM 8373 N N . TRP B 1 497 ? -1.529 26.75 31.219 1 95.88 497 TRP B N 1
ATOM 8374 C CA . TRP B 1 497 ? -2.033 26.312 29.922 1 95.88 497 TRP B CA 1
ATOM 8375 C C . TRP B 1 497 ? -2.225 24.812 29.891 1 95.88 497 TRP B C 1
ATOM 8377 O O . TRP B 1 497 ? -1.619 24.078 30.688 1 95.88 497 TRP B O 1
ATOM 8387 N N . LYS B 1 498 ? -3.111 24.344 29.047 1 97.31 498 LYS B N 1
ATOM 8388 C CA . LYS B 1 498 ? -3.465 22.922 29.031 1 97.31 498 LYS B CA 1
ATOM 8389 C C . LYS B 1 498 ? -3.506 22.391 27.594 1 97.31 498 LYS B C 1
ATOM 8391 O O . LYS B 1 498 ? -3.922 23.094 26.672 1 97.31 498 LYS B O 1
ATOM 8396 N N . LEU B 1 499 ? -2.953 21.172 27.422 1 97.44 499 LEU B N 1
ATOM 8397 C CA . LEU B 1 499 ? -3.205 20.422 26.203 1 97.44 499 LEU B CA 1
ATOM 8398 C C . LEU B 1 499 ? -4.473 19.594 26.328 1 97.44 499 LEU B C 1
ATOM 8400 O O . LEU B 1 499 ? -4.539 18.688 27.172 1 97.44 499 LEU B O 1
ATOM 8404 N N . THR B 1 500 ? -5.426 19.875 25.453 1 97.06 500 THR B N 1
ATOM 8405 C CA . THR B 1 500 ? -6.727 19.234 25.578 1 97.06 500 THR B CA 1
ATOM 8406 C C . THR B 1 500 ? -7.055 18.453 24.312 1 97.06 500 THR B C 1
ATOM 8408 O O . THR B 1 500 ? -6.465 18.688 23.25 1 97.06 500 THR B O 1
ATOM 8411 N N . TYR B 1 501 ? -7.863 17.422 24.469 1 95.44 501 TYR B N 1
ATOM 8412 C CA . TYR B 1 501 ? -8.391 16.578 23.406 1 95.44 501 TYR B CA 1
ATOM 8413 C C . TYR B 1 501 ? -7.266 15.938 22.594 1 95.44 501 TYR B C 1
ATOM 8415 O O . TYR B 1 501 ? -7.246 16.031 21.359 1 95.44 501 TYR B O 1
ATOM 8423 N N . PRO B 1 502 ? -6.363 15.281 23.297 1 96.19 502 PRO B N 1
ATOM 8424 C CA . PRO B 1 502 ? -5.352 14.555 22.531 1 96.19 502 PRO B CA 1
ATOM 8425 C C . PRO B 1 502 ? -5.957 13.453 21.656 1 96.19 502 PRO B C 1
ATOM 8427 O O . PRO B 1 502 ? -6.855 12.734 22.109 1 96.19 502 PRO B O 1
ATOM 8430 N N . ARG B 1 503 ? -5.5 13.359 20.469 1 94.62 503 ARG B N 1
ATOM 8431 C CA . ARG B 1 503 ? -5.992 12.352 19.531 1 94.62 503 ARG B CA 1
ATOM 8432 C C . ARG B 1 503 ? -4.844 11.711 18.75 1 94.62 503 ARG B C 1
ATOM 8434 O O . ARG B 1 503 ? -3.922 12.406 18.328 1 94.62 503 ARG B O 1
ATOM 8441 N N . ARG B 1 504 ? -4.934 10.484 18.625 1 94.38 504 ARG B N 1
ATOM 8442 C CA . ARG B 1 504 ? -3.908 9.734 17.906 1 94.38 504 ARG B CA 1
ATOM 8443 C C . ARG B 1 504 ? -4.148 9.789 16.391 1 94.38 504 ARG B C 1
ATOM 8445 O O . ARG B 1 504 ? -5.281 9.641 15.938 1 94.38 504 ARG B O 1
ATOM 8452 N N . ILE B 1 505 ? -3.141 10.062 15.672 1 94.62 505 ILE B N 1
ATOM 8453 C CA . ILE B 1 505 ? -3.164 9.969 14.211 1 94.62 505 ILE B CA 1
ATOM 8454 C C . ILE B 1 505 ? -2.543 8.648 13.773 1 94.62 505 ILE B C 1
ATOM 8456 O O . ILE B 1 505 ? -1.344 8.422 13.961 1 94.62 505 ILE B O 1
ATOM 8460 N N . ALA B 1 506 ? -3.352 7.809 13.156 1 89 506 ALA B N 1
ATOM 8461 C CA . ALA B 1 506 ? -2.9 6.469 12.789 1 89 506 ALA B CA 1
ATOM 8462 C C . ALA B 1 506 ? -2.082 6.5 11.5 1 89 506 ALA B C 1
ATOM 8464 O O . ALA B 1 506 ? -2.439 7.195 10.547 1 89 506 ALA B O 1
ATOM 8465 N N . LEU B 1 507 ? -0.945 5.82 11.5 1 88.31 507 LEU B N 1
ATOM 8466 C CA . LEU B 1 507 ? -0.153 5.539 10.312 1 88.31 507 LEU B CA 1
ATOM 8467 C C . LEU B 1 507 ? -0.277 4.074 9.906 1 88.31 507 LEU B C 1
ATOM 8469 O O . LEU B 1 507 ? -0.858 3.27 10.641 1 88.31 507 LEU B O 1
ATOM 8473 N N . SER B 1 508 ? 0.152 3.754 8.664 1 83.19 508 SER B N 1
ATOM 8474 C CA . SER B 1 508 ? 0.117 2.387 8.164 1 83.19 508 SER B CA 1
ATOM 8475 C C . SER B 1 508 ? 0.883 1.438 9.078 1 83.19 508 SER B C 1
ATOM 8477 O O . SER B 1 508 ? 1.804 1.856 9.781 1 83.19 508 SER B O 1
ATOM 8479 N N . GLU B 1 509 ? 0.449 0.188 9.039 1 76.5 509 GLU B N 1
ATOM 8480 C CA . GLU B 1 509 ? 1.114 -0.834 9.836 1 76.5 509 GLU B CA 1
ATOM 8481 C C . GLU B 1 509 ? 2.598 -0.93 9.492 1 76.5 509 GLU B C 1
ATOM 8483 O O . GLU B 1 509 ? 2.965 -0.917 8.312 1 76.5 509 GLU B O 1
ATOM 8488 N N . GLY B 1 510 ? 3.402 -0.917 10.562 1 78.75 510 GLY B N 1
ATOM 8489 C CA . GLY B 1 510 ? 4.832 -1.096 10.367 1 78.75 510 GLY B CA 1
ATOM 8490 C C . GLY B 1 510 ? 5.59 0.214 10.25 1 78.75 510 GLY B C 1
ATOM 8491 O O . GLY B 1 510 ? 6.82 0.229 10.258 1 78.75 510 GLY B O 1
ATOM 8492 N N . VAL B 1 511 ? 4.934 1.366 10.242 1 86.62 511 VAL B N 1
ATOM 8493 C CA . VAL B 1 511 ? 5.586 2.664 10.117 1 86.62 511 VAL B CA 1
ATOM 8494 C C . VAL B 1 511 ? 5.93 3.209 11.5 1 86.62 511 VAL B C 1
ATOM 8496 O O . VAL B 1 511 ? 5.078 3.248 12.391 1 86.62 511 VAL B O 1
ATOM 8499 N N . SER B 1 512 ? 7.148 3.605 11.695 1 92.44 512 SER B N 1
ATOM 8500 C CA . SER B 1 512 ? 7.629 4.203 12.938 1 92.44 512 SER B CA 1
ATOM 8501 C C . SER B 1 512 ? 8.039 5.656 12.727 1 92.44 512 SER B C 1
ATOM 8503 O O . SER B 1 512 ? 9.102 5.93 12.164 1 92.44 512 SER B O 1
ATOM 8505 N N . PRO B 1 513 ? 7.27 6.578 13.273 1 97 513 PRO B N 1
ATOM 8506 C CA . PRO B 1 513 ? 7.621 7.988 13.102 1 97 513 PRO B CA 1
ATOM 8507 C C . PRO B 1 513 ? 8.812 8.414 13.953 1 97 513 PRO B C 1
ATOM 8509 O O . PRO B 1 513 ? 8.969 7.945 15.078 1 97 513 PRO B O 1
ATOM 8512 N N . LEU B 1 514 ? 9.664 9.289 13.383 1 97.38 514 LEU B N 1
ATOM 8513 C CA . LEU B 1 514 ? 10.867 9.75 14.07 1 97.38 514 LEU B CA 1
ATOM 8514 C C . LEU B 1 514 ? 10.836 11.266 14.258 1 97.38 514 LEU B C 1
ATOM 8516 O O . LEU B 1 514 ? 11.383 11.789 15.234 1 97.38 514 LEU B O 1
ATOM 8520 N N . SER B 1 515 ? 10.312 11.945 13.32 1 97.44 515 SER B N 1
ATOM 8521 C CA . SER B 1 515 ? 10.273 13.398 13.336 1 97.44 515 SER B CA 1
ATOM 8522 C C . SER B 1 515 ? 9.008 13.93 12.68 1 97.44 515 SER B C 1
ATOM 8524 O O . SER B 1 515 ? 8.328 13.203 11.953 1 97.44 515 SER B O 1
ATOM 8526 N N . LEU B 1 516 ? 8.609 15.125 13.031 1 97.94 516 LEU B N 1
ATOM 8527 C CA . LEU B 1 516 ? 7.453 15.734 12.375 1 97.94 516 LEU B CA 1
ATOM 8528 C C . LEU B 1 516 ? 7.582 17.25 12.352 1 97.94 516 LEU B C 1
ATOM 8530 O O . LEU B 1 516 ? 8.359 17.828 13.109 1 97.94 516 LEU B O 1
ATOM 8534 N N . THR B 1 517 ? 6.961 17.891 11.438 1 97.31 517 THR B N 1
ATOM 8535 C CA . THR B 1 517 ? 6.867 19.344 11.328 1 97.31 517 THR B CA 1
ATOM 8536 C C . THR B 1 517 ? 5.516 19.75 10.758 1 97.31 517 THR B C 1
ATOM 8538 O O . THR B 1 517 ? 4.875 18.984 10.047 1 97.31 517 THR B O 1
ATOM 8541 N N . TRP B 1 518 ? 5.102 20.875 11.211 1 96.38 518 TRP B N 1
ATOM 8542 C CA . TRP B 1 518 ? 3.943 21.469 10.547 1 96.38 518 TRP B CA 1
ATOM 8543 C C . TRP B 1 518 ? 4.324 22.031 9.188 1 96.38 518 TRP B C 1
ATOM 8545 O O . TRP B 1 518 ? 5.395 22.625 9.031 1 96.38 518 TRP B O 1
ATOM 8555 N N . SER B 1 519 ? 3.457 21.812 8.227 1 94.94 519 SER B N 1
ATOM 8556 C CA . SER B 1 519 ? 3.637 22.297 6.859 1 94.94 519 SER B CA 1
ATOM 8557 C C . SER B 1 519 ? 2.49 23.219 6.445 1 94.94 519 SER B C 1
ATOM 8559 O O . SER B 1 519 ? 1.604 23.516 7.246 1 94.94 519 SER B O 1
ATOM 8561 N N . ALA B 1 520 ? 2.551 23.688 5.234 1 90.06 520 ALA B N 1
ATOM 8562 C CA . ALA B 1 520 ? 1.539 24.609 4.727 1 90.06 520 ALA B CA 1
ATOM 8563 C C . ALA B 1 520 ? 0.134 24.047 4.934 1 90.06 520 ALA B C 1
ATOM 8565 O O . ALA B 1 520 ? -0.077 22.844 4.859 1 90.06 520 ALA B O 1
ATOM 8566 N N . ASN B 1 521 ? -0.819 24.938 5.227 1 87 521 ASN B N 1
ATOM 8567 C CA . ASN B 1 521 ? -2.227 24.641 5.453 1 87 521 ASN B CA 1
ATOM 8568 C C . ASN B 1 521 ? -2.412 23.719 6.66 1 87 521 ASN B C 1
ATOM 8570 O O . ASN B 1 521 ? -3.322 22.891 6.684 1 87 521 ASN B O 1
ATOM 8574 N N . GLN B 1 522 ? -1.446 23.781 7.531 1 90.19 522 GLN B N 1
ATOM 8575 C CA . GLN B 1 522 ? -1.457 23.094 8.812 1 90.19 522 GLN B CA 1
ATOM 8576 C C . GLN B 1 522 ? -1.555 21.578 8.625 1 90.19 522 GLN B C 1
ATOM 8578 O O . GLN B 1 522 ? -2.328 20.906 9.312 1 90.19 522 GLN B O 1
ATOM 8583 N N . THR B 1 523 ? -0.908 21.125 7.656 1 95.44 523 THR B N 1
ATOM 8584 C CA . THR B 1 523 ? -0.658 19.703 7.523 1 95.44 523 THR B CA 1
ATOM 8585 C C . THR B 1 523 ? 0.601 19.297 8.289 1 95.44 523 THR B C 1
ATOM 8587 O O . THR B 1 523 ? 1.331 20.156 8.789 1 95.44 523 THR B O 1
ATOM 8590 N N . ILE B 1 524 ? 0.764 17.984 8.453 1 97.56 524 ILE B N 1
ATOM 8591 C CA . ILE B 1 524 ? 1.932 17.5 9.188 1 97.56 524 ILE B CA 1
ATOM 8592 C C . ILE B 1 524 ? 2.766 16.594 8.281 1 97.56 524 ILE B C 1
ATOM 8594 O O . ILE B 1 524 ? 2.232 15.688 7.641 1 97.56 524 ILE B O 1
ATOM 8598 N N . THR B 1 525 ? 4.016 16.906 8.188 1 97.69 525 THR B N 1
ATOM 8599 C CA . THR B 1 525 ? 4.98 16.047 7.512 1 97.69 525 THR B CA 1
ATOM 8600 C C . THR B 1 525 ? 5.754 15.195 8.523 1 97.69 525 THR B C 1
ATOM 8602 O O . THR B 1 525 ? 6.215 15.711 9.547 1 97.69 525 THR B O 1
ATOM 8605 N N . ILE B 1 526 ? 5.879 13.906 8.227 1 98.19 526 ILE B N 1
ATOM 8606 C CA . ILE B 1 526 ? 6.496 12.969 9.156 1 98.19 526 ILE B CA 1
ATOM 8607 C C . ILE B 1 526 ? 7.676 12.273 8.484 1 98.19 526 ILE B C 1
ATOM 8609 O O . ILE B 1 526 ? 7.562 11.812 7.348 1 98.19 526 ILE B O 1
ATOM 8613 N N . GLY B 1 527 ? 8.852 12.289 9.164 1 98.12 527 GLY B N 1
ATOM 8614 C CA . GLY B 1 527 ? 9.961 11.414 8.828 1 98.12 527 GLY B CA 1
ATOM 8615 C C . GLY B 1 527 ? 9.945 10.109 9.609 1 98.12 527 GLY B C 1
ATOM 8616 O O . GLY B 1 527 ? 9.672 10.109 10.812 1 98.12 527 GLY B O 1
ATOM 8617 N N . ALA B 1 528 ? 10.25 9.008 8.914 1 96.31 528 ALA B N 1
ATOM 8618 C CA . ALA B 1 528 ? 10.125 7.703 9.555 1 96.31 528 ALA B CA 1
ATOM 8619 C C . ALA B 1 528 ? 11.375 6.859 9.336 1 96.31 528 ALA B C 1
ATOM 8621 O O . ALA B 1 528 ? 12.32 7.297 8.672 1 96.31 528 ALA B O 1
ATOM 8622 N N . PHE B 1 529 ? 11.531 5.656 9.938 1 90.31 529 PHE B N 1
ATOM 8623 C CA . PHE B 1 529 ? 12.656 4.727 9.875 1 90.31 529 PHE B CA 1
ATOM 8624 C C . PHE B 1 529 ? 12.617 3.916 8.586 1 90.31 529 PHE B C 1
ATOM 8626 O O . PHE B 1 529 ? 13.648 3.701 7.949 1 90.31 529 PHE B O 1
ATOM 8633 N N . GLY B 1 530 ? 11.641 3.486 8.008 1 81.56 530 GLY B N 1
ATOM 8634 C CA . GLY B 1 530 ? 11.492 2.443 7.004 1 81.56 530 GLY B CA 1
ATOM 8635 C C . GLY B 1 530 ? 11.852 2.9 5.602 1 81.56 530 GLY B C 1
ATOM 8636 O O . GLY B 1 530 ? 11.719 4.082 5.281 1 81.56 530 GLY B O 1
ATOM 8637 N N . TYR B 1 531 ? 12.352 1.874 4.746 1 83 531 TYR B N 1
ATOM 8638 C CA . TYR B 1 531 ? 12.797 2.148 3.387 1 83 531 TYR B CA 1
ATOM 8639 C C . TYR B 1 531 ? 11.617 2.246 2.432 1 83 531 TYR B C 1
ATOM 8641 O O . TYR B 1 531 ? 11.68 2.947 1.418 1 83 531 TYR B O 1
ATOM 8649 N N . GLU B 1 532 ? 10.586 1.569 2.766 1 84.5 532 GLU B N 1
ATOM 8650 C CA . GLU B 1 532 ? 9.461 1.512 1.832 1 84.5 532 GLU B CA 1
ATOM 8651 C C . GLU B 1 532 ? 8.719 2.84 1.786 1 84.5 532 GLU B C 1
ATOM 8653 O O . GLU B 1 532 ? 8.32 3.301 0.712 1 84.5 532 GLU B O 1
ATOM 8658 N N . SER B 1 533 ? 8.562 3.459 2.98 1 90.38 533 SER B N 1
ATOM 8659 C CA . SER B 1 533 ? 7.832 4.719 3.078 1 90.38 533 SER B CA 1
ATOM 8660 C C . SER B 1 533 ? 8.414 5.609 4.168 1 90.38 533 SER B C 1
ATOM 8662 O O . SER B 1 533 ? 7.781 5.82 5.207 1 90.38 533 SER B O 1
ATOM 8664 N N . PRO B 1 534 ? 9.492 6.301 3.861 1 94.19 534 PRO B N 1
ATOM 8665 C CA . PRO B 1 534 ? 10.195 7.059 4.895 1 94.19 534 PRO B CA 1
ATOM 8666 C C . PRO B 1 534 ? 9.57 8.422 5.164 1 94.19 534 PRO B C 1
ATOM 8668 O O . PRO B 1 534 ? 9.906 9.078 6.152 1 94.19 534 PRO B O 1
ATOM 8671 N N . MET B 1 535 ? 8.703 8.867 4.316 1 96.38 535 MET B N 1
ATOM 8672 C CA . MET B 1 535 ? 8.102 10.195 4.441 1 96.38 535 MET B CA 1
ATOM 8673 C C . MET B 1 535 ? 6.586 10.117 4.289 1 96.38 535 MET B C 1
ATOM 8675 O O . MET B 1 535 ? 6.078 9.422 3.408 1 96.38 535 MET B O 1
ATOM 8679 N N . TRP B 1 536 ? 5.945 10.922 5.191 1 96.69 536 TRP B N 1
ATOM 8680 C CA . TRP B 1 536 ? 4.484 10.898 5.176 1 96.69 536 TRP B CA 1
ATOM 8681 C C . TRP B 1 536 ? 3.918 12.305 5.324 1 96.69 536 TRP B C 1
ATOM 8683 O O . TRP B 1 536 ? 4.551 13.172 5.93 1 96.69 536 TRP B O 1
ATOM 8693 N N . ARG B 1 537 ? 2.764 12.508 4.773 1 96.62 537 ARG B N 1
ATOM 8694 C CA . ARG B 1 537 ? 1.9 13.641 5.082 1 96.62 537 ARG B CA 1
ATOM 8695 C C . ARG B 1 537 ? 0.615 13.188 5.762 1 96.62 537 ARG B C 1
ATOM 8697 O O . ARG B 1 537 ? -0.039 12.25 5.301 1 96.62 537 ARG B O 1
ATOM 8704 N N . VAL B 1 538 ? 0.313 13.836 6.875 1 96.75 538 VAL B N 1
ATOM 8705 C CA . VAL B 1 538 ? -0.931 13.539 7.578 1 96.75 538 VAL B CA 1
ATOM 8706 C C . VAL B 1 538 ? -1.702 14.836 7.832 1 96.75 538 VAL B C 1
ATOM 8708 O O . VAL B 1 538 ? -1.143 15.93 7.73 1 96.75 538 VAL B O 1
ATOM 8711 N N . TYR B 1 539 ? -2.986 14.641 8.055 1 95.69 539 TYR B N 1
ATOM 8712 C CA . TYR B 1 539 ? -3.873 15.766 8.336 1 95.69 539 TYR B CA 1
ATOM 8713 C C . TYR B 1 539 ? -4.387 15.711 9.766 1 95.69 539 TYR B C 1
ATOM 8715 O O . TYR B 1 539 ? -4.59 14.625 10.32 1 95.69 539 TYR B O 1
ATOM 8723 N N . PRO B 1 540 ? -4.586 16.812 10.297 1 95.19 540 PRO B N 1
ATOM 8724 C CA . PRO B 1 540 ? -4.93 16.859 11.719 1 95.19 540 PRO B CA 1
ATOM 8725 C C . PRO B 1 540 ? -6.207 16.094 12.039 1 95.19 540 PRO B C 1
ATOM 8727 O O . PRO B 1 540 ? -6.395 15.648 13.18 1 95.19 540 PRO B O 1
ATOM 8730 N N . ASP B 1 541 ? -7.121 15.961 11.125 1 95.38 541 ASP B N 1
ATOM 8731 C CA . ASP B 1 541 ? -8.352 15.234 11.422 1 95.38 541 ASP B CA 1
ATOM 8732 C C . ASP B 1 541 ? -8.117 13.727 11.422 1 95.38 541 ASP B C 1
ATOM 8734 O O . ASP B 1 541 ? -8.961 12.961 11.898 1 95.38 541 ASP B O 1
ATOM 8738 N N . GLY B 1 542 ? -7.02 13.258 10.844 1 95.19 542 GLY B N 1
ATOM 8739 C CA . GLY B 1 542 ? -6.625 11.859 10.898 1 95.19 542 GLY B CA 1
ATOM 8740 C C . GLY B 1 542 ? -7.359 10.992 9.898 1 95.19 542 GLY B C 1
ATOM 8741 O O . GLY B 1 542 ? -7.242 9.766 9.93 1 95.19 542 GLY B O 1
ATOM 8742 N N . ALA B 1 543 ? -8.07 11.586 8.977 1 95.88 543 ALA B N 1
ATOM 8743 C CA . ALA B 1 543 ? -8.914 10.805 8.078 1 95.88 543 ALA B CA 1
ATOM 8744 C C . ALA B 1 543 ? -8.078 10.141 6.988 1 95.88 543 ALA B C 1
ATOM 8746 O O . ALA B 1 543 ? -8.391 9.023 6.555 1 95.88 543 ALA B O 1
ATOM 8747 N N . THR B 1 544 ? -7.082 10.82 6.52 1 95 544 THR B N 1
ATOM 8748 C CA . THR B 1 544 ? -6.266 10.305 5.426 1 95 544 THR B CA 1
ATOM 8749 C C . THR B 1 544 ? -4.789 10.602 5.664 1 95 544 THR B C 1
ATOM 8751 O O . THR B 1 544 ? -4.449 11.484 6.453 1 95 544 THR B O 1
ATOM 8754 N N . SER B 1 545 ? -3.947 9.844 5.176 1 94.62 545 SER B N 1
ATOM 8755 C CA . SER B 1 545 ? -2.502 10.039 5.113 1 94.62 545 SER B CA 1
ATOM 8756 C C . SER B 1 545 ? -1.959 9.68 3.732 1 94.62 545 SER B C 1
ATOM 8758 O O . SER B 1 545 ? -2.619 8.984 2.961 1 94.62 545 SER B O 1
ATOM 8760 N N . SER B 1 546 ? -0.839 10.227 3.334 1 94.19 546 SER B N 1
ATOM 8761 C CA . SER B 1 546 ? -0.223 9.922 2.047 1 94.19 546 SER B CA 1
ATOM 8762 C C . SER B 1 546 ? 1.284 9.734 2.188 1 94.19 546 SER B C 1
ATOM 8764 O O . SER B 1 546 ? 1.923 10.383 3.016 1 94.19 546 SER B O 1
ATOM 8766 N N . VAL B 1 547 ? 1.808 8.828 1.386 1 93.94 547 VAL B N 1
ATOM 8767 C CA . VAL B 1 547 ? 3.248 8.617 1.312 1 93.94 547 VAL B CA 1
ATOM 8768 C C . VAL B 1 547 ? 3.879 9.656 0.386 1 93.94 547 VAL B C 1
ATOM 8770 O O . VAL B 1 547 ? 3.352 9.938 -0.693 1 93.94 547 VAL B O 1
ATOM 8773 N N . LEU B 1 548 ? 4.969 10.211 0.843 1 94.62 548 LEU B N 1
ATOM 8774 C CA . LEU B 1 548 ? 5.703 11.172 0.023 1 94.62 548 LEU B CA 1
ATOM 8775 C C . LEU B 1 548 ? 6.816 10.477 -0.754 1 94.62 548 LEU B C 1
ATOM 8777 O O . LEU B 1 548 ? 7.227 9.367 -0.406 1 94.62 548 LEU B O 1
ATOM 8781 N N . PRO B 1 549 ? 7.367 11.133 -1.887 1 91.25 549 PRO B N 1
ATOM 8782 C CA . PRO B 1 549 ? 8.43 10.531 -2.691 1 91.25 549 PRO B CA 1
ATOM 8783 C C . PRO B 1 549 ? 9.664 10.18 -1.869 1 91.25 549 PRO B C 1
ATOM 8785 O O . PRO B 1 549 ? 10.016 10.906 -0.937 1 91.25 549 PRO B O 1
ATOM 8788 N N . LYS B 1 550 ? 10.305 9.125 -2.27 1 91.94 550 LYS B N 1
ATOM 8789 C CA . LYS B 1 550 ? 11.445 8.672 -1.478 1 91.94 550 LYS B CA 1
ATOM 8790 C C . LYS B 1 550 ? 12.727 8.672 -2.307 1 91.94 550 LYS B C 1
ATOM 8792 O O . LYS B 1 550 ? 13.805 8.367 -1.792 1 91.94 550 LYS B O 1
ATOM 8797 N N . LEU B 1 551 ? 12.602 9 -3.574 1 88.5 551 LEU B N 1
ATOM 8798 C CA . LEU B 1 551 ? 13.766 8.891 -4.453 1 88.5 551 LEU B CA 1
ATOM 8799 C C . LEU B 1 551 ? 14.914 9.766 -3.957 1 88.5 551 LEU B C 1
ATOM 8801 O O . LEU B 1 551 ? 14.734 10.969 -3.756 1 88.5 551 LEU B O 1
ATOM 8805 N N . ASN B 1 552 ? 16.109 9.195 -3.742 1 91.12 552 ASN B N 1
ATOM 8806 C CA . ASN B 1 552 ? 17.344 9.82 -3.293 1 91.12 552 ASN B CA 1
ATOM 8807 C C . ASN B 1 552 ? 17.375 9.984 -1.776 1 91.12 552 ASN B C 1
ATOM 8809 O O . ASN B 1 552 ? 18.297 10.602 -1.23 1 91.12 552 ASN B O 1
ATOM 8813 N N . LEU B 1 553 ? 16.391 9.469 -1.111 1 92.44 553 LEU B N 1
ATOM 8814 C CA . LEU B 1 553 ? 16.406 9.516 0.347 1 92.44 553 LEU B CA 1
ATOM 8815 C C . LEU B 1 553 ? 16.969 8.234 0.934 1 92.44 553 LEU B C 1
ATOM 8817 O O . LEU B 1 553 ? 16.656 7.137 0.464 1 92.44 553 LEU B O 1
ATOM 8821 N N . SER B 1 554 ? 17.781 8.414 1.882 1 89.44 554 SER B N 1
ATOM 8822 C CA . SER B 1 554 ? 18.344 7.285 2.619 1 89.44 554 SER B CA 1
ATOM 8823 C C . SER B 1 554 ? 17.844 7.258 4.055 1 89.44 554 SER B C 1
ATOM 8825 O O . SER B 1 554 ? 18.422 7.883 4.941 1 89.44 554 SER B O 1
ATOM 8827 N N . PRO B 1 555 ? 16.797 6.516 4.281 1 90.44 555 PRO B N 1
ATOM 8828 C CA . PRO B 1 555 ? 16.281 6.461 5.648 1 90.44 555 PRO B CA 1
ATOM 8829 C C . PRO B 1 555 ? 17.312 5.945 6.656 1 90.44 555 PRO B C 1
ATOM 8831 O O . PRO B 1 555 ? 18.297 5.32 6.266 1 90.44 555 PRO B O 1
ATOM 8834 N N . PRO B 1 556 ? 17.094 6.195 8 1 95.5 556 PRO B N 1
ATOM 8835 C CA . PRO B 1 556 ? 15.93 6.879 8.562 1 95.5 556 PRO B CA 1
ATOM 8836 C C . PRO B 1 556 ? 15.977 8.391 8.344 1 95.5 556 PRO B C 1
ATOM 8838 O O . PRO B 1 556 ? 17.047 8.953 8.125 1 95.5 556 PRO B O 1
ATOM 8841 N N . VAL B 1 557 ? 14.789 9.023 8.359 1 97.25 557 VAL B N 1
ATOM 8842 C CA . VAL B 1 557 ? 14.656 10.477 8.289 1 97.25 557 VAL B CA 1
ATOM 8843 C C . VAL B 1 557 ? 14.453 11.047 9.695 1 97.25 557 VAL B C 1
ATOM 8845 O O . VAL B 1 557 ? 13.367 10.945 10.266 1 97.25 557 VAL B O 1
ATOM 8848 N N . THR B 1 558 ? 15.414 11.734 10.164 1 97.12 558 THR B N 1
ATOM 8849 C CA . THR B 1 558 ? 15.461 12.016 11.602 1 97.12 558 THR B CA 1
ATOM 8850 C C . THR B 1 558 ? 14.977 13.43 11.891 1 97.12 558 THR B C 1
ATOM 8852 O O . THR B 1 558 ? 14.648 13.75 13.031 1 97.12 558 THR B O 1
ATOM 8855 N N . VAL B 1 559 ? 15.016 14.32 10.969 1 97.81 559 VAL B N 1
ATOM 8856 C CA . VAL B 1 559 ? 14.492 15.68 11.125 1 97.81 559 VAL B CA 1
ATOM 8857 C C . VAL B 1 559 ? 13.805 16.109 9.836 1 97.81 559 VAL B C 1
ATOM 8859 O O . VAL B 1 559 ? 14.312 15.859 8.734 1 97.81 559 VAL B O 1
ATOM 8862 N N . VAL B 1 560 ? 12.68 16.688 9.969 1 97.62 560 VAL B N 1
ATOM 8863 C CA . VAL B 1 560 ? 11.969 17.281 8.836 1 97.62 560 VAL B CA 1
ATOM 8864 C C . VAL B 1 560 ? 11.641 18.734 9.141 1 97.62 560 VAL B C 1
ATOM 8866 O O . VAL B 1 560 ? 11.445 19.109 10.297 1 97.62 560 VAL B O 1
ATOM 8869 N N . SER B 1 561 ? 11.625 19.562 8.133 1 96.5 561 SER B N 1
ATOM 8870 C CA . SER B 1 561 ? 11.234 20.969 8.203 1 96.5 561 SER B CA 1
ATOM 8871 C C . SER B 1 561 ? 10.578 21.422 6.902 1 96.5 561 SER B C 1
ATOM 8873 O O . SER B 1 561 ? 10.75 20.781 5.859 1 96.5 561 SER B O 1
ATOM 8875 N N . SER B 1 562 ? 9.82 22.438 7.066 1 95.25 562 SER B N 1
ATOM 8876 C CA . SER B 1 562 ? 9.086 22.891 5.887 1 95.25 562 SER B CA 1
ATOM 8877 C C . SER B 1 562 ? 8.953 24.406 5.871 1 95.25 562 SER B C 1
ATOM 8879 O O . SER B 1 562 ? 8.898 25.047 6.926 1 95.25 562 SER B O 1
ATOM 8881 N N . THR B 1 563 ? 9.023 24.984 4.703 1 93.94 563 THR B N 1
ATOM 8882 C CA . THR B 1 563 ? 8.477 26.297 4.422 1 93.94 563 THR B CA 1
ATOM 8883 C C . THR B 1 563 ? 7.129 26.188 3.715 1 93.94 563 THR B C 1
ATOM 8885 O O . THR B 1 563 ? 6.512 25.125 3.711 1 93.94 563 THR B O 1
ATOM 8888 N N . SER B 1 564 ? 6.652 27.312 3.24 1 92.69 564 SER B N 1
ATOM 8889 C CA . SER B 1 564 ? 5.387 27.25 2.52 1 92.69 564 SER B CA 1
ATOM 8890 C C . SER B 1 564 ? 5.535 26.5 1.201 1 92.69 564 SER B C 1
ATOM 8892 O O . SER B 1 564 ? 4.574 25.906 0.701 1 92.69 564 SER B O 1
ATOM 8894 N N . SER B 1 565 ? 6.773 26.438 0.667 1 91.81 565 SER B N 1
ATOM 8895 C CA . SER B 1 565 ? 6.922 25.891 -0.679 1 91.81 565 SER B CA 1
ATOM 8896 C C . SER B 1 565 ? 8.016 24.828 -0.73 1 91.81 565 SER B C 1
ATOM 8898 O O . SER B 1 565 ? 8.219 24.188 -1.76 1 91.81 565 SER B O 1
ATOM 8900 N N . ARG B 1 566 ? 8.758 24.672 0.365 1 93.88 566 ARG B N 1
ATOM 8901 C CA . ARG B 1 566 ? 9.875 23.734 0.354 1 93.88 566 ARG B CA 1
ATOM 8902 C C . ARG B 1 566 ? 9.766 22.719 1.492 1 93.88 566 ARG B C 1
ATOM 8904 O O . ARG B 1 566 ? 9.25 23.047 2.566 1 93.88 566 ARG B O 1
ATOM 8911 N N . LEU B 1 567 ? 10.242 21.578 1.209 1 96.06 567 LEU B N 1
ATOM 8912 C CA . LEU B 1 567 ? 10.281 20.5 2.195 1 96.06 567 LEU B CA 1
ATOM 8913 C C . LEU B 1 567 ? 11.695 19.953 2.338 1 96.06 567 LEU B C 1
ATOM 8915 O O . LEU B 1 567 ? 12.359 19.656 1.337 1 96.06 567 LEU B O 1
ATOM 8919 N N . TYR B 1 568 ? 12.188 19.844 3.58 1 96.94 568 TYR B N 1
ATOM 8920 C CA . TYR B 1 568 ? 13.531 19.375 3.879 1 96.94 568 TYR B CA 1
ATOM 8921 C C . TYR B 1 568 ? 13.492 18.125 4.754 1 96.94 568 TYR B C 1
ATOM 8923 O O . TYR B 1 568 ? 12.625 18 5.617 1 96.94 568 TYR B O 1
ATOM 8931 N N . ALA B 1 569 ? 14.406 17.25 4.527 1 97.5 569 ALA B N 1
ATOM 8932 C CA . ALA B 1 569 ? 14.547 16.016 5.289 1 97.5 569 ALA B CA 1
ATOM 8933 C C . ALA B 1 569 ? 16.016 15.703 5.555 1 97.5 569 ALA B C 1
ATOM 8935 O O . ALA B 1 569 ? 16.844 15.758 4.641 1 97.5 569 ALA B O 1
ATOM 8936 N N . LEU B 1 570 ? 16.312 15.422 6.801 1 97.5 570 LEU B N 1
ATOM 8937 C CA . LEU B 1 570 ? 17.641 14.945 7.141 1 97.5 570 LEU B CA 1
ATOM 8938 C C . LEU B 1 570 ? 17.688 13.422 7.137 1 97.5 570 LEU B C 1
ATOM 8940 O O . LEU B 1 570 ? 17.078 12.773 8 1 97.5 570 LEU B O 1
ATOM 8944 N N . ASP B 1 571 ? 18.344 12.891 6.176 1 94.25 571 ASP B N 1
ATOM 8945 C CA . ASP B 1 571 ? 18.5 11.438 6.133 1 94.25 571 ASP B CA 1
ATOM 8946 C C . ASP B 1 571 ? 19.875 11.008 6.633 1 94.25 571 ASP B C 1
ATOM 8948 O O . ASP B 1 571 ? 20.516 11.742 7.383 1 94.25 571 ASP B O 1
ATOM 8952 N N . THR B 1 572 ? 20.344 9.812 6.363 1 91.69 572 THR B N 1
ATOM 8953 C CA . THR B 1 572 ? 21.562 9.273 6.941 1 91.69 572 THR B CA 1
ATOM 8954 C C . THR B 1 572 ? 22.797 9.953 6.344 1 91.69 572 THR B C 1
ATOM 8956 O O . THR B 1 572 ? 23.891 9.891 6.91 1 91.69 572 THR B O 1
ATOM 8959 N N . ASN B 1 573 ? 22.578 10.703 5.25 1 87.19 573 ASN B N 1
ATOM 8960 C CA . ASN B 1 573 ? 23.75 11.203 4.531 1 87.19 573 ASN B CA 1
ATOM 8961 C C . ASN B 1 573 ? 23.812 12.727 4.562 1 87.19 573 ASN B C 1
ATOM 8963 O O . ASN B 1 573 ? 24.906 13.297 4.691 1 87.19 573 ASN B O 1
ATOM 8967 N N . ALA B 1 574 ? 22.672 13.328 4.363 1 92 574 ALA B N 1
ATOM 8968 C CA . ALA B 1 574 ? 22.688 14.773 4.176 1 92 574 ALA B CA 1
ATOM 8969 C C . ALA B 1 574 ? 21.312 15.375 4.402 1 92 574 ALA B C 1
ATOM 8971 O O . ALA B 1 574 ? 20.328 14.648 4.586 1 92 574 ALA B O 1
ATOM 8972 N N . LEU B 1 575 ? 21.328 16.672 4.469 1 95.81 575 LEU B N 1
ATOM 8973 C CA . LEU B 1 575 ? 20.062 17.406 4.398 1 95.81 575 LEU B CA 1
ATOM 8974 C C . LEU B 1 575 ? 19.547 17.469 2.963 1 95.81 575 LEU B C 1
ATOM 8976 O O . LEU B 1 575 ? 20.25 17.953 2.068 1 95.81 575 LEU B O 1
ATOM 8980 N N . MET B 1 576 ? 18.344 17 2.834 1 95.31 576 MET B N 1
ATOM 8981 C CA . MET B 1 576 ? 17.781 16.875 1.498 1 95.31 576 MET B CA 1
ATOM 8982 C C . MET B 1 576 ? 16.594 17.828 1.332 1 95.31 576 MET B C 1
ATOM 8984 O O . MET B 1 576 ? 15.898 18.141 2.303 1 95.31 576 MET B O 1
ATOM 8988 N N . GLU B 1 577 ? 16.438 18.281 0.086 1 95.19 577 GLU B N 1
ATOM 8989 C CA . GLU B 1 577 ? 15.266 19.062 -0.294 1 95.19 577 GLU B CA 1
ATOM 8990 C C . GLU B 1 577 ? 14.445 18.359 -1.362 1 95.19 577 GLU B C 1
ATOM 8992 O O . GLU B 1 577 ? 15 17.797 -2.309 1 95.19 577 GLU B O 1
ATOM 8997 N N . LEU B 1 578 ? 13.164 18.344 -1.181 1 95.81 578 LEU B N 1
ATOM 8998 C CA . LEU B 1 578 ? 12.289 17.75 -2.189 1 95.81 578 LEU B CA 1
ATOM 8999 C C . LEU B 1 578 ? 12.188 18.656 -3.418 1 95.81 578 LEU B C 1
ATOM 9001 O O . LEU B 1 578 ? 11.805 19.812 -3.307 1 95.81 578 LEU B O 1
ATOM 9005 N N . ILE B 1 579 ? 12.508 18.125 -4.547 1 91.62 579 ILE B N 1
ATOM 9006 C CA . ILE B 1 579 ? 12.492 18.859 -5.809 1 91.62 579 ILE B CA 1
ATOM 9007 C C . ILE B 1 579 ? 11.273 18.438 -6.633 1 91.62 579 ILE B C 1
ATOM 9009 O O . ILE B 1 579 ? 11.055 17.25 -6.875 1 91.62 579 ILE B O 1
ATOM 9013 N N . SER B 1 580 ? 10.594 19.484 -6.887 1 86.44 580 SER B N 1
ATOM 9014 C CA . SER B 1 580 ? 9.422 19.266 -7.727 1 86.44 580 SER B CA 1
ATOM 9015 C C . SER B 1 580 ? 9.547 20.016 -9.047 1 86.44 580 SER B C 1
ATOM 9017 O O . SER B 1 580 ? 10.172 21.078 -9.117 1 86.44 580 SER B O 1
ATOM 9019 N N . GLY B 1 581 ? 9.164 19.562 -10.219 1 76.44 581 GLY B N 1
ATOM 9020 C CA . GLY B 1 581 ? 9.023 20.281 -11.469 1 76.44 581 GLY B CA 1
ATOM 9021 C C . GLY B 1 581 ? 10.219 20.109 -12.391 1 76.44 581 GLY B C 1
ATOM 9022 O O . GLY B 1 581 ? 10.266 20.719 -13.469 1 76.44 581 GLY B O 1
ATOM 9023 N N . GLU B 1 582 ? 11.398 19.625 -11.984 1 68.94 582 GLU B N 1
ATOM 9024 C CA . GLU B 1 582 ? 12.578 19.5 -12.828 1 68.94 582 GLU B CA 1
ATOM 9025 C C . GLU B 1 582 ? 12.57 18.172 -13.594 1 68.94 582 GLU B C 1
ATOM 9027 O O . GLU B 1 582 ? 13.305 18 -14.562 1 68.94 582 GLU B O 1
ATOM 9032 N N . GLY B 1 583 ? 11.617 17.312 -13.219 1 66.88 583 GLY B N 1
ATOM 9033 C CA . GLY B 1 583 ? 11.539 16 -13.852 1 66.88 583 GLY B CA 1
ATOM 9034 C C . GLY B 1 583 ? 10.148 15.398 -13.805 1 66.88 583 GLY B C 1
ATOM 9035 O O . GLY B 1 583 ? 9.18 16.094 -13.469 1 66.88 583 GLY B O 1
ATOM 9036 N N . GLU B 1 584 ? 10.125 14.203 -14.305 1 69.25 584 GLU B N 1
ATOM 9037 C CA . GLU B 1 584 ? 8.852 13.492 -14.336 1 69.25 584 GLU B CA 1
ATOM 9038 C C . GLU B 1 584 ? 8.414 13.078 -12.938 1 69.25 584 GLU B C 1
ATOM 9040 O O . GLU B 1 584 ? 7.219 12.984 -12.656 1 69.25 584 GLU B O 1
ATOM 9045 N N . GLU B 1 585 ? 9.43 12.891 -12.164 1 79.56 585 GLU B N 1
ATOM 9046 C CA . GLU B 1 585 ? 9.133 12.477 -10.797 1 79.56 585 GLU B CA 1
ATOM 9047 C C . GLU B 1 585 ? 9.781 13.414 -9.781 1 79.56 585 GLU B C 1
ATOM 9049 O O . GLU B 1 585 ? 10.781 14.062 -10.078 1 79.56 585 GLU B O 1
ATOM 9054 N N . GLN B 1 586 ? 9.117 13.469 -8.656 1 89.19 586 GLN B N 1
ATOM 9055 C CA . GLN B 1 586 ? 9.727 14.195 -7.551 1 89.19 586 GLN B CA 1
ATOM 9056 C C . GLN B 1 586 ? 10.844 13.391 -6.906 1 89.19 586 GLN B C 1
ATOM 9058 O O . GLN B 1 586 ? 10.766 12.164 -6.816 1 89.19 586 GLN B O 1
ATOM 9063 N N . PHE B 1 587 ? 11.906 14.141 -6.586 1 90.06 587 PHE B N 1
ATOM 9064 C CA . PHE B 1 587 ? 13.039 13.492 -5.938 1 90.06 587 PHE B CA 1
ATOM 9065 C C . PHE B 1 587 ? 13.703 14.43 -4.938 1 90.06 587 PHE B C 1
ATOM 9067 O O . PHE B 1 587 ? 13.43 15.633 -4.926 1 90.06 587 PHE B O 1
ATOM 9074 N N . TRP B 1 588 ? 14.516 13.867 -4.117 1 93.19 588 TRP B N 1
ATOM 9075 C CA . TRP B 1 588 ? 15.234 14.656 -3.123 1 93.19 588 TRP B CA 1
ATOM 9076 C C . TRP B 1 588 ? 16.641 15 -3.615 1 93.19 588 TRP B C 1
ATOM 9078 O O . TRP B 1 588 ? 17.281 14.203 -4.305 1 93.19 588 TRP B O 1
ATOM 9088 N N . ARG B 1 589 ? 17.109 16.188 -3.295 1 89.81 589 ARG B N 1
ATOM 9089 C CA . ARG B 1 589 ? 18.438 16.656 -3.641 1 89.81 589 ARG B CA 1
ATOM 9090 C C . ARG B 1 589 ? 19.141 17.266 -2.43 1 89.81 589 ARG B C 1
ATOM 9092 O O . ARG B 1 589 ? 18.5 17.953 -1.623 1 89.81 589 ARG B O 1
ATOM 9099 N N . LYS B 1 590 ? 20.375 17 -2.34 1 90.62 590 LYS B N 1
ATOM 9100 C CA . LYS B 1 590 ? 21.156 17.594 -1.263 1 90.62 590 LYS B CA 1
ATOM 9101 C C . LYS B 1 590 ? 21.078 19.125 -1.315 1 90.62 590 LYS B C 1
ATOM 9103 O O . LYS B 1 590 ? 21.203 19.719 -2.387 1 90.62 590 LYS B O 1
ATOM 9108 N N . VAL B 1 591 ? 20.859 19.688 -0.141 1 91.69 591 VAL B N 1
ATOM 9109 C CA . VAL B 1 591 ? 20.859 21.156 -0.068 1 91.69 591 VAL B CA 1
ATOM 9110 C C . VAL B 1 591 ? 22.281 21.672 -0.323 1 91.69 591 VAL B C 1
ATOM 9112 O O . VAL B 1 591 ? 23.219 21.312 0.385 1 91.69 591 VAL B O 1
ATOM 9115 N N . PRO B 1 592 ? 22.391 22.547 -1.27 1 85.25 592 PRO B N 1
ATOM 9116 C CA . PRO B 1 592 ? 23.719 23.062 -1.571 1 85.25 592 PRO B CA 1
ATOM 9117 C C . PRO B 1 592 ? 24.344 23.828 -0.403 1 85.25 592 PRO B C 1
ATOM 9119 O O . PRO B 1 592 ? 23.625 24.562 0.302 1 85.25 592 PRO B O 1
ATOM 9122 N N . GLY B 1 593 ? 25.578 23.688 -0.257 1 85.94 593 GLY B N 1
ATOM 9123 C CA . GLY B 1 593 ? 26.312 24.453 0.743 1 85.94 593 GLY B CA 1
ATOM 9124 C C . GLY B 1 593 ? 26.25 23.828 2.127 1 85.94 593 GLY B C 1
ATOM 9125 O O . GLY B 1 593 ? 26.938 24.281 3.045 1 85.94 593 GLY B O 1
ATOM 9126 N N . VAL B 1 594 ? 25.406 22.875 2.254 1 90 594 VAL B N 1
ATOM 9127 C CA . VAL B 1 594 ? 25.25 22.234 3.551 1 90 594 VAL B CA 1
ATOM 9128 C C . VAL B 1 594 ? 26.031 20.922 3.564 1 90 594 VAL B C 1
ATOM 9130 O O . VAL B 1 594 ? 25.766 20.016 2.771 1 90 594 VAL B O 1
ATOM 9133 N N . SER B 1 595 ? 27.047 20.844 4.344 1 82.56 595 SER B N 1
ATOM 9134 C CA . SER B 1 595 ? 27.906 19.656 4.379 1 82.56 595 SER B CA 1
ATOM 9135 C C . SER B 1 595 ? 27.484 18.703 5.488 1 82.56 595 SER B C 1
ATOM 9137 O O . SER B 1 595 ? 26.906 19.125 6.496 1 82.56 595 SER B O 1
ATOM 9139 N N . GLY B 1 596 ? 27.734 17.469 5.281 1 82.5 596 GLY B N 1
ATOM 9140 C CA . GLY B 1 596 ? 27.484 16.469 6.297 1 82.5 596 GLY B CA 1
ATOM 9141 C C . GLY B 1 596 ? 26.016 16.344 6.664 1 82.5 596 GLY B C 1
ATOM 9142 O O . GLY B 1 596 ? 25.141 16.484 5.809 1 82.5 596 GLY B O 1
ATOM 9143 N N . ARG B 1 597 ? 25.812 15.984 7.949 1 90.12 597 ARG B N 1
ATOM 9144 C CA . ARG B 1 597 ? 24.453 15.758 8.445 1 90.12 597 ARG B CA 1
ATOM 9145 C C . ARG B 1 597 ? 24 16.906 9.352 1 90.12 597 ARG B C 1
ATOM 9147 O O . ARG B 1 597 ? 23.688 16.688 10.523 1 90.12 597 ARG B O 1
ATOM 9154 N N . MET B 1 598 ? 23.984 18.078 8.742 1 95.94 598 MET B N 1
ATOM 9155 C CA . MET B 1 598 ? 23.406 19.219 9.469 1 95.94 598 MET B CA 1
ATOM 9156 C C . MET B 1 598 ? 21.891 19.203 9.391 1 95.94 598 MET B C 1
ATOM 9158 O O . MET B 1 598 ? 21.328 19.062 8.305 1 95.94 598 MET B O 1
ATOM 9162 N N . ALA B 1 599 ? 21.266 19.312 10.523 1 97.44 599 ALA B N 1
ATOM 9163 C CA . ALA B 1 599 ? 19.812 19.312 10.578 1 97.44 599 ALA B CA 1
ATOM 9164 C C . ALA B 1 599 ? 19.25 20.703 10.234 1 97.44 599 ALA B C 1
ATOM 9166 O O . ALA B 1 599 ? 19.875 21.719 10.547 1 97.44 599 ALA B O 1
ATOM 9167 N N . PRO B 1 600 ? 18.109 20.688 9.57 1 96.81 600 PRO B N 1
ATOM 9168 C CA . PRO B 1 600 ? 17.453 21.984 9.375 1 96.81 600 PRO B CA 1
ATOM 9169 C C . PRO B 1 600 ? 16.906 22.562 10.672 1 96.81 600 PRO B C 1
ATOM 9171 O O . PRO B 1 600 ? 16.422 21.828 11.531 1 96.81 600 PRO B O 1
ATOM 9174 N N . VAL B 1 601 ? 17.031 23.875 10.766 1 95.75 601 VAL B N 1
ATOM 9175 C CA . VAL B 1 601 ? 16.469 24.562 11.906 1 95.75 601 VAL B CA 1
ATOM 9176 C C . VAL B 1 601 ? 15.07 25.078 11.562 1 95.75 601 VAL B C 1
ATOM 9178 O O . VAL B 1 601 ? 14.898 25.844 10.602 1 95.75 601 VAL B O 1
ATOM 9181 N N . SER B 1 602 ? 14.102 24.641 12.32 1 92.12 602 SER B N 1
ATOM 9182 C CA . SER B 1 602 ? 12.727 25.047 12.062 1 92.12 602 SER B CA 1
ATOM 9183 C C . SER B 1 602 ? 12.5 26.516 12.406 1 92.12 602 SER B C 1
ATOM 9185 O O . SER B 1 602 ? 13.117 27.047 13.344 1 92.12 602 SER B O 1
ATOM 9187 N N . VAL B 1 603 ? 11.68 27.094 11.602 1 91.81 603 VAL B N 1
ATOM 9188 C CA . VAL B 1 603 ? 11.281 28.469 11.852 1 91.81 603 VAL B CA 1
ATOM 9189 C C . VAL B 1 603 ? 9.781 28.531 12.141 1 91.81 603 VAL B C 1
ATOM 9191 O O . VAL B 1 603 ? 8.977 27.984 11.391 1 91.81 603 VAL B O 1
ATOM 9194 N N . GLU B 1 604 ? 9.539 29.156 13.242 1 90.62 604 GLU B N 1
ATOM 9195 C CA . GLU B 1 604 ? 8.141 29.219 13.656 1 90.62 604 GLU B CA 1
ATOM 9196 C C . GLU B 1 604 ? 7.762 30.625 14.094 1 90.62 604 GLU B C 1
ATOM 9198 O O . GLU B 1 604 ? 8.617 31.391 14.562 1 90.62 604 GLU B O 1
#

Nearest PDB structures (foldseek):
  8qh5-assembly1_B  TM=5.528E-01  e=3.656E-05  Homo sapiens
  6dsz-assembly1_A  TM=5.184E-01  e=5.633E-05  Homo sapiens
  7pgn-assembly1_A  TM=4.826E-01  e=6.527E-03  Homo sapiens
  9fd2-assembly1_b  TM=3.011E-01  e=6.991E-05  Homo sapiens
  7dco-assembly1_3  TM=2.434E-01  e=9.666E-05  Saccharomyces cerevisiae

Solvent-accessible surface area (backbone atoms only — not comparable to full-atom values): 64518 Å² total; per-residue (Å²): 143,88,82,87,77,83,81,85,87,86,74,75,84,63,62,79,60,55,62,67,55,54,65,64,55,64,76,68,68,68,83,70,74,76,67,79,72,76,59,66,75,67,73,70,63,78,80,62,74,72,74,64,86,71,84,75,51,66,76,68,82,81,55,58,60,69,59,50,52,50,43,35,38,61,9,49,55,42,62,61,79,82,27,46,43,33,38,64,37,31,31,73,70,39,44,72,68,59,44,52,69,70,49,32,38,28,19,66,45,69,23,70,41,74,66,62,57,96,82,50,56,91,53,48,48,38,32,37,40,34,30,45,23,54,22,36,35,35,85,66,18,40,49,40,64,37,69,60,67,46,78,44,61,35,33,31,35,52,42,96,84,63,39,64,26,34,61,41,64,72,70,42,38,54,27,34,45,67,54,44,57,74,36,34,41,81,35,50,37,44,41,23,23,83,85,62,70,37,44,38,74,41,71,26,43,39,58,60,77,53,88,53,59,67,32,53,52,49,41,35,57,33,68,45,74,54,78,62,46,46,69,23,42,41,69,77,63,49,71,84,36,47,62,42,63,42,82,42,86,54,84,80,58,86,36,39,27,38,45,31,39,68,73,76,93,64,56,70,67,54,35,46,52,43,50,37,31,52,44,49,23,38,49,72,56,69,47,79,66,33,32,35,55,30,38,70,90,34,58,52,48,79,88,58,79,76,62,42,49,65,77,33,79,90,36,40,81,41,51,52,44,65,41,61,33,69,78,51,76,55,35,29,33,33,50,60,27,36,25,39,50,50,95,52,37,57,39,73,52,53,75,55,50,39,44,58,91,59,31,24,29,78,40,40,22,34,16,35,28,90,86,65,51,53,34,35,36,34,35,32,26,53,31,89,49,85,81,31,47,21,35,36,30,39,31,45,63,90,45,67,51,41,82,75,48,75,36,62,34,64,36,49,42,23,26,29,43,48,41,60,29,42,32,36,31,40,64,29,68,42,44,33,40,34,31,66,35,87,85,75,68,40,76,43,79,39,65,42,43,49,63,57,45,32,66,74,64,35,79,90,59,55,38,45,68,36,56,40,48,29,74,63,47,28,36,35,42,30,29,43,72,65,36,43,34,37,25,19,36,31,79,49,94,87,48,66,36,30,45,37,65,59,42,69,42,82,72,62,91,91,66,44,62,57,21,60,27,61,32,47,61,66,25,34,37,34,15,11,52,44,83,90,61,28,28,35,38,40,41,86,50,39,84,56,70,44,79,44,78,56,40,47,61,45,53,42,19,61,40,38,36,45,33,51,87,46,43,37,38,20,31,74,64,30,31,24,29,60,43,72,83,88,54,98,57,56,34,43,39,70,43,70,42,60,67,56,68,34,34,75,40,44,46,41,140,77,82,79,80,79,78,80,83,83,68,80,70,58,61,71,56,53,62,60,52,54,63,61,54,66,74,65,65,68,83,70,72,76,69,78,73,77,61,66,76,69,74,72,62,77,80,62,73,72,74,66,86,71,86,74,50,68,77,67,82,82,55,60,59,69,57,47,52,49,43,35,38,61,10,49,55,41,62,62,79,83,27,45,43,34,38,66,37,31,32,74,70,40,44,72,66,58,45,52,68,71,49,30,38,28,18,67,45,68,22,73,42,74,68,61,55,96,82,48,56,91,52,47,48,37,32,37,40,32,29,45,22,56,23,34,36,37,87,68,17,41,50,39,63,35,70,61,67,45,77,45,61,36,35,30,33,51,42,96,84,62,39,64,26,35,61,40,63,71,69,43,38,53,27,36,43,67,53,44,57,74,36,34,42,82,35,51,37,42,38,23,25,83,85,63,70,36,44,37,74,39,71,27,42,40,60,61,78,53,90,54,58,68,31,54,51,49,41,34,55,34,67,45,71,55,79,61,47,47,68,23,43,42,69,77,63,50,72,82,35,47,61,42,63,41,80,42,87,56,85,80,60,88,38,40,27,36,44,32,39,68,74,75,95,64,56,70,66,55,36,47,50,41,49,36,32,51,43,47,23,38,48,72,58,70,46,78,67,33,31,36,53,30,38,71,89,34,59,54,46,80,89,58,80,76,62,43,49,65,76,34,81,90,36,38,82,40,51,53,44,66,41,61,34,69,78,50,75,54,36,31,34,36,49,58,25,36,24,39,48,51,94,55,37,55,39,73,51,53,76,57,50,40,45,57,89,60,31,24,29,76,40,40,22,34,17,37,27,89,87,64,51,53,32,34,36,34,36,32,24,55,33,90,50,84,80,31,48,22,36,35,30,38,31,46,63,91,44,68,50,42,81,74,46,78,34,60,34,66,35,50,42,23,27,28,44,46,41,61,30,42,33,36,31,40,64,29,65,41,44,33,39,35,31,67,33,88,86,75,69,41,77,42,79,38,64,42,43,50,64,58,45,33,66,73,63,35,78,90,61,54,38,44,69,36,56,40,48,30,74,64,48,28,36,36,42,30,31,43,72,65,36,43,34,37,27,20,35,31,80,48,91,86,48,66,36,30,44,38,64,59,42,68,43,80,72,65,88,92,66,45,62,58,22,60,28,61,32,46,62,66,25,35,38,34,15,12,51,44,82,89,58,28,28,36,40,39,42,84,49,39,83,57,69,45,77,46,77,56,40,48,60,45,56,40,19,60,41,39,36,47,32,51,87,46,43,36,37,21,30,73,64,30,29,24,29,60,44,71,84,89,51,96,59,57,33,43,39,71,42,68,42,59,66,56,70,34,34,75,39,43,46,41

Organism: NCBI:txid1408189

pLDDT: mean 86.98, std 18.6, range [22.14, 98.62]

Foldseek 3Di:
DDDDDPDPDPDPPPPVVPPVVPVVPPVPPPDPVPPPPPPPPPPPPPCPPPLPPDDAQAFDPPDDQVVLVVSLQLLLLPCPPNSVSNLNQADPVCSVVAAQDFKAWEFADWDWAWPDDPPDDPFKTKTWIKGFTAWIAGPLQFIAGDGDIDTWMWMWGQDPVRGIGTHDTHHHHYHYLVSNPVFKDKFWFWFAFPVLQETATDIGIDGSNDPDPLQSQVLSVLCPDDPQQVQGTHHLHHVVKHWGWAQDPDPPAFFIEIEIEPSPDDDQLNLLSNVLRSQLRCVRVVNDGFYQYYYPRHGSHNPDDGTDHCPPPSRVSRQQLADPPVLDFWWWFWFFFIFGQDPLATHGFDPQGGDDDAKTWDAKAWEQAPVRFIKIWTKIFNHPDLQTKIFIWIDGSNDHTDTQDIASDWAHWEAAARRQWIWIAHPFHWIWIWGQDPVPSHIDIDTEAEVVVCVVQPHPQWGWREWYAFNSNFKIWTQIPQWIKMFGWRDDDVDHIYTPDIGTQDDDPPWGFAEWDAHGSRWIWTATADQVAGIKIAHNSNSDIDGDDCAPAADRFHYWEYGSPWIWTFHQWAIWIWDDDPDPDIHIDHRGNGHGRIHIHYYD/DCPDDPPPDDPDPPPVVVVVVVVVPPVPPPDPVPPPPPPPVPPPDPCPPPLPPDDAQAFDPPDDQVVLVVSLQLLLLPCPPNSVSNLNQADPVCSVVAAQDFKAWEFADWDWAWPDDPPDDPFKTKTWIKGFTAWIAGPLQFIAGDGDIDTWMWMWGQDPVRGIGTHDTHHHHYHYLVSNPVQWDKFWFWFAFPVLQETATDIGIDGSNDDDPLQSQVLSVLCPDDPQQVQGTHHLRHVPKHWGWAQDPDPVAFFIEIEIEPSPDDDQLNLLSNVLRSQLRCVRVVNDGFYQYYYPRHGSHNPDDGTDHCPPPSRVSRAQLADPPVLDFWWWFWFFFIFGQDPLATHGFDPQGGDDDAKTWDAKAWEQAPVRFIKIWTKIFNHPDLQTKIWIWIDGSNDHTDTQDIASDWAHWEAEARRQWIWIAHPFHWIWIWGQDPVPSHIDIDTEAEVVVCVVQPHPQWGWREWYAFNSNFKIWTQIPQWIKMFGWRDDDVDHIYTPDIGTQDDDPPWGFQEWDAHGSRWIWTATADPVAGIKIAHNSNSDIDGDDCAPAADRFHYWEYGSPWIWTFHQWAIWIWDDDPDPDIHIDHRGNGHGRIHIHYYD

Sequence (1208 aa):
MSEFQHPRSPLRRNARRIVAVSAALVLGVAGCTTVPRNTTPHVLRPFEAPQARIDVPKPRPNVNADLILRDFYAAAAHPIDDYAAMRAFMTPELAKSWNPKERARIVDGINLISTNSESSNQNRQSFTARGNGVGLIGDDGAYEPNTAALEESVEMELGADGQWRISSIPDGVVMERQTFLDNNAPRNIYFLDPSGNQLVTERRWLYRGVNDGATDLLTKLKNGPSAPLIPGVTTVLRNTASISVEAGPDITAEGRTVNISGLGEVDSDLRTMLAAQIVWTLASADFRGPWLLMADGKPLVPNHEGPWTKDSDEIRSFDPSRMPADLVRMRTVDNDGIYEVVDGRANPMGKGWRATGSTILTSAAVGVDMEGTELLAAVFRASRDNNAESTLMLGLASGTPAPVLKGQSLTRPSWSPDASAVWTVKDGNKVLRLVRSPESSQIVAEEVDTSELEGLLGEGDQQISEFRVDPSGTQVAMIANAQVYIATIERSESKPWKLTYPRRIALSEGVSPLSLTWSANQTITIGAFGYESPMWRVYPDGATSSVLPKLNLSPPVTVVSSTSSRLYALDTNALMELISGEGEEQFWRKVPGVSGRMAPVSVEMSEFQHPRSPLRRNARRIVAVSAALVLGVAGCTTVPRNTTPHVLRPFEAPQARIDVPKPRPNVNADLILRDFYAAAAHPIDDYAAMRAFMTPELAKSWNPKERARIVDGINLISTNSESSNQNRQSFTARGNGVGLIGDDGAYEPNTAALEESVEMELGADGQWRISSIPDGVVMERQTFLDNNAPRNIYFLDPSGNQLVTERRWLYRGVNDGATDLLTKLKNGPSAPLIPGVTTVLRNTASISVEAGPDITAEGRTVNISGLGEVDSDLRTMLAAQIVWTLASADFRGPWLLMADGKPLVPNHEGPWTKDSDEIRSFDPSRMPADLVRMRTVDNDGIYEVVDGRANPMGKGWRATGSTILTSAAVGVDMEGTELLAAVFRASRDNNAESTLMLGLASGTPAPVLKGQSLTRPSWSPDASAVWTVKDGNKVLRLVRSPESSQIVAEEVDTSELEGLLGEGDQQISEFRVDPSGTQVAMIANAQVYIATIERSESKPWKLTYPRRIALSEGVSPLSLTWSANQTITIGAFGYESPMWRVYPDGATSSVLPKLNLSPPVTVVSSTSSRLYALDTNALMELISGEGEEQFWRKVPGVSGRMAPVSVE